Protein AF-0000000079728347 (afdb_homodimer)

Nearest PDB structures (foldseek):
  3ke6-assembly3_A  TM=8.790E-01  e=1.772E-13  Mycobacterium tuberculosis
  3f79-assembly3_F  TM=8.238E-01  e=1.042E-13  Pseudomonas aeruginosa
  3f79-assembly3_E  TM=8.056E-01  e=4.228E-13  Pseudomonas aeruginosa
  3es2-assembly1_A  TM=8.182E-01  e=4.028E-13  Pseudomonas aeruginosa
  3ke6-assembly3_B-2  TM=8.489E-01  e=4.296E-12  Mycobacterium tuberculosis

Sequence (1356 aa):
MVDFFRKIRSTAFICFLLLGFSTLNAEEVRVTSFPLSGTMKGVPLNQFMSISAFAPGSSQAVEKDPNRLMSVDSVWKPIEKDSLSLSFTDEVFWLKLRISSGGDEDWFLVLNNPGMEELAVYRKESSGEKESWKEIGSDRRISYVHAAYRMHARANSSEEFLIRAASRRSVVFNFQAWSPKEFASRIQSENLFLGVFFGAIGIMLIYNGFLAFVVKDSSYFFYVFYLLFYALWQFAVSGVGARYLVQASPVAWNDYLVGFAFLSVAFSLLFTRSFLHMERETGWKDRAFLILAAFAVLGFFVSLIPSAYGLMMKAVSWYPFLAAGLVVYSGFLRLRKGYKPARYFLLAWSVLIVSVLITALRNLSWIPDSFLAHWSAQFGSVIEMTLLSFALAHRIKTLEKDSLQARLENYESQLKLTEIEQELKIARELQESILPDHLPKMPNLQLSVRNEFASSVGGDFYDFHYVGPNKLGIFLSDVSGHGIPAAIIASMVKLAFSIEARNHEDPAEVLRNINRSLSGKYGKHYITAAYLLVDGTSGKVTYSNAGHPPLVAIARSSGTAKEIFLPGWIMGMDPSLKNSVAEFQLEPGDRLIIYTDGITEARNQKGEIFGFQRFYKLLAENIGLPGESMAEVLFKTVREFTGNRKHFEDDLTLIVLDFQPTSEKKTLSEITSTLSRNMVDFFRKIRSTAFICFLLLGFSTLNAEEVRVTSFPLSGTMKGVPLNQFMSISAFAPGSSQAVEKDPNRLMSVDSVWKPIEKDSLSLSFTDEVFWLKLRISSGGDEDWFLVLNNPGMEELAVYRKESSGEKESWKEIGSDRRISYVHAAYRMHARANSSEEFLIRAASRRSVVFNFQAWSPKEFASRIQSENLFLGVFFGAIGIMLIYNGFLAFVVKDSSYFFYVFYLLFYALWQFAVSGVGARYLVQASPVAWNDYLVGFAFLSVAFSLLFTRSFLHMERETGWKDRAFLILAAFAVLGFFVSLIPSAYGLMMKAVSWYPFLAAGLVVYSGFLRLRKGYKPARYFLLAWSVLIVSVLITALRNLSWIPDSFLAHWSAQFGSVIEMTLLSFALAHRIKTLEKDSLQARLENYESQLKLTEIEQELKIARELQESILPDHLPKMPNLQLSVRNEFASSVGGDFYDFHYVGPNKLGIFLSDVSGHGIPAAIIASMVKLAFSIEARNHEDPAEVLRNINRSLSGKYGKHYITAAYLLVDGTSGKVTYSNAGHPPLVAIARSSGTAKEIFLPGWIMGMDPSLKNSVAEFQLEPGDRLIIYTDGITEARNQKGEIFGFQRFYKLLAENIGLPGESMAEVLFKTVREFTGNRKHFEDDLTLIVLDFQPTSEKKTLSEITSTLSRN

Radius of gyration: 52.43 Å; Cα contacts (8 Å, |Δi|>4): 2536; chains: 2; bounding box: 77×166×133 Å

pLDDT: mean 82.03, std 15.91, range [19.23, 97.12]

Secondary structure (DSSP, 8-state):
-HHHHHHHHHHHHHHHHTS------------PPEEP-TT-EEEE-GGGEEEEEE-TTSHHHH---HHHHTTS----EE--SSSEEEEE---EEEEEEEEEESS-EEEEEEES-TT-SEEEEEEEEEETTEEEEEEEPP-TTS--SSEEEEEEEPTTEEEEEEEEEE-SSEEEE-EEEE-HHHHHHHHHHHHHHHHHHHHHHHHHHHHHHHHHHHH--HHHHHHHHHHHHHHHHHHHHHSHIIIIIS---HHHHHHHHHHHHHHHHHHHHHHHHHHTTTTTS-SHHHHHHHHHHHHHHHHHHHHTSGGGHHHHHHHHHHHHHHHHHHHHHHHHHHHHTT-THHHHHHHHHHHHHHHHHHHHHHHTTSS---HHHHTHHHHHHHHHHHHHHHHHHHHHHHHHHHHHHHHHHHHHHHHHHHHHHHHHHHHHHHHHHHS-SS---BTTEEEEEEEE-SSSS-SEEEEEEEETTTEEEEEEEEESS-SHHHHHHHHHHHHHHHHHHHH---HHHHHHHHHHHHTT--TT--EEEEEEEEETTT-EEEEEEEBPPPEEEE-TTT--EEEE----PPBTS-SS----EEEEEPPTT-EEEEE-HHHHT-B-TTS-B-HHHHHHHHHHHTTTS-HHHHHHHHHHHHHHHTTS-SS-SS-EEEEEEEE-------------------/-HHHHHHHHHHHHHHHHTS------------PPEEP-TT-EEEE-GGGEEEEEE-TTSHHHH---HHHHTTS----EE--SSSEEEEE---EEEEEEEEEESS-EEEEEEES-TT-SEEEEEEEEEETTEEEEEEEPP-TTS--SSEEEEEEEPTTEEEEEEEEEE-SSEEEE-EEEE-HHHHHHHHHHHHHHHHHHHHHHHHHHHHHHHHHHHH--HHHHHHHHHHHHHHHHHHHHHSHIIIIIS---HHHHHHHHHHHHHHHHHHHHHHHHHHTTGGGS-SHHHHHHHHHHHHHHHHHHHHTSGGGHHHHHHHHHHHHHHHHHHHHHHHHHHHHTT-THHHHHHHHHHHHHHHHHHHHHHHTTSS---HHHHTHHHHHHHHHHHHHHHHHHHHHHHHHHHHHHHHHHHHHHHHHHHHHHHHHHHHHHHHHHHS-SS---BTTEEEEEEEE-SSSS-SEEEEEEEETTTEEEEEEEEESS-SHHHHHHHHHHHHHHHHHHHH---HHHHHHHHHHHHTT--TT--EEEEEEEEETTT-EEEEEEEBPPPEEEE-TTT--EEEE----PPBTS-SS----EEEEEPPTT-EEEEE-HHHHT-B-TTS-B-HHHHHHHHHHHTTTS-HHHHHHHHHHHHHHHTTS-SS-SS-EEEEEEEE-PPP---------------

InterPro domains:
  IPR001932 PPM-type phosphatase-like domain [PF07228] (470-659)
  IPR001932 PPM-type phosphatase-like domain [SM00331] (442-659)
  IPR011622 7TM-DISM receptor, extracellular domain, type 2 [PF07696] (64-179)
  IPR011623 7TM-DISM receptor, extracellular domain, type 1 [PF07695] (190-395)
  IPR036457 PPM-type phosphatase-like domain superfamily [G3DSA:3.60.40.10] (409-658)
  IPR036457 PPM-type phosphatase-like domain superfamily [SSF81606] (459-660)
  IPR052016 Bacterial Sigma Factor Regulator [PTHR43156] (392-661)

Organism: NCBI:txid2484979

Solvent-accessible surface area (backbone atoms only — not comparable to full-atom values): 69466 Å² total; per-residue (Å²): 122,72,68,64,58,56,58,55,52,59,58,55,54,52,63,63,62,62,72,60,82,75,79,72,82,81,66,90,64,77,75,53,64,42,74,66,59,89,77,29,74,56,42,63,41,27,59,30,22,29,39,30,79,29,53,67,84,37,72,69,41,68,51,82,52,65,72,64,52,73,73,47,98,69,72,70,42,68,36,84,42,54,59,45,66,65,49,76,42,72,40,30,35,38,35,39,37,38,38,33,24,76,46,74,42,65,36,31,47,30,37,71,38,42,62,61,56,40,75,47,40,28,38,63,43,74,63,84,95,49,79,45,71,43,75,53,71,62,40,76,57,59,74,49,58,38,55,42,31,76,42,78,40,51,55,71,3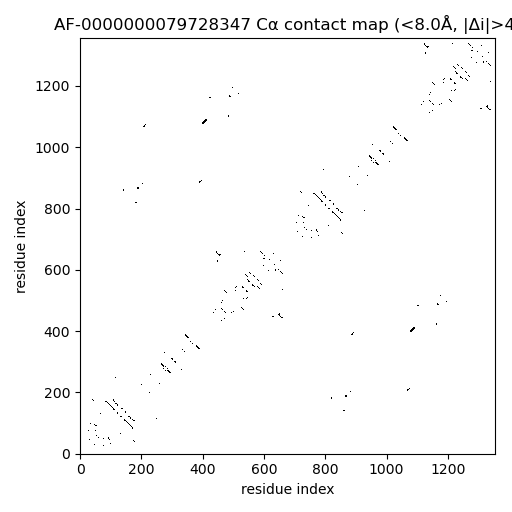7,77,46,47,35,41,33,42,40,36,30,82,40,70,40,49,51,30,33,24,35,22,12,62,56,52,42,53,38,48,51,40,55,51,30,24,52,51,13,21,53,50,15,27,52,49,44,50,38,53,49,38,45,50,47,19,67,70,70,65,41,68,34,39,48,27,42,31,49,16,47,49,25,43,48,53,20,48,25,36,60,56,22,52,28,31,67,71,70,52,82,46,57,62,59,61,42,56,54,44,28,58,22,24,46,24,41,17,50,17,25,45,37,50,15,50,39,50,68,68,42,29,75,75,50,81,57,69,67,40,50,48,41,52,51,55,22,48,49,20,49,48,43,24,61,47,27,67,37,78,89,38,31,64,58,41,51,58,45,60,71,49,48,58,56,57,54,47,50,53,52,52,48,53,30,52,54,40,38,74,71,63,42,67,48,29,56,40,41,44,50,15,52,49,43,30,54,52,16,44,48,44,30,50,36,30,69,67,64,76,37,72,86,40,73,64,42,67,44,22,42,62,54,20,44,53,50,19,53,46,32,40,50,44,22,54,50,49,47,53,49,54,53,42,54,55,22,52,53,34,35,52,53,20,51,55,36,44,52,53,46,50,53,49,48,52,39,36,50,52,31,26,53,36,54,56,48,58,31,70,90,66,79,76,84,44,74,29,40,47,73,28,76,48,75,47,57,29,49,69,35,36,14,63,45,54,46,73,47,75,50,70,95,52,26,41,32,42,36,42,36,41,30,50,69,69,36,62,43,14,26,37,49,28,50,31,49,53,50,40,46,64,56,38,55,73,77,39,82,49,47,44,57,30,53,32,49,39,28,45,72,42,41,78,42,48,73,95,38,42,32,24,28,37,32,34,37,36,29,42,80,76,29,41,32,43,35,19,31,26,46,37,70,60,34,36,37,31,39,60,92,75,46,49,74,41,76,51,74,57,79,29,47,51,35,53,79,45,58,75,62,62,53,49,72,46,76,50,74,49,52,83,51,21,34,39,39,44,56,44,65,33,58,37,60,35,47,25,88,86,64,50,55,54,32,66,64,54,52,51,50,52,50,44,75,40,62,87,46,56,52,58,57,38,50,50,53,49,53,50,52,51,36,55,57,38,63,61,52,95,54,50,95,44,39,35,42,41,37,31,37,35,33,47,62,75,71,78,67,72,78,65,65,75,81,72,72,77,77,70,80,127,123,71,69,64,59,55,58,55,52,59,58,55,55,52,64,63,63,62,72,61,81,77,79,73,81,81,67,89,63,77,76,52,62,40,75,63,58,88,76,30,73,58,42,62,42,27,60,30,23,28,39,31,80,28,54,69,84,37,72,70,43,68,50,82,53,65,71,65,52,72,73,47,95,70,72,71,44,68,36,84,42,55,60,43,67,65,52,76,43,73,42,30,34,39,36,39,38,37,37,32,24,78,45,75,44,65,35,30,48,30,37,71,39,42,60,58,56,41,77,47,40,29,38,63,42,75,64,85,95,48,79,46,71,43,76,53,71,63,40,75,54,58,75,50,58,37,55,41,31,79,42,79,42,52,56,72,36,78,46,48,36,40,34,41,40,35,30,82,40,70,42,52,52,31,35,23,35,22,12,62,56,51,42,54,37,48,50,39,55,51,32,23,52,51,13,20,51,50,14,27,53,51,44,50,37,52,49,38,43,51,47,21,68,71,70,65,41,67,37,39,48,27,41,30,48,17,47,50,24,43,50,52,22,48,26,35,60,55,23,51,29,32,68,71,70,52,82,46,55,61,59,61,41,56,53,44,29,58,21,25,47,25,40,18,49,18,24,44,36,52,16,49,38,49,67,68,43,31,72,79,47,77,52,70,66,39,50,48,39,53,49,55,22,49,50,20,48,48,44,24,59,46,26,68,37,78,89,39,31,64,59,41,52,58,45,61,72,50,46,58,54,56,54,46,51,53,52,51,49,54,30,51,56,40,38,73,72,63,40,69,48,30,56,40,41,45,50,15,53,49,44,30,52,54,17,42,49,44,32,50,36,32,68,68,66,75,36,73,87,39,74,64,41,67,44,22,42,61,54,20,44,53,49,19,53,45,31,40,52,44,22,55,51,49,47,53,48,54,54,44,53,55,22,53,53,34,35,53,53,20,51,54,35,46,51,52,47,51,54,50,50,51,39,36,50,52,30,27,52,36,53,59,48,59,34,70,88,65,79,78,84,44,73,28,42,47,72,27,77,49,75,48,55,28,49,70,36,37,12,64,44,54,48,72,46,76,51,73,95,50,26,40,34,43,39,41,36,41,30,49,70,68,35,61,43,13,27,35,50,28,49,31,50,52,50,40,45,64,56,39,54,74,74,39,84,51,48,44,57,29,53,34,50,40,28,45,71,44,42,78,40,48,74,94,38,43,33,24,28,36,32,34,38,36,28,39,80,76,29,41,34,44,35,18,31,25,46,38,69,60,34,37,37,30,40,60,90,75,46,48,75,41,75,51,75,57,79,27,48,50,35,55,79,45,60,74,60,62,53,46,72,47,75,51,75,50,53,83,50,19,34,40,39,44,56,45,64,34,57,37,59,33,46,26,88,86,65,50,55,54,33,66,65,56,50,52,52,52,50,45,75,39,62,85,46,57,52,60,56,38,49,50,52,49,53,51,52,50,37,57,54,37,62,61,51,95,55,50,94,45,41,34,43,42,38,31,38,35,34,46,60,74,71,77,65,68,78,63,60,74,80,68,78,69,79,70,81,130

Foldseek 3Di:
DVVVVVVVVVVVVVVVPPVDDPPPDQDVDPQDAAEDDQAFQWAQQQQNKWKFKDAPPDPLQPDPAVVVVVVDPTDTGGGHDLKDWPFAHQIKMKMKHKHFYQAWAKKKKWWPFLLWQDKWKWKWDDDDPDIGIDIFDFPVVPLASTTMGIDIDHHGDMIMMMMITGGNGTDMGNITMHNPVSVVVVRVVVVVVVCVLLVLLVVLLVVLVVVCVVVVAVLSVLLSQLSVLVSLLCCLRSSVCCRPPPVDRNVVSLLQNLLSLLQSLLSVLVNLCRLLVCVVVPDDLSVVSVVLSVVSNVLNVQSNDPVCVSVSSVVSVCSSVVSLVSSLVSLVVSVVVPPVLSVLLNVLSVLLVVLVVLLVCVSVVVDPPDPCSVCSNSVSNSSSSVSNVVSVVVVVVVVVVVVVVVVVVVVVVVVVVVVVVVVLLVLLVVLVVLADPDDDDAAQKDKDKDWDFQDSAALKGWHWDDDPRFKIKIKIKGKPDTDDLSRVVSSLLSVLLVVLVVVDPQPVVSVLSSLLVCAPVNVPMWMWMKMWMAGLPFQKIKIKTAQFAWKWKAAPVVLAIDTHDFDWHIGHPDSGTDMDIDMDGDDAFMKMKGKGCLLQQFAAPVRDGCHPVVVRVLCSVCSVDDPHVSVVVSVVVSCVRRPVDPGTPHMIMMMMMTRHHDDPDCCVPDPPPPPDDD/DVVVVVVVVVVVVVVVPPVDDPPPDQDVDDQDAAEDDQAFQWAQQQQNKWKFKDAPPDPLQPDPAVVVNVVDPTDTGRGHDLKDWPFAHQIKMKMKHKHFYQAWAKKKKWWPFLLWQDKWKWKWDDDDPDIGIDIFDFPVVPLASTTMGIDIDHHGDMIMMMMMTGGRGTDMGNITMHNPVSVVVVRVVVVVVVCVLLVLLVVLLVVLVVVCVVVVAVLSVLLSQLSVLVSLLCCLRSSVCCRPPPVDRNVVSLLQNLLSLLSSLLSVLVNLCRLLVCVVVPDPLSVVSVVLSVVSNVLNVQSNDPVCVSVSNVVSVCSSVVSLVSSLVSLVVSVVVPPVLSVLLNVLSVLQVVLVVLLVCVNVVVDPPDPCSVCSNSVSNSSSSVSNVVSVVVVVVVVVVVVVVVVVVVVVVVVVVVVVVVVLLVLLVVLVVLADPDDDDAAQKDKDKDWDFQDSAALKGWHWDDDPRFKIKIKIKGKPDTDDLSRVVSSLLSVLLVVLVVVDPQPVVSVLSSLLVCAPVNVPMWMWMKMWMAGLPFQKIKIKTAQFAWKWKADPVVLAIDTHDFDWHIGHPDSGTDMDIDMDGDDAFMKMKGKGCLLQQFAAPVRDGCHPVVVRVLCSVCSVDDPHVSVVVSVVVSCVRRPVDPGTPHMIMMMMMTRHHDPPPCCCPDPPPPPDDD

Structure (mmCIF, N/CA/C/O backbone):
data_AF-0000000079728347-model_v1
#
loop_
_entity.id
_entity.type
_entity.pdbx_description
1 polymer 'Serine/threonine protein phosphatase'
#
loop_
_atom_site.group_PDB
_atom_site.id
_atom_site.type_symbol
_atom_site.label_atom_id
_atom_site.label_alt_id
_atom_site.label_comp_id
_atom_site.label_asym_id
_atom_site.label_entity_id
_atom_site.label_seq_id
_atom_site.pdbx_PDB_ins_code
_atom_site.Cartn_x
_atom_site.Cartn_y
_atom_site.Cartn_z
_atom_site.occupancy
_atom_site.B_iso_or_equiv
_atom_site.auth_seq_id
_atom_site.auth_comp_id
_atom_site.auth_asym_id
_atom_site.auth_atom_id
_atom_site.pdbx_PDB_model_num
ATOM 1 N N . MET A 1 1 ? 16.5 17.828 -28.953 1 25.17 1 MET A N 1
ATOM 2 C CA . MET A 1 1 ? 16.109 18.172 -27.578 1 25.17 1 MET A CA 1
ATOM 3 C C . MET A 1 1 ? 17.25 18.891 -26.859 1 25.17 1 MET A C 1
ATOM 5 O O . MET A 1 1 ? 17.016 19.609 -25.891 1 25.17 1 MET A O 1
ATOM 9 N N . VAL A 1 2 ? 18.484 18.672 -27.391 1 30.88 2 VAL A N 1
ATOM 10 C CA . VAL A 1 2 ? 19.75 19.219 -26.938 1 30.88 2 VAL A CA 1
ATOM 11 C C . VAL A 1 2 ? 19.844 20.688 -27.297 1 30.88 2 VAL A C 1
ATOM 13 O O . VAL A 1 2 ? 20.359 21.5 -26.516 1 30.88 2 VAL A O 1
ATOM 16 N N . ASP A 1 3 ? 19.234 21.062 -28.438 1 33.59 3 ASP A N 1
ATOM 17 C CA . ASP A 1 3 ? 19.5 22.391 -28.953 1 33.59 3 ASP A CA 1
ATOM 18 C C . ASP A 1 3 ? 18.703 23.453 -28.203 1 33.59 3 ASP A C 1
ATOM 20 O O . ASP A 1 3 ? 19.031 24.641 -28.25 1 33.59 3 ASP A O 1
ATOM 24 N N . PHE A 1 4 ? 17.5 22.984 -27.766 1 32.22 4 PHE A N 1
ATOM 25 C CA . PHE A 1 4 ? 16.594 23.953 -27.141 1 32.22 4 PHE A CA 1
ATOM 26 C C . PHE A 1 4 ? 17.141 24.391 -25.781 1 32.22 4 PHE A C 1
ATOM 28 O O . PHE A 1 4 ? 17.047 25.578 -25.422 1 32.22 4 PHE A O 1
ATOM 35 N N . PHE A 1 5 ? 17.875 23.531 -25.078 1 33.41 5 PHE A N 1
ATOM 36 C CA . PHE A 1 5 ? 18.391 23.891 -23.75 1 33.41 5 PHE A CA 1
ATOM 37 C C . PHE A 1 5 ? 19.594 24.828 -23.875 1 33.41 5 PHE A C 1
ATOM 39 O O . PHE A 1 5 ? 19.922 25.531 -22.922 1 33.41 5 PHE A O 1
ATOM 46 N N . ARG A 1 6 ? 20.312 24.938 -25.047 1 32.56 6 ARG A N 1
ATOM 47 C CA . ARG A 1 6 ? 21.469 25.828 -25.141 1 32.56 6 ARG A CA 1
ATOM 48 C C . ARG A 1 6 ? 21.031 27.281 -25.188 1 32.56 6 ARG A C 1
ATOM 50 O O . ARG A 1 6 ? 21.734 28.172 -24.703 1 32.56 6 ARG A O 1
ATOM 57 N N . LYS A 1 7 ? 19.844 27.484 -25.859 1 33 7 LYS A N 1
ATOM 58 C CA . LYS A 1 7 ? 19.453 28.875 -26.047 1 33 7 LYS A CA 1
ATOM 59 C C . LYS A 1 7 ? 18.938 29.469 -24.734 1 33 7 LYS A C 1
ATOM 61 O O . LYS A 1 7 ? 19.031 30.688 -24.531 1 33 7 LYS A O 1
ATOM 66 N N . ILE A 1 8 ? 18.312 28.578 -23.984 1 32.62 8 ILE A N 1
ATOM 67 C CA . ILE A 1 8 ? 17.766 29.156 -22.766 1 32.62 8 ILE A CA 1
ATOM 68 C C . ILE A 1 8 ? 18.906 29.5 -21.812 1 32.62 8 ILE A C 1
ATOM 70 O O . ILE A 1 8 ? 18.75 30.375 -20.953 1 32.62 8 ILE A O 1
ATOM 74 N N . ARG A 1 9 ? 20.094 28.875 -21.953 1 32.72 9 ARG A N 1
ATOM 75 C CA . ARG A 1 9 ? 21.219 29.188 -21.094 1 32.72 9 ARG A CA 1
ATOM 76 C C . ARG A 1 9 ? 21.672 30.641 -21.297 1 32.72 9 ARG A C 1
ATOM 78 O O . ARG A 1 9 ? 22.047 31.312 -20.344 1 32.72 9 ARG A O 1
ATOM 85 N N . SER A 1 10 ? 21.75 31.109 -22.625 1 32.16 10 SER A N 1
ATOM 86 C CA . SER A 1 10 ? 22.391 32.406 -22.859 1 32.16 10 SER A CA 1
ATOM 87 C C . SER A 1 10 ? 21.531 33.531 -22.328 1 32.16 10 SER A C 1
ATOM 89 O O . SER A 1 10 ? 22.062 34.562 -21.859 1 32.16 10 SER A O 1
ATOM 91 N N . THR A 1 11 ? 20.172 33.438 -22.594 1 32.44 11 THR A N 1
ATOM 92 C CA . THR A 1 11 ? 19.391 34.625 -22.266 1 32.44 11 THR A CA 1
ATOM 93 C C . THR A 1 11 ? 19.203 34.719 -20.75 1 32.44 11 THR A C 1
ATOM 95 O O . THR A 1 11 ? 19.094 35.844 -20.219 1 32.44 11 THR A O 1
ATOM 98 N N . ALA A 1 12 ? 19.125 33.531 -20.109 1 30.86 12 ALA A N 1
ATOM 99 C CA . ALA A 1 12 ? 18.844 33.688 -18.688 1 30.86 12 ALA A CA 1
ATOM 100 C C . ALA A 1 12 ? 20.047 34.25 -17.938 1 30.86 12 ALA A C 1
ATOM 102 O O . ALA A 1 12 ? 19.906 35 -16.984 1 30.86 12 ALA A O 1
ATOM 103 N N . PHE A 1 13 ? 21.297 33.938 -18.406 1 29.92 13 PHE A N 1
ATOM 104 C CA . PHE A 1 13 ? 22.469 34.5 -17.734 1 29.92 13 PHE A CA 1
ATOM 105 C C . PHE A 1 13 ? 22.5 36.031 -17.906 1 29.92 13 PHE A C 1
ATOM 107 O O . PHE A 1 13 ? 22.891 36.75 -16.984 1 29.92 13 PHE A O 1
ATOM 114 N N . ILE A 1 14 ? 22.031 36.531 -19.094 1 29.05 14 ILE A N 1
ATOM 115 C CA . ILE A 1 14 ? 22.172 37.969 -19.312 1 29.05 14 ILE A CA 1
ATOM 116 C C . ILE A 1 14 ? 21.25 38.719 -18.359 1 29.05 14 ILE A C 1
ATOM 118 O O . ILE A 1 14 ? 21.641 39.75 -17.828 1 29.05 14 ILE A O 1
ATOM 122 N N . CYS A 1 15 ? 20.016 38.156 -18.156 1 28.14 15 CYS A N 1
ATOM 123 C CA . CYS A 1 15 ? 19.156 39.031 -17.375 1 28.14 15 CYS A CA 1
ATOM 124 C C . CYS A 1 15 ? 19.641 39.156 -15.938 1 28.14 15 CYS A C 1
ATOM 126 O O . CYS A 1 15 ? 19.281 40.094 -15.227 1 28.14 15 CYS A O 1
ATOM 128 N N . PHE A 1 16 ? 20.328 38.094 -15.477 1 29.89 16 PHE A N 1
ATOM 129 C CA . PHE A 1 16 ? 20.703 38.219 -14.07 1 29.89 16 PHE A CA 1
ATOM 130 C C . PHE A 1 16 ? 21.766 39.312 -13.891 1 29.89 16 PHE A C 1
ATOM 132 O O . PHE A 1 16 ? 21.766 40.031 -12.883 1 29.89 16 PHE A O 1
ATOM 139 N N . LEU A 1 17 ? 22.75 39.344 -14.844 1 27.3 17 LEU A N 1
ATOM 140 C CA . LEU A 1 17 ? 23.891 40.219 -14.562 1 27.3 17 LEU A CA 1
ATOM 141 C C . LEU A 1 17 ? 23.484 41.688 -14.648 1 27.3 17 LEU A C 1
ATOM 143 O O . LEU A 1 17 ? 24.109 42.562 -14.008 1 27.3 17 LEU A O 1
ATOM 147 N N . LEU A 1 18 ? 22.578 42.031 -15.586 1 26.58 18 LEU A N 1
ATOM 148 C CA . LEU A 1 18 ? 22.453 43.469 -15.828 1 26.58 18 LEU A CA 1
ATOM 149 C C . LEU A 1 18 ? 21.797 44.156 -14.641 1 26.58 18 LEU A C 1
ATOM 151 O O . LEU A 1 18 ? 21.516 45.344 -14.711 1 26.58 18 LEU A O 1
ATOM 155 N N . LEU A 1 19 ? 21.219 43.438 -13.789 1 30.3 19 LEU A N 1
ATOM 156 C CA . LEU A 1 19 ? 20.656 44.344 -12.789 1 30.3 19 LEU A CA 1
ATOM 157 C C . LEU A 1 19 ? 21.75 45.094 -12.055 1 30.3 19 LEU A C 1
ATOM 159 O O . LEU A 1 19 ? 22.391 44.562 -11.148 1 30.3 19 LEU A O 1
ATOM 163 N N . GLY A 1 20 ? 22.75 45.656 -12.852 1 26.62 20 GLY A N 1
ATOM 164 C CA . GLY A 1 20 ? 23.844 46.531 -12.469 1 26.62 20 GLY A CA 1
ATOM 165 C C . GLY A 1 20 ? 23.406 47.625 -11.523 1 26.62 20 GLY A C 1
ATOM 166 O O . GLY A 1 20 ? 22.219 47.969 -11.445 1 26.62 20 GLY A O 1
ATOM 167 N N . PHE A 1 21 ? 24.484 48.156 -10.805 1 30.39 21 PHE A N 1
ATOM 168 C CA . PHE A 1 21 ? 24.812 49.156 -9.773 1 30.39 21 PHE A CA 1
ATOM 169 C C . PHE A 1 21 ? 24.469 50.562 -10.234 1 30.39 21 PHE A C 1
ATOM 171 O O . PHE A 1 21 ? 25.234 51.156 -10.992 1 30.39 21 PHE A O 1
ATOM 178 N N . SER A 1 22 ? 23.328 50.844 -10.734 1 28.59 22 SER A N 1
ATOM 179 C CA . SER A 1 22 ? 23.234 52.281 -10.961 1 28.59 22 SER A CA 1
ATOM 180 C C . SER A 1 22 ? 23.594 53.062 -9.703 1 28.59 22 SER A C 1
ATOM 182 O O . SER A 1 22 ? 22.984 52.844 -8.641 1 28.59 22 SER A O 1
ATOM 184 N N . THR A 1 23 ? 24.844 53.469 -9.57 1 31.02 23 THR A N 1
ATOM 185 C CA . THR A 1 23 ? 25.391 54.438 -8.648 1 31.02 23 THR A CA 1
ATOM 186 C C . THR A 1 23 ? 24.594 55.75 -8.711 1 31.02 23 THR A C 1
ATOM 188 O O . THR A 1 23 ? 24.641 56.469 -9.719 1 31.02 23 THR A O 1
ATOM 191 N N . LEU A 1 24 ? 23.359 55.781 -8.367 1 30.98 24 LEU A N 1
ATOM 192 C CA . LEU A 1 24 ? 22.672 57.062 -8.297 1 30.98 24 LEU A CA 1
ATOM 193 C C . LEU A 1 24 ? 23.469 58.062 -7.453 1 30.98 24 LEU A C 1
ATOM 195 O O . LEU A 1 24 ? 24.094 57.688 -6.453 1 30.98 24 LEU A O 1
ATOM 199 N N . ASN A 1 25 ? 23.906 59.125 -8.062 1 31.08 25 ASN A N 1
ATOM 200 C CA . ASN A 1 25 ? 24.484 60.375 -7.574 1 31.08 25 ASN A CA 1
ATOM 201 C C . ASN A 1 25 ? 23.719 60.906 -6.371 1 31.08 25 ASN A C 1
ATOM 203 O O . ASN A 1 25 ? 22.5 61.031 -6.414 1 31.08 25 ASN A O 1
ATOM 207 N N . ALA A 1 26 ? 24.281 60.844 -5.164 1 35.22 26 ALA A N 1
ATOM 208 C CA . ALA A 1 26 ? 23.938 61.219 -3.797 1 35.22 26 ALA A CA 1
ATOM 209 C C . ALA A 1 26 ? 23.734 62.75 -3.693 1 35.22 26 ALA A C 1
ATOM 211 O O . ALA A 1 26 ? 24.703 63.5 -3.656 1 35.22 26 ALA A O 1
ATOM 212 N N . GLU A 1 27 ? 22.891 63.375 -4.504 1 33.78 27 GLU A N 1
ATOM 213 C CA . GLU A 1 27 ? 22.656 64.75 -4.082 1 33.78 27 GLU A CA 1
ATOM 214 C C . GLU A 1 27 ? 22.203 64.812 -2.627 1 33.78 27 GLU A C 1
ATOM 216 O O . GLU A 1 27 ? 21.578 63.875 -2.125 1 33.78 27 GLU A O 1
ATOM 221 N N . GLU A 1 28 ? 22.766 65.75 -1.813 1 38.44 28 GLU A N 1
ATOM 222 C CA . GLU A 1 28 ? 22.516 66.062 -0.416 1 38.44 28 GLU A CA 1
ATOM 223 C C . GLU A 1 28 ? 21.031 66.25 -0.145 1 38.44 28 GLU A C 1
ATOM 225 O O . GLU A 1 28 ? 20.453 67.312 -0.497 1 38.44 28 GLU A O 1
ATOM 230 N N . VAL A 1 29 ? 20.188 65.375 -0.439 1 42.09 29 VAL A N 1
ATOM 231 C CA . VAL A 1 29 ? 18.766 65.625 -0.307 1 42.09 29 VAL A CA 1
ATOM 232 C C . VAL A 1 29 ? 18.406 65.812 1.168 1 42.09 29 VAL A C 1
ATOM 234 O O . VAL A 1 29 ? 18.781 65 2.002 1 42.09 29 VAL A O 1
ATOM 237 N N . ARG A 1 30 ? 17.953 66.938 1.636 1 47.53 30 ARG A N 1
ATOM 238 C CA . ARG A 1 30 ? 17.344 67.375 2.895 1 47.53 30 ARG A CA 1
ATOM 239 C C . ARG A 1 30 ? 16.344 66.312 3.402 1 47.53 30 ARG A C 1
ATOM 241 O O . ARG A 1 30 ? 15.523 65.812 2.637 1 47.53 30 ARG A O 1
ATOM 248 N N . VAL A 1 31 ? 16.625 65.75 4.418 1 53.22 31 VAL A N 1
ATOM 249 C CA . VAL A 1 31 ? 15.797 64.812 5.098 1 53.22 31 VAL A CA 1
ATOM 250 C C . VAL A 1 31 ? 14.414 65.375 5.391 1 53.22 31 VAL A C 1
ATOM 252 O O . VAL A 1 31 ? 14.297 66.375 6.098 1 53.22 31 VAL A O 1
ATOM 255 N N . THR A 1 32 ? 13.391 65.188 4.57 1 66.38 32 THR A N 1
ATOM 256 C CA . THR A 1 32 ? 12.008 65.625 4.77 1 66.38 32 THR A CA 1
ATOM 257 C C . THR A 1 32 ? 11.398 64.875 5.969 1 66.38 32 THR A C 1
ATOM 259 O O . THR A 1 32 ? 11.734 63.75 6.25 1 66.38 32 THR A O 1
ATOM 262 N N . SER A 1 33 ? 10.867 65.625 6.926 1 78.56 33 SER A N 1
ATOM 263 C CA . SER A 1 33 ? 10.195 65.125 8.117 1 78.56 33 SER A CA 1
ATOM 264 C C . SER A 1 33 ? 8.953 64.312 7.746 1 78.56 33 SER A C 1
ATOM 266 O O . SER A 1 33 ? 8.25 64.625 6.797 1 78.56 33 SER A O 1
ATOM 268 N N . PHE A 1 34 ? 8.766 63.188 8.312 1 83.75 34 PHE A N 1
ATOM 269 C CA . PHE A 1 34 ? 7.605 62.312 8.094 1 83.75 34 PHE A CA 1
ATOM 270 C C . PHE A 1 34 ? 6.422 62.812 8.93 1 83.75 34 PHE A C 1
ATOM 272 O O . PHE A 1 34 ? 6.52 62.906 10.148 1 83.75 34 PHE A O 1
ATOM 279 N N . PRO A 1 35 ? 5.312 63.094 8.281 1 81.94 35 PRO A N 1
ATOM 280 C CA . PRO A 1 35 ? 4.121 63.5 9.031 1 81.94 35 PRO A CA 1
ATOM 281 C C . PRO A 1 35 ? 3.338 62.312 9.586 1 81.94 35 PRO A C 1
ATOM 283 O O . PRO A 1 35 ? 2.996 61.375 8.828 1 81.94 35 PRO A O 1
ATOM 286 N N . LEU A 1 36 ? 3.094 62.312 10.867 1 83.94 36 LEU A N 1
ATOM 287 C CA . LEU A 1 36 ? 2.33 61.25 11.492 1 83.94 36 LEU A CA 1
ATOM 288 C C . LEU A 1 36 ? 0.835 61.438 11.266 1 83.94 36 LEU A C 1
ATOM 290 O O . LEU A 1 36 ? 0.336 62.562 11.305 1 83.94 36 LEU A O 1
ATOM 294 N N . SER A 1 37 ? 0.207 60.375 10.812 1 76.56 37 SER A N 1
ATOM 295 C CA . SER A 1 37 ? -1.245 60.375 10.672 1 76.56 37 SER A CA 1
ATOM 296 C C . SER A 1 37 ? -1.874 59.281 11.523 1 76.56 37 SER A C 1
ATOM 298 O O . SER A 1 37 ? -1.243 58.25 11.789 1 76.56 37 SER A O 1
ATOM 300 N N . GLY A 1 38 ? -2.959 59.5 12.133 1 68.25 38 GLY A N 1
ATOM 301 C CA . GLY A 1 38 ? -3.646 58.562 13.016 1 68.25 38 GLY A CA 1
ATOM 302 C C . GLY A 1 38 ? -4.07 57.281 12.336 1 68.25 38 GLY A C 1
ATOM 303 O O . GLY A 1 38 ? -4.41 56.312 13 1 68.25 38 GLY A O 1
ATOM 304 N N . THR A 1 39 ? -3.992 57.156 11.031 1 73.62 39 THR A N 1
ATOM 305 C CA . THR A 1 39 ? -4.473 55.969 10.344 1 73.62 39 THR A CA 1
ATOM 306 C C . THR A 1 39 ? -3.352 55.312 9.539 1 73.62 39 THR A C 1
ATOM 308 O O . THR A 1 39 ? -3.59 54.781 8.453 1 73.62 39 THR A O 1
ATOM 311 N N . MET A 1 40 ? -2.211 55.344 10.008 1 79.12 40 MET A N 1
ATOM 312 C CA . MET A 1 40 ? -1.076 54.781 9.273 1 79.12 40 MET A CA 1
ATOM 313 C C . MET A 1 40 ? -1.132 53.25 9.266 1 79.12 40 MET A C 1
ATOM 315 O O . MET A 1 40 ? -1.31 52.625 10.305 1 79.12 40 MET A O 1
ATOM 319 N N . LYS A 1 41 ? -1.165 52.719 8.055 1 81.75 41 LYS A N 1
ATOM 320 C CA . LYS A 1 41 ? -1.15 51.281 7.84 1 81.75 41 LYS A CA 1
ATOM 321 C C . LYS A 1 41 ? 0.17 50.812 7.219 1 81.75 41 LYS A C 1
ATOM 323 O O . LYS A 1 41 ? 0.231 50.531 6.023 1 81.75 41 LYS A O 1
ATOM 328 N N . GLY A 1 42 ? 1.186 50.812 8.094 1 83.94 42 GLY A N 1
ATOM 329 C CA . GLY A 1 42 ? 2.473 50.344 7.625 1 83.94 42 GLY A CA 1
ATOM 330 C C . GLY A 1 42 ? 3.092 51.219 6.559 1 83.94 42 GLY A C 1
ATOM 331 O O . GLY A 1 42 ? 3.486 50.75 5.496 1 83.94 42 GLY A O 1
ATOM 332 N N . VAL A 1 43 ? 3.172 52.438 6.801 1 85.56 43 VAL A N 1
ATOM 333 C CA . VAL A 1 43 ? 3.752 53.406 5.859 1 85.56 43 VAL A CA 1
ATOM 334 C C . VAL A 1 43 ? 5.277 53.312 5.91 1 85.56 43 VAL A C 1
ATOM 336 O O . VAL A 1 43 ? 5.875 53.406 6.984 1 85.56 43 VAL A O 1
ATOM 339 N N . PRO A 1 44 ? 5.855 53.062 4.789 1 87.75 44 PRO A N 1
ATOM 340 C CA . PRO A 1 44 ? 7.32 52.969 4.785 1 87.75 44 PRO A CA 1
ATOM 341 C C . PRO A 1 44 ? 7.988 54.281 5.215 1 87.75 44 PRO A C 1
ATOM 343 O O . PRO A 1 44 ? 7.574 55.375 4.785 1 87.75 44 PRO A O 1
ATOM 346 N N . LEU A 1 45 ? 8.93 54.156 6.059 1 91.62 45 LEU A N 1
ATOM 347 C CA . LEU A 1 45 ? 9.625 55.312 6.609 1 91.62 45 LEU A CA 1
ATOM 348 C C . LEU A 1 45 ? 10.977 55.5 5.938 1 91.62 45 LEU A C 1
ATOM 350 O O . LEU A 1 45 ? 11.602 56.562 6.078 1 91.62 45 LEU A O 1
ATOM 354 N N . ASN A 1 46 ? 11.367 54.594 5.207 1 88.44 46 ASN A N 1
ATOM 355 C CA . ASN A 1 46 ? 12.727 54.562 4.691 1 88.44 46 ASN A CA 1
ATOM 356 C C . ASN A 1 46 ? 13.031 55.844 3.885 1 88.44 46 ASN A C 1
ATOM 358 O O . ASN A 1 46 ? 14.125 56.375 3.979 1 88.44 46 ASN A O 1
ATOM 362 N N . GLN A 1 47 ? 12.109 56.25 3.137 1 86.25 47 GLN A N 1
ATOM 363 C CA . GLN A 1 47 ? 12.336 57.406 2.273 1 86.25 47 GLN A CA 1
ATOM 364 C C . GLN A 1 47 ? 12.539 58.688 3.096 1 86.25 47 GLN A C 1
ATOM 366 O O . GLN A 1 47 ? 13.055 59.688 2.586 1 86.25 47 GLN A O 1
ATOM 371 N N . PHE A 1 48 ? 12.266 58.625 4.328 1 89.56 48 PHE A N 1
ATOM 372 C CA . PHE A 1 48 ? 12.422 59.781 5.203 1 89.56 48 PHE A CA 1
ATOM 373 C C . PHE A 1 48 ? 13.617 59.625 6.125 1 89.56 48 PHE A C 1
ATOM 375 O O . PHE A 1 48 ? 13.773 60.344 7.098 1 89.56 48 PHE A O 1
ATOM 382 N N . MET A 1 49 ? 14.367 58.625 5.789 1 91.75 49 MET A N 1
ATOM 383 C CA . MET A 1 49 ? 15.508 58.344 6.641 1 91.75 49 MET A CA 1
ATOM 384 C C . MET A 1 49 ? 16.828 58.562 5.891 1 91.75 49 MET A C 1
ATOM 386 O O . MET A 1 49 ? 16.844 58.594 4.66 1 91.75 49 MET A O 1
ATOM 390 N N . SER A 1 50 ? 17.875 58.844 6.648 1 91 50 SER A N 1
ATOM 391 C CA . SER A 1 50 ? 19.25 58.875 6.152 1 91 50 SER A CA 1
ATOM 392 C C . SER A 1 50 ? 20.109 57.812 6.836 1 91 50 SER A C 1
ATOM 394 O O . SER A 1 50 ? 19.891 57.5 8.008 1 91 50 SER A O 1
ATOM 396 N N . ILE A 1 51 ? 20.984 57.25 6.078 1 91.19 51 ILE A N 1
ATOM 397 C CA . ILE A 1 51 ? 21.75 56.125 6.582 1 91.19 51 ILE A CA 1
ATOM 398 C C . ILE A 1 51 ? 23.25 56.406 6.5 1 91.19 51 ILE A C 1
ATOM 400 O O . ILE A 1 51 ? 23.703 57.125 5.594 1 91.19 51 ILE A O 1
ATOM 404 N N . SER A 1 52 ? 23.969 56.031 7.453 1 88.94 52 SER A N 1
ATOM 405 C CA . SER A 1 52 ? 25.422 56.031 7.484 1 88.94 52 SER A CA 1
ATOM 406 C C . SER A 1 52 ? 25.984 54.656 7.848 1 88.94 52 SER A C 1
ATOM 408 O O . SER A 1 52 ? 25.5 54 8.773 1 88.94 52 SER A O 1
ATOM 410 N N . ALA A 1 53 ? 26.938 54.125 7.102 1 89 53 ALA A N 1
ATOM 411 C CA . ALA A 1 53 ? 27.516 52.812 7.297 1 89 53 ALA A CA 1
ATOM 412 C C . ALA A 1 53 ? 28.953 52.906 7.84 1 89 53 ALA A C 1
ATOM 414 O O . ALA A 1 53 ? 29.703 53.781 7.434 1 89 53 ALA A O 1
ATOM 415 N N . PHE A 1 54 ? 29.188 52.094 8.75 1 86.5 54 PHE A N 1
ATOM 416 C CA . PHE A 1 54 ? 30.531 52.062 9.344 1 86.5 54 PHE A CA 1
ATOM 417 C C . PHE A 1 54 ? 31.109 50.656 9.273 1 86.5 54 PHE A C 1
ATOM 419 O O . PHE A 1 54 ? 30.406 49.656 9.531 1 86.5 54 PHE A O 1
ATOM 426 N N . ALA A 1 55 ? 32.344 50.562 8.836 1 82.12 55 ALA A N 1
ATOM 427 C CA . ALA A 1 55 ? 33.031 49.25 8.719 1 82.12 55 ALA A CA 1
ATOM 428 C C . ALA A 1 55 ? 33.25 48.625 10.086 1 82.12 55 ALA A C 1
ATOM 430 O O . ALA A 1 55 ? 33.469 49.344 11.078 1 82.12 55 ALA A O 1
ATOM 431 N N . PRO A 1 56 ? 33.281 47.281 9.938 1 77.88 56 PRO A N 1
ATOM 432 C CA . PRO A 1 56 ? 33.531 46.594 11.211 1 77.88 56 PRO A CA 1
ATOM 433 C C . PRO A 1 56 ? 34.906 46.906 11.789 1 77.88 56 PRO A C 1
ATOM 435 O O . PRO A 1 56 ? 35.906 47.031 11.039 1 77.88 56 PRO A O 1
ATOM 438 N N . GLY A 1 57 ? 35.031 47.188 12.984 1 74.75 57 GLY A N 1
ATOM 439 C CA . GLY A 1 57 ? 36.281 47.469 13.633 1 74.75 57 GLY A CA 1
ATOM 440 C C . GLY A 1 57 ? 36.594 48.938 13.781 1 74.75 57 GLY A C 1
ATOM 441 O O . GLY A 1 57 ? 37.5 49.312 14.516 1 74.75 57 GLY A O 1
ATOM 442 N N . SER A 1 58 ? 35.812 49.719 13.031 1 76.19 58 SER A N 1
ATOM 443 C CA . SER A 1 58 ? 36 51.156 13.188 1 76.19 58 SER A CA 1
ATOM 444 C C . SER A 1 58 ? 35.531 51.625 14.555 1 76.19 58 SER A C 1
ATOM 446 O O . SER A 1 58 ? 34.719 50.969 15.203 1 76.19 58 SER A O 1
ATOM 448 N N . SER A 1 59 ? 36.125 52.656 15.055 1 73.88 59 SER A N 1
ATOM 449 C CA . SER A 1 59 ? 35.781 53.219 16.359 1 73.88 59 SER A CA 1
ATOM 450 C C . SER A 1 59 ? 34.281 53.562 16.422 1 73.88 59 SER A C 1
ATOM 452 O O . SER A 1 59 ? 33.656 53.375 17.453 1 73.88 59 SER A O 1
ATOM 454 N N . GLN A 1 60 ? 33.812 53.906 15.258 1 70.75 60 GLN A N 1
ATOM 455 C CA . GLN A 1 60 ? 32.406 54.281 15.203 1 70.75 60 GLN A CA 1
ATOM 456 C C . GLN A 1 60 ? 31.484 53.062 15.219 1 70.75 60 GLN A C 1
ATOM 458 O O . GLN A 1 60 ? 30.344 53.125 15.695 1 70.75 60 GLN A O 1
ATOM 463 N N . ALA A 1 61 ? 32 52.031 14.688 1 72.56 61 ALA A N 1
ATOM 464 C CA . ALA A 1 61 ? 31.25 50.781 14.648 1 72.56 61 ALA A CA 1
ATOM 465 C C . ALA A 1 61 ? 31.141 50.156 16.047 1 72.56 61 ALA A C 1
ATOM 467 O O . ALA A 1 61 ? 30.141 49.531 16.375 1 72.56 61 ALA A O 1
ATOM 468 N N . VAL A 1 62 ? 32.156 50.438 16.797 1 71.38 62 VAL A N 1
ATOM 469 C CA . VAL A 1 62 ? 32.219 49.844 18.125 1 71.38 62 VAL A CA 1
ATOM 470 C C . VAL A 1 62 ? 31.484 50.75 19.125 1 71.38 62 VAL A C 1
ATOM 472 O O . VAL A 1 62 ? 30.953 50.25 20.125 1 71.38 62 VAL A O 1
ATOM 475 N N . GLU A 1 63 ? 31.375 51.969 18.734 1 70.19 63 GLU A N 1
ATOM 476 C CA . GLU A 1 63 ? 30.766 52.938 19.641 1 70.19 63 GLU A CA 1
ATOM 477 C C . GLU A 1 63 ? 29.25 52.75 19.719 1 70.19 63 GLU A C 1
ATOM 479 O O . GLU A 1 63 ? 28.562 52.75 18.688 1 70.19 63 GLU A O 1
ATOM 484 N N . LYS A 1 64 ? 28.766 52.469 20.922 1 75.19 64 LYS A N 1
ATOM 485 C CA . LYS A 1 64 ? 27.344 52.25 21.125 1 75.19 64 LYS A CA 1
ATOM 486 C C . LYS A 1 64 ? 26.656 53.5 21.656 1 75.19 64 LYS A C 1
ATOM 488 O O . LYS A 1 64 ? 25.438 53.594 21.656 1 75.19 64 LYS A O 1
ATOM 493 N N . ASP A 1 65 ? 27.484 54.531 21.922 1 76.06 65 ASP A N 1
ATOM 494 C CA . ASP A 1 65 ? 26.906 55.781 22.484 1 76.06 65 ASP A CA 1
ATOM 495 C C . ASP A 1 65 ? 26.641 56.781 21.391 1 76.06 65 ASP A C 1
ATOM 497 O O . ASP A 1 65 ? 27.562 57.281 20.734 1 76.06 65 ASP A O 1
ATOM 501 N N . PRO A 1 66 ? 25.469 57.062 21.109 1 80.06 66 PRO A N 1
ATOM 502 C CA . PRO A 1 66 ? 25.109 58 20.031 1 80.06 66 PRO A CA 1
ATOM 503 C C . PRO A 1 66 ? 25.703 59.406 20.266 1 80.06 66 PRO A C 1
ATOM 505 O O . PRO A 1 66 ? 25.953 60.125 19.297 1 80.06 66 PRO A O 1
ATOM 508 N N . ASN A 1 67 ? 25.906 59.75 21.469 1 76.94 67 ASN A N 1
ATOM 509 C CA . ASN A 1 67 ? 26.406 61.094 21.766 1 76.94 67 ASN A CA 1
ATOM 510 C C . ASN A 1 67 ? 27.844 61.281 21.266 1 76.94 67 ASN A C 1
ATOM 512 O O . ASN A 1 67 ? 28.219 62.375 20.844 1 76.94 67 ASN A O 1
ATOM 516 N N . ARG A 1 68 ? 28.484 60.281 21.234 1 73.81 68 ARG A N 1
ATOM 517 C CA . ARG A 1 68 ? 29.859 60.344 20.766 1 73.81 68 ARG A CA 1
ATOM 518 C C . ARG A 1 68 ? 29.922 60.281 19.234 1 73.81 68 ARG A C 1
ATOM 520 O O . ARG A 1 68 ? 30.828 60.844 18.609 1 73.81 68 ARG A O 1
ATOM 527 N N . LEU A 1 69 ? 29.062 59.625 18.656 1 72.69 69 LEU A N 1
ATOM 528 C CA . LEU A 1 69 ? 29.016 59.5 17.219 1 72.69 69 LEU A CA 1
ATOM 529 C C . LEU A 1 69 ? 28.703 60.812 16.531 1 72.69 69 LEU A C 1
ATOM 531 O O . LEU A 1 69 ? 29.281 61.156 15.492 1 72.69 69 LEU A O 1
ATOM 535 N N . MET A 1 70 ? 27.766 61.562 17.016 1 69.12 70 MET A N 1
ATOM 536 C CA . MET A 1 70 ? 27.297 62.781 16.359 1 69.12 70 MET A CA 1
ATOM 537 C C . MET A 1 70 ? 28.359 63.875 16.406 1 69.12 70 MET A C 1
ATOM 539 O O . MET A 1 70 ? 28.281 64.875 15.688 1 69.12 70 MET A O 1
ATOM 543 N N . SER A 1 71 ? 29.297 63.594 17.172 1 63.38 71 SER A N 1
ATOM 544 C CA . SER A 1 71 ? 30.391 64.562 17.219 1 63.38 71 SER A CA 1
ATOM 545 C C . SER A 1 71 ? 31.344 64.375 16.047 1 63.38 71 SER A C 1
ATOM 547 O O . SER A 1 71 ? 32.188 65.25 15.758 1 63.38 71 SER A O 1
ATOM 549 N N . VAL A 1 72 ? 31.203 63.312 15.375 1 62.47 72 VAL A N 1
ATOM 550 C CA . VAL A 1 72 ? 32.125 63 14.273 1 62.47 72 VAL A CA 1
ATOM 551 C C . VAL A 1 72 ? 31.422 63.281 12.938 1 62.47 72 VAL A C 1
ATOM 553 O O . VAL A 1 72 ? 30.219 63.094 12.812 1 62.47 72 VAL A O 1
ATOM 556 N N . ASP A 1 73 ? 32.094 63.969 11.977 1 63.12 73 ASP A N 1
ATOM 557 C CA . ASP A 1 73 ? 31.594 64.25 10.641 1 63.12 73 ASP A CA 1
ATOM 558 C C . ASP A 1 73 ? 31.234 63 9.891 1 63.12 73 ASP A C 1
ATOM 560 O O . ASP A 1 73 ? 32.125 62.25 9.438 1 63.12 73 ASP A O 1
ATOM 564 N N . SER A 1 74 ? 30.062 62.469 10.039 1 71.5 74 SER A N 1
ATOM 565 C CA . SER A 1 74 ? 29.609 61.281 9.32 1 71.5 74 SER A CA 1
ATOM 566 C C . SER A 1 74 ? 28.812 61.656 8.086 1 71.5 74 SER A C 1
ATOM 568 O O . SER A 1 74 ? 28.156 62.688 8.062 1 71.5 74 SER A O 1
ATOM 570 N N . VAL A 1 75 ? 29.047 60.875 7.027 1 80.5 75 VAL A N 1
ATOM 571 C CA . VAL A 1 75 ? 28.344 61.062 5.77 1 80.5 75 VAL A CA 1
ATOM 572 C C . VAL A 1 75 ? 26.984 60.375 5.816 1 80.5 75 VAL A C 1
ATOM 574 O O . VAL A 1 75 ? 26.922 59.156 6.047 1 80.5 75 VAL A O 1
ATOM 577 N N . TRP A 1 76 ? 25.953 61.188 5.805 1 87.25 76 TRP A N 1
ATOM 578 C CA . TRP A 1 76 ? 24.609 60.656 5.797 1 87.25 76 TRP A CA 1
ATOM 579 C C . TRP A 1 76 ? 24.031 60.625 4.383 1 87.25 76 TRP A C 1
ATOM 581 O O . TRP A 1 76 ? 24.016 61.656 3.703 1 87.25 76 TRP A O 1
ATOM 591 N N . LYS A 1 77 ? 23.641 59.438 3.912 1 88.06 77 LYS A N 1
ATOM 592 C CA . LYS A 1 77 ? 23.031 59.281 2.598 1 88.06 77 LYS A CA 1
ATOM 593 C C . LYS A 1 77 ? 21.531 59 2.721 1 88.06 77 LYS A C 1
ATOM 595 O O . LYS A 1 77 ? 21.109 58.188 3.523 1 88.06 77 LYS A O 1
ATOM 600 N N . PRO A 1 78 ? 20.688 59.719 1.982 1 88.94 78 PRO A N 1
ATOM 601 C CA . PRO A 1 78 ? 19.25 59.469 2.027 1 88.94 78 PRO A CA 1
ATOM 602 C C . PRO A 1 78 ? 18.891 58.125 1.4 1 88.94 78 PRO A C 1
ATOM 604 O O . PRO A 1 78 ? 19.516 57.688 0.431 1 88.94 78 PRO A O 1
ATOM 607 N N . ILE A 1 79 ? 17.906 57.531 1.984 1 88.5 79 ILE A N 1
ATOM 608 C CA . ILE A 1 79 ? 17.406 56.25 1.451 1 88.5 79 ILE A CA 1
ATOM 609 C C . ILE A 1 79 ? 16.312 56.531 0.422 1 88.5 79 ILE A C 1
ATOM 611 O O . ILE A 1 79 ? 15.359 57.25 0.702 1 88.5 79 ILE A O 1
ATOM 615 N N . GLU A 1 80 ? 16.375 55.906 -0.734 1 81.19 80 GLU A N 1
ATOM 616 C CA . GLU A 1 80 ? 15.438 56.188 -1.818 1 81.19 80 GLU A CA 1
ATOM 617 C C . GLU A 1 80 ? 14.383 55.094 -1.96 1 81.19 80 GLU A C 1
ATOM 619 O O . GLU A 1 80 ? 13.336 55.312 -2.564 1 81.19 80 GLU A O 1
ATOM 624 N N . LYS A 1 81 ? 14.672 54 -1.413 1 81.38 81 LYS A N 1
ATOM 625 C CA . LYS A 1 81 ? 13.766 52.875 -1.604 1 81.38 81 LYS A CA 1
ATOM 626 C C . LYS A 1 81 ? 12.992 52.594 -0.324 1 81.38 81 LYS A C 1
ATOM 628 O O . LYS A 1 81 ? 13.445 52.906 0.774 1 81.38 81 LYS A O 1
ATOM 633 N N . ASP A 1 82 ? 11.82 52.062 -0.479 1 79.19 82 ASP A N 1
ATOM 634 C CA . ASP A 1 82 ? 11 51.688 0.663 1 79.19 82 ASP A CA 1
ATOM 635 C C . ASP A 1 82 ? 11.641 50.562 1.453 1 79.19 82 ASP A C 1
ATOM 637 O O . ASP A 1 82 ? 11.43 50.438 2.662 1 79.19 82 ASP A O 1
ATOM 641 N N . SER A 1 83 ? 12.328 49.781 0.753 1 80.38 83 SER A N 1
ATOM 642 C CA . SER A 1 83 ? 13.062 48.688 1.382 1 80.38 83 SER A CA 1
ATOM 643 C C . SER A 1 83 ? 14.5 48.656 0.871 1 80.38 83 SER A C 1
ATOM 645 O O . SER A 1 83 ? 14.734 48.656 -0.34 1 80.38 83 SER A O 1
ATOM 647 N N . LEU A 1 84 ? 15.406 48.812 1.789 1 82.06 84 LEU A N 1
ATOM 648 C CA . LEU A 1 84 ? 16.828 48.812 1.447 1 82.06 84 LEU A CA 1
ATOM 649 C C . LEU A 1 84 ? 17.453 47.469 1.84 1 82.06 84 LEU A C 1
ATOM 651 O O . LEU A 1 84 ? 17.484 47.125 3.02 1 82.06 84 LEU A O 1
ATOM 655 N N . SER A 1 85 ? 17.812 46.75 0.869 1 79.31 85 SER A N 1
ATOM 656 C CA . SER A 1 85 ? 18.5 45.469 1.126 1 79.31 85 SER A CA 1
ATOM 657 C C . SER A 1 85 ? 20 45.625 0.918 1 79.31 85 SER A C 1
ATOM 659 O O . SER A 1 85 ? 20.453 46.031 -0.153 1 79.31 85 SER A O 1
ATOM 661 N N . LEU A 1 86 ? 20.766 45.5 1.883 1 78.56 86 LEU A N 1
ATOM 662 C CA . LEU A 1 86 ? 22.219 45.625 1.812 1 78.56 86 LEU A CA 1
ATOM 663 C C . LEU A 1 86 ? 22.906 44.25 1.87 1 78.56 86 LEU A C 1
ATOM 665 O O . LEU A 1 86 ? 24.109 44.188 2.135 1 78.56 86 LEU A O 1
ATOM 669 N N . SER A 1 87 ? 22.266 43.188 1.473 1 74.69 87 SER A N 1
ATOM 670 C CA . SER A 1 87 ? 22.781 41.812 1.424 1 74.69 87 SER A CA 1
ATOM 671 C C . SER A 1 87 ? 23.484 41.438 2.727 1 74.69 87 SER A C 1
ATOM 673 O O . SER A 1 87 ? 23.047 41.844 3.807 1 74.69 87 SER A O 1
ATOM 675 N N . PHE A 1 88 ? 24.562 40.625 2.654 1 79.31 88 PHE A N 1
ATOM 676 C CA . PHE A 1 88 ? 25.266 40.125 3.832 1 79.31 88 PHE A CA 1
ATOM 677 C C . PHE A 1 88 ? 26.516 40.969 4.113 1 79.31 88 PHE A C 1
ATOM 679 O O . PHE A 1 88 ? 27.406 41.031 3.268 1 79.31 88 PHE A O 1
ATOM 686 N N . THR A 1 89 ? 26.422 41.781 5.199 1 78.62 89 THR A N 1
ATOM 687 C CA . THR A 1 89 ? 27.562 42.625 5.559 1 78.62 89 THR A CA 1
ATOM 688 C C . THR A 1 89 ? 27.766 42.656 7.07 1 78.62 89 THR A C 1
ATOM 690 O O . THR A 1 89 ? 26.828 42.406 7.832 1 78.62 89 THR A O 1
ATOM 693 N N . ASP A 1 90 ? 29.031 42.875 7.48 1 79.88 90 ASP A N 1
ATOM 694 C CA . ASP A 1 90 ? 29.344 43 8.898 1 79.88 90 ASP A CA 1
ATOM 695 C C . ASP A 1 90 ? 29.391 44.469 9.328 1 79.88 90 ASP A C 1
ATOM 697 O O . ASP A 1 90 ? 29.828 44.781 10.438 1 79.88 90 ASP A O 1
ATOM 701 N N . GLU A 1 91 ? 28.844 45.281 8.5 1 85.31 91 GLU A N 1
ATOM 702 C CA . GLU A 1 91 ? 28.875 46.688 8.797 1 85.31 91 GLU A CA 1
ATOM 703 C C . GLU A 1 91 ? 27.766 47.062 9.797 1 85.31 91 GLU A C 1
ATOM 705 O O . GLU A 1 91 ? 26.797 46.344 9.953 1 85.31 91 GLU A O 1
ATOM 710 N N . VAL A 1 92 ? 28.109 48.125 10.555 1 89.38 92 VAL A N 1
ATOM 711 C CA . VAL A 1 92 ? 27.125 48.688 11.469 1 89.38 92 VAL A CA 1
ATOM 712 C C . VAL A 1 92 ? 26.5 49.938 10.844 1 89.38 92 VAL A C 1
ATOM 714 O O . VAL A 1 92 ? 27.188 50.75 10.258 1 89.38 92 VAL A O 1
ATOM 717 N N . PHE A 1 93 ? 25.203 50 10.938 1 90.5 93 PHE A N 1
ATOM 718 C CA . PHE A 1 93 ? 24.484 51.094 10.273 1 90.5 93 PHE A CA 1
ATOM 719 C C . PHE A 1 93 ? 23.797 51.969 11.289 1 90.5 93 PHE A C 1
ATOM 721 O O . PHE A 1 93 ? 23.266 51.5 12.289 1 90.5 93 PHE A O 1
ATOM 728 N N . TRP A 1 94 ? 23.875 53.25 11.023 1 90.44 94 TRP A N 1
ATOM 729 C CA . TRP A 1 94 ? 23.125 54.25 11.781 1 90.44 94 TRP A CA 1
ATOM 730 C C . TRP A 1 94 ? 22.125 54.969 10.883 1 90.44 94 TRP A C 1
ATOM 732 O O . TRP A 1 94 ? 22.438 55.312 9.75 1 90.44 94 TRP A O 1
ATOM 742 N N . LEU A 1 95 ? 20.969 55.031 11.367 1 92.12 95 LEU A N 1
ATOM 743 C CA . LEU A 1 95 ? 19.906 55.719 10.609 1 92.12 95 LEU A CA 1
ATOM 744 C C . LEU A 1 95 ? 19.344 56.875 11.398 1 92.12 95 LEU A C 1
ATOM 746 O O . LEU A 1 95 ? 19.172 56.812 12.617 1 92.12 95 LEU A O 1
ATOM 750 N N . LYS A 1 96 ? 19.078 57.938 10.688 1 91.06 96 LYS A N 1
ATOM 751 C CA . LYS A 1 96 ? 18.438 59.125 11.258 1 91.06 96 LYS A CA 1
ATOM 752 C C . LYS A 1 96 ? 17.016 59.281 10.734 1 91.06 96 LYS A C 1
ATOM 754 O O . LYS A 1 96 ? 16.766 59.094 9.547 1 91.06 96 LYS A O 1
ATOM 759 N N . LEU A 1 97 ? 16.156 59.562 11.617 1 91.81 97 LEU A N 1
ATOM 760 C CA . LEU A 1 97 ? 14.75 59.75 11.273 1 91.81 97 LEU A CA 1
ATOM 761 C C . LEU A 1 97 ? 14.188 60.969 11.969 1 91.81 97 LEU A C 1
ATOM 763 O O . LEU A 1 97 ? 14.461 61.219 13.148 1 91.81 97 LEU A O 1
ATOM 767 N N . ARG A 1 98 ? 13.477 61.781 11.203 1 89.12 98 ARG A N 1
ATOM 768 C CA . ARG A 1 98 ? 12.797 62.938 11.758 1 89.12 98 ARG A CA 1
ATOM 769 C C . ARG A 1 98 ? 11.289 62.812 11.57 1 89.12 98 ARG A C 1
ATOM 771 O O . ARG A 1 98 ? 10.82 62.5 10.469 1 89.12 98 ARG A O 1
ATOM 778 N N . ILE A 1 99 ? 10.609 63.031 12.625 1 89.75 99 ILE A N 1
ATOM 779 C CA . ILE A 1 99 ? 9.156 62.906 12.578 1 89.75 99 ILE A CA 1
ATOM 780 C C . ILE A 1 99 ? 8.508 64.188 13.047 1 89.75 99 ILE A C 1
ATOM 782 O O . ILE A 1 99 ? 9.008 64.875 13.969 1 89.75 99 ILE A O 1
ATOM 786 N N . SER A 1 100 ? 7.402 64.562 12.32 1 87.94 100 SER A N 1
ATOM 787 C CA . SER A 1 100 ? 6.598 65.688 12.719 1 87.94 100 SER A CA 1
ATOM 788 C C . SER A 1 100 ? 5.156 65.312 13.016 1 87.94 100 SER A C 1
ATOM 790 O O . SER A 1 100 ? 4.586 64.438 12.312 1 87.94 100 SER A O 1
ATOM 792 N N . SER A 1 101 ? 4.73 65.688 14.195 1 85.12 101 SER A N 1
ATOM 793 C CA . SER A 1 101 ? 3.359 65.375 14.562 1 85.12 101 SER A CA 1
ATOM 794 C C . SER A 1 101 ? 2.518 66.625 14.789 1 85.12 101 SER A C 1
ATOM 796 O O . SER A 1 101 ? 2.977 67.562 15.414 1 85.12 101 SER A O 1
ATOM 798 N N . GLY A 1 102 ? 1.331 66.625 14.219 1 77 102 GLY A N 1
ATOM 799 C CA . GLY A 1 102 ? 0.386 67.688 14.453 1 77 102 GLY A CA 1
ATOM 800 C C . GLY A 1 102 ? -0.384 67.5 15.75 1 77 102 GLY A C 1
ATOM 801 O O . GLY A 1 102 ? -0.891 68.5 16.297 1 77 102 GLY A O 1
ATOM 802 N N . GLY A 1 103 ? -0.579 66.312 16.203 1 78.25 103 GLY A N 1
ATOM 803 C CA . GLY A 1 103 ? -1.32 66.062 17.422 1 78.25 103 GLY A CA 1
ATOM 804 C C . GLY A 1 103 ? -0.638 65 18.312 1 78.25 103 GLY A C 1
ATOM 805 O O . GLY A 1 103 ? 0.481 64.625 18.031 1 78.25 103 GLY A O 1
ATOM 806 N N . ASP A 1 104 ? -1.206 64.875 19.547 1 80.5 104 ASP A N 1
ATOM 807 C CA . ASP A 1 104 ? -0.747 63.844 20.469 1 80.5 104 ASP A CA 1
ATOM 808 C C . ASP A 1 104 ? -1.195 62.469 20 1 80.5 104 ASP A C 1
ATOM 810 O O . ASP A 1 104 ? -2.387 62.125 20.031 1 80.5 104 ASP A O 1
ATOM 814 N N . GLU A 1 105 ? -0.25 61.781 19.391 1 80.06 105 GLU A N 1
ATOM 815 C CA . GLU A 1 105 ? -0.615 60.5 18.828 1 80.06 105 GLU A CA 1
ATOM 816 C C . GLU A 1 105 ? 0.405 59.406 19.203 1 80.06 105 GLU A C 1
ATOM 818 O O . GLU A 1 105 ? 1.602 59.688 19.297 1 80.06 105 GLU A O 1
ATOM 823 N N . ASP A 1 106 ? -0.094 58.281 19.453 1 83.06 106 ASP A N 1
ATOM 824 C CA . ASP A 1 106 ? 0.764 57.094 19.641 1 83.06 106 ASP A CA 1
ATOM 825 C C . ASP A 1 106 ? 0.999 56.375 18.328 1 83.06 106 ASP A C 1
ATOM 827 O O . ASP A 1 106 ? 0.105 56.312 17.469 1 83.06 106 ASP A O 1
ATOM 831 N N . TRP A 1 107 ? 2.287 55.938 18.078 1 86 107 TRP A N 1
ATOM 832 C CA . TRP A 1 107 ? 2.602 55.188 16.875 1 86 107 TRP A CA 1
ATOM 833 C C . TRP A 1 107 ? 3.689 54.156 17.141 1 86 107 TRP A C 1
ATOM 835 O O . TRP A 1 107 ? 4.344 54.188 18.188 1 86 107 TRP A O 1
ATOM 845 N N . PHE A 1 108 ? 3.668 53.219 16.25 1 87.25 108 PHE A N 1
ATOM 846 C CA . PHE A 1 108 ? 4.672 52.188 16.375 1 87.25 108 PHE A CA 1
ATOM 847 C C . PHE A 1 108 ? 5.695 52.281 15.25 1 87.25 108 PHE A C 1
ATOM 849 O O . PHE A 1 108 ? 5.332 52.469 14.086 1 87.25 108 PHE A O 1
ATOM 856 N N . LEU A 1 109 ? 6.969 52.281 15.594 1 89.56 109 LEU A N 1
ATOM 857 C CA . LEU A 1 109 ? 8.062 52.062 14.656 1 89.56 109 LEU A CA 1
ATOM 858 C C . LEU A 1 109 ? 8.414 50.594 14.555 1 89.56 109 LEU A C 1
ATOM 860 O 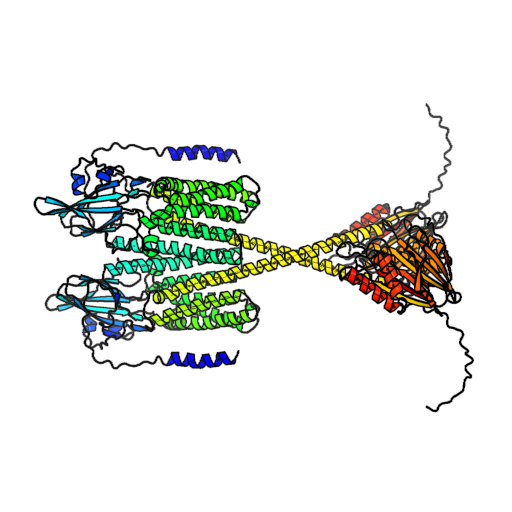O . LEU A 1 109 ? 8.812 49.969 15.547 1 89.56 109 LEU A O 1
ATOM 864 N N . VAL A 1 110 ? 8.172 50.062 13.406 1 89.12 110 VAL A N 1
ATOM 865 C CA . VAL A 1 110 ? 8.367 48.625 13.242 1 89.12 110 VAL A CA 1
ATOM 866 C C . VAL A 1 110 ? 9.422 48.375 12.156 1 89.12 110 VAL A C 1
ATOM 868 O O . VAL A 1 110 ? 9.414 49.031 11.109 1 89.12 110 VAL A O 1
ATOM 871 N N . LEU A 1 111 ? 10.367 47.531 12.453 1 88.88 111 LEU A N 1
ATOM 872 C CA . LEU A 1 111 ? 11.281 47.031 11.445 1 88.88 111 LEU A CA 1
ATOM 873 C C . LEU A 1 111 ? 10.836 45.656 10.961 1 88.88 111 LEU A C 1
ATOM 875 O O . LEU A 1 111 ? 10.844 44.688 11.719 1 88.88 111 LEU A O 1
ATOM 879 N N . ASN A 1 112 ? 10.422 45.562 9.734 1 82 112 ASN A N 1
ATOM 880 C CA . ASN A 1 112 ? 9.977 44.312 9.156 1 82 112 ASN A CA 1
ATOM 881 C C . ASN A 1 112 ? 11.148 43.406 8.812 1 82 112 ASN A C 1
ATOM 883 O O . ASN A 1 112 ? 11.414 43.125 7.637 1 82 112 ASN A O 1
ATOM 887 N N . ASN A 1 113 ? 11.859 42.938 9.727 1 79.44 113 ASN A N 1
ATOM 888 C CA . ASN A 1 113 ? 13 42.031 9.633 1 79.44 113 ASN A CA 1
ATOM 889 C C . ASN A 1 113 ? 13.234 41.312 10.945 1 79.44 113 ASN A C 1
ATOM 891 O O . ASN A 1 113 ? 13.945 41.781 11.82 1 79.44 113 ASN A O 1
ATOM 895 N N . PRO A 1 114 ? 12.719 40.156 10.984 1 75 114 PRO A N 1
ATOM 896 C CA . PRO A 1 114 ? 12.852 39.406 12.242 1 75 114 PRO A CA 1
ATOM 897 C C . PRO A 1 114 ? 14.273 38.906 12.484 1 75 114 PRO A C 1
ATOM 899 O O . PRO A 1 114 ? 14.617 38.5 13.602 1 75 114 PRO A O 1
ATOM 902 N N . GLY A 1 115 ? 15.125 39.062 11.602 1 76.38 115 GLY A N 1
ATOM 903 C CA . GLY A 1 115 ? 16.469 38.531 11.734 1 76.38 115 GLY A CA 1
ATOM 904 C C . GLY A 1 115 ? 17.469 39.531 12.266 1 76.38 115 GLY A C 1
ATOM 905 O O . GLY A 1 115 ? 18.641 39.219 12.477 1 76.38 115 GLY A O 1
ATOM 906 N N . MET A 1 116 ? 16.969 40.719 12.594 1 82.12 116 MET A N 1
ATOM 907 C CA . MET A 1 116 ? 17.859 41.75 13.078 1 82.12 116 MET A CA 1
ATOM 908 C C . MET A 1 116 ? 18.375 41.438 14.477 1 82.12 116 MET A C 1
ATOM 910 O O . MET A 1 116 ? 17.594 41.156 15.383 1 82.12 116 MET A O 1
ATOM 914 N N . GLU A 1 117 ? 19.656 41.344 14.625 1 84 117 GLU A N 1
ATOM 915 C CA . GLU A 1 117 ? 20.25 40.938 15.883 1 84 117 GLU A CA 1
ATOM 916 C C . GLU A 1 117 ? 20.375 42.094 16.859 1 84 117 GLU A C 1
ATOM 918 O O . GLU A 1 117 ? 20.047 41.938 18.047 1 84 117 GLU A O 1
ATOM 923 N N . GLU A 1 118 ? 20.891 43.219 16.344 1 85.25 118 GLU A N 1
ATOM 924 C CA . GLU A 1 118 ? 21.062 44.375 17.188 1 85.25 118 GLU A CA 1
ATOM 925 C C . GLU A 1 118 ? 20.281 45.562 16.656 1 85.25 118 GLU A C 1
ATOM 927 O O . GLU A 1 118 ? 20.469 46 15.508 1 85.25 118 GLU A O 1
ATOM 932 N N . LEU A 1 119 ? 19.312 45.969 17.359 1 88.19 119 LEU A N 1
ATOM 933 C CA . LEU A 1 119 ? 18.531 47.125 17.016 1 88.19 119 LEU A CA 1
ATOM 934 C C . LEU A 1 119 ? 18.297 48 18.219 1 88.19 119 LEU A C 1
ATOM 936 O O . LEU A 1 119 ? 17.734 47.562 19.234 1 88.19 119 LEU A O 1
ATOM 940 N N . ALA A 1 120 ? 18.859 49.188 18.203 1 89.06 120 ALA A N 1
ATOM 941 C CA . ALA A 1 120 ? 18.656 50.156 19.281 1 89.06 120 ALA A CA 1
ATOM 942 C C . ALA A 1 120 ? 18.125 51.5 18.734 1 89.06 120 ALA A C 1
ATOM 944 O O . ALA A 1 120 ? 18.578 51.969 17.688 1 89.06 120 ALA A O 1
ATOM 945 N N . VAL A 1 121 ? 17.125 51.969 19.344 1 91.94 121 VAL A N 1
ATOM 946 C CA . VAL A 1 121 ? 16.516 53.219 18.922 1 91.94 121 VAL A CA 1
ATOM 947 C C . VAL A 1 121 ? 16.734 54.281 19.984 1 91.94 121 VAL A C 1
ATOM 949 O O . VAL A 1 121 ? 16.531 54.031 21.188 1 91.94 121 VAL A O 1
ATOM 952 N N . TYR A 1 122 ? 17.188 55.469 19.547 1 90.88 122 TYR A N 1
ATOM 953 C CA . TYR A 1 122 ? 17.453 56.594 20.438 1 90.88 122 TYR A CA 1
ATOM 954 C C . TYR A 1 122 ? 16.609 57.812 20.078 1 90.88 122 TYR A C 1
ATOM 956 O O . TYR A 1 122 ? 16.375 58.094 18.891 1 90.88 122 TYR A O 1
ATOM 964 N N . ARG A 1 123 ? 16.125 58.438 21.109 1 90.62 123 ARG A N 1
ATOM 965 C CA . ARG A 1 123 ? 15.359 59.688 20.938 1 90.62 123 ARG A CA 1
ATOM 966 C C . ARG A 1 123 ? 16.141 60.875 21.453 1 90.62 123 ARG A C 1
ATOM 968 O O . ARG A 1 123 ? 16.797 60.781 22.5 1 90.62 123 ARG A O 1
ATOM 975 N N . LYS A 1 124 ? 15.984 62 20.719 1 88.12 124 LYS A N 1
ATOM 976 C CA . LYS A 1 124 ? 16.656 63.219 21.141 1 88.12 124 LYS A CA 1
ATOM 977 C C . LYS A 1 124 ? 15.828 63.969 22.172 1 88.12 124 LYS A C 1
ATOM 979 O O . LYS A 1 124 ? 14.648 64.25 21.953 1 88.12 124 LYS A O 1
ATOM 984 N N . GLU A 1 125 ? 16.344 64.188 23.391 1 84.75 125 GLU A N 1
ATOM 985 C CA . GLU A 1 125 ? 15.664 64.938 24.438 1 84.75 125 GLU A CA 1
ATOM 986 C C . GLU A 1 125 ? 16.406 66.188 24.75 1 84.75 125 GLU A C 1
ATOM 988 O O . GLU A 1 125 ? 17.641 66.25 24.781 1 84.75 125 GLU A O 1
ATOM 993 N N . SER A 1 126 ? 15.656 67.25 24.641 1 76.62 126 SER A N 1
ATOM 994 C CA . SER A 1 126 ? 16.25 68.562 24.969 1 76.62 126 SER A CA 1
ATOM 995 C C . SER A 1 126 ? 15.938 68.938 26.406 1 76.62 126 SER A C 1
ATOM 997 O O . SER A 1 126 ? 14.773 69.062 26.781 1 76.62 126 SER A O 1
ATOM 999 N N . SER A 1 127 ? 16.766 68.625 27.359 1 67.62 127 SER A N 1
ATOM 1000 C CA . SER A 1 127 ? 16.609 69.188 28.719 1 67.62 127 SER A CA 1
ATOM 1001 C C . SER A 1 127 ? 17.375 70.5 28.891 1 67.62 127 SER A C 1
ATOM 1003 O O . SER A 1 127 ? 18.547 70.5 29.281 1 67.62 127 SER A O 1
ATOM 1005 N N . GLY A 1 128 ? 16.828 71.625 28.734 1 62.72 128 GLY A N 1
ATOM 1006 C CA . GLY A 1 128 ? 17.453 72.938 28.844 1 62.72 128 GLY A CA 1
ATOM 1007 C C . GLY A 1 128 ? 18.453 73.188 27.734 1 62.72 128 GLY A C 1
ATOM 1008 O O . GLY A 1 128 ? 18.094 73.125 26.562 1 62.72 128 GLY A O 1
ATOM 1009 N N . GLU A 1 129 ? 19.844 73.438 28.094 1 62.28 129 GLU A N 1
ATOM 1010 C CA . GLU A 1 129 ? 20.906 73.812 27.156 1 62.28 129 GLU A CA 1
ATOM 1011 C C . GLU A 1 129 ? 21.625 72.562 26.641 1 62.28 129 GLU A C 1
ATOM 1013 O O . GLU A 1 129 ? 22.406 72.688 25.688 1 62.28 129 GLU A O 1
ATOM 1018 N N . LYS A 1 130 ? 21.344 71.312 27.109 1 74.19 130 LYS A N 1
ATOM 1019 C CA . LYS A 1 130 ? 22.109 70.125 26.672 1 74.19 130 LYS A CA 1
ATOM 1020 C C . LYS A 1 130 ? 21.219 69.125 25.953 1 74.19 130 LYS A C 1
ATOM 1022 O O . LYS A 1 130 ? 20.156 68.75 26.453 1 74.19 130 LYS A O 1
ATOM 1027 N N . GLU A 1 131 ? 21.531 68.875 24.703 1 78.81 131 GLU A N 1
ATOM 1028 C CA . GLU A 1 131 ? 20.891 67.875 23.875 1 78.81 131 GLU A CA 1
ATOM 1029 C C . GLU A 1 131 ? 21.5 66.5 24.141 1 78.81 131 GLU A C 1
ATOM 1031 O O . GLU A 1 131 ? 22.719 66.375 24.188 1 78.81 131 GLU A O 1
ATOM 1036 N N . SER A 1 132 ? 20.688 65.625 24.703 1 83.94 132 SER A N 1
ATOM 1037 C CA . SER A 1 132 ? 21.188 64.25 24.938 1 83.94 132 SER A CA 1
ATOM 1038 C C . SER A 1 132 ? 20.281 63.219 24.281 1 83.94 132 SER A C 1
ATOM 1040 O O . SER A 1 132 ? 19.094 63.469 24.078 1 83.94 132 SER A O 1
ATOM 1042 N N . TRP A 1 133 ? 20.906 62.062 23.812 1 87.06 133 TRP A N 1
ATOM 1043 C CA . TRP A 1 133 ? 20.172 60.969 23.219 1 87.06 133 TRP A CA 1
ATOM 1044 C C . TRP A 1 133 ? 19.828 59.906 24.266 1 87.06 133 TRP A C 1
ATOM 1046 O O . TRP A 1 133 ? 20.719 59.438 24.984 1 87.06 133 TRP A O 1
ATOM 1056 N N . LYS A 1 134 ? 18.562 59.562 24.375 1 86.25 134 LYS A N 1
ATOM 1057 C CA . LYS A 1 134 ? 18.109 58.531 25.312 1 86.25 134 LYS A CA 1
ATOM 1058 C C . LYS A 1 134 ? 17.578 57.312 24.562 1 86.25 134 LYS A C 1
ATOM 1060 O O . LYS A 1 134 ? 16.844 57.438 23.594 1 86.25 134 LYS A O 1
ATOM 1065 N N . GLU A 1 135 ? 17.969 56.156 24.984 1 87.75 135 GLU A N 1
ATOM 1066 C CA . GLU A 1 135 ? 17.547 54.906 24.359 1 87.75 135 GLU A CA 1
ATOM 1067 C C . GLU A 1 135 ? 16.094 54.594 24.719 1 87.75 135 GLU A C 1
ATOM 1069 O O . GLU A 1 135 ? 15.68 54.719 25.859 1 87.75 135 GLU A O 1
ATOM 1074 N N . ILE A 1 136 ? 15.367 54.219 23.609 1 85 136 ILE A N 1
ATOM 1075 C CA . ILE A 1 136 ? 14 53.75 23.797 1 85 136 ILE A CA 1
ATOM 1076 C C . ILE A 1 136 ? 13.969 52.219 23.797 1 85 136 ILE A C 1
ATOM 1078 O O . ILE A 1 136 ? 14.477 51.594 22.859 1 85 136 ILE A O 1
ATOM 1082 N N . GLY A 1 137 ? 13.578 51.656 24.875 1 75.19 137 GLY A N 1
ATOM 1083 C CA . GLY A 1 137 ? 13.508 50.219 24.953 1 75.19 137 GLY A CA 1
ATOM 1084 C C . GLY A 1 137 ? 12.375 49.625 24.125 1 75.19 137 GLY A C 1
ATOM 1085 O O . GLY A 1 137 ? 11.367 50.281 23.891 1 75.19 137 GLY A O 1
ATOM 1086 N N . SER A 1 138 ? 12.773 48.562 23.469 1 65.88 138 SER A N 1
ATOM 1087 C CA . SER A 1 138 ? 11.727 47.844 22.734 1 65.88 138 SER A CA 1
ATOM 1088 C C . SER A 1 138 ? 10.586 47.438 23.641 1 65.88 138 SER A C 1
ATOM 1090 O O . SER A 1 138 ? 10.812 47.125 24.812 1 65.88 138 SER A O 1
ATOM 1092 N N . ASP A 1 139 ? 9.453 47.719 23.141 1 57.78 139 ASP A N 1
ATOM 1093 C CA . ASP A 1 139 ? 8.312 47.281 23.938 1 57.78 139 ASP A CA 1
ATOM 1094 C C . ASP A 1 139 ? 8.258 45.75 24 1 57.78 139 ASP A C 1
ATOM 1096 O O . ASP A 1 139 ? 7.891 45.094 23.031 1 57.78 139 ASP A O 1
ATOM 1100 N N . ARG A 1 140 ? 9.055 45.188 24.953 1 55.53 140 ARG A N 1
ATOM 1101 C CA . ARG A 1 140 ? 9.109 43.75 25.125 1 55.53 140 ARG A CA 1
ATOM 1102 C C . ARG A 1 140 ? 7.707 43.188 25.297 1 55.53 140 ARG A C 1
ATOM 1104 O O . ARG A 1 140 ? 7.523 41.938 25.281 1 55.53 140 ARG A O 1
ATOM 1111 N N . ARG A 1 141 ? 6.879 44.094 25.531 1 51.28 141 ARG A N 1
ATOM 1112 C CA . ARG A 1 141 ? 5.531 43.656 25.891 1 51.28 141 ARG A CA 1
ATOM 1113 C C . ARG A 1 141 ? 4.754 43.219 24.656 1 51.28 141 ARG A C 1
ATOM 1115 O O . ARG A 1 141 ? 3.838 42.406 24.75 1 51.28 141 ARG A O 1
ATOM 1122 N N . ILE A 1 142 ? 5.156 43.812 23.5 1 58 142 ILE A N 1
ATOM 1123 C CA . ILE A 1 142 ? 4.527 43.375 22.266 1 58 142 ILE A CA 1
ATOM 1124 C C . ILE A 1 142 ? 5.266 42.156 21.719 1 58 142 ILE A C 1
ATOM 1126 O O . ILE A 1 142 ? 6.441 42.25 21.359 1 58 142 ILE A O 1
ATOM 1130 N N . SER A 1 143 ? 4.762 41.031 22.188 1 60.28 143 SER A N 1
ATOM 1131 C CA . SER A 1 143 ? 5.34 39.781 21.688 1 60.28 143 SER A CA 1
ATOM 1132 C C . SER A 1 143 ? 5.188 39.688 20.172 1 60.28 143 SER A C 1
ATOM 1134 O O . SER A 1 143 ? 4.262 39.031 19.688 1 60.28 143 SER A O 1
ATOM 1136 N N . TYR A 1 144 ? 5.84 40.438 19.453 1 68.69 144 TYR A N 1
ATOM 1137 C CA . TYR A 1 144 ? 5.859 40.438 17.984 1 68.69 144 TYR A CA 1
ATOM 1138 C C . TYR A 1 144 ? 7.215 40 17.469 1 68.69 144 TYR A C 1
ATOM 1140 O O . TYR A 1 144 ? 8.25 40.219 18.094 1 68.69 144 TYR A O 1
ATOM 1148 N N . VAL A 1 145 ? 7.152 39.219 16.516 1 74 145 VAL A N 1
ATOM 1149 C CA . VAL A 1 145 ? 8.367 38.625 15.953 1 74 145 VAL A CA 1
ATOM 1150 C C . VAL A 1 145 ? 9.289 39.75 15.43 1 74 145 VAL A C 1
ATOM 1152 O O . VAL A 1 145 ? 10.508 39.625 15.516 1 74 145 VAL A O 1
ATOM 1155 N N . HIS A 1 146 ? 8.695 40.781 14.938 1 76.75 146 HIS A N 1
ATOM 1156 C CA . HIS A 1 146 ? 9.484 41.906 14.469 1 76.75 146 HIS A CA 1
ATOM 1157 C C . HIS A 1 146 ? 9.742 42.906 15.594 1 76.75 146 HIS A C 1
ATOM 1159 O O . HIS A 1 146 ? 8.984 42.969 16.562 1 76.75 146 HIS A O 1
ATOM 1165 N N . ALA A 1 147 ? 10.805 43.594 15.5 1 79 147 ALA A N 1
ATOM 1166 C CA . ALA A 1 147 ? 11.094 44.656 16.484 1 79 147 ALA A CA 1
ATOM 1167 C C . ALA A 1 147 ? 10.109 45.812 16.344 1 79 147 ALA A C 1
ATOM 1169 O O . ALA A 1 147 ? 9.914 46.344 15.25 1 79 147 ALA A O 1
ATOM 1170 N N . ALA A 1 148 ? 9.398 46.031 17.391 1 84.69 148 ALA A N 1
ATOM 1171 C CA . ALA A 1 148 ? 8.43 47.125 17.406 1 84.69 148 ALA A CA 1
ATOM 1172 C C . ALA A 1 148 ? 8.656 48.031 18.609 1 84.69 148 ALA A C 1
ATOM 1174 O O . ALA A 1 148 ? 8.906 47.562 19.719 1 84.69 148 ALA A O 1
ATOM 1175 N N . TYR A 1 149 ? 8.703 49.312 18.328 1 86.06 149 TYR A N 1
ATOM 1176 C CA . TYR A 1 149 ? 8.898 50.344 19.359 1 86.06 149 TYR A CA 1
ATOM 1177 C C . TYR A 1 149 ? 7.688 51.25 19.453 1 86.06 149 TYR A C 1
ATOM 1179 O O . TYR A 1 149 ? 7.289 51.875 18.469 1 86.06 149 TYR A O 1
ATOM 1187 N N . ARG A 1 150 ? 7.129 51.281 20.641 1 84.19 150 ARG A N 1
ATOM 1188 C CA . ARG A 1 150 ? 6.02 52.219 20.859 1 84.19 150 ARG A CA 1
ATOM 1189 C C . ARG A 1 150 ? 6.527 53.625 21.156 1 84.19 150 ARG A C 1
ATOM 1191 O O . ARG A 1 150 ? 7.359 53.812 22.031 1 84.19 150 ARG A O 1
ATOM 1198 N N . MET A 1 151 ? 6.016 54.5 20.344 1 84.69 151 MET A N 1
ATOM 1199 C CA . MET A 1 151 ? 6.449 55.906 20.484 1 84.69 151 MET A CA 1
ATOM 1200 C C . MET A 1 151 ? 5.258 56.812 20.719 1 84.69 151 MET A C 1
ATOM 1202 O O . MET A 1 151 ? 4.145 56.531 20.266 1 84.69 151 MET A O 1
ATOM 1206 N N . HIS A 1 152 ? 5.52 57.781 21.594 1 83.56 152 HIS A N 1
ATOM 1207 C CA . HIS A 1 152 ? 4.527 58.844 21.812 1 83.56 152 HIS A CA 1
ATOM 1208 C C . HIS A 1 152 ? 4.988 60.188 21.25 1 83.56 152 HIS A C 1
ATOM 1210 O O . HIS A 1 152 ? 6.062 60.656 21.609 1 83.56 152 HIS A O 1
ATOM 1216 N N . ALA A 1 153 ? 4.258 60.625 20.297 1 84.25 153 ALA A N 1
ATOM 1217 C CA . ALA A 1 153 ? 4.582 61.906 19.719 1 84.25 153 ALA A CA 1
ATOM 1218 C C . ALA A 1 153 ? 3.748 63.031 20.359 1 84.25 153 ALA A C 1
ATOM 1220 O O . ALA A 1 153 ? 2.531 62.875 20.516 1 84.25 153 ALA A O 1
ATOM 1221 N N . ARG A 1 154 ? 4.414 64.125 20.766 1 81.5 154 ARG A N 1
ATOM 1222 C CA . ARG A 1 154 ? 3.738 65.25 21.359 1 81.5 154 ARG A CA 1
ATOM 1223 C C . ARG A 1 154 ? 3.191 66.188 20.281 1 81.5 154 ARG A C 1
ATOM 1225 O O . ARG A 1 154 ? 3.695 66.188 19.156 1 81.5 154 ARG A O 1
ATOM 1232 N N . ALA A 1 155 ? 2.25 66.938 20.719 1 81.62 155 ALA A N 1
ATOM 1233 C CA . ALA A 1 155 ? 1.604 67.812 19.766 1 81.62 155 ALA A CA 1
ATOM 1234 C C . ALA A 1 155 ? 2.559 68.938 19.328 1 81.62 155 ALA A C 1
ATOM 1236 O O . ALA A 1 155 ? 3.295 69.5 20.156 1 81.62 155 ALA A O 1
ATOM 1237 N N . ASN A 1 156 ? 2.521 69.188 18.016 1 81.25 156 ASN A N 1
ATOM 1238 C CA . ASN A 1 156 ? 3.25 70.25 17.359 1 81.25 156 ASN A CA 1
ATOM 1239 C C . ASN A 1 156 ? 4.738 70.25 17.688 1 81.25 156 ASN A C 1
ATOM 1241 O O . ASN A 1 156 ? 5.34 71.25 18.031 1 81.25 156 ASN A O 1
ATOM 1245 N N . SER A 1 157 ? 5.227 69 17.688 1 80.75 157 SER A N 1
ATOM 1246 C CA . SER A 1 157 ? 6.648 68.875 17.969 1 80.75 157 SER A CA 1
ATOM 1247 C C . SER A 1 157 ? 7.355 68.125 16.859 1 80.75 157 SER A C 1
ATOM 1249 O O . SER A 1 157 ? 6.715 67.375 16.078 1 80.75 157 SER A O 1
ATOM 1251 N N . SER A 1 158 ? 8.594 68.5 16.641 1 85 158 SER A N 1
ATOM 1252 C CA . SER A 1 158 ? 9.477 67.75 15.75 1 85 158 SER A CA 1
ATOM 1253 C C . SER A 1 158 ? 10.516 66.938 16.531 1 85 158 SER A C 1
ATOM 1255 O O . SER A 1 158 ? 11.25 67.5 17.344 1 85 158 SER A O 1
ATOM 1257 N N . GLU A 1 159 ? 10.406 65.688 16.359 1 88.31 159 GLU A N 1
ATOM 1258 C CA . GLU A 1 159 ? 11.328 64.812 17.094 1 88.31 159 GLU A CA 1
ATOM 1259 C C . GLU A 1 159 ? 12.305 64.125 16.141 1 88.31 159 GLU A C 1
ATOM 1261 O O . GLU A 1 159 ? 11.953 63.781 15.008 1 88.31 159 GLU A O 1
ATOM 1266 N N . GLU A 1 160 ? 13.516 63.969 16.625 1 89.12 160 GLU A N 1
ATOM 1267 C CA . GLU A 1 160 ? 14.547 63.281 15.875 1 89.12 160 GLU A CA 1
ATOM 1268 C C . GLU A 1 160 ? 14.914 61.969 16.547 1 89.12 160 GLU A C 1
ATOM 1270 O O . GLU A 1 160 ? 15.008 61.875 17.781 1 89.12 160 GLU A O 1
ATOM 1275 N N . PHE A 1 161 ? 15.039 60.969 15.688 1 91.62 161 PHE A N 1
ATOM 1276 C CA . PHE A 1 161 ? 15.398 59.656 16.188 1 91.62 161 PHE A CA 1
ATOM 1277 C C . PHE A 1 161 ? 16.672 59.156 15.516 1 91.62 161 PHE A C 1
ATOM 1279 O O . PHE A 1 161 ? 16.938 59.469 14.352 1 91.62 161 PHE A O 1
ATOM 1286 N N . LEU A 1 162 ? 17.438 58.469 16.281 1 91.06 162 LEU A N 1
ATOM 1287 C CA . LEU A 1 162 ? 18.609 57.75 15.797 1 91.06 162 LEU A CA 1
ATOM 1288 C C . LEU A 1 162 ? 18.484 56.25 16.031 1 91.06 162 LEU A C 1
ATOM 1290 O O . LEU A 1 162 ? 18.109 55.812 17.125 1 91.06 162 LEU A O 1
ATOM 1294 N N . ILE A 1 163 ? 18.75 55.469 14.992 1 92.31 163 ILE A N 1
ATOM 1295 C CA . ILE A 1 163 ? 18.625 54.031 15.07 1 92.31 163 ILE A CA 1
ATOM 1296 C C . ILE A 1 163 ? 19.953 53.375 14.75 1 92.31 163 ILE A C 1
ATOM 1298 O O . ILE A 1 163 ? 20.594 53.688 13.742 1 92.31 163 ILE A O 1
ATOM 1302 N N . ARG A 1 164 ? 20.359 52.531 15.594 1 91.19 164 ARG A N 1
ATOM 1303 C CA . ARG A 1 164 ? 21.547 51.719 15.359 1 91.19 164 ARG A CA 1
ATOM 1304 C C . ARG A 1 164 ? 21.172 50.281 15.016 1 91.19 164 ARG A C 1
ATOM 1306 O O . ARG A 1 164 ? 20.406 49.656 15.742 1 91.19 164 ARG A O 1
ATOM 1313 N N . ALA A 1 165 ? 21.625 49.812 13.898 1 90.19 165 ALA A N 1
ATOM 1314 C CA . ALA A 1 165 ? 21.266 48.469 13.461 1 90.19 165 ALA A CA 1
ATOM 1315 C C . ALA A 1 165 ? 22.5 47.688 12.953 1 90.19 165 ALA A C 1
ATOM 1317 O O . ALA A 1 165 ? 23.344 48.25 12.258 1 90.19 165 ALA A O 1
ATOM 1318 N N . ALA A 1 166 ? 22.641 46.469 13.406 1 87.88 166 ALA A N 1
ATOM 1319 C CA . ALA A 1 166 ? 23.688 45.562 12.945 1 87.88 166 ALA A CA 1
ATOM 1320 C C . ALA A 1 166 ? 23.234 44.094 12.992 1 87.88 166 ALA A C 1
ATOM 1322 O O . ALA A 1 166 ? 22.5 43.719 13.914 1 87.88 166 ALA A O 1
ATOM 1323 N N . SER A 1 167 ? 23.484 43.344 11.961 1 86.38 167 SER A N 1
ATOM 1324 C CA . SER A 1 167 ? 23.109 41.938 11.906 1 86.38 167 SER A CA 1
ATOM 1325 C C . SER A 1 167 ? 24.109 41.125 11.07 1 86.38 167 SER A C 1
ATOM 1327 O O . SER A 1 167 ? 24.688 41.656 10.109 1 86.38 167 SER A O 1
ATOM 1329 N N . ARG A 1 168 ? 24.359 39.812 11.445 1 84.69 168 ARG A N 1
ATOM 1330 C CA . ARG A 1 168 ? 25.203 38.906 10.664 1 84.69 168 ARG A CA 1
ATOM 1331 C C . ARG A 1 168 ? 24.406 38.25 9.531 1 84.69 168 ARG A C 1
ATOM 1333 O O . ARG A 1 168 ? 24.984 37.625 8.641 1 84.69 168 ARG A O 1
ATOM 1340 N N . ARG A 1 169 ? 23.047 38.5 9.664 1 81.56 169 ARG A N 1
ATOM 1341 C CA . ARG A 1 169 ? 22.172 38.031 8.602 1 81.56 169 ARG A CA 1
ATOM 1342 C C . ARG A 1 169 ? 21.984 39.094 7.527 1 81.56 169 ARG A C 1
ATOM 1344 O O . ARG A 1 169 ? 22.719 40.094 7.496 1 81.56 169 ARG A O 1
ATOM 1351 N N . SER A 1 170 ? 21.062 38.781 6.652 1 76.5 170 SER A N 1
ATOM 1352 C CA . SER A 1 170 ? 20.766 39.781 5.625 1 76.5 170 SER A CA 1
ATOM 1353 C C . SER A 1 170 ? 20.203 41.062 6.242 1 76.5 170 SER A C 1
ATOM 1355 O O . SER A 1 170 ? 19.266 41 7.039 1 76.5 170 SER A O 1
ATOM 1357 N N . VAL A 1 171 ? 20.875 42.094 5.973 1 81.94 171 VAL A N 1
ATOM 1358 C CA . VAL A 1 171 ? 20.453 43.375 6.512 1 81.94 171 VAL A CA 1
ATOM 1359 C C . VAL A 1 171 ? 19.438 44.031 5.574 1 81.94 171 VAL A C 1
ATOM 1361 O O . VAL A 1 171 ? 19.781 44.5 4.484 1 81.94 171 VAL A O 1
ATOM 1364 N N . VAL A 1 172 ? 18.25 43.906 5.961 1 81.56 172 VAL A N 1
ATOM 1365 C CA . VAL A 1 172 ? 17.172 44.531 5.215 1 81.56 172 VAL A CA 1
ATOM 1366 C C . VAL A 1 172 ? 16.469 45.562 6.094 1 81.56 172 VAL A C 1
ATOM 1368 O O . VAL A 1 172 ? 15.977 45.25 7.176 1 81.56 172 VAL A O 1
ATOM 1371 N N . PHE A 1 173 ? 16.516 46.75 5.68 1 87.06 173 PHE A N 1
ATOM 1372 C CA . PHE A 1 173 ? 15.852 47.812 6.418 1 87.06 173 PHE A CA 1
ATOM 1373 C C . PHE A 1 173 ? 14.5 48.156 5.793 1 87.06 173 PHE A C 1
ATOM 1375 O O . PHE A 1 173 ? 14.438 48.719 4.711 1 87.06 173 PHE A O 1
ATOM 1382 N N . ASN A 1 174 ? 13.562 47.688 6.379 1 86.25 174 ASN A N 1
ATOM 1383 C CA . ASN A 1 174 ? 12.18 48 6.035 1 86.25 174 ASN A CA 1
ATOM 1384 C C . ASN A 1 174 ? 11.414 48.562 7.242 1 86.25 174 ASN A C 1
ATOM 1386 O O . ASN A 1 174 ? 10.633 47.812 7.859 1 86.25 174 ASN A O 1
ATOM 1390 N N . PHE A 1 175 ? 11.617 49.812 7.48 1 90.06 175 PHE A N 1
ATOM 1391 C CA . PHE A 1 175 ? 10.969 50.469 8.609 1 90.06 175 PHE A CA 1
ATOM 1392 C C . PHE A 1 175 ? 9.578 50.938 8.234 1 90.06 175 PHE A C 1
ATOM 1394 O O . PHE A 1 175 ? 9.375 51.5 7.148 1 90.06 175 PHE A O 1
ATOM 1401 N N . GLN A 1 176 ? 8.703 50.719 9.094 1 90 176 GLN A N 1
ATOM 1402 C CA . GLN A 1 176 ? 7.324 51.094 8.859 1 90 176 GLN A CA 1
ATOM 1403 C C . GLN A 1 176 ? 6.734 51.812 10.086 1 90 176 GLN A C 1
ATOM 1405 O O . GLN A 1 176 ? 7.137 51.531 11.219 1 90 176 GLN A O 1
ATOM 1410 N N . ALA A 1 177 ? 5.836 52.688 9.781 1 90.25 177 ALA A N 1
ATOM 1411 C CA . ALA A 1 177 ? 5.07 53.344 10.836 1 90.25 177 ALA A CA 1
ATOM 1412 C C . ALA A 1 177 ? 3.639 52.812 10.883 1 90.25 177 ALA A C 1
ATOM 1414 O O . ALA A 1 177 ? 2.992 52.656 9.844 1 90.25 177 ALA A O 1
ATOM 1415 N N . TRP A 1 178 ? 3.295 52.5 12.062 1 87.81 178 TRP A N 1
ATOM 1416 C CA . TRP A 1 178 ? 1.959 51.938 12.234 1 87.81 178 TRP A CA 1
ATOM 1417 C C . TRP A 1 178 ? 1.193 52.688 13.32 1 87.81 178 TRP A C 1
ATOM 1419 O O . TRP A 1 178 ? 1.773 53.094 14.328 1 87.81 178 TRP A O 1
ATOM 1429 N N . SER A 1 179 ? -0.084 52.781 13.016 1 84.62 179 SER A N 1
ATOM 1430 C CA . SER A 1 179 ? -0.975 53.188 14.102 1 84.62 179 SER A CA 1
ATOM 1431 C C . SER A 1 179 ? -1.265 52.031 15.047 1 84.62 179 SER A C 1
ATOM 1433 O O . SER A 1 179 ? -1.209 50.875 14.641 1 84.62 179 SER A O 1
ATOM 1435 N N . PRO A 1 180 ? -1.456 52.312 16.234 1 76.56 180 PRO A N 1
ATOM 1436 C CA . PRO A 1 180 ? -1.656 51.25 17.203 1 76.56 180 PRO A CA 1
ATOM 1437 C C . PRO A 1 180 ? -2.791 50.281 16.797 1 76.56 180 PRO A C 1
ATOM 1439 O O . PRO A 1 180 ? -2.67 49.062 16.953 1 76.56 180 PRO A O 1
ATOM 1442 N N . LYS A 1 181 ? -3.852 50.844 16.234 1 72.31 181 LYS A N 1
ATOM 1443 C CA . LYS A 1 181 ? -5.004 50.031 15.852 1 72.31 181 LYS A CA 1
ATOM 1444 C C . LYS A 1 181 ? -4.668 49.125 14.68 1 72.31 181 LYS A C 1
ATOM 1446 O O . LYS A 1 181 ? -4.969 47.906 14.719 1 72.31 181 LYS A O 1
ATOM 1451 N N . GLU A 1 182 ? -4.125 49.625 13.695 1 78.5 182 GLU A N 1
ATOM 1452 C CA . GLU A 1 182 ? -3.799 48.844 12.5 1 78.5 182 GLU A CA 1
ATOM 1453 C C . GLU A 1 182 ? -2.68 47.844 12.773 1 78.5 182 GLU A C 1
ATOM 1455 O O . GLU A 1 182 ? -2.641 46.75 12.172 1 78.5 182 GLU A O 1
ATOM 1460 N N . PHE A 1 183 ? -1.854 48.188 13.672 1 80.31 183 PHE A N 1
ATOM 1461 C CA . PHE A 1 183 ? -0.749 47.312 14.016 1 80.31 183 PHE A CA 1
ATOM 1462 C C . PHE A 1 183 ? -1.254 46.062 14.75 1 80.31 183 PHE A C 1
ATOM 1464 O O . PHE A 1 183 ? -0.778 44.969 14.5 1 80.31 183 PHE A O 1
ATOM 1471 N N . ALA A 1 184 ? -2.172 46.281 15.617 1 74.19 184 ALA A N 1
ATOM 1472 C CA . ALA A 1 184 ? -2.744 45.156 16.344 1 74.19 184 ALA A CA 1
ATOM 1473 C C . ALA A 1 184 ? -3.416 44.188 15.398 1 74.19 184 ALA A C 1
ATOM 1475 O O . ALA A 1 184 ? -3.291 42.969 15.57 1 74.19 184 ALA A O 1
ATOM 1476 N N . SER A 1 185 ? -4.125 44.719 14.414 1 74.62 185 SER A N 1
ATOM 1477 C CA . SER A 1 185 ? -4.785 43.844 13.43 1 74.62 185 SER A CA 1
ATOM 1478 C C . SER A 1 185 ? -3.768 43.094 12.594 1 74.62 185 SER A C 1
ATOM 1480 O O . SER A 1 185 ? -3.979 41.906 12.266 1 74.62 185 SER A O 1
ATOM 1482 N N . ARG A 1 186 ? -2.734 43.75 12.281 1 77.88 186 ARG A N 1
ATOM 1483 C CA . ARG A 1 186 ? -1.694 43.125 11.469 1 77.88 186 ARG A CA 1
ATOM 1484 C C . ARG A 1 186 ? -1.018 41.969 12.227 1 77.88 186 ARG A C 1
ATOM 1486 O O . ARG A 1 186 ? -0.763 40.906 11.664 1 77.88 186 ARG A O 1
ATOM 1493 N N . ILE A 1 187 ? -0.76 42.219 13.445 1 78.5 187 ILE A N 1
ATOM 1494 C CA . ILE A 1 187 ? -0.084 41.219 14.266 1 78.5 187 ILE A CA 1
ATOM 1495 C C . ILE A 1 187 ? -0.966 39.969 14.406 1 78.5 187 ILE A C 1
ATOM 1497 O O . ILE A 1 187 ? -0.473 38.844 14.359 1 78.5 187 ILE A O 1
ATOM 1501 N N . GLN A 1 188 ? -2.199 40.219 14.531 1 75.94 188 GLN A N 1
ATOM 1502 C CA . GLN A 1 188 ? -3.129 39.094 14.695 1 75.94 188 GLN A CA 1
ATOM 1503 C C . GLN A 1 188 ? -3.174 38.219 13.445 1 75.94 188 GLN A C 1
ATOM 1505 O O . GLN A 1 188 ? -3.098 37 13.531 1 75.94 188 GLN A O 1
ATOM 1510 N N . SER A 1 189 ? -3.352 38.812 12.336 1 78.19 189 SER A N 1
ATOM 1511 C CA . SER A 1 189 ? -3.416 38.062 11.078 1 78.19 189 SER A CA 1
ATOM 1512 C C . SER A 1 189 ? -2.1 37.344 10.797 1 78.19 189 SER A C 1
ATOM 1514 O O . SER A 1 189 ? -2.096 36.219 10.336 1 78.19 189 SER A O 1
ATOM 1516 N N . GLU A 1 190 ? -1.012 38 11.031 1 82.56 190 GLU A N 1
ATOM 1517 C CA . GLU A 1 190 ? 0.296 37.406 10.766 1 82.56 190 GLU A CA 1
ATOM 1518 C C . GLU A 1 190 ? 0.543 36.188 11.656 1 82.56 190 GLU A C 1
ATOM 1520 O O . GLU A 1 190 ? 1.084 35.188 11.203 1 82.56 190 GLU A O 1
ATOM 1525 N N . ASN A 1 191 ? 0.137 36.312 12.875 1 82.56 191 ASN A N 1
ATOM 1526 C CA . ASN A 1 191 ? 0.323 35.188 13.789 1 82.56 191 ASN A CA 1
ATOM 1527 C C . ASN A 1 191 ? -0.563 34 13.422 1 82.56 191 ASN A C 1
ATOM 1529 O O . ASN A 1 191 ? -0.16 32.844 13.57 1 82.56 191 ASN A O 1
ATOM 1533 N N . LEU A 1 192 ? -1.7 34.312 12.992 1 83.19 192 LEU A N 1
ATOM 1534 C CA . LEU A 1 192 ? -2.594 33.25 12.555 1 83.19 192 LEU A CA 1
ATOM 1535 C C . LEU A 1 192 ? -2.004 32.5 11.367 1 83.19 192 LEU A C 1
ATOM 1537 O O . LEU A 1 192 ? -2.006 31.266 11.344 1 83.19 192 LEU A O 1
ATOM 1541 N N . PHE A 1 193 ? -1.519 33.188 10.43 1 85.94 193 PHE A N 1
ATOM 1542 C CA . PHE A 1 193 ? -0.979 32.562 9.227 1 85.94 193 PHE A CA 1
ATOM 1543 C C . PHE A 1 193 ? 0.306 31.812 9.539 1 85.94 193 PHE A C 1
ATOM 1545 O O . PHE A 1 193 ? 0.577 30.766 8.953 1 85.94 193 PHE A O 1
ATOM 1552 N N . LEU A 1 194 ? 1.1 32.406 10.43 1 87.56 194 LEU A N 1
ATOM 1553 C CA . LEU A 1 194 ? 2.293 31.672 10.867 1 87.56 194 LEU A CA 1
ATOM 1554 C C . LEU A 1 194 ? 1.92 30.375 11.578 1 87.56 194 LEU A C 1
ATOM 1556 O O . LEU A 1 194 ? 2.574 29.359 11.391 1 87.56 194 LEU A O 1
ATOM 1560 N N . GLY A 1 195 ? 0.923 30.469 12.383 1 87.44 195 GLY A N 1
ATOM 1561 C CA . GLY A 1 195 ? 0.437 29.266 13.039 1 87.44 195 GLY A CA 1
ATOM 1562 C C . GLY A 1 195 ? -0.059 28.203 12.062 1 87.44 195 GLY A C 1
ATOM 1563 O O . GLY A 1 195 ? 0.244 27.031 12.219 1 87.44 195 GLY A O 1
ATOM 1564 N N . VAL A 1 196 ? -0.788 28.688 11.055 1 88.69 196 VAL A N 1
ATOM 1565 C CA . VAL A 1 196 ? -1.286 27.781 10.031 1 88.69 196 VAL A CA 1
ATOM 1566 C C . VAL A 1 196 ? -0.114 27.078 9.352 1 88.69 196 VAL A C 1
ATOM 1568 O O . VAL A 1 196 ? -0.151 25.859 9.125 1 88.69 196 VAL A O 1
ATOM 1571 N N . PHE A 1 197 ? 0.836 27.828 9.039 1 90.25 197 PHE A N 1
ATOM 1572 C CA . PHE A 1 197 ? 2.012 27.312 8.359 1 90.25 197 PHE A CA 1
ATOM 1573 C C . PHE A 1 197 ? 2.725 26.281 9.219 1 90.25 197 PHE A C 1
ATOM 1575 O O . PHE A 1 197 ? 2.98 25.156 8.773 1 90.25 197 PHE A O 1
ATOM 1582 N N . PHE A 1 198 ? 2.967 26.547 10.469 1 90.25 198 PHE A N 1
ATOM 1583 C CA . PHE A 1 198 ? 3.723 25.641 11.328 1 90.25 198 PHE A CA 1
ATOM 1584 C C . PHE A 1 198 ? 2.861 24.469 11.766 1 90.25 198 PHE A C 1
ATOM 1586 O O . PHE A 1 198 ? 3.375 23.375 12.023 1 90.25 198 PHE A O 1
ATOM 1593 N N . GLY A 1 199 ? 1.591 24.734 11.883 1 89.38 199 GLY A N 1
ATOM 1594 C CA . GLY A 1 199 ? 0.702 23.609 12.117 1 89.38 199 GLY A CA 1
ATOM 1595 C C . GLY A 1 199 ? 0.703 22.594 10.984 1 89.38 199 GLY A C 1
ATOM 1596 O O . GLY A 1 199 ? 0.732 21.391 11.227 1 89.38 199 GLY A O 1
ATOM 1597 N N . ALA A 1 200 ? 0.678 23.141 9.812 1 90.81 200 ALA A N 1
ATOM 1598 C CA . ALA A 1 200 ? 0.688 22.281 8.633 1 90.81 200 ALA A CA 1
ATOM 1599 C C . ALA A 1 200 ? 1.977 21.453 8.562 1 90.81 200 ALA A C 1
ATOM 1601 O O . ALA A 1 200 ? 1.939 20.25 8.359 1 90.81 200 ALA A O 1
ATOM 1602 N N . ILE A 1 201 ? 3.09 22.125 8.789 1 90.75 201 ILE A N 1
ATOM 1603 C CA . ILE A 1 201 ? 4.371 21.422 8.719 1 90.75 201 ILE A CA 1
ATOM 1604 C C . ILE A 1 201 ? 4.48 20.422 9.875 1 90.75 201 ILE A C 1
ATOM 1606 O O . ILE A 1 201 ? 4.996 19.312 9.695 1 90.75 201 ILE A O 1
ATOM 1610 N N . GLY A 1 202 ? 4.004 20.906 11.023 1 89.81 202 GLY A N 1
ATOM 1611 C CA . GLY A 1 202 ? 4.078 20.047 12.195 1 89.81 202 GLY A CA 1
ATOM 1612 C C . GLY A 1 202 ? 3.336 18.734 12.023 1 89.81 202 GLY A C 1
ATOM 1613 O O . GLY A 1 202 ? 3.879 17.656 12.312 1 89.81 202 GLY A O 1
ATOM 1614 N N . ILE A 1 203 ? 2.18 18.797 11.492 1 89.62 203 ILE A N 1
ATOM 1615 C CA . ILE A 1 203 ? 1.362 17.609 11.359 1 89.62 203 ILE A CA 1
ATOM 1616 C C . ILE A 1 203 ? 1.909 16.734 10.227 1 89.62 203 ILE A C 1
ATOM 1618 O O . ILE A 1 203 ? 1.84 15.5 10.297 1 89.62 203 ILE A O 1
ATOM 1622 N N . MET A 1 204 ? 2.404 17.328 9.219 1 88.5 204 MET A N 1
ATOM 1623 C CA . MET A 1 204 ? 3.021 16.562 8.141 1 88.5 204 MET A CA 1
ATOM 1624 C C . MET A 1 204 ? 4.246 15.812 8.641 1 88.5 204 MET A C 1
ATOM 1626 O O . MET A 1 204 ? 4.527 14.703 8.18 1 88.5 204 MET A O 1
ATOM 1630 N N . LEU A 1 205 ? 4.965 16.438 9.555 1 89.75 205 LEU A N 1
ATOM 1631 C CA . LEU A 1 205 ? 6.133 15.797 10.164 1 89.75 205 LEU A CA 1
ATOM 1632 C C . LEU A 1 205 ? 5.723 14.586 10.992 1 89.75 205 LEU A C 1
ATOM 1634 O O . LEU A 1 205 ? 6.336 13.523 10.891 1 89.75 205 LEU A O 1
ATOM 1638 N N . ILE A 1 206 ? 4.707 14.742 11.68 1 87.06 206 ILE A N 1
ATOM 1639 C CA . ILE A 1 206 ? 4.246 13.664 12.539 1 87.06 206 ILE A CA 1
ATOM 1640 C C . ILE A 1 206 ? 3.678 12.531 11.695 1 87.06 206 ILE A C 1
ATOM 1642 O O . ILE A 1 206 ? 4.016 11.359 11.898 1 87.06 206 ILE A O 1
ATOM 1646 N N . TYR A 1 207 ? 2.881 12.859 10.742 1 83.44 207 TYR A N 1
ATOM 1647 C CA . TYR A 1 207 ? 2.236 11.875 9.883 1 83.44 207 TYR A CA 1
ATOM 1648 C C . TYR A 1 207 ? 3.271 11.078 9.094 1 83.44 207 TYR A C 1
ATOM 1650 O O . TYR A 1 207 ? 3.236 9.852 9.07 1 83.44 207 TYR A O 1
ATOM 1658 N N . ASN A 1 208 ? 4.152 11.82 8.531 1 84.44 208 ASN A N 1
ATOM 1659 C CA . ASN A 1 208 ? 5.16 11.141 7.73 1 84.44 208 ASN A CA 1
ATOM 1660 C C . ASN A 1 208 ? 6.172 10.406 8.602 1 84.44 208 ASN A C 1
ATOM 1662 O O . ASN A 1 208 ? 6.75 9.398 8.188 1 84.44 208 ASN A O 1
ATOM 1666 N N . GLY A 1 209 ? 6.422 11.016 9.805 1 85.88 209 GLY A N 1
ATOM 1667 C CA . GLY A 1 209 ? 7.254 10.289 10.75 1 85.88 209 GLY A CA 1
ATOM 1668 C C . GLY A 1 209 ? 6.703 8.922 11.102 1 85.88 209 GLY A C 1
ATOM 1669 O O . GLY A 1 209 ? 7.449 7.938 11.141 1 85.88 209 GLY A O 1
ATOM 1670 N N . PHE A 1 210 ? 5.492 8.844 11.219 1 79.38 210 PHE A N 1
ATOM 1671 C CA . PHE A 1 210 ? 4.832 7.578 11.516 1 79.38 210 PHE A CA 1
ATOM 1672 C C . PHE A 1 210 ? 4.887 6.645 10.312 1 79.38 210 PHE A C 1
ATOM 1674 O O . PHE A 1 210 ? 5.109 5.441 10.461 1 79.38 210 PHE A O 1
ATOM 1681 N N . LEU A 1 211 ? 4.598 7.215 9.164 1 78.5 211 LEU A N 1
ATOM 1682 C CA . LEU A 1 211 ? 4.637 6.406 7.949 1 78.5 211 LEU A CA 1
ATOM 1683 C C . LEU A 1 211 ? 6.027 5.812 7.738 1 78.5 211 LEU A C 1
ATOM 1685 O O . LEU A 1 211 ? 6.16 4.695 7.234 1 78.5 211 LEU A O 1
ATOM 1689 N N . ALA A 1 212 ? 7.031 6.59 8.109 1 82.62 212 ALA A N 1
ATOM 1690 C CA . ALA A 1 212 ? 8.398 6.102 7.98 1 82.62 212 ALA A CA 1
ATOM 1691 C C . ALA A 1 212 ? 8.625 4.863 8.844 1 82.62 212 ALA A C 1
ATOM 1693 O O . ALA A 1 212 ? 9.352 3.949 8.445 1 82.62 212 ALA A O 1
ATOM 1694 N N . PHE A 1 213 ? 8.008 4.809 9.906 1 78.38 213 PHE A N 1
ATOM 1695 C CA . PHE A 1 213 ? 8.188 3.699 10.836 1 78.38 213 PHE A CA 1
ATOM 1696 C C . PHE A 1 213 ? 7.395 2.48 10.383 1 78.38 213 PHE A C 1
ATOM 1698 O O . PHE A 1 213 ? 7.805 1.343 10.609 1 78.38 213 PHE A O 1
ATOM 1705 N N . VAL A 1 214 ? 6.297 2.668 9.719 1 70.69 214 VAL A N 1
ATOM 1706 C CA . VAL A 1 214 ? 5.41 1.575 9.328 1 70.69 214 VAL A CA 1
ATOM 1707 C C . VAL A 1 214 ? 5.875 0.973 8.008 1 70.69 214 VAL A C 1
ATOM 1709 O O . VAL A 1 214 ? 5.941 -0.25 7.863 1 70.69 214 VAL A O 1
ATOM 1712 N N . VAL A 1 215 ? 6.125 1.826 7.051 1 69.75 215 VAL A N 1
ATOM 1713 C CA . VAL A 1 215 ? 6.48 1.368 5.715 1 69.75 215 VAL A CA 1
ATOM 1714 C C . VAL A 1 215 ? 7.949 0.947 5.684 1 69.75 215 VAL A C 1
ATOM 1716 O O . VAL A 1 215 ? 8.336 0.068 4.91 1 69.75 215 VAL A O 1
ATOM 1719 N N . LYS A 1 216 ? 8.797 1.491 6.582 1 76.38 216 LYS A N 1
ATOM 1720 C CA . LYS A 1 216 ? 10.219 1.193 6.727 1 76.38 216 LYS A CA 1
ATOM 1721 C C . LYS A 1 216 ? 10.961 1.375 5.402 1 76.38 216 LYS A C 1
ATOM 1723 O O . LYS A 1 216 ? 11.758 0.523 5.008 1 76.38 216 LYS A O 1
ATOM 1728 N N . ASP A 1 217 ? 10.547 2.346 4.707 1 76.44 217 ASP A N 1
ATOM 1729 C CA . ASP A 1 217 ? 11.234 2.775 3.492 1 76.44 217 ASP A CA 1
ATOM 1730 C C . ASP A 1 217 ? 12.172 3.945 3.777 1 76.44 217 ASP A C 1
ATOM 1732 O O . ASP A 1 217 ? 11.844 4.84 4.562 1 76.44 217 ASP A O 1
ATOM 1736 N N . SER A 1 218 ? 13.312 3.893 3.225 1 86.44 218 SER A N 1
ATOM 1737 C CA . SER A 1 218 ? 14.32 4.918 3.463 1 86.44 218 SER A CA 1
ATOM 1738 C C . SER A 1 218 ? 13.867 6.277 2.945 1 86.44 218 SER A C 1
ATOM 1740 O O . SER A 1 218 ? 14.25 7.312 3.484 1 86.44 218 SER A O 1
ATOM 1742 N N . SER A 1 219 ? 13.062 6.281 1.889 1 87.88 219 SER A N 1
ATOM 1743 C CA . SER A 1 219 ? 12.602 7.547 1.326 1 87.88 219 SER A CA 1
ATOM 1744 C C . SER A 1 219 ? 11.797 8.344 2.346 1 87.88 219 SER A C 1
ATOM 1746 O O . SER A 1 219 ? 11.938 9.562 2.445 1 87.88 219 SER A O 1
ATOM 1748 N N . TYR A 1 220 ? 10.992 7.633 3.176 1 85.94 220 TYR A N 1
ATOM 1749 C CA . TYR A 1 220 ? 10.195 8.312 4.195 1 85.94 220 TYR A CA 1
ATOM 1750 C C . TYR A 1 220 ? 11.086 8.852 5.309 1 85.94 220 TYR A C 1
ATOM 1752 O O . TYR A 1 220 ? 10.828 9.922 5.859 1 85.94 220 TYR A O 1
ATOM 1760 N N . PHE A 1 221 ? 12.109 8.125 5.578 1 90.19 221 PHE A N 1
ATOM 1761 C CA . PHE A 1 221 ? 13.039 8.547 6.621 1 90.19 221 PHE A CA 1
ATOM 1762 C C . PHE A 1 221 ? 13.734 9.852 6.234 1 90.19 221 PHE A C 1
ATOM 1764 O O . PHE A 1 221 ? 13.75 10.805 7.016 1 90.19 221 PHE A O 1
ATOM 1771 N N . PHE A 1 222 ? 14.25 9.867 5.07 1 93.44 222 PHE A N 1
ATOM 1772 C CA . PHE A 1 222 ? 14.945 11.062 4.613 1 93.44 222 PHE A CA 1
ATOM 1773 C C . PHE A 1 222 ? 13.969 12.219 4.422 1 93.44 222 PHE A C 1
ATOM 1775 O O . PHE A 1 222 ? 14.32 13.375 4.645 1 93.44 222 PHE A O 1
ATOM 1782 N N . TYR A 1 223 ? 12.766 11.883 4.062 1 92.88 223 TYR A N 1
ATOM 1783 C CA . TYR A 1 223 ? 11.75 12.906 3.877 1 92.88 223 TYR A CA 1
ATOM 1784 C C . TYR A 1 223 ? 11.391 13.57 5.203 1 92.88 223 TYR A C 1
ATOM 1786 O O . TYR A 1 223 ? 11.25 14.797 5.273 1 92.88 223 TYR A O 1
ATOM 1794 N N . VAL A 1 224 ? 11.297 12.797 6.25 1 93.25 224 VAL A N 1
ATOM 1795 C CA . VAL A 1 224 ? 10.953 13.305 7.57 1 93.25 224 VAL A CA 1
ATOM 1796 C C . VAL A 1 224 ? 12.07 14.219 8.078 1 93.25 224 VAL A C 1
ATOM 1798 O O . VAL A 1 224 ? 11.797 15.273 8.656 1 93.25 224 VAL A O 1
ATOM 1801 N N . PHE A 1 225 ? 13.219 13.836 7.82 1 95.31 225 PHE A N 1
ATOM 1802 C CA . PHE A 1 225 ? 14.336 14.664 8.258 1 95.31 225 PHE A CA 1
ATOM 1803 C C . PHE A 1 225 ? 14.43 15.938 7.426 1 95.31 225 PHE A C 1
ATOM 1805 O O . PHE A 1 225 ? 14.805 17 7.938 1 95.31 225 PHE A O 1
ATOM 1812 N N . TYR A 1 226 ? 14.141 15.812 6.16 1 94.94 226 TYR A N 1
ATOM 1813 C CA . TYR A 1 226 ? 14.039 17.016 5.324 1 94.94 226 TYR A CA 1
ATOM 1814 C C . TYR A 1 226 ? 13.016 17.984 5.887 1 94.94 226 TYR A C 1
ATOM 1816 O O . TYR A 1 226 ? 13.297 19.172 6.051 1 94.94 226 TYR A O 1
ATOM 1824 N N . LEU A 1 227 ? 11.867 17.469 6.277 1 93.5 227 LEU A N 1
ATOM 1825 C CA . LEU A 1 227 ? 10.797 18.297 6.82 1 93.5 227 LEU A CA 1
ATOM 1826 C C . LEU A 1 227 ? 11.188 18.891 8.172 1 93.5 227 LEU A C 1
ATOM 1828 O O . LEU A 1 227 ? 10.875 20.047 8.461 1 93.5 227 LEU A O 1
ATOM 1832 N N . LEU A 1 228 ? 11.859 18.078 8.953 1 94.88 228 LEU A N 1
ATOM 1833 C CA . LEU A 1 228 ? 12.266 18.516 10.289 1 94.88 228 LEU A CA 1
ATOM 1834 C C . LEU A 1 228 ? 13.227 19.688 10.211 1 94.88 228 LEU A C 1
ATOM 1836 O O . LEU A 1 228 ? 13 20.719 10.859 1 94.88 228 LEU A O 1
ATOM 1840 N N . PHE A 1 229 ? 14.18 19.562 9.406 1 95.62 229 PHE A N 1
ATOM 1841 C CA . PHE A 1 229 ? 15.195 20.625 9.344 1 95.62 229 PHE A CA 1
ATOM 1842 C C . PHE A 1 229 ? 14.672 21.828 8.578 1 95.62 229 PHE A C 1
ATOM 1844 O O . PHE A 1 229 ? 15.062 22.969 8.859 1 95.62 229 PHE A O 1
ATOM 1851 N N . TYR A 1 230 ? 13.797 21.562 7.676 1 93.75 230 TYR A N 1
ATOM 1852 C CA . TYR A 1 230 ? 13.125 22.688 7.035 1 93.75 230 TYR A CA 1
ATOM 1853 C C . TYR A 1 230 ? 12.297 23.484 8.039 1 93.75 230 TYR A C 1
ATOM 1855 O O . TYR A 1 230 ? 12.289 24.703 8.023 1 93.75 230 TYR A O 1
ATOM 1863 N N . ALA A 1 231 ? 11.594 22.75 8.906 1 92.69 231 ALA A N 1
ATOM 1864 C CA . ALA A 1 231 ? 10.789 23.391 9.945 1 92.69 231 ALA A CA 1
ATOM 1865 C C . ALA A 1 231 ? 11.664 24.188 10.898 1 92.69 231 ALA A C 1
ATOM 1867 O O . ALA A 1 231 ? 11.328 25.312 11.258 1 92.69 231 ALA A O 1
ATOM 1868 N N . LEU A 1 232 ? 12.742 23.625 11.266 1 92.75 232 LEU A N 1
ATOM 1869 C CA . LEU A 1 232 ? 13.648 24.312 12.172 1 92.75 232 LEU A CA 1
ATOM 1870 C C . LEU A 1 232 ? 14.242 25.562 11.516 1 92.75 232 LEU A C 1
ATOM 1872 O O . LEU A 1 232 ? 14.422 26.578 12.18 1 92.75 232 LEU A O 1
ATOM 1876 N N . TRP A 1 233 ? 14.562 25.406 10.266 1 92.19 233 TRP A N 1
ATOM 1877 C CA . TRP A 1 233 ? 15.047 26.547 9.516 1 92.19 233 TRP A CA 1
ATOM 1878 C C . TRP A 1 233 ? 13.992 27.656 9.469 1 92.19 233 TRP A C 1
ATOM 1880 O O . TRP A 1 233 ? 14.305 28.828 9.672 1 92.19 233 TRP A O 1
ATOM 1890 N N . GLN A 1 234 ? 12.766 27.297 9.32 1 89.44 234 GLN A N 1
ATOM 1891 C CA . GLN A 1 234 ? 11.688 28.266 9.25 1 89.44 234 GLN A CA 1
ATOM 1892 C C . GLN A 1 234 ? 11.438 28.906 10.617 1 89.44 234 GLN A C 1
ATOM 1894 O O . GLN A 1 234 ? 11.078 30.078 10.695 1 89.44 234 GLN A O 1
ATOM 1899 N N . PHE A 1 235 ? 11.609 28.125 11.641 1 89.19 235 PHE A N 1
ATOM 1900 C CA . PHE A 1 235 ? 11.492 28.672 12.984 1 89.19 235 PHE A CA 1
ATOM 1901 C C . PHE A 1 235 ? 12.539 29.766 13.219 1 89.19 235 PHE A C 1
ATOM 1903 O O . PHE A 1 235 ? 12.25 30.781 13.844 1 89.19 235 PHE A O 1
ATOM 1910 N N . ALA A 1 236 ? 13.641 29.531 12.648 1 87.38 236 ALA A N 1
ATOM 1911 C CA . ALA A 1 236 ? 14.734 30.484 12.828 1 87.38 236 ALA A CA 1
ATOM 1912 C C . ALA A 1 236 ? 14.531 31.719 11.953 1 87.38 236 ALA A C 1
ATOM 1914 O O . ALA A 1 236 ? 14.734 32.844 12.414 1 87.38 236 ALA A O 1
ATOM 1915 N N . VAL A 1 237 ? 14.086 31.531 10.789 1 84.62 237 VAL A N 1
ATOM 1916 C CA . VAL A 1 237 ? 13.953 32.625 9.828 1 84.62 237 VAL A CA 1
ATOM 1917 C C . VAL A 1 237 ? 12.797 33.531 10.242 1 84.62 237 VAL A C 1
ATOM 1919 O O . VAL A 1 237 ? 12.883 34.75 10.133 1 84.62 237 VAL A O 1
ATOM 1922 N N . SER A 1 238 ? 11.727 32.938 10.68 1 82.25 238 SER A N 1
ATOM 1923 C CA . SER A 1 238 ? 10.531 33.719 11.008 1 82.25 238 SER A CA 1
ATOM 1924 C C . SER A 1 238 ? 10.656 34.375 12.375 1 82.25 238 SER A C 1
ATOM 1926 O O . SER A 1 238 ? 9.93 35.312 12.68 1 82.25 238 SER A O 1
ATOM 1928 N N . GLY A 1 239 ? 11.57 33.938 13.227 1 80.69 239 GLY A N 1
ATOM 1929 C CA . GLY A 1 239 ? 11.703 34.469 14.57 1 80.69 239 GLY A CA 1
ATOM 1930 C C . GLY A 1 239 ? 10.758 33.844 15.562 1 80.69 239 GLY A C 1
ATOM 1931 O O . GLY A 1 239 ? 10.844 34.094 16.766 1 80.69 239 GLY A O 1
ATOM 1932 N N . VAL A 1 240 ? 9.867 32.969 15.078 1 81.25 240 VAL A N 1
ATOM 1933 C CA . VAL A 1 240 ? 8.898 32.312 15.953 1 81.25 240 VAL A CA 1
ATOM 1934 C C . VAL A 1 240 ? 9.633 31.375 16.906 1 81.25 240 VAL A C 1
ATOM 1936 O O . VAL A 1 240 ? 9.219 31.188 18.062 1 81.25 240 VAL A O 1
ATOM 1939 N N . GLY A 1 241 ? 10.719 30.844 16.469 1 79.56 241 GLY A N 1
ATOM 1940 C CA . GLY A 1 241 ? 11.492 29.953 17.312 1 79.56 241 GLY A CA 1
ATOM 1941 C C . GLY A 1 241 ? 12.047 30.641 18.547 1 79.56 241 GLY A C 1
ATOM 1942 O O . GLY A 1 241 ? 11.945 30.094 19.656 1 79.56 241 GLY A O 1
ATOM 1943 N N . ALA A 1 242 ? 12.492 31.797 18.344 1 75.38 242 ALA A N 1
ATOM 1944 C CA . ALA A 1 242 ? 13.109 32.531 19.453 1 75.38 242 ALA A CA 1
ATOM 1945 C C . ALA A 1 242 ? 12.062 33 20.469 1 75.38 242 ALA A C 1
ATOM 1947 O O . ALA A 1 242 ? 12.344 33.094 21.656 1 75.38 242 ALA A O 1
ATOM 1948 N N . ARG A 1 243 ? 10.867 33.094 19.984 1 73.75 243 ARG A N 1
ATOM 1949 C CA . ARG A 1 243 ? 9.836 33.656 20.844 1 73.75 243 ARG A CA 1
ATOM 1950 C C . ARG A 1 243 ? 9 32.562 21.5 1 73.75 243 ARG A C 1
ATOM 1952 O O . ARG A 1 243 ? 8.594 32.719 22.656 1 73.75 243 ARG A O 1
ATOM 1959 N N . TYR A 1 244 ? 8.742 31.516 20.797 1 73.19 244 TYR A N 1
ATOM 1960 C CA . TYR A 1 244 ? 7.711 30.609 21.297 1 73.19 244 TYR A CA 1
ATOM 1961 C C . TYR A 1 244 ? 8.289 29.234 21.578 1 73.19 244 TYR A C 1
ATOM 1963 O O . TYR A 1 244 ? 7.73 28.469 22.375 1 73.19 244 TYR A O 1
ATOM 1971 N N . LEU A 1 245 ? 9.367 28.859 21.016 1 76 245 LEU A N 1
ATOM 1972 C CA . LEU A 1 245 ? 9.906 27.531 21.219 1 76 245 LEU A CA 1
ATOM 1973 C C . LEU A 1 245 ? 10.961 27.531 22.312 1 76 245 LEU A C 1
ATOM 1975 O O . LEU A 1 245 ? 10.758 26.953 23.375 1 76 245 LEU A O 1
ATOM 1979 N N . VAL A 1 246 ? 12.094 28.094 21.953 1 73.25 246 VAL A N 1
ATOM 1980 C CA . VAL A 1 246 ? 13.172 28.234 22.938 1 73.25 246 VAL A CA 1
ATOM 1981 C C . VAL A 1 246 ? 13.523 29.719 23.094 1 73.25 246 VAL A C 1
ATOM 1983 O O . VAL A 1 246 ? 14.086 30.328 22.188 1 73.25 246 VAL A O 1
ATOM 1986 N N . GLN A 1 247 ? 12.992 30.188 24.25 1 72.5 247 GLN A N 1
ATOM 1987 C CA . GLN A 1 247 ? 13.258 31.609 24.5 1 72.5 247 GLN A CA 1
ATOM 1988 C C . GLN A 1 247 ? 14.758 31.875 24.609 1 72.5 247 GLN A C 1
ATOM 1990 O O . GLN A 1 247 ? 15.391 31.5 25.594 1 72.5 247 GLN A O 1
ATOM 1995 N N . ALA A 1 248 ? 15.336 32.031 23.422 1 68.81 248 ALA A N 1
ATOM 1996 C CA . ALA A 1 248 ? 16.75 32.406 23.344 1 68.81 248 ALA A CA 1
ATOM 1997 C C . ALA A 1 248 ? 16.922 33.75 22.609 1 68.81 248 ALA A C 1
ATOM 1999 O O . ALA A 1 248 ? 15.961 34.281 22.078 1 68.81 248 ALA A O 1
ATOM 2000 N N . SER A 1 249 ? 18.047 34.281 22.766 1 71.25 249 SER A N 1
ATOM 2001 C CA . SER A 1 249 ? 18.359 35.531 22.062 1 71.25 249 SER A CA 1
ATOM 2002 C C . SER A 1 249 ? 18.312 35.344 20.547 1 71.25 249 SER A C 1
ATOM 2004 O O . SER A 1 249 ? 18.531 34.25 20.047 1 71.25 249 SER A O 1
ATOM 2006 N N . PRO A 1 250 ? 17.797 36.25 19.844 1 71.19 250 PRO A N 1
ATOM 2007 C CA . PRO A 1 250 ? 17.797 36.188 18.391 1 71.19 250 PRO A CA 1
ATOM 2008 C C . PRO A 1 250 ? 19.141 35.75 17.812 1 71.19 250 PRO A C 1
ATOM 2010 O O . PRO A 1 250 ? 19.203 35.094 16.781 1 71.19 250 PRO A O 1
ATOM 2013 N N . VAL A 1 251 ? 20.172 36.031 18.531 1 75.81 251 VAL A N 1
ATOM 2014 C CA . VAL A 1 251 ? 21.531 35.688 18.078 1 75.81 251 VAL A CA 1
ATOM 2015 C C . VAL A 1 251 ? 21.719 34.188 18.109 1 75.81 251 VAL A C 1
ATOM 2017 O O . VAL A 1 251 ? 22.312 33.594 17.203 1 75.81 251 VAL A O 1
ATOM 2020 N N . ALA A 1 252 ? 21.156 33.531 19.109 1 79.81 252 ALA A N 1
ATOM 2021 C CA . ALA A 1 252 ? 21.312 32.094 19.281 1 79.81 252 ALA A CA 1
ATOM 2022 C C . ALA A 1 252 ? 20.609 31.344 18.156 1 79.81 252 ALA A C 1
ATOM 2024 O O . ALA A 1 252 ? 21.125 30.344 17.656 1 79.81 252 ALA A O 1
ATOM 2025 N N . TRP A 1 253 ? 19.453 31.797 17.781 1 81.56 253 TRP A N 1
ATOM 2026 C CA . TRP A 1 253 ? 18.719 31.125 16.719 1 81.56 253 TRP A CA 1
ATOM 2027 C C . TRP A 1 253 ? 19.359 31.375 15.359 1 81.56 253 TRP A C 1
ATOM 2029 O O . TRP A 1 253 ? 19.312 30.531 14.469 1 81.56 253 TRP A O 1
ATOM 2039 N N . ASN A 1 254 ? 20.031 32.531 15.203 1 81.75 254 ASN A N 1
ATOM 2040 C CA . ASN A 1 254 ? 20.719 32.844 13.961 1 81.75 254 ASN A CA 1
ATOM 2041 C C . ASN A 1 254 ? 21.969 31.984 13.766 1 81.75 254 ASN A C 1
ATOM 2043 O O . ASN A 1 254 ? 22.359 31.703 12.633 1 81.75 254 ASN A O 1
ATOM 2047 N N . ASP A 1 255 ? 22.5 31.5 14.906 1 84.56 255 ASP A N 1
ATOM 2048 C CA . ASP A 1 255 ? 23.688 30.641 14.844 1 84.56 255 ASP A CA 1
ATOM 2049 C C . ASP A 1 255 ? 23.359 29.312 14.164 1 84.56 255 ASP A C 1
ATOM 2051 O O . ASP A 1 255 ? 24.234 28.703 13.539 1 84.56 255 ASP A O 1
ATOM 2055 N N . TYR A 1 256 ? 22.125 28.953 14.289 1 88 256 TYR A N 1
ATOM 2056 C CA . TYR A 1 256 ? 21.781 27.625 13.766 1 88 256 TYR A CA 1
ATOM 2057 C C . TYR A 1 256 ? 20.969 27.734 12.484 1 88 256 TYR A C 1
ATOM 2059 O O . TYR A 1 256 ? 20.719 26.734 11.812 1 88 256 TYR A O 1
ATOM 2067 N N . LEU A 1 257 ? 20.625 28.938 12.117 1 90.31 257 LEU A N 1
ATOM 2068 C CA . LEU A 1 257 ? 19.812 29.156 10.938 1 90.31 257 LEU A CA 1
ATOM 2069 C C . LEU A 1 257 ? 20.469 28.594 9.688 1 90.31 257 LEU A C 1
ATOM 2071 O O . LEU A 1 257 ? 19.859 27.812 8.945 1 90.31 257 LEU A O 1
ATOM 2075 N N . VAL A 1 258 ? 21.734 28.938 9.523 1 91.12 258 VAL A N 1
ATOM 2076 C CA . VAL A 1 258 ? 22.469 28.5 8.336 1 91.12 258 VAL A CA 1
ATOM 2077 C C . VAL A 1 258 ? 22.656 26.984 8.359 1 91.12 258 VAL A C 1
ATOM 2079 O O . VAL A 1 258 ? 22.484 26.328 7.336 1 91.12 258 VAL A O 1
ATOM 2082 N N . GLY A 1 259 ? 22.906 26.484 9.523 1 93 259 GLY A N 1
ATOM 2083 C CA . GLY A 1 259 ? 23.062 25.047 9.672 1 93 259 GLY A CA 1
ATOM 2084 C C . GLY A 1 259 ? 21.797 24.266 9.336 1 93 259 GLY A C 1
ATOM 2085 O O . GLY A 1 259 ? 21.859 23.25 8.641 1 93 259 GLY A O 1
ATOM 2086 N N . PHE A 1 260 ? 20.719 24.703 9.789 1 94.5 260 PHE A N 1
ATOM 2087 C CA . PHE A 1 260 ? 19.438 24.047 9.523 1 94.5 260 PHE A CA 1
ATOM 2088 C C . PHE A 1 260 ? 19.125 24.062 8.039 1 94.5 260 PHE A C 1
ATOM 2090 O O . PHE A 1 260 ? 18.562 23.094 7.5 1 94.5 260 PHE A O 1
ATOM 2097 N N . ALA A 1 261 ? 19.484 25.109 7.395 1 93.62 261 ALA A N 1
ATOM 2098 C CA . ALA A 1 261 ? 19.234 25.203 5.957 1 93.62 261 ALA A CA 1
ATOM 2099 C C . ALA A 1 261 ? 20.062 24.172 5.188 1 93.62 261 ALA A C 1
ATOM 2101 O O . ALA A 1 261 ? 19.547 23.5 4.297 1 93.62 261 ALA A O 1
ATOM 2102 N N . PHE A 1 262 ? 21.297 24.094 5.59 1 95.56 262 PHE A N 1
ATOM 2103 C CA . PHE A 1 262 ? 22.172 23.125 4.93 1 95.56 262 PHE A CA 1
ATOM 2104 C C . PHE A 1 262 ? 21.688 21.703 5.156 1 95.56 262 PHE A C 1
ATOM 2106 O O . PHE A 1 262 ? 21.688 20.891 4.234 1 95.56 262 PHE A O 1
ATOM 2113 N N . LEU A 1 263 ? 21.297 21.438 6.336 1 96 263 LEU A N 1
ATOM 2114 C CA . LEU A 1 263 ? 20.812 20.094 6.637 1 96 263 LEU A CA 1
ATOM 2115 C C . LEU A 1 263 ? 19.516 19.812 5.875 1 96 263 LEU A C 1
ATOM 2117 O O . LEU A 1 263 ? 19.281 18.672 5.453 1 96 263 LEU A O 1
ATOM 2121 N N . SER A 1 264 ? 18.656 20.797 5.758 1 95.38 264 SER A N 1
ATOM 2122 C CA . SER A 1 264 ? 17.438 20.625 4.977 1 95.38 264 SER A CA 1
ATOM 2123 C C . SER A 1 264 ? 17.75 20.25 3.529 1 95.38 264 SER A C 1
ATOM 2125 O O . SER A 1 264 ? 17.109 19.359 2.957 1 95.38 264 SER A O 1
ATOM 2127 N N . VAL A 1 265 ? 18.766 20.891 2.977 1 95.06 265 VAL A N 1
ATOM 2128 C CA . VAL A 1 265 ? 19.156 20.609 1.603 1 95.06 265 VAL A CA 1
ATOM 2129 C C . VAL A 1 265 ? 19.75 19.203 1.515 1 95.06 265 VAL A C 1
ATOM 2131 O O . VAL A 1 265 ? 19.453 18.453 0.588 1 95.06 265 VAL A O 1
ATOM 2134 N N . ALA A 1 266 ? 20.578 18.891 2.48 1 96.75 266 ALA A N 1
ATOM 2135 C CA . ALA A 1 266 ? 21.219 17.578 2.498 1 96.75 266 ALA A CA 1
ATOM 2136 C C . ALA A 1 266 ? 20.188 16.453 2.477 1 96.75 266 ALA A C 1
ATOM 2138 O O . ALA A 1 266 ? 20.266 15.539 1.656 1 96.75 266 ALA A O 1
ATOM 2139 N N . PHE A 1 267 ? 19.234 16.578 3.301 1 96.06 267 PHE A N 1
ATOM 2140 C CA . PHE A 1 267 ? 18.25 15.516 3.424 1 96.06 267 PHE A CA 1
ATOM 2141 C C . PHE A 1 267 ? 17.25 15.555 2.264 1 96.06 267 PHE A C 1
ATOM 2143 O O . PHE A 1 267 ? 16.672 14.531 1.901 1 96.06 267 PHE A O 1
ATOM 2150 N N . SER A 1 268 ? 17.031 16.719 1.683 1 94.38 268 SER A N 1
ATOM 2151 C CA . SER A 1 268 ? 16.234 16.781 0.47 1 94.38 268 SER A CA 1
ATOM 2152 C C . SER A 1 268 ? 16.891 16.016 -0.675 1 94.38 268 SER A C 1
ATOM 2154 O O . SER A 1 268 ? 16.219 15.352 -1.457 1 94.38 268 SER A O 1
ATOM 2156 N N . LEU A 1 269 ? 18.203 16.125 -0.745 1 95.38 269 LEU A N 1
ATOM 2157 C CA . LEU A 1 269 ? 18.953 15.43 -1.774 1 95.38 269 LEU A CA 1
ATOM 2158 C C . LEU A 1 269 ? 18.906 13.922 -1.541 1 95.38 269 LEU A C 1
ATOM 2160 O O . LEU A 1 269 ? 18.719 13.148 -2.482 1 95.38 269 LEU A O 1
ATOM 2164 N N . LEU A 1 270 ? 19.109 13.562 -0.311 1 95.19 270 LEU A N 1
ATOM 2165 C CA . LEU A 1 270 ? 19.062 12.148 0.021 1 95.19 270 LEU A CA 1
ATOM 2166 C C . LEU A 1 270 ? 17.672 11.562 -0.221 1 95.19 270 LEU A C 1
ATOM 2168 O O . LEU A 1 270 ? 17.547 10.422 -0.656 1 95.19 270 LEU A O 1
ATOM 2172 N N . PHE A 1 271 ? 16.656 12.289 0.004 1 94.38 271 PHE A N 1
ATOM 2173 C CA . PHE A 1 271 ? 15.281 11.875 -0.271 1 94.38 271 PHE A CA 1
ATOM 2174 C C . PHE A 1 271 ? 15.07 11.672 -1.766 1 94.38 271 PHE A C 1
ATOM 2176 O O . PHE A 1 271 ? 14.516 10.648 -2.184 1 94.38 271 PHE A O 1
ATOM 2183 N N . THR A 1 272 ? 15.539 12.656 -2.455 1 92.75 272 THR A N 1
ATOM 2184 C CA . THR A 1 272 ? 15.367 12.578 -3.902 1 92.75 272 THR A CA 1
ATOM 2185 C C . THR A 1 272 ? 16.078 11.352 -4.465 1 92.75 272 THR A C 1
ATOM 2187 O O . THR A 1 272 ? 15.531 10.641 -5.312 1 92.75 272 THR A O 1
ATOM 2190 N N . ARG A 1 273 ? 17.266 11.156 -3.965 1 92.56 273 ARG A N 1
ATOM 2191 C CA . ARG A 1 273 ? 18.062 10 -4.395 1 92.56 273 ARG A CA 1
ATOM 2192 C C . ARG A 1 273 ? 17.312 8.695 -4.129 1 92.56 273 ARG A C 1
ATOM 2194 O O . ARG A 1 273 ? 17.25 7.824 -4.996 1 92.56 273 ARG A O 1
ATOM 2201 N N . SER A 1 274 ? 16.75 8.617 -2.971 1 90.44 274 SER A N 1
ATOM 2202 C CA . SER A 1 274 ? 16.062 7.402 -2.564 1 90.44 274 SER A CA 1
ATOM 2203 C C . SER A 1 274 ? 14.711 7.273 -3.264 1 90.44 274 SER A C 1
ATOM 2205 O O . SER A 1 274 ? 14.328 6.176 -3.682 1 90.44 274 SER A O 1
ATOM 2207 N N . PHE A 1 275 ? 13.922 8.297 -3.449 1 90.56 275 PHE A N 1
ATOM 2208 C CA . PHE A 1 275 ? 12.586 8.289 -4.031 1 90.56 275 PHE A CA 1
ATOM 2209 C C . PHE A 1 275 ? 12.633 7.938 -5.512 1 90.56 275 PHE A C 1
ATOM 2211 O O . PHE A 1 275 ? 11.805 7.164 -6 1 90.56 275 PHE A O 1
ATOM 2218 N N . LEU A 1 276 ? 13.641 8.547 -6.152 1 89.38 276 LEU A N 1
ATOM 2219 C CA . LEU A 1 276 ? 13.75 8.328 -7.59 1 89.38 276 LEU A CA 1
ATOM 2220 C C . LEU A 1 276 ? 14.586 7.09 -7.891 1 89.38 276 LEU A C 1
ATOM 2222 O O . LEU A 1 276 ? 14.828 6.762 -9.055 1 89.38 276 LEU A O 1
ATOM 2226 N N . HIS A 1 277 ? 15.062 6.496 -6.824 1 87.25 277 HIS A N 1
ATOM 2227 C CA . HIS A 1 277 ? 15.891 5.301 -6.965 1 87.25 277 HIS A CA 1
ATOM 2228 C C . HIS A 1 277 ? 17.078 5.562 -7.883 1 87.25 277 HIS A C 1
ATOM 2230 O O . HIS A 1 277 ? 17.312 4.812 -8.836 1 87.25 277 HIS A O 1
ATOM 2236 N N . MET A 1 278 ? 17.672 6.523 -7.531 1 87.31 278 MET A N 1
ATOM 2237 C CA . MET A 1 278 ? 18.812 6.898 -8.359 1 87.31 278 MET A CA 1
ATOM 2238 C C . MET A 1 278 ? 19.969 5.922 -8.156 1 87.31 278 MET A C 1
ATOM 2240 O O . MET A 1 278 ? 20.891 5.859 -8.984 1 87.31 278 MET A O 1
ATOM 2244 N N . GLU A 1 279 ? 19.844 5.09 -7.168 1 82.44 279 GLU A N 1
ATOM 2245 C CA . GLU A 1 279 ? 20.875 4.082 -6.91 1 82.44 279 GLU A CA 1
ATOM 2246 C C . GLU A 1 279 ? 20.922 3.045 -8.023 1 82.44 279 GLU A C 1
ATOM 2248 O O . GLU A 1 279 ? 21.969 2.461 -8.289 1 82.44 279 GLU A O 1
ATOM 2253 N N . ARG A 1 280 ? 19.719 2.887 -8.586 1 75.31 280 ARG A N 1
ATOM 2254 C CA . ARG A 1 280 ? 19.641 1.89 -9.648 1 75.31 280 ARG A CA 1
ATOM 2255 C C . ARG A 1 280 ? 20.234 2.42 -10.945 1 75.31 280 ARG A C 1
ATOM 2257 O O . ARG A 1 280 ? 20.609 1.644 -11.82 1 75.31 280 ARG A O 1
ATOM 2264 N N . GLU A 1 281 ? 20.141 3.703 -11.008 1 67.31 281 GLU A N 1
ATOM 2265 C CA . GLU A 1 281 ? 20.797 4.32 -12.164 1 67.31 281 GLU A CA 1
ATOM 2266 C C . GLU A 1 281 ? 22.281 4.516 -11.914 1 67.31 281 GLU A C 1
ATOM 2268 O O . GLU A 1 281 ? 22.672 5.16 -10.938 1 67.31 281 GLU A O 1
ATOM 2273 N N . THR A 1 282 ? 23.047 3.434 -12.273 1 62.22 282 THR A N 1
ATOM 2274 C CA . THR A 1 282 ? 24.484 3.293 -12.008 1 62.22 282 THR A CA 1
ATOM 2275 C C . THR A 1 282 ? 25.281 4.348 -12.773 1 62.22 282 THR A C 1
ATOM 2277 O O . THR A 1 282 ? 24.922 4.707 -13.898 1 62.22 282 THR A O 1
ATOM 2280 N N . GLY A 1 283 ? 25.766 5.457 -12.055 1 73.88 283 GLY A N 1
ATOM 2281 C CA . GLY A 1 283 ? 26.781 6.301 -12.664 1 73.88 283 GLY A CA 1
ATOM 2282 C C . GLY A 1 283 ? 27.062 7.562 -11.867 1 73.88 283 GLY A C 1
ATOM 2283 O O . GLY A 1 283 ? 27.031 7.547 -10.633 1 73.88 283 GLY A O 1
ATOM 2284 N N . TRP A 1 284 ? 27.266 8.609 -12.562 1 78.25 284 TRP A N 1
ATOM 2285 C CA . TRP A 1 284 ? 27.781 9.859 -12.008 1 78.25 284 TRP A CA 1
ATOM 2286 C C . TRP A 1 284 ? 26.656 10.664 -11.359 1 78.25 284 TRP A C 1
ATOM 2288 O O . TRP A 1 284 ? 26.891 11.469 -10.461 1 78.25 284 TRP A O 1
ATOM 2298 N N . LYS A 1 285 ? 25.391 10.25 -11.656 1 83.69 285 LYS A N 1
ATOM 2299 C CA . LYS A 1 285 ? 24.281 11.039 -11.117 1 83.69 285 LYS A CA 1
ATOM 2300 C C . LYS A 1 285 ? 24.016 10.68 -9.664 1 83.69 285 LYS A C 1
ATOM 2302 O O . LYS A 1 285 ? 23.719 11.555 -8.844 1 83.69 285 LYS A O 1
ATOM 2307 N N . ASP A 1 286 ? 24.203 9.453 -9.359 1 89.19 286 ASP A N 1
ATOM 2308 C CA . ASP A 1 286 ? 24.031 9.008 -7.98 1 89.19 286 ASP A CA 1
ATOM 2309 C C . ASP A 1 286 ? 25.109 9.586 -7.074 1 89.19 286 ASP A C 1
ATOM 2311 O O . ASP A 1 286 ? 24.828 10.016 -5.953 1 89.19 286 ASP A O 1
ATOM 2315 N N . ARG A 1 287 ? 26.312 9.633 -7.645 1 90.56 287 ARG A N 1
ATOM 2316 C CA . ARG A 1 287 ? 27.422 10.156 -6.875 1 90.56 287 ARG A CA 1
ATOM 2317 C C . ARG A 1 287 ? 27.281 11.664 -6.656 1 90.56 287 ARG A C 1
ATOM 2319 O O . ARG A 1 287 ? 27.703 12.188 -5.625 1 90.56 287 ARG A O 1
ATOM 2326 N N . ALA A 1 288 ? 26.625 12.25 -7.605 1 92.25 288 ALA A N 1
ATOM 2327 C CA . ALA A 1 288 ? 26.406 13.695 -7.488 1 92.25 288 ALA A CA 1
ATOM 2328 C C . ALA A 1 288 ? 25.516 14.016 -6.301 1 92.25 288 ALA A C 1
ATOM 2330 O O . ALA A 1 288 ? 25.75 14.992 -5.586 1 92.25 288 ALA A O 1
ATOM 2331 N N . PHE A 1 289 ? 24.547 13.227 -6.066 1 93.88 289 PHE A N 1
ATOM 2332 C CA . PHE A 1 289 ? 23.656 13.422 -4.934 1 93.88 289 PHE A CA 1
ATOM 2333 C C . PHE A 1 289 ? 24.391 13.25 -3.615 1 93.88 289 PHE A C 1
ATOM 2335 O O . PHE A 1 289 ? 24.234 14.055 -2.693 1 93.88 289 PHE A O 1
ATOM 2342 N N . LEU A 1 290 ? 25.266 12.273 -3.578 1 93.5 290 LEU A N 1
ATOM 2343 C CA . LEU A 1 290 ? 25.984 11.984 -2.342 1 93.5 290 LEU A CA 1
ATOM 2344 C C . LEU A 1 290 ? 27.031 13.062 -2.064 1 93.5 290 LEU A C 1
ATOM 2346 O O . LEU A 1 290 ? 27.234 13.453 -0.914 1 93.5 290 LEU A O 1
ATOM 2350 N N . ILE A 1 291 ? 27.594 13.523 -3.086 1 94.31 291 ILE A N 1
ATOM 2351 C CA . ILE A 1 291 ? 28.625 14.555 -2.941 1 94.31 291 ILE A CA 1
ATOM 2352 C C . ILE A 1 291 ? 27.984 15.859 -2.484 1 94.31 291 ILE A C 1
ATOM 2354 O O . ILE A 1 291 ? 28.453 16.5 -1.54 1 94.31 291 ILE A O 1
ATOM 2358 N N . LEU A 1 292 ? 26.922 16.219 -3.131 1 94.75 292 LEU A N 1
ATOM 2359 C CA . LEU A 1 292 ? 26.25 17.469 -2.771 1 94.75 292 LEU A CA 1
ATOM 2360 C C . LEU A 1 292 ? 25.656 17.375 -1.372 1 94.75 292 LEU A C 1
ATOM 2362 O O . LEU A 1 292 ? 25.641 18.359 -0.632 1 94.75 292 LEU A O 1
ATOM 2366 N N . ALA A 1 293 ? 25.172 16.188 -1.025 1 96.19 293 ALA A N 1
ATOM 2367 C CA . ALA A 1 293 ? 24.641 16 0.323 1 96.19 293 ALA A CA 1
ATOM 2368 C C . ALA A 1 293 ? 25.75 16.094 1.367 1 96.19 293 ALA A C 1
ATOM 2370 O O . ALA A 1 293 ? 25.562 16.688 2.43 1 96.19 293 ALA A O 1
ATOM 2371 N N . ALA A 1 294 ? 26.859 15.516 1.037 1 96.12 294 ALA A N 1
ATOM 2372 C CA . ALA A 1 294 ? 28 15.562 1.947 1 96.12 294 ALA A CA 1
ATOM 2373 C C . ALA A 1 294 ? 28.484 17 2.139 1 96.12 294 ALA A C 1
ATOM 2375 O O . ALA A 1 294 ? 28.828 17.391 3.252 1 96.12 294 ALA A O 1
ATOM 2376 N N . PHE A 1 295 ? 28.469 17.719 1.078 1 95.38 295 PHE A N 1
ATOM 2377 C CA . PHE A 1 295 ? 28.859 19.109 1.151 1 95.38 295 PHE A CA 1
ATOM 2378 C C . PHE A 1 295 ? 27.891 19.906 2.021 1 95.38 295 PHE A C 1
ATOM 2380 O O . PHE A 1 295 ? 28.297 20.812 2.748 1 95.38 295 PHE A O 1
ATOM 2387 N N . ALA A 1 296 ? 26.703 19.625 1.923 1 96 296 ALA A N 1
ATOM 2388 C CA . ALA A 1 296 ? 25.688 20.297 2.734 1 96 296 ALA A CA 1
ATOM 2389 C C . ALA A 1 296 ? 25.844 19.953 4.211 1 96 296 ALA A C 1
ATOM 2391 O O . ALA A 1 296 ? 25.703 20.812 5.082 1 96 296 ALA A O 1
ATOM 2392 N N . VAL A 1 297 ? 26.141 18.672 4.488 1 96.25 297 VAL A N 1
ATOM 2393 C CA . VAL A 1 297 ? 26.359 18.266 5.871 1 96.25 297 VAL A CA 1
ATOM 2394 C C . VAL A 1 297 ? 27.609 18.953 6.414 1 96.25 297 VAL A C 1
ATOM 2396 O O . VAL A 1 297 ? 27.625 19.391 7.566 1 96.25 297 VAL A O 1
ATOM 2399 N N . LEU A 1 298 ? 28.547 19.016 5.559 1 94.88 298 LEU A N 1
ATOM 2400 C CA . LEU A 1 298 ? 29.766 19.719 5.945 1 94.88 298 LEU A CA 1
ATOM 2401 C C . LEU A 1 298 ? 29.484 21.203 6.168 1 94.88 298 LEU A C 1
ATOM 2403 O O . LEU A 1 298 ? 30.078 21.828 7.051 1 94.88 298 LEU A O 1
ATOM 2407 N N . GLY A 1 299 ? 28.656 21.719 5.316 1 93.5 299 GLY A N 1
ATOM 2408 C CA . GLY A 1 299 ? 28.25 23.109 5.496 1 93.5 299 GLY A CA 1
ATOM 2409 C C . GLY A 1 299 ? 27.625 23.375 6.852 1 93.5 299 GLY A C 1
ATOM 2410 O O . GLY A 1 299 ? 27.812 24.438 7.434 1 93.5 299 GLY A O 1
ATOM 2411 N N . PHE A 1 300 ? 26.906 22.453 7.348 1 93.94 300 PHE A N 1
ATOM 2412 C CA . PHE A 1 300 ? 26.328 22.562 8.68 1 93.94 300 PHE A CA 1
ATOM 2413 C C . PHE A 1 300 ? 27.406 22.688 9.734 1 93.94 300 PHE A C 1
ATOM 2415 O O . PHE A 1 300 ? 27.359 23.594 10.57 1 93.94 300 PHE A O 1
ATOM 2422 N N . PHE A 1 301 ? 28.406 21.859 9.641 1 93.5 301 PHE A N 1
ATOM 2423 C CA . PHE A 1 301 ? 29.453 21.875 10.648 1 93.5 301 PHE A CA 1
ATOM 2424 C C . PHE A 1 301 ? 30.328 23.125 10.531 1 93.5 301 PHE A C 1
ATOM 2426 O O . PHE A 1 301 ? 30.734 23.703 11.539 1 93.5 301 PHE A O 1
ATOM 2433 N N . VAL A 1 302 ? 30.547 23.609 9.352 1 92.75 302 VAL A N 1
ATOM 2434 C CA . VAL A 1 302 ? 31.359 24.797 9.133 1 92.75 302 VAL A CA 1
ATOM 2435 C C . VAL A 1 302 ? 30.594 26.031 9.602 1 92.75 302 VAL A C 1
ATOM 2437 O O . VAL A 1 302 ? 31.203 27 10.078 1 92.75 302 VAL A O 1
ATOM 2440 N N . SER A 1 303 ? 29.328 25.953 9.453 1 91.44 303 SER A N 1
ATOM 2441 C CA . SER A 1 303 ? 28.5 27.094 9.859 1 91.44 303 SER A CA 1
ATOM 2442 C C . SER A 1 303 ? 28.531 27.281 11.367 1 91.44 303 SER A C 1
ATOM 2444 O O . SER A 1 303 ? 28.219 28.359 11.867 1 91.44 303 SER A O 1
ATOM 2446 N N . LEU A 1 304 ? 28.891 26.234 12.133 1 89.81 304 LEU A N 1
ATOM 2447 C CA . LEU A 1 304 ? 28.938 26.328 13.586 1 89.81 304 LEU A CA 1
ATOM 2448 C C . LEU A 1 304 ? 30.188 27.078 14.047 1 89.81 304 LEU A C 1
ATOM 2450 O O . LEU A 1 304 ? 30.25 27.531 15.195 1 89.81 304 LEU A O 1
ATOM 2454 N N . ILE A 1 305 ? 31.109 27.281 13.094 1 89.19 305 ILE A N 1
ATOM 2455 C CA . ILE A 1 305 ? 32.312 28.062 13.391 1 89.19 305 ILE A CA 1
ATOM 2456 C C . ILE A 1 305 ? 32 29.547 13.172 1 89.19 305 ILE A C 1
ATOM 2458 O O . ILE A 1 305 ? 31.688 29.953 12.062 1 89.19 305 ILE A O 1
ATOM 2462 N N . PRO A 1 306 ? 32.188 30.391 14.148 1 84 306 PRO A N 1
ATOM 2463 C CA . PRO A 1 306 ? 31.797 31.812 14.086 1 84 306 PRO A CA 1
ATOM 2464 C C . PRO A 1 306 ? 32.531 32.562 12.992 1 84 306 PRO A C 1
ATOM 2466 O O . PRO A 1 306 ? 31.969 33.438 12.344 1 84 306 PRO A O 1
ATOM 2469 N N . SER A 1 307 ? 33.781 32.219 12.68 1 84.56 307 SER A N 1
ATOM 2470 C CA . SER A 1 307 ? 34.562 32.938 11.695 1 84.56 307 SER A CA 1
ATOM 2471 C C . SER A 1 307 ? 34.094 32.656 10.273 1 84.56 307 SER A C 1
ATOM 2473 O O . SER A 1 307 ? 34.281 33.438 9.367 1 84.56 307 SER A O 1
ATOM 2475 N N . ALA A 1 308 ? 33.406 31.516 10.125 1 87.81 308 ALA A N 1
ATOM 2476 C CA . ALA A 1 308 ? 33 31.109 8.781 1 87.81 308 ALA A CA 1
ATOM 2477 C C . ALA A 1 308 ? 31.531 31.391 8.547 1 87.81 308 ALA A C 1
ATOM 2479 O O . ALA A 1 308 ? 31 31.094 7.477 1 87.81 308 ALA A O 1
ATOM 2480 N N . TYR A 1 309 ? 30.922 31.969 9.469 1 86.06 309 TYR A N 1
ATOM 2481 C CA . TYR A 1 309 ? 29.484 32.156 9.391 1 86.06 309 TYR A CA 1
ATOM 2482 C C . TYR A 1 309 ? 29.109 33.062 8.211 1 86.06 309 TYR A C 1
ATOM 2484 O O . TYR A 1 309 ? 28.156 32.781 7.488 1 86.06 309 TYR A O 1
ATOM 2492 N N . GLY A 1 310 ? 29.859 34.125 8.047 1 82.81 310 GLY A N 1
ATOM 2493 C CA . GLY A 1 310 ? 29.578 35.031 6.945 1 82.81 310 GLY A CA 1
ATOM 2494 C C . GLY A 1 310 ? 29.688 34.375 5.586 1 82.81 310 GLY A C 1
ATOM 2495 O O . GLY A 1 310 ? 28.844 34.594 4.715 1 82.81 310 GLY A O 1
ATOM 2496 N N . LEU A 1 311 ? 30.641 33.562 5.457 1 86 311 LEU A N 1
ATOM 2497 C CA . LEU A 1 311 ? 30.844 32.875 4.203 1 86 311 LEU A CA 1
ATOM 2498 C C . LEU A 1 311 ? 29.734 31.844 3.963 1 86 311 LEU A C 1
ATOM 2500 O O . LEU A 1 311 ? 29.266 31.703 2.838 1 86 311 LEU A O 1
ATOM 2504 N N . MET A 1 312 ? 29.422 31.219 5.02 1 88.62 312 MET A N 1
ATOM 2505 C CA . MET A 1 312 ? 28.406 30.172 4.887 1 88.62 312 MET A CA 1
ATOM 2506 C C . MET A 1 312 ? 27.031 30.781 4.625 1 88.62 312 MET A C 1
ATOM 2508 O O . MET A 1 312 ? 26.203 30.172 3.943 1 88.62 312 MET A O 1
ATOM 2512 N N . MET A 1 313 ? 26.828 31.922 5.129 1 86.69 313 MET A N 1
ATOM 2513 C CA . MET A 1 313 ? 25.578 32.625 4.863 1 86.69 313 MET A CA 1
ATOM 2514 C C . MET A 1 313 ? 25.438 32.969 3.379 1 86.69 313 MET A C 1
ATOM 2516 O O . MET A 1 313 ? 24.359 32.812 2.805 1 86.69 313 MET A O 1
ATOM 2520 N N . LYS A 1 314 ? 26.469 33.344 2.787 1 84.69 314 LYS A N 1
ATOM 2521 C CA . LYS A 1 314 ? 26.469 33.594 1.351 1 84.69 314 LYS A CA 1
ATOM 2522 C C . LYS A 1 314 ? 26.312 32.312 0.554 1 84.69 314 LYS A C 1
ATOM 2524 O O . LYS A 1 314 ? 25.594 32.281 -0.444 1 84.69 314 LYS A O 1
ATOM 2529 N N . ALA A 1 315 ? 26.906 31.312 1.073 1 87.88 315 ALA A N 1
ATOM 2530 C CA . ALA A 1 315 ? 26.875 30.016 0.39 1 87.88 315 ALA A CA 1
ATOM 2531 C C . ALA A 1 315 ? 25.469 29.422 0.405 1 87.88 315 ALA A C 1
ATOM 2533 O O . ALA A 1 315 ? 25.031 28.828 -0.583 1 87.88 315 ALA A O 1
ATOM 2534 N N . VAL A 1 316 ? 24.828 29.547 1.513 1 86.88 316 VAL A N 1
ATOM 2535 C CA . VAL A 1 316 ? 23.516 28.922 1.674 1 86.88 316 VAL A CA 1
ATOM 2536 C C . VAL A 1 316 ? 22.5 29.641 0.798 1 86.88 316 VAL A C 1
ATOM 2538 O O . VAL A 1 316 ? 21.453 29.062 0.474 1 86.88 316 VAL A O 1
ATOM 2541 N N . SER A 1 317 ? 22.766 30.812 0.377 1 81.88 317 SER A N 1
ATOM 2542 C CA . SER A 1 317 ? 21.859 31.547 -0.494 1 81.88 317 SER A CA 1
ATOM 2543 C C . SER A 1 317 ? 21.859 30.969 -1.907 1 81.88 317 SER A C 1
ATOM 2545 O O . SER A 1 317 ? 20.859 31.047 -2.615 1 81.88 317 SER A O 1
ATOM 2547 N N . TRP A 1 318 ? 22.938 30.312 -2.299 1 84.69 318 TRP A N 1
ATOM 2548 C CA . TRP A 1 318 ? 23.047 29.828 -3.672 1 84.69 318 TRP A CA 1
ATOM 2549 C C . TRP A 1 318 ? 23 28.312 -3.725 1 84.69 318 TRP A C 1
ATOM 2551 O O . TRP A 1 318 ? 22.562 27.734 -4.723 1 84.69 318 TRP A O 1
ATOM 2561 N N . TYR A 1 319 ? 23.391 27.703 -2.725 1 88.88 319 TYR A N 1
ATOM 2562 C CA . TYR A 1 319 ? 23.531 26.25 -2.701 1 88.88 319 TYR A CA 1
ATOM 2563 C C . TYR A 1 319 ? 22.188 25.562 -2.975 1 88.88 319 TYR A C 1
ATOM 2565 O O . TYR A 1 319 ? 22.125 24.594 -3.725 1 88.88 319 TYR A O 1
ATOM 2573 N N . PRO A 1 320 ? 21.078 26.047 -2.418 1 86.81 320 PRO A N 1
ATOM 2574 C CA . PRO A 1 320 ? 19.781 25.391 -2.686 1 86.81 320 PRO A CA 1
ATOM 2575 C C . PRO A 1 320 ? 19.406 25.438 -4.16 1 86.81 320 PRO A C 1
ATOM 2577 O O . PRO A 1 320 ? 18.734 24.516 -4.656 1 86.81 320 PRO A O 1
ATOM 2580 N N . PHE A 1 321 ? 19.844 26.406 -4.832 1 86.31 321 PHE A N 1
ATOM 2581 C CA . PHE A 1 321 ? 19.531 26.5 -6.254 1 86.31 321 PHE A CA 1
ATOM 2582 C C . PHE A 1 321 ? 20.297 25.438 -7.043 1 86.31 321 PHE A C 1
ATOM 2584 O O . PHE A 1 321 ? 19.75 24.844 -7.984 1 86.31 321 PHE A O 1
ATOM 2591 N N . LEU A 1 322 ? 21.484 25.297 -6.629 1 89.69 322 LEU A N 1
ATOM 2592 C CA . LEU A 1 322 ? 22.281 24.25 -7.258 1 89.69 322 LEU A CA 1
ATOM 2593 C C . LEU A 1 322 ? 21.672 22.875 -7.008 1 89.69 322 LEU A C 1
ATOM 2595 O O . LEU A 1 322 ? 21.531 22.078 -7.934 1 89.69 322 LEU A O 1
ATOM 2599 N N . ALA A 1 323 ? 21.375 22.672 -5.777 1 91.19 323 ALA A N 1
ATOM 2600 C CA . ALA A 1 323 ? 20.75 21.391 -5.41 1 91.19 323 ALA A CA 1
ATOM 2601 C C . ALA A 1 323 ? 19.422 21.203 -6.133 1 91.19 323 ALA A C 1
ATOM 2603 O O . ALA A 1 323 ? 19.125 20.109 -6.594 1 91.19 323 ALA A O 1
ATOM 2604 N N . ALA A 1 324 ? 18.641 22.297 -6.266 1 90 324 ALA A N 1
ATOM 2605 C CA . ALA A 1 324 ? 17.344 22.234 -6.934 1 90 324 ALA A CA 1
ATOM 2606 C C . ALA A 1 324 ? 17.5 21.875 -8.406 1 90 324 ALA A C 1
ATOM 2608 O O . ALA A 1 324 ? 16.672 21.156 -8.969 1 90 324 ALA A O 1
ATOM 2609 N N . GLY A 1 325 ? 18.531 22.359 -8.984 1 89.75 325 GLY A N 1
ATOM 2610 C CA . GLY A 1 325 ? 18.797 22.016 -10.375 1 89.75 325 GLY A CA 1
ATOM 2611 C C . GLY A 1 325 ? 19 20.516 -10.586 1 89.75 325 GLY A C 1
ATOM 2612 O O . GLY A 1 325 ? 18.453 19.953 -11.531 1 89.75 325 GLY A O 1
ATOM 2613 N N . LEU A 1 326 ? 19.75 19.938 -9.711 1 91.12 326 LEU A N 1
ATOM 2614 C CA . LEU A 1 326 ? 20 18.5 -9.797 1 91.12 326 LEU A CA 1
ATOM 2615 C C . LEU A 1 326 ? 18.719 17.703 -9.562 1 91.12 326 LEU A C 1
ATOM 2617 O O . LEU A 1 326 ? 18.484 16.703 -10.234 1 91.12 326 LEU A O 1
ATOM 2621 N N . VAL A 1 327 ? 17.953 18.141 -8.625 1 91.56 327 VAL A N 1
ATOM 2622 C CA . VAL A 1 327 ? 16.719 17.453 -8.266 1 91.56 327 VAL A CA 1
ATOM 2623 C C . VAL A 1 327 ? 15.742 17.484 -9.445 1 91.56 327 VAL A C 1
ATOM 2625 O O . VAL A 1 327 ? 15.18 16.453 -9.82 1 91.56 327 VAL A O 1
ATOM 2628 N N . VAL A 1 328 ? 15.578 18.641 -10.062 1 91.5 328 VAL A N 1
ATOM 2629 C CA . VAL A 1 328 ? 14.648 18.781 -11.172 1 91.5 328 VAL A CA 1
ATOM 2630 C C . VAL A 1 328 ? 15.148 17.984 -12.375 1 91.5 328 VAL A C 1
ATOM 2632 O O . VAL A 1 328 ? 14.359 17.297 -13.039 1 91.5 328 VAL A O 1
ATOM 2635 N N . TYR A 1 329 ? 16.391 18.031 -12.523 1 91.38 329 TYR A N 1
ATOM 2636 C CA . TYR A 1 329 ? 16.984 17.281 -13.633 1 91.38 329 TYR A CA 1
ATOM 2637 C C . TYR A 1 329 ? 16.75 15.789 -13.477 1 91.38 329 TYR A C 1
ATOM 2639 O O . TYR A 1 329 ? 16.328 15.117 -14.422 1 91.38 329 TYR A O 1
ATOM 2647 N N . SER A 1 330 ? 17.016 15.312 -12.367 1 91.44 330 SER A N 1
ATOM 2648 C CA . SER A 1 330 ? 16.859 13.891 -12.109 1 91.44 330 SER A CA 1
ATOM 2649 C C . SER A 1 330 ? 15.398 13.477 -12.18 1 91.44 330 SER A C 1
ATOM 2651 O O . SER A 1 330 ? 15.078 12.375 -12.641 1 91.44 330 SER A O 1
ATOM 2653 N N . GLY A 1 331 ? 14.531 14.344 -11.664 1 90.88 331 GLY A N 1
ATOM 2654 C CA . GLY A 1 331 ? 13.109 14.062 -11.789 1 90.88 331 GLY A CA 1
ATOM 2655 C C . GLY A 1 331 ? 12.656 13.945 -13.234 1 90.88 331 GLY A C 1
ATOM 2656 O O . GLY A 1 331 ? 11.875 13.055 -13.57 1 90.88 331 GLY A O 1
ATOM 2657 N N . PHE A 1 332 ? 13.188 14.805 -14.023 1 91.81 332 PHE A N 1
ATOM 2658 C CA . PHE A 1 332 ? 12.828 14.805 -15.438 1 91.81 332 PHE A CA 1
ATOM 2659 C C . PHE A 1 332 ? 13.359 13.555 -16.125 1 91.81 332 PHE A C 1
ATOM 2661 O O . PHE A 1 332 ? 12.672 12.961 -16.969 1 91.81 332 PHE A O 1
ATOM 2668 N N . LEU A 1 333 ? 14.523 13.141 -15.828 1 90.19 333 LEU A N 1
ATOM 2669 C CA . LEU A 1 333 ? 15.133 11.953 -16.406 1 90.19 333 LEU A CA 1
ATOM 2670 C C . LEU A 1 333 ? 14.312 10.703 -16.078 1 90.19 333 LEU A C 1
ATOM 2672 O O . LEU A 1 333 ? 14.102 9.852 -16.953 1 90.19 333 LEU A O 1
ATOM 2676 N N . ARG A 1 334 ? 13.859 10.633 -14.859 1 89.5 334 ARG A N 1
ATOM 2677 C CA . ARG A 1 334 ? 13.109 9.461 -14.43 1 89.5 334 ARG A CA 1
ATOM 2678 C C . ARG A 1 334 ? 11.695 9.469 -15.016 1 89.5 334 ARG A C 1
ATOM 2680 O O . ARG A 1 334 ? 11.094 8.414 -15.219 1 89.5 334 ARG A O 1
ATOM 2687 N N . LEU A 1 335 ? 11.164 10.633 -15.203 1 90 335 LEU A N 1
ATOM 2688 C CA . LEU A 1 335 ? 9.859 10.734 -15.836 1 90 335 LEU A CA 1
ATOM 2689 C C . LEU A 1 335 ? 9.906 10.25 -17.281 1 90 335 LEU A C 1
ATOM 2691 O O . LEU A 1 335 ? 8.992 9.562 -17.734 1 90 335 LEU A O 1
ATOM 2695 N N . ARG A 1 336 ? 10.977 10.516 -17.922 1 90.75 336 ARG A N 1
ATOM 2696 C CA . ARG A 1 336 ? 11.156 10.102 -19.312 1 90.75 336 ARG A CA 1
ATOM 2697 C C . ARG A 1 336 ? 11.344 8.594 -19.422 1 90.75 336 ARG A C 1
ATOM 2699 O O . ARG A 1 336 ? 11.016 7.984 -20.438 1 90.75 336 ARG A O 1
ATOM 2706 N N . LYS A 1 337 ? 11.797 8.023 -18.359 1 88.56 337 LYS A N 1
ATOM 2707 C CA . LYS A 1 337 ? 12.016 6.578 -18.328 1 88.56 337 LYS A CA 1
ATOM 2708 C C . LYS A 1 337 ? 10.758 5.836 -17.891 1 88.56 337 LYS A C 1
ATOM 2710 O O . LYS A 1 337 ? 10.789 4.621 -17.688 1 88.56 337 LYS A O 1
ATOM 2715 N N . GLY A 1 338 ? 9.664 6.594 -17.547 1 85.44 338 GLY A N 1
ATOM 2716 C CA . GLY A 1 338 ? 8.359 5.977 -17.328 1 85.44 338 GLY A CA 1
ATOM 2717 C C . GLY A 1 338 ? 7.992 5.859 -15.859 1 85.44 338 GLY A C 1
ATOM 2718 O O . GLY A 1 338 ? 7.008 5.207 -15.516 1 85.44 338 GLY A O 1
ATOM 2719 N N . TYR A 1 339 ? 8.828 6.414 -15.047 1 85.44 339 TYR A N 1
ATOM 2720 C CA . TYR A 1 339 ? 8.5 6.371 -13.625 1 85.44 339 TYR A CA 1
ATOM 2721 C C . TYR A 1 339 ? 7.379 7.348 -13.289 1 85.44 339 TYR A C 1
ATOM 2723 O O . TYR A 1 339 ? 7.625 8.539 -13.07 1 85.44 339 TYR A O 1
ATOM 2731 N N . LYS A 1 340 ? 6.133 6.945 -13.062 1 83.38 340 LYS A N 1
ATOM 2732 C CA . LYS A 1 340 ? 4.914 7.746 -12.984 1 83.38 340 LYS A CA 1
ATOM 2733 C C . LYS A 1 340 ? 4.934 8.656 -11.758 1 83.38 340 LYS A C 1
ATOM 2735 O O . LYS A 1 340 ? 4.531 9.812 -11.836 1 83.38 340 LYS A O 1
ATOM 2740 N N . PRO A 1 341 ? 5.445 8.141 -10.578 1 82.69 341 PRO A N 1
ATOM 2741 C CA . PRO A 1 341 ? 5.426 9.016 -9.406 1 82.69 341 PRO A CA 1
ATOM 2742 C C . PRO A 1 341 ? 6.301 10.25 -9.578 1 82.69 341 PRO A C 1
ATOM 2744 O O . PRO A 1 341 ? 6.125 11.242 -8.867 1 82.69 341 PRO A O 1
ATOM 2747 N N . ALA A 1 342 ? 7.191 10.359 -10.57 1 88.56 342 ALA A N 1
ATOM 2748 C CA . ALA A 1 342 ? 8.086 11.484 -10.812 1 88.56 342 ALA A CA 1
ATOM 2749 C C . ALA A 1 342 ? 7.316 12.703 -11.312 1 88.56 342 ALA A C 1
ATOM 2751 O O . ALA A 1 342 ? 7.789 13.836 -11.195 1 88.56 342 ALA A O 1
ATOM 2752 N N . ARG A 1 343 ? 6.102 12.492 -11.844 1 88.69 343 ARG A N 1
ATOM 2753 C CA . ARG A 1 343 ? 5.281 13.609 -12.305 1 88.69 343 ARG A CA 1
ATOM 2754 C C . ARG A 1 343 ? 4.883 14.508 -11.148 1 88.69 343 ARG A C 1
ATOM 2756 O O . ARG A 1 343 ? 5.043 15.734 -11.219 1 88.69 343 ARG A O 1
ATOM 2763 N N . TYR A 1 344 ? 4.398 13.906 -10.055 1 86.94 344 TYR A N 1
ATOM 2764 C CA . TYR A 1 344 ? 3.98 14.664 -8.883 1 86.94 344 TYR A CA 1
ATOM 2765 C C . TYR A 1 344 ? 5.188 15.234 -8.148 1 86.94 344 TYR A C 1
ATOM 2767 O O . TYR A 1 344 ? 5.109 16.312 -7.559 1 86.94 344 TYR A O 1
ATOM 2775 N N . PHE A 1 345 ? 6.258 14.492 -8.312 1 90.56 345 PHE A N 1
ATOM 2776 C CA . PHE A 1 345 ? 7.512 14.945 -7.723 1 90.56 345 PHE A CA 1
ATOM 2777 C C . PHE A 1 345 ? 7.996 16.219 -8.398 1 90.56 345 PHE A C 1
ATOM 2779 O O . PHE A 1 345 ? 8.336 17.188 -7.719 1 90.56 345 PHE A O 1
ATOM 2786 N N . LEU A 1 346 ? 7.938 16.266 -9.641 1 92.31 346 LEU A N 1
ATOM 2787 C CA . LEU A 1 346 ? 8.383 17.422 -10.398 1 92.31 346 LEU A CA 1
ATOM 2788 C C . LEU A 1 346 ? 7.43 18.594 -10.211 1 92.31 346 LEU A C 1
ATOM 2790 O O . LEU A 1 346 ? 7.863 19.75 -10.148 1 92.31 346 LEU A O 1
ATOM 2794 N N . LEU A 1 347 ? 6.215 18.312 -10.109 1 91.56 347 LEU A N 1
ATOM 2795 C CA . LEU A 1 347 ? 5.242 19.375 -9.844 1 91.56 347 LEU A CA 1
ATOM 2796 C C . LEU A 1 347 ? 5.48 20 -8.477 1 91.56 347 LEU A C 1
ATOM 2798 O O . LEU A 1 347 ? 5.391 21.234 -8.328 1 91.56 347 LEU A O 1
ATOM 2802 N N . ALA A 1 348 ? 5.785 19.172 -7.484 1 92 348 ALA A N 1
ATOM 2803 C CA . ALA A 1 348 ? 6.043 19.656 -6.129 1 92 348 ALA A CA 1
ATOM 2804 C C . ALA A 1 348 ? 7.238 20.594 -6.094 1 92 348 ALA A C 1
ATOM 2806 O O . ALA A 1 348 ? 7.145 21.703 -5.559 1 92 348 ALA A O 1
ATOM 2807 N N . TRP A 1 349 ? 8.258 20.219 -6.723 1 90.5 349 TRP A N 1
ATOM 2808 C CA . TRP A 1 349 ? 9.477 21.016 -6.711 1 90.5 349 TRP A CA 1
ATOM 2809 C C . TRP A 1 349 ? 9.297 22.281 -7.555 1 90.5 349 TRP A C 1
ATOM 2811 O O . TRP A 1 349 ? 9.836 23.344 -7.219 1 90.5 349 TRP A O 1
ATOM 2821 N N . SER A 1 350 ? 8.516 22.141 -8.609 1 90.94 350 SER A N 1
ATOM 2822 C CA . SER A 1 350 ? 8.25 23.312 -9.438 1 90.94 350 SER A CA 1
ATOM 2823 C C . SER A 1 350 ? 7.477 24.375 -8.656 1 90.94 350 SER A C 1
ATOM 2825 O O . SER A 1 350 ? 7.773 25.562 -8.758 1 90.94 350 SER A O 1
ATOM 2827 N N . VAL A 1 351 ? 6.594 23.953 -7.902 1 91.44 351 VAL A N 1
ATOM 2828 C CA . VAL A 1 351 ? 5.805 24.875 -7.094 1 91.44 351 VAL A CA 1
ATOM 2829 C C . VAL A 1 351 ? 6.695 25.562 -6.059 1 91.44 351 VAL A C 1
ATOM 2831 O O . VAL A 1 351 ? 6.586 26.766 -5.828 1 91.44 351 VAL A O 1
ATOM 2834 N N . LEU A 1 352 ? 7.551 24.797 -5.484 1 90.25 352 LEU A N 1
ATOM 2835 C CA . LEU A 1 352 ? 8.453 25.359 -4.484 1 90.25 352 LEU A CA 1
ATOM 2836 C C . LEU A 1 352 ? 9.398 26.391 -5.113 1 90.25 352 LEU A C 1
ATOM 2838 O O . LEU A 1 352 ? 9.602 27.469 -4.566 1 90.25 352 LEU A O 1
ATOM 2842 N N . ILE A 1 353 ? 9.914 26.094 -6.242 1 88 353 ILE A N 1
ATOM 2843 C CA . ILE A 1 353 ? 10.883 26.953 -6.91 1 88 353 ILE A CA 1
ATOM 2844 C C . ILE A 1 353 ? 10.211 28.266 -7.32 1 88 353 ILE A C 1
ATOM 2846 O O . ILE A 1 353 ? 10.75 29.344 -7.094 1 88 353 ILE A O 1
ATOM 2850 N N . VAL A 1 354 ? 9.039 28.172 -7.793 1 89.38 354 VAL A N 1
ATOM 2851 C CA . VAL A 1 354 ? 8.297 29.344 -8.219 1 89.38 354 VAL A CA 1
ATOM 2852 C C . VAL A 1 354 ? 7.961 30.203 -7 1 89.38 354 VAL A C 1
ATOM 2854 O O . VAL A 1 354 ? 8.078 31.438 -7.047 1 89.38 354 VAL A O 1
ATOM 2857 N N . SER A 1 355 ? 7.613 29.562 -5.938 1 89.81 355 SER A N 1
ATOM 2858 C CA . SER A 1 355 ? 7.238 30.297 -4.727 1 89.81 355 SER A CA 1
ATOM 2859 C C . SER A 1 355 ? 8.445 30.984 -4.102 1 89.81 355 SER A C 1
ATOM 2861 O O . SER A 1 355 ? 8.344 32.125 -3.621 1 89.81 355 SER A O 1
ATOM 2863 N N . VAL A 1 356 ? 9.523 30.359 -4.121 1 83.12 356 VAL A N 1
ATOM 2864 C CA . VAL A 1 356 ? 10.75 30.938 -3.584 1 83.12 356 VAL A CA 1
ATOM 2865 C C . VAL A 1 356 ? 11.203 32.094 -4.469 1 83.12 356 VAL A C 1
ATOM 2867 O O . VAL A 1 356 ? 11.695 33.125 -3.971 1 83.12 356 VAL A O 1
ATOM 2870 N N . LEU A 1 357 ? 10.992 31.938 -5.715 1 83.19 357 LEU A N 1
ATOM 2871 C CA . LEU A 1 357 ? 11.344 33 -6.656 1 83.19 357 LEU A CA 1
ATOM 2872 C C . LEU A 1 357 ? 10.484 34.25 -6.43 1 83.19 357 LEU A C 1
ATOM 2874 O O . LEU A 1 357 ? 10.984 35.375 -6.465 1 83.19 357 LEU A O 1
ATOM 2878 N N . ILE A 1 358 ? 9.305 34.031 -6.125 1 86.31 358 ILE A N 1
ATOM 2879 C CA . ILE A 1 358 ? 8.391 35.125 -5.859 1 86.31 358 ILE A CA 1
ATOM 2880 C C . ILE A 1 358 ? 8.828 35.875 -4.598 1 86.31 358 ILE A C 1
ATOM 2882 O O . ILE A 1 358 ? 8.867 37.094 -4.57 1 86.31 358 ILE A O 1
ATOM 2886 N N . THR A 1 359 ? 9.18 35.156 -3.639 1 81.81 359 THR A N 1
ATOM 2887 C CA . THR A 1 359 ? 9.641 35.75 -2.391 1 81.81 359 THR A CA 1
ATOM 2888 C C . THR A 1 359 ? 10.945 36.5 -2.605 1 81.81 359 THR A C 1
ATOM 2890 O O . THR A 1 359 ? 11.141 37.594 -2.043 1 81.81 359 THR A O 1
ATOM 2893 N N . ALA A 1 360 ? 11.781 35.969 -3.436 1 75.31 360 ALA A N 1
ATOM 2894 C CA . ALA A 1 360 ? 13.055 36.625 -3.729 1 75.31 360 ALA A CA 1
ATOM 2895 C C . ALA A 1 360 ? 12.844 37.938 -4.488 1 75.31 360 ALA A C 1
ATOM 2897 O O . ALA A 1 360 ? 13.492 38.938 -4.199 1 75.31 360 ALA A O 1
ATOM 2898 N N . LEU A 1 361 ? 11.938 37.875 -5.344 1 79.94 361 LEU A N 1
ATOM 2899 C CA . LEU A 1 361 ? 11.625 39.094 -6.125 1 79.94 361 LEU A CA 1
ATOM 2900 C C . LEU A 1 361 ? 11.016 40.156 -5.238 1 79.94 361 LEU A C 1
ATOM 2902 O O . LEU A 1 361 ? 11.297 41.344 -5.426 1 79.94 361 LEU A O 1
ATOM 2906 N N . ARG A 1 362 ? 10.273 39.781 -4.281 1 75.19 362 ARG A N 1
ATOM 2907 C CA . ARG A 1 362 ? 9.695 40.719 -3.328 1 75.19 362 ARG A CA 1
ATOM 2908 C C . ARG A 1 362 ? 10.773 41.344 -2.443 1 75.19 362 ARG A C 1
ATOM 2910 O O . ARG A 1 362 ? 10.766 42.531 -2.197 1 75.19 362 ARG A O 1
ATOM 2917 N N . ASN A 1 363 ? 11.625 40.5 -2.035 1 67.44 363 ASN A N 1
ATOM 2918 C CA . ASN A 1 363 ? 12.695 41 -1.166 1 67.44 363 ASN A CA 1
ATOM 2919 C C . ASN A 1 363 ? 13.609 41.969 -1.887 1 67.44 363 ASN A C 1
ATOM 2921 O O . ASN A 1 363 ? 14.188 42.875 -1.259 1 67.44 363 ASN A O 1
ATOM 2925 N N . LEU A 1 364 ? 13.656 41.812 -3.137 1 65.5 364 LEU A N 1
ATOM 2926 C CA . LEU A 1 364 ? 14.469 42.719 -3.941 1 65.5 364 LEU A CA 1
ATOM 2927 C C . LEU A 1 364 ? 13.664 43.906 -4.391 1 65.5 364 LEU A C 1
ATOM 2929 O O . LEU A 1 364 ? 14.172 44.781 -5.117 1 65.5 364 LEU A O 1
ATOM 2933 N N . SER A 1 365 ? 12.406 44 -3.947 1 67.38 365 SER A N 1
ATOM 2934 C CA . SER A 1 365 ? 11.477 45.094 -4.207 1 67.38 365 SER A CA 1
ATOM 2935 C C . SER A 1 365 ? 11.133 45.219 -5.688 1 67.38 365 SER A C 1
ATOM 2937 O O . SER A 1 365 ? 10.93 46.312 -6.211 1 67.38 365 SER A O 1
ATOM 2939 N N . TRP A 1 366 ? 11.273 44.062 -6.332 1 73.62 366 TRP A N 1
ATOM 2940 C CA . TRP A 1 366 ? 10.836 44.031 -7.723 1 73.62 366 TRP A CA 1
ATOM 2941 C C . TRP A 1 366 ? 9.32 43.906 -7.812 1 73.62 366 TRP A C 1
ATOM 2943 O O . TRP A 1 366 ? 8.711 44.312 -8.805 1 73.62 366 TRP A O 1
ATOM 2953 N N . ILE A 1 367 ? 8.82 43.312 -6.746 1 78 367 ILE A N 1
ATOM 2954 C CA . ILE A 1 367 ? 7.375 43.188 -6.645 1 78 367 ILE A CA 1
ATOM 2955 C C . ILE A 1 367 ? 6.895 43.75 -5.309 1 78 367 ILE A C 1
ATOM 2957 O O . ILE A 1 367 ? 7.613 43.688 -4.309 1 78 367 ILE A O 1
ATOM 2961 N N . PRO A 1 368 ? 5.684 44.281 -5.363 1 74.88 368 PRO A N 1
ATOM 2962 C CA . PRO A 1 368 ? 5.148 44.844 -4.117 1 74.88 368 PRO A CA 1
ATOM 2963 C C . PRO A 1 368 ? 4.887 43.781 -3.059 1 74.88 368 PRO A C 1
ATOM 2965 O O . PRO A 1 368 ? 4.715 42.594 -3.393 1 74.88 368 PRO A O 1
ATOM 2968 N N . ASP A 1 369 ? 5.008 44.219 -1.855 1 72.69 369 ASP A N 1
ATOM 2969 C CA . ASP A 1 369 ? 4.766 43.312 -0.734 1 72.69 369 ASP A CA 1
ATOM 2970 C C . ASP A 1 369 ? 3.271 43.031 -0.549 1 72.69 369 ASP A C 1
ATOM 2972 O O . ASP A 1 369 ? 2.66 43.562 0.393 1 72.69 369 ASP A O 1
ATOM 2976 N N . SER A 1 370 ? 2.74 42.25 -1.498 1 76.06 370 SER A N 1
ATOM 2977 C CA . SER A 1 370 ? 1.35 41.844 -1.394 1 76.06 370 SER A CA 1
ATOM 2978 C C . SER A 1 370 ? 1.211 40.625 -0.469 1 76.06 370 SER A C 1
ATOM 2980 O O . SER A 1 370 ? 2.211 40.031 -0.073 1 76.06 370 SER A O 1
ATOM 2982 N N . PHE A 1 371 ? 0.007 40.406 -0.104 1 78.06 371 PHE A N 1
ATOM 2983 C CA . PHE A 1 371 ? -0.279 39.281 0.776 1 78.06 371 PHE A CA 1
ATOM 2984 C C . PHE A 1 371 ? 0.276 37.969 0.196 1 78.06 371 PHE A C 1
ATOM 2986 O O . PHE A 1 371 ? 0.957 37.219 0.892 1 78.06 371 PHE A O 1
ATOM 2993 N N . LEU A 1 372 ? 0.011 37.844 -1.005 1 80.81 372 LEU A N 1
ATOM 2994 C CA . LEU A 1 372 ? 0.438 36.594 -1.661 1 80.81 372 LEU A CA 1
ATOM 2995 C C . LEU A 1 372 ? 1.958 36.562 -1.771 1 80.81 372 LEU A C 1
ATOM 2997 O O . LEU A 1 372 ? 2.559 35.5 -1.577 1 80.81 372 LEU A O 1
ATOM 3001 N N . ALA A 1 373 ? 2.555 37.656 -2.08 1 81.25 373 ALA A N 1
ATOM 3002 C CA . ALA A 1 373 ? 4.008 37.688 -2.23 1 81.25 373 ALA A CA 1
ATOM 3003 C C . ALA A 1 373 ? 4.703 37.5 -0.884 1 81.25 373 ALA A C 1
ATOM 3005 O O . ALA A 1 373 ? 5.77 36.906 -0.805 1 81.25 373 ALA A O 1
ATOM 3006 N N . HIS A 1 374 ? 4.008 38 0.136 1 78.19 374 HIS A N 1
ATOM 3007 C CA . HIS A 1 374 ? 4.59 37.938 1.473 1 78.19 374 HIS A CA 1
ATOM 3008 C C . HIS A 1 374 ? 4.656 36.5 1.989 1 78.19 374 HIS A C 1
ATOM 3010 O O . HIS A 1 374 ? 5.656 36.125 2.592 1 78.19 374 HIS A O 1
ATOM 3016 N N . TRP A 1 375 ? 3.637 35.719 1.674 1 85.25 375 TRP A N 1
ATOM 3017 C CA . TRP A 1 375 ? 3.543 34.375 2.223 1 85.25 375 TRP A CA 1
ATOM 3018 C C . TRP A 1 375 ? 3.834 33.312 1.151 1 85.25 375 TRP A C 1
ATOM 3020 O O . TRP A 1 375 ? 3.562 32.125 1.343 1 85.25 375 TRP A O 1
ATOM 3030 N N . SER A 1 376 ? 4.398 33.688 0.06 1 88 376 SER A N 1
ATOM 3031 C CA . SER A 1 376 ? 4.555 32.781 -1.084 1 88 376 SER A CA 1
ATOM 3032 C C . SER A 1 376 ? 5.453 31.594 -0.743 1 88 376 SER A C 1
ATOM 3034 O O . SER A 1 376 ? 5.125 30.453 -1.055 1 88 376 SER A O 1
ATOM 3036 N N . ALA A 1 377 ? 6.539 31.859 -0.088 1 85.69 377 ALA A N 1
ATOM 3037 C CA . ALA A 1 377 ? 7.473 30.781 0.228 1 85.69 377 ALA A CA 1
ATOM 3038 C C . ALA A 1 377 ? 6.852 29.781 1.2 1 85.69 377 ALA A C 1
ATOM 3040 O O . ALA A 1 377 ? 7.043 28.578 1.063 1 85.69 377 ALA A O 1
ATOM 3041 N N . GLN A 1 378 ? 6.141 30.266 2.131 1 87.56 378 GLN A N 1
ATOM 3042 C CA . GLN A 1 378 ? 5.531 29.406 3.133 1 87.56 378 GLN A CA 1
ATOM 3043 C C . GLN A 1 378 ? 4.406 28.578 2.527 1 87.56 378 GLN A C 1
ATOM 3045 O O . GLN A 1 378 ? 4.371 27.359 2.697 1 87.56 378 GLN A O 1
ATOM 3050 N N . PHE A 1 379 ? 3.562 29.188 1.771 1 87.25 379 PHE A N 1
ATOM 3051 C CA . PHE A 1 379 ? 2.471 28.453 1.141 1 87.25 379 PHE A CA 1
ATOM 3052 C C . PHE A 1 379 ? 3.002 27.484 0.091 1 87.25 379 PHE A C 1
ATOM 3054 O O . PHE A 1 379 ? 2.496 26.375 -0.047 1 87.25 379 PHE A O 1
ATOM 3061 N N . GLY A 1 380 ? 3.986 27.984 -0.591 1 89.44 380 GLY A N 1
ATOM 3062 C CA . GLY A 1 380 ? 4.594 27.125 -1.587 1 89.44 380 GLY A CA 1
ATOM 3063 C C . GLY A 1 380 ? 5.223 25.875 -0.988 1 89.44 380 GLY A C 1
ATOM 3064 O O . GLY A 1 380 ? 5.113 24.781 -1.551 1 89.44 380 GLY A O 1
ATOM 3065 N N . SER A 1 381 ? 5.844 25.984 0.1 1 90.62 381 SER A N 1
ATOM 3066 C CA . SER A 1 381 ? 6.48 24.844 0.749 1 90.62 381 SER A CA 1
ATOM 3067 C C . SER A 1 381 ? 5.449 23.844 1.246 1 90.62 381 SER A C 1
ATOM 3069 O O . SER A 1 381 ? 5.672 22.641 1.18 1 90.62 381 SER A O 1
ATOM 3071 N N . VAL A 1 382 ? 4.375 24.391 1.752 1 88.88 382 VAL A N 1
ATOM 3072 C CA . VAL A 1 382 ? 3.328 23.5 2.24 1 88.88 382 VAL A CA 1
ATOM 3073 C C . VAL A 1 382 ? 2.738 22.719 1.074 1 88.88 382 VAL A C 1
ATOM 3075 O O . VAL A 1 382 ? 2.488 21.516 1.194 1 88.88 382 VAL A O 1
ATOM 3078 N N . ILE A 1 383 ? 2.566 23.344 0 1 88.5 383 ILE A N 1
ATOM 3079 C CA . ILE A 1 383 ? 2.037 22.688 -1.185 1 88.5 383 ILE A CA 1
ATOM 3080 C C . ILE A 1 383 ? 3.031 21.641 -1.677 1 88.5 383 ILE A C 1
ATOM 3082 O O . ILE A 1 383 ? 2.641 20.531 -2.041 1 88.5 383 ILE A O 1
ATOM 3086 N N . GLU A 1 384 ? 4.242 22.062 -1.699 1 90.31 384 GLU A N 1
ATOM 3087 C CA . GLU A 1 384 ? 5.285 21.125 -2.107 1 90.31 384 GLU A CA 1
ATOM 3088 C C . GLU A 1 384 ? 5.285 19.875 -1.225 1 90.31 384 GLU A C 1
ATOM 3090 O O . GLU A 1 384 ? 5.352 18.75 -1.726 1 90.31 384 GLU A O 1
ATOM 3095 N N . MET A 1 385 ? 5.23 20.125 0.047 1 87.75 385 MET A N 1
ATOM 3096 C CA . MET A 1 385 ? 5.254 19.016 0.993 1 87.75 385 MET A CA 1
ATOM 3097 C C . MET A 1 385 ? 4.047 18.094 0.792 1 87.75 385 MET A C 1
ATOM 3099 O O . MET A 1 385 ? 4.168 16.875 0.884 1 87.75 385 MET A O 1
ATOM 3103 N N . THR A 1 386 ? 2.961 18.672 0.5 1 85.94 386 THR A N 1
ATOM 3104 C CA . THR A 1 386 ? 1.741 17.906 0.273 1 85.94 386 THR A CA 1
ATOM 3105 C C . THR A 1 386 ? 1.848 17.078 -1.009 1 85.94 386 THR A C 1
ATOM 3107 O O . THR A 1 386 ? 1.488 15.906 -1.029 1 85.94 386 THR A O 1
ATOM 3110 N N . LEU A 1 387 ? 2.346 17.703 -1.972 1 87.25 387 LEU A N 1
ATOM 3111 C CA . LEU A 1 387 ? 2.473 17.016 -3.258 1 87.25 387 LEU A CA 1
ATOM 3112 C C . LEU A 1 387 ? 3.492 15.891 -3.176 1 87.25 387 LEU A C 1
ATOM 3114 O O . LEU A 1 387 ? 3.312 14.844 -3.797 1 87.25 387 LEU A O 1
ATOM 3118 N N . LEU A 1 388 ? 4.527 16.156 -2.482 1 87 388 LEU A N 1
ATOM 3119 C CA . LEU A 1 388 ? 5.516 15.102 -2.305 1 87 388 LEU A CA 1
ATOM 3120 C C . LEU A 1 388 ? 4.93 13.93 -1.525 1 87 388 LEU A C 1
ATOM 3122 O O . LEU A 1 388 ? 5.23 12.773 -1.818 1 87 388 LEU A O 1
ATOM 3126 N N . SER A 1 389 ? 4.184 14.281 -0.56 1 80.31 389 SER A N 1
ATOM 3127 C CA . SER A 1 389 ? 3.518 13.234 0.206 1 80.31 389 SER A CA 1
ATOM 3128 C C . SER A 1 389 ? 2.559 12.43 -0.669 1 80.31 389 SER A C 1
ATOM 3130 O O . SER A 1 389 ? 2.422 11.219 -0.501 1 80.31 389 SER A O 1
ATOM 3132 N N . PHE A 1 390 ? 1.975 13.133 -1.604 1 76.94 390 PHE A N 1
ATOM 3133 C CA . PHE A 1 390 ? 1.102 12.484 -2.572 1 76.94 390 PHE A CA 1
ATOM 3134 C C . PHE A 1 390 ? 1.897 11.539 -3.469 1 76.94 390 PHE A C 1
ATOM 3136 O O . PHE A 1 390 ? 1.427 10.453 -3.807 1 76.94 390 PHE A O 1
ATOM 3143 N N . ALA A 1 391 ? 2.947 12.039 -3.855 1 80.5 391 ALA A N 1
ATOM 3144 C CA . ALA A 1 391 ? 3.795 11.219 -4.719 1 80.5 391 ALA A CA 1
ATOM 3145 C C . ALA A 1 391 ? 4.211 9.938 -4.012 1 80.5 391 ALA A C 1
ATOM 3147 O O . ALA A 1 391 ? 4.266 8.867 -4.633 1 80.5 391 ALA A O 1
ATOM 3148 N N . LEU A 1 392 ? 4.48 10.07 -2.789 1 78.56 392 LEU A N 1
ATOM 3149 C CA . LEU A 1 392 ? 4.859 8.914 -1.986 1 78.56 392 LEU A CA 1
ATOM 3150 C C . LEU A 1 392 ? 3.691 7.941 -1.845 1 78.56 392 LEU A C 1
ATOM 3152 O O . LEU A 1 392 ? 3.875 6.727 -1.935 1 78.56 392 LEU A O 1
ATOM 3156 N N . ALA A 1 393 ? 2.508 8.477 -1.679 1 71.19 393 ALA A N 1
ATOM 3157 C CA . ALA A 1 393 ? 1.308 7.648 -1.547 1 71.19 393 ALA A CA 1
ATOM 3158 C C . ALA A 1 393 ? 0.981 6.941 -2.859 1 71.19 393 ALA A C 1
ATOM 3160 O O . ALA A 1 393 ? 0.568 5.781 -2.857 1 71.19 393 ALA A O 1
ATOM 3161 N N . HIS A 1 394 ? 1.141 7.641 -3.879 1 74.31 394 HIS A N 1
ATOM 3162 C CA . HIS A 1 394 ? 0.901 7.062 -5.195 1 74.31 394 HIS A CA 1
ATOM 3163 C C . HIS A 1 394 ? 1.838 5.887 -5.461 1 74.31 394 HIS A C 1
ATOM 3165 O O . HIS A 1 394 ? 1.442 4.898 -6.086 1 74.31 394 HIS A O 1
ATOM 3171 N N . ARG A 1 395 ? 2.961 6.09 -5.066 1 74.19 395 ARG A N 1
ATOM 3172 C CA . ARG A 1 395 ? 3.938 5.012 -5.211 1 74.19 395 ARG A CA 1
ATOM 3173 C C . ARG A 1 395 ? 3.477 3.754 -4.488 1 74.19 395 ARG A C 1
ATOM 3175 O O . ARG A 1 395 ? 3.621 2.645 -5.004 1 74.19 395 ARG A O 1
ATOM 3182 N N . ILE A 1 396 ? 2.873 3.889 -3.418 1 69.38 396 ILE A N 1
ATOM 3183 C CA . ILE A 1 396 ? 2.383 2.756 -2.639 1 69.38 396 ILE A CA 1
ATOM 3184 C C . ILE A 1 396 ? 1.227 2.084 -3.375 1 69.38 396 ILE A C 1
ATOM 3186 O O . ILE A 1 396 ? 1.125 0.854 -3.393 1 69.38 396 ILE A O 1
ATOM 3190 N N . LYS A 1 397 ? 0.463 2.844 -4.027 1 69.94 397 LYS A N 1
ATOM 3191 C CA . LYS A 1 397 ? -0.69 2.309 -4.742 1 69.94 397 LYS A CA 1
ATOM 3192 C C . LYS A 1 397 ? -0.255 1.506 -5.965 1 69.94 397 LYS A C 1
ATOM 3194 O O . LYS A 1 397 ? -0.86 0.482 -6.293 1 69.94 397 LYS A O 1
ATOM 3199 N N . THR A 1 398 ? 0.614 2.008 -6.594 1 70.19 398 THR A N 1
ATOM 3200 C CA . THR A 1 398 ? 1.128 1.278 -7.746 1 70.19 398 THR A CA 1
ATOM 3201 C C . THR A 1 398 ? 1.693 -0.075 -7.324 1 70.19 398 THR A C 1
ATOM 3203 O O . THR A 1 398 ? 1.492 -1.079 -8.008 1 70.19 398 THR A O 1
ATOM 3206 N N . LEU A 1 399 ? 2.285 -0.046 -6.227 1 68.31 399 LEU A N 1
ATOM 3207 C CA . LEU A 1 399 ? 2.824 -1.293 -5.695 1 68.31 399 LEU A CA 1
ATOM 3208 C C . LEU A 1 399 ? 1.704 -2.27 -5.355 1 68.31 399 LEU A C 1
ATOM 3210 O O . LEU A 1 399 ? 1.838 -3.477 -5.57 1 68.31 399 LEU A O 1
ATOM 3214 N N . GLU A 1 400 ? 0.57 -1.731 -4.98 1 68.06 400 GLU A N 1
ATOM 3215 C CA . GLU A 1 400 ? -0.591 -2.555 -4.656 1 68.06 400 GLU A CA 1
ATOM 3216 C C . GLU A 1 400 ? -1.19 -3.184 -5.91 1 68.06 400 GLU A C 1
ATOM 3218 O O . GLU A 1 400 ? -1.575 -4.355 -5.898 1 68.06 400 GLU A O 1
ATOM 3223 N N . LYS A 1 401 ? -1.312 -2.436 -6.852 1 70.75 401 LYS A N 1
ATOM 3224 C CA . LYS A 1 401 ? -1.863 -2.932 -8.109 1 70.75 401 LYS A CA 1
ATOM 3225 C C . LYS A 1 401 ? -0.996 -4.047 -8.688 1 70.75 401 LYS A C 1
ATOM 3227 O O . LYS A 1 401 ? -1.513 -5.062 -9.156 1 70.75 401 LYS A O 1
ATOM 3232 N N . ASP A 1 402 ? 0.241 -3.816 -8.641 1 71.69 402 ASP A N 1
ATOM 3233 C CA . ASP A 1 402 ? 1.171 -4.828 -9.133 1 71.69 402 ASP A CA 1
ATOM 3234 C C . ASP A 1 402 ? 1.071 -6.113 -8.312 1 71.69 402 ASP A C 1
ATOM 3236 O O . ASP A 1 402 ? 1.167 -7.215 -8.859 1 71.69 402 ASP A O 1
ATOM 3240 N N . SER A 1 403 ? 0.757 -5.891 -7.152 1 69.94 403 SER A N 1
ATOM 3241 C CA . SER A 1 403 ? 0.627 -7.039 -6.262 1 69.94 403 SER A CA 1
ATOM 3242 C C . SER A 1 403 ? -0.638 -7.832 -6.562 1 69.94 403 SER A C 1
ATOM 3244 O O . SER A 1 403 ? -0.625 -9.062 -6.539 1 69.94 403 SER A O 1
ATOM 3246 N N . LEU A 1 404 ? -1.734 -7.145 -6.895 1 70.44 404 LEU A N 1
ATOM 3247 C CA . LEU A 1 404 ? -2.986 -7.812 -7.23 1 70.44 404 LEU A CA 1
ATOM 3248 C C . LEU A 1 404 ? -2.846 -8.617 -8.523 1 70.44 404 LEU A C 1
ATOM 3250 O O . LEU A 1 404 ? -3.35 -9.734 -8.617 1 70.44 404 LEU A O 1
ATOM 3254 N N . GLN A 1 405 ? -2.197 -8.117 -9.406 1 76.38 405 GLN A N 1
ATOM 3255 C CA . GLN A 1 405 ? -1.966 -8.812 -10.664 1 76.38 405 GLN A CA 1
ATOM 3256 C C . GLN A 1 405 ? -1.128 -10.07 -10.453 1 76.38 405 GLN A C 1
ATOM 3258 O O . GLN A 1 405 ? -1.408 -11.117 -11.039 1 76.38 405 GLN A O 1
ATOM 3263 N N . ALA A 1 406 ? -0.227 -9.914 -9.617 1 72.44 406 ALA A N 1
ATOM 3264 C CA . ALA A 1 406 ? 0.616 -11.07 -9.312 1 72.44 406 ALA A CA 1
ATOM 3265 C C . ALA A 1 406 ? -0.183 -12.156 -8.602 1 72.44 406 ALA A C 1
ATOM 3267 O O . ALA A 1 406 ? 0.04 -13.352 -8.828 1 72.44 406 ALA A O 1
ATOM 3268 N N . ARG A 1 407 ? -1.14 -11.734 -7.906 1 74.75 407 ARG A N 1
ATOM 3269 C CA . ARG A 1 407 ? -1.99 -12.695 -7.203 1 74.75 407 ARG A CA 1
ATOM 3270 C C . ARG A 1 407 ? -2.908 -13.422 -8.172 1 74.75 407 ARG A C 1
ATOM 3272 O O . ARG A 1 407 ? -3.135 -14.625 -8.039 1 74.75 407 ARG A O 1
ATOM 3279 N N . LEU A 1 408 ? -3.389 -12.75 -9.055 1 79.62 408 LEU A N 1
ATOM 3280 C CA . LEU A 1 408 ? -4.254 -13.367 -10.055 1 79.62 408 LEU A CA 1
ATOM 3281 C C . LEU A 1 408 ? -3.48 -14.367 -10.898 1 79.62 408 LEU A C 1
ATOM 3283 O O . LEU A 1 408 ? -3.975 -15.461 -11.18 1 79.62 408 LEU A O 1
ATOM 3287 N N . GLU A 1 409 ? -2.307 -13.984 -11.219 1 80 409 GLU A N 1
ATOM 3288 C CA . GLU A 1 409 ? -1.454 -14.883 -11.992 1 80 409 GLU A CA 1
ATOM 3289 C C . GLU A 1 409 ? -1.084 -16.125 -11.188 1 80 409 GLU A C 1
ATOM 3291 O O . GLU A 1 409 ? -1.012 -17.234 -11.727 1 80 409 GLU A O 1
ATOM 3296 N N . ASN A 1 410 ? -0.941 -15.938 -9.977 1 81.06 410 ASN A N 1
ATOM 3297 C CA . ASN A 1 410 ? -0.653 -17.078 -9.102 1 81.06 410 ASN A CA 1
ATOM 3298 C C . ASN A 1 410 ? -1.845 -18.016 -9 1 81.06 410 ASN A C 1
ATOM 3300 O O . ASN A 1 410 ? -1.675 -19.234 -9 1 81.06 410 ASN A O 1
ATOM 3304 N N . TYR A 1 411 ? -2.98 -17.406 -8.953 1 80.56 411 TYR A N 1
ATOM 3305 C CA . TYR A 1 411 ? -4.191 -18.219 -8.875 1 80.56 411 TYR A CA 1
ATOM 3306 C C . TYR A 1 411 ? -4.371 -19.062 -10.125 1 80.56 411 TYR A C 1
ATOM 3308 O O . TYR 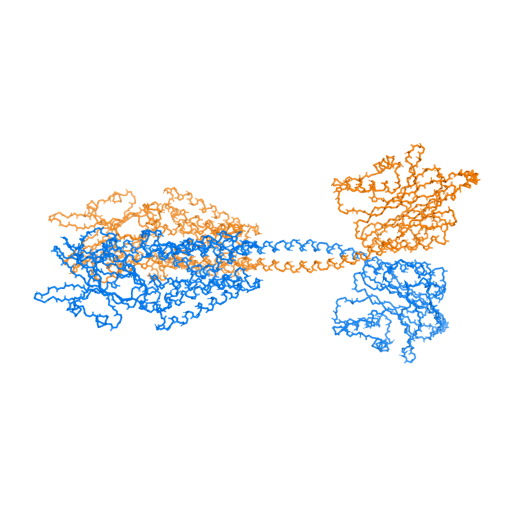A 1 411 ? -4.695 -20.25 -10.039 1 80.56 411 TYR A O 1
ATOM 3316 N N . GLU A 1 412 ? -4.129 -18.562 -11.211 1 82.75 412 GLU A N 1
ATOM 3317 C CA . GLU A 1 412 ? -4.227 -19.297 -12.477 1 82.75 412 GLU A CA 1
ATOM 3318 C C . GLU A 1 412 ? -3.191 -20.406 -12.547 1 82.75 412 GLU A C 1
ATOM 3320 O O . GLU A 1 412 ? -3.498 -21.516 -13 1 82.75 412 GLU A O 1
ATOM 3325 N N . SER A 1 413 ? -2.021 -20 -12.047 1 83.62 413 SER A N 1
ATOM 3326 C CA . SER A 1 413 ? -0.963 -21.016 -12.055 1 83.62 413 SER A CA 1
ATOM 3327 C C . SER A 1 413 ? -1.286 -22.156 -11.109 1 83.62 413 SER A C 1
ATOM 3329 O O . SER A 1 413 ? -0.988 -23.312 -11.406 1 83.62 413 SER A O 1
ATOM 3331 N N . GLN A 1 414 ? -1.922 -21.891 -10.094 1 85.62 414 GLN A N 1
ATOM 3332 C CA . GLN A 1 414 ? -2.287 -22.906 -9.125 1 85.62 414 GLN A CA 1
ATOM 3333 C C . GLN A 1 414 ? -3.412 -23.797 -9.648 1 85.62 414 GLN A C 1
ATOM 3335 O O . GLN A 1 414 ? -3.428 -25 -9.398 1 85.62 414 GLN A O 1
ATOM 3340 N N . LEU A 1 415 ? -4.309 -23.25 -10.398 1 87.06 415 LEU A N 1
ATOM 3341 C CA . LEU A 1 415 ? -5.379 -24.047 -10.992 1 87.06 415 LEU A CA 1
ATOM 3342 C C . LEU A 1 415 ? -4.82 -25.031 -12.008 1 87.06 415 LEU A C 1
ATOM 3344 O O . LEU A 1 415 ? -5.223 -26.203 -12.031 1 87.06 415 LEU A O 1
ATOM 3348 N N . LYS A 1 416 ? -3.924 -24.562 -12.766 1 85.94 416 LYS A N 1
ATOM 3349 C CA . LYS A 1 416 ? -3.297 -25.438 -13.758 1 85.94 416 LYS A CA 1
ATOM 3350 C C . LYS A 1 416 ? -2.512 -26.562 -13.086 1 85.94 416 LYS A C 1
ATOM 3352 O O . LYS A 1 416 ? -2.555 -27.703 -13.531 1 85.94 416 LYS A O 1
ATOM 3357 N N . LEU A 1 417 ? -1.863 -26.188 -12.07 1 87.62 417 LEU A N 1
ATOM 3358 C CA . LEU A 1 417 ? -1.081 -27.172 -11.344 1 87.62 417 LEU A CA 1
ATOM 3359 C C . LEU A 1 417 ? -1.987 -28.234 -10.711 1 87.62 417 LEU A C 1
ATOM 3361 O O . LEU A 1 417 ? -1.66 -29.422 -10.719 1 87.62 417 LEU A O 1
ATOM 3365 N N . THR A 1 418 ? -3.064 -27.797 -10.234 1 87.94 418 THR A N 1
ATOM 3366 C CA . THR A 1 418 ? -3.994 -28.734 -9.617 1 87.94 418 THR A CA 1
ATOM 3367 C C . THR A 1 418 ? -4.574 -29.688 -10.656 1 87.94 418 THR A C 1
ATOM 3369 O O . THR A 1 418 ? -4.754 -30.875 -10.383 1 87.94 418 THR A O 1
ATOM 3372 N N . GLU A 1 419 ? -4.824 -29.234 -11.812 1 86 419 GLU A N 1
ATOM 3373 C CA . GLU A 1 419 ? -5.328 -30.062 -12.891 1 86 419 GLU A CA 1
ATOM 3374 C C . GLU A 1 419 ? -4.301 -31.125 -13.297 1 86 419 GLU A C 1
ATOM 3376 O O . GLU A 1 419 ? -4.641 -32.281 -13.484 1 86 419 GLU A O 1
ATOM 3381 N N . ILE A 1 420 ? -3.127 -30.688 -13.359 1 86.88 420 ILE A N 1
ATOM 3382 C CA . ILE A 1 420 ? -2.07 -31.594 -13.773 1 86.88 420 ILE A CA 1
ATOM 3383 C C . ILE A 1 420 ? -1.819 -32.625 -12.672 1 86.88 420 ILE A C 1
ATOM 3385 O O . ILE A 1 420 ? -1.567 -33.812 -12.953 1 86.88 420 ILE A O 1
ATOM 3389 N N . GLU A 1 421 ? -1.914 -32.188 -11.523 1 87.25 421 GLU A N 1
ATOM 3390 C CA . GLU A 1 421 ? -1.739 -33.094 -10.398 1 87.25 421 GLU A CA 1
ATOM 3391 C C . GLU A 1 421 ? -2.826 -34.188 -10.375 1 87.25 421 GLU A C 1
ATOM 3393 O O . GLU A 1 421 ? -2.564 -35.344 -10.016 1 87.25 421 GLU A O 1
ATOM 3398 N N . GLN A 1 422 ? -3.977 -33.812 -10.734 1 87.69 422 GLN A N 1
ATOM 3399 C CA . GLN A 1 422 ? -5.055 -34.781 -10.82 1 87.69 422 GLN A CA 1
ATOM 3400 C C . GLN A 1 422 ? -4.785 -35.781 -11.93 1 87.69 422 GLN A C 1
ATOM 3402 O O . GLN A 1 422 ? -5.031 -37 -11.758 1 87.69 422 GLN A O 1
ATOM 3407 N N . GLU A 1 423 ? -4.285 -35.281 -13.047 1 85.38 423 GLU A N 1
ATOM 3408 C CA . GLU A 1 423 ? -3.928 -36.188 -14.141 1 85.38 423 GLU A CA 1
ATOM 3409 C C . GLU A 1 423 ? -2.824 -37.156 -13.719 1 85.38 423 GLU A C 1
ATOM 3411 O O . GLU A 1 423 ? -2.852 -38.344 -14.078 1 85.38 423 GLU A O 1
ATOM 3416 N N . LEU A 1 424 ? -1.949 -36.625 -12.961 1 88.69 424 LEU A N 1
ATOM 3417 C CA . LEU A 1 424 ? -0.829 -37.438 -12.523 1 88.69 424 LEU A CA 1
ATOM 3418 C C . LEU A 1 424 ? -1.286 -38.469 -11.5 1 88.69 424 LEU A C 1
ATOM 3420 O O . LEU A 1 424 ? -0.761 -39.594 -11.461 1 88.69 424 LEU A O 1
ATOM 3424 N N . LYS A 1 425 ? -2.244 -38.156 -10.734 1 88.38 425 LYS A N 1
ATOM 3425 C CA . LYS A 1 425 ? -2.803 -39.094 -9.781 1 88.38 425 LYS A CA 1
ATOM 3426 C C . LYS A 1 425 ? -3.49 -40.25 -10.5 1 88.38 425 LYS A C 1
ATOM 3428 O O . LYS A 1 425 ? -3.326 -41.406 -10.125 1 88.38 425 LYS A O 1
ATOM 3433 N N . ILE A 1 426 ? -4.215 -39.906 -11.531 1 85.69 426 ILE A N 1
ATOM 3434 C CA . ILE A 1 426 ? -4.879 -40.938 -12.328 1 85.69 426 ILE A CA 1
ATOM 3435 C C . ILE A 1 426 ? -3.832 -41.812 -13.023 1 85.69 426 ILE A C 1
ATOM 3437 O O . ILE A 1 426 ? -3.98 -43.031 -13.102 1 85.69 426 ILE A O 1
ATOM 3441 N N . ALA A 1 427 ? -2.828 -41.156 -13.492 1 87.62 427 ALA A N 1
ATOM 3442 C CA . ALA A 1 427 ? -1.748 -41.906 -14.148 1 87.62 427 ALA A CA 1
ATOM 3443 C C . ALA A 1 427 ? -1.065 -42.844 -13.172 1 87.62 427 ALA A C 1
ATOM 3445 O O . ALA A 1 427 ? -0.708 -43.969 -13.539 1 87.62 427 ALA A O 1
ATOM 3446 N N . ARG A 1 428 ? -0.901 -42.406 -12.008 1 88.62 428 ARG A N 1
ATOM 3447 C CA . ARG A 1 428 ? -0.308 -43.25 -10.977 1 88.62 428 ARG A CA 1
ATOM 3448 C C . ARG A 1 428 ? -1.194 -44.438 -10.68 1 88.62 428 ARG A C 1
ATOM 3450 O O . ARG A 1 428 ? -0.703 -45.562 -10.562 1 88.62 428 ARG A O 1
ATOM 3457 N N . GLU A 1 429 ? -2.428 -44.188 -10.562 1 85.75 429 GLU A N 1
ATOM 3458 C CA . GLU A 1 429 ? -3.373 -45.281 -10.336 1 85.75 429 GLU A CA 1
ATOM 3459 C C . GLU A 1 429 ? -3.352 -46.281 -11.492 1 85.75 429 GLU A C 1
ATOM 3461 O O . GLU A 1 429 ? -3.457 -47.5 -11.273 1 85.75 429 GLU A O 1
ATOM 3466 N N . LEU A 1 430 ? -3.221 -45.719 -12.633 1 85.12 430 LEU A N 1
ATOM 3467 C CA . LEU A 1 430 ? -3.123 -46.594 -13.812 1 85.12 430 LEU A CA 1
ATOM 3468 C C . LEU A 1 430 ? -1.867 -47.438 -13.758 1 85.12 430 LEU A C 1
ATOM 3470 O O . LEU A 1 430 ? -1.928 -48.656 -14.008 1 85.12 430 LEU A O 1
ATOM 3474 N N . GLN A 1 431 ? -0.811 -46.875 -13.422 1 86.31 431 GLN A N 1
ATOM 3475 C CA . GLN A 1 431 ? 0.441 -47.625 -13.352 1 86.31 431 GLN A CA 1
ATOM 3476 C C . GLN A 1 431 ? 0.388 -48.688 -12.258 1 86.31 431 GLN A C 1
ATOM 3478 O O . GLN A 1 431 ? 0.916 -49.812 -12.43 1 86.31 431 GLN A O 1
ATOM 3483 N N . GLU A 1 432 ? -0.18 -48.344 -11.195 1 84.62 432 GLU A N 1
ATOM 3484 C CA . GLU A 1 432 ? -0.324 -49.281 -10.094 1 84.62 432 GLU A CA 1
ATOM 3485 C C . GLU A 1 432 ? -1.215 -50.469 -10.492 1 84.62 432 GLU A C 1
ATOM 3487 O O . GLU A 1 432 ? -0.997 -51.594 -10.047 1 84.62 432 GLU A O 1
ATOM 3492 N N . SER A 1 433 ? -2.145 -50.125 -11.375 1 82.44 433 SER A N 1
ATOM 3493 C CA . SER A 1 433 ? -3.059 -51.156 -11.82 1 82.44 433 SER A CA 1
ATOM 3494 C C . SER A 1 433 ? -2.369 -52.125 -12.781 1 82.44 433 SER A C 1
ATOM 3496 O O . SER A 1 433 ? -2.801 -53.281 -12.938 1 82.44 433 SER A O 1
ATOM 3498 N N . ILE A 1 434 ? -1.351 -51.688 -13.391 1 82.62 434 ILE A N 1
ATOM 3499 C CA . ILE A 1 434 ? -0.617 -52.5 -14.344 1 82.62 434 ILE A CA 1
ATOM 3500 C C . ILE A 1 434 ? 0.337 -53.438 -13.594 1 82.62 434 ILE A C 1
ATOM 3502 O O . ILE A 1 434 ? 0.67 -54.5 -14.078 1 82.62 434 ILE A O 1
ATOM 3506 N N . LEU A 1 435 ? 0.712 -53.062 -12.43 1 84.5 435 LEU A N 1
ATOM 3507 C CA . LEU A 1 435 ? 1.554 -53.906 -11.594 1 84.5 435 LEU A CA 1
ATOM 3508 C C . LEU A 1 435 ? 0.752 -55.062 -11.016 1 84.5 435 LEU A C 1
ATOM 3510 O O . LEU A 1 435 ? -0.474 -54.969 -10.906 1 84.5 435 LEU A O 1
ATOM 3514 N N . PRO A 1 436 ? 1.443 -56.125 -10.711 1 85.12 436 PRO A N 1
ATOM 3515 C CA . PRO A 1 436 ? 0.713 -57.25 -10.148 1 85.12 436 PRO A CA 1
ATOM 3516 C C . PRO A 1 436 ? 0.036 -56.938 -8.82 1 85.12 436 PRO A C 1
ATOM 3518 O O . PRO A 1 436 ? 0.645 -56.312 -7.949 1 85.12 436 PRO A O 1
ATOM 3521 N N . ASP A 1 437 ? -1.217 -57.25 -8.719 1 77.38 437 ASP A N 1
ATOM 3522 C CA . ASP A 1 437 ? -1.992 -56.969 -7.512 1 77.38 437 ASP A CA 1
ATOM 3523 C C . ASP A 1 437 ? -1.619 -57.938 -6.387 1 77.38 437 ASP A C 1
ATOM 3525 O O . ASP A 1 437 ? -1.681 -57.562 -5.211 1 77.38 437 ASP A O 1
ATOM 3529 N N . HIS A 1 438 ? -1.348 -59.188 -6.801 1 85.69 438 HIS A N 1
ATOM 3530 C CA . HIS A 1 438 ? -0.992 -60.188 -5.816 1 85.69 438 HIS A CA 1
ATOM 3531 C C . HIS A 1 438 ? 0.299 -60.906 -6.207 1 85.69 438 HIS A C 1
ATOM 3533 O O . HIS A 1 438 ? 0.602 -61.062 -7.391 1 85.69 438 HIS A O 1
ATOM 3539 N N . LEU A 1 439 ? 0.978 -61.281 -5.207 1 90.19 439 LEU A N 1
ATOM 3540 C CA . LEU A 1 439 ? 2.205 -62.031 -5.426 1 90.19 439 LEU A CA 1
ATOM 3541 C C . LEU A 1 439 ? 1.897 -63.5 -5.699 1 90.19 439 LEU A C 1
ATOM 3543 O O . LEU A 1 439 ? 0.992 -64.062 -5.09 1 90.19 439 LEU A O 1
ATOM 3547 N N . PRO A 1 440 ? 2.525 -63.969 -6.711 1 89.56 440 PRO A N 1
ATOM 3548 C CA . PRO A 1 440 ? 2.285 -65.375 -7.004 1 89.56 440 PRO A CA 1
ATOM 3549 C C . PRO A 1 440 ? 2.654 -66.312 -5.836 1 89.56 440 PRO A C 1
ATOM 3551 O O . PRO A 1 440 ? 3.615 -66 -5.113 1 89.56 440 PRO A O 1
ATOM 3554 N N . LYS A 1 441 ? 1.821 -67.312 -5.66 1 88.62 441 LYS A N 1
ATOM 3555 C CA . LYS A 1 441 ? 2.08 -68.312 -4.625 1 88.62 441 LYS A CA 1
ATOM 3556 C C . LYS A 1 441 ? 2.609 -69.625 -5.234 1 88.62 441 LYS A C 1
ATOM 3558 O O . LYS A 1 441 ? 1.949 -70.25 -6.078 1 88.62 441 LYS A O 1
ATOM 3563 N N . MET A 1 442 ? 3.729 -69.875 -5.027 1 88.69 442 MET A N 1
ATOM 3564 C CA . MET A 1 442 ? 4.34 -71.125 -5.473 1 88.69 442 MET A CA 1
ATOM 3565 C C . MET A 1 442 ? 4.895 -71.938 -4.289 1 88.69 442 MET A C 1
ATOM 3567 O O . MET A 1 442 ? 5.461 -71.375 -3.361 1 88.69 442 MET A O 1
ATOM 3571 N N . PRO A 1 443 ? 4.633 -73.25 -4.418 1 87.31 443 PRO A N 1
ATOM 3572 C CA . PRO A 1 443 ? 5.195 -74.062 -3.32 1 87.31 443 PRO A CA 1
ATOM 3573 C C . PRO A 1 443 ? 6.703 -73.875 -3.172 1 87.31 443 PRO A C 1
ATOM 3575 O O . PRO A 1 443 ? 7.418 -73.75 -4.172 1 87.31 443 PRO A O 1
ATOM 3578 N N . ASN A 1 444 ? 7.234 -73.688 -2.016 1 91.38 444 ASN A N 1
ATOM 3579 C CA . ASN A 1 444 ? 8.648 -73.625 -1.639 1 91.38 444 ASN A CA 1
ATOM 3580 C C . ASN A 1 444 ? 9.258 -72.25 -1.914 1 91.38 444 ASN A C 1
ATOM 3582 O O . ASN A 1 444 ? 10.445 -72.062 -1.686 1 91.38 444 ASN A O 1
ATOM 3586 N N . LEU A 1 445 ? 8.461 -71.375 -2.562 1 93.25 445 LEU A N 1
ATOM 3587 C CA . LEU A 1 445 ? 8.977 -70.062 -2.852 1 93.25 445 LEU A CA 1
ATOM 3588 C C . LEU A 1 445 ? 8.133 -69 -2.162 1 93.25 445 LEU A C 1
ATOM 3590 O O . LEU A 1 445 ? 6.902 -69 -2.25 1 93.25 445 LEU A O 1
ATOM 3594 N N . GLN A 1 446 ? 8.75 -68.125 -1.444 1 92.38 446 GLN A N 1
ATOM 3595 C CA . GLN A 1 446 ? 8.086 -67 -0.832 1 92.38 446 GLN A CA 1
ATOM 3596 C C . GLN A 1 446 ? 8.602 -65.688 -1.41 1 92.38 446 GLN A C 1
ATOM 3598 O O . GLN A 1 446 ? 9.805 -65.438 -1.356 1 92.38 446 GLN A O 1
ATOM 3603 N N . LEU A 1 447 ? 7.699 -64.938 -1.941 1 94.31 447 LEU A N 1
ATOM 3604 C CA . LEU A 1 447 ? 8.055 -63.688 -2.602 1 94.31 447 LEU A CA 1
ATOM 3605 C C . LEU A 1 447 ? 7.605 -62.469 -1.775 1 94.31 447 LEU A C 1
ATOM 3607 O O . LEU A 1 447 ? 6.516 -62.5 -1.2 1 94.31 447 LEU A O 1
ATOM 3611 N N . SER A 1 448 ? 8.453 -61.5 -1.66 1 95.25 448 SER A N 1
ATOM 3612 C CA . SER A 1 448 ? 8.133 -60.188 -1.087 1 95.25 448 SER A CA 1
ATOM 3613 C C . SER A 1 448 ? 8.594 -59.062 -1.999 1 95.25 448 SER A C 1
ATOM 3615 O O . SER A 1 448 ? 9.68 -59.125 -2.578 1 95.25 448 SER A O 1
ATOM 3617 N N . VAL A 1 449 ? 7.703 -58.062 -2.186 1 95.75 449 VAL A N 1
ATOM 3618 C CA . VAL A 1 449 ? 8.047 -56.969 -3.066 1 95.75 449 VAL A CA 1
ATOM 3619 C C . VAL A 1 449 ? 7.73 -55.625 -2.375 1 95.75 449 VAL A C 1
ATOM 3621 O O . VAL A 1 449 ? 6.715 -55.531 -1.681 1 95.75 449 VAL A O 1
ATOM 3624 N N . ARG A 1 450 ? 8.586 -54.688 -2.484 1 94.69 450 ARG A N 1
ATOM 3625 C CA . ARG A 1 450 ? 8.344 -53.312 -2.08 1 94.69 450 ARG A CA 1
ATOM 3626 C C . ARG A 1 450 ? 8.789 -52.344 -3.168 1 94.69 450 ARG A C 1
ATOM 3628 O O . ARG A 1 450 ? 9.891 -52.469 -3.701 1 94.69 450 ARG A O 1
ATOM 3635 N N . ASN A 1 451 ? 7.879 -51.438 -3.537 1 93.06 451 ASN A N 1
ATOM 3636 C CA . ASN A 1 451 ? 8.141 -50.469 -4.586 1 93.06 451 ASN A CA 1
ATOM 3637 C C . ASN A 1 451 ? 7.676 -49.062 -4.176 1 93.06 451 ASN A C 1
ATOM 3639 O O . ASN A 1 451 ? 6.602 -48.906 -3.594 1 93.06 451 ASN A O 1
ATOM 3643 N N . GLU A 1 452 ? 8.555 -48.062 -4.391 1 90.44 452 GLU A N 1
ATOM 3644 C CA . GLU A 1 452 ? 8.219 -46.688 -4.145 1 90.44 452 GLU A CA 1
ATOM 3645 C C . GLU A 1 452 ? 8.672 -45.781 -5.297 1 90.44 452 GLU A C 1
ATOM 3647 O O . GLU A 1 452 ? 9.859 -45.781 -5.645 1 90.44 452 GLU A O 1
ATOM 3652 N N . PHE A 1 453 ? 7.727 -45 -5.84 1 88.12 453 PHE A N 1
ATOM 3653 C CA . PHE A 1 453 ? 8.039 -44.094 -6.938 1 88.12 453 PHE A CA 1
ATOM 3654 C C . PHE A 1 453 ? 8.633 -42.781 -6.414 1 88.12 453 PHE A C 1
ATOM 3656 O O . PHE A 1 453 ? 8.258 -42.312 -5.336 1 88.12 453 PHE A O 1
ATOM 3663 N N . ALA A 1 454 ? 9.578 -42.219 -7.18 1 84.44 454 ALA A N 1
ATOM 3664 C CA . ALA A 1 454 ? 10.188 -40.938 -6.84 1 84.44 454 ALA A CA 1
ATOM 3665 C C . ALA A 1 454 ? 9.211 -39.781 -7.07 1 84.44 454 ALA A C 1
ATOM 3667 O O . ALA A 1 454 ? 9.281 -38.75 -6.402 1 84.44 454 ALA A O 1
ATOM 3668 N N . SER A 1 455 ? 8.391 -39.938 -8.086 1 83.25 455 SER A N 1
ATOM 3669 C CA . SER A 1 455 ? 7.398 -38.906 -8.438 1 83.25 455 SER A CA 1
ATOM 3670 C C . SER A 1 455 ? 5.996 -39.5 -8.484 1 83.25 455 SER A C 1
ATOM 3672 O O . SER A 1 455 ? 5.777 -40.656 -8.039 1 83.25 455 SER A O 1
ATOM 3674 N N . SER A 1 456 ? 5.09 -38.719 -8.961 1 84 456 SER A N 1
ATOM 3675 C CA . SER A 1 456 ? 3.717 -39.188 -9.055 1 84 456 SER A CA 1
ATOM 3676 C C . SER A 1 456 ? 3.625 -40.438 -9.945 1 84 456 SER A C 1
ATOM 3678 O O . SER A 1 456 ? 2.758 -41.281 -9.742 1 84 456 SER A O 1
ATOM 3680 N N . VAL A 1 457 ? 4.543 -40.438 -10.875 1 88.94 457 VAL A N 1
ATOM 3681 C CA . VAL A 1 457 ? 4.625 -41.594 -11.742 1 88.94 457 VAL A CA 1
ATOM 3682 C C . VAL A 1 457 ? 6.059 -42.125 -11.766 1 88.94 457 VAL A C 1
ATOM 3684 O O . VAL A 1 457 ? 6.996 -41.406 -11.422 1 88.94 457 VAL A O 1
ATOM 3687 N N . GLY A 1 458 ? 6.211 -43.469 -12.031 1 88.88 458 GLY A N 1
ATOM 3688 C CA . GLY A 1 458 ? 7.531 -44.062 -11.922 1 88.88 458 GLY A CA 1
ATOM 3689 C C . GLY A 1 458 ? 7.973 -44.781 -13.188 1 88.88 458 GLY A C 1
ATOM 3690 O O . GLY A 1 458 ? 7.168 -45 -14.094 1 88.88 458 GLY A O 1
ATOM 3691 N N . GLY A 1 459 ? 9.242 -45.062 -13.219 1 91.19 459 GLY A N 1
ATOM 3692 C CA . GLY A 1 459 ? 9.828 -45.781 -14.352 1 91.19 459 GLY A CA 1
ATOM 3693 C C . GLY A 1 459 ? 10.164 -47.219 -14.039 1 91.19 459 GLY A C 1
ATOM 3694 O O . GLY A 1 459 ? 10.539 -48 -14.93 1 91.19 459 GLY A O 1
ATOM 3695 N N . ASP A 1 460 ? 9.984 -47.656 -12.797 1 93.19 460 ASP A N 1
ATOM 3696 C CA . ASP A 1 460 ? 10.25 -49.031 -12.398 1 93.19 460 ASP A CA 1
ATOM 3697 C C . ASP A 1 460 ? 9.016 -49.906 -12.57 1 93.19 460 ASP A C 1
ATOM 3699 O O . ASP A 1 460 ? 7.898 -49.469 -12.258 1 93.19 460 ASP A O 1
ATOM 3703 N N . PHE A 1 461 ? 9.219 -51.094 -13.047 1 92 461 PHE A N 1
ATOM 3704 C CA . PHE A 1 461 ? 8.117 -52.031 -13.156 1 92 461 PHE A CA 1
ATOM 3705 C C . PHE A 1 461 ? 8.602 -53.438 -12.891 1 92 461 PHE A C 1
ATOM 3707 O O . PHE A 1 461 ? 9.758 -53.781 -13.18 1 92 461 PHE A O 1
ATOM 3714 N N . TYR A 1 462 ? 7.816 -54.25 -12.312 1 94.94 462 TYR A N 1
ATOM 3715 C CA . TYR A 1 462 ? 8.086 -55.656 -12.047 1 94.94 462 TYR A CA 1
ATOM 3716 C C . TYR A 1 462 ? 6.871 -56.5 -12.391 1 94.94 462 TYR A C 1
ATOM 3718 O O . TYR A 1 462 ? 5.746 -56 -12.438 1 94.94 462 TYR A O 1
ATOM 3726 N N . ASP A 1 463 ? 7.117 -57.688 -12.711 1 93.88 463 ASP A N 1
ATOM 3727 C CA . ASP A 1 463 ? 6.043 -58.594 -13.039 1 93.88 463 ASP A CA 1
ATOM 3728 C C . ASP A 1 463 ? 6.465 -60.031 -12.766 1 93.88 463 ASP A C 1
ATOM 3730 O O . ASP A 1 463 ? 7.648 -60.312 -12.57 1 93.88 463 ASP A O 1
ATOM 3734 N N . PHE A 1 464 ? 5.5 -60.906 -12.648 1 93.5 464 PHE A N 1
ATOM 3735 C CA . PHE A 1 464 ? 5.699 -62.344 -12.375 1 93.5 464 PHE A CA 1
ATOM 3736 C C . PHE A 1 464 ? 4.855 -63.188 -13.312 1 93.5 464 PHE A C 1
ATOM 3738 O O . PHE A 1 464 ? 3.756 -62.781 -13.703 1 93.5 464 PHE A O 1
ATOM 3745 N N . HIS A 1 465 ? 5.32 -64.25 -13.719 1 89.06 465 HIS A N 1
ATOM 3746 C CA . HIS A 1 465 ? 4.496 -65.125 -14.508 1 89.06 465 HIS A CA 1
ATOM 3747 C C . HIS A 1 465 ? 4.852 -66.562 -14.242 1 89.06 465 HIS A C 1
ATOM 3749 O O . HIS A 1 465 ? 6.012 -66.938 -13.977 1 89.06 465 HIS A O 1
ATOM 3755 N N . TYR A 1 466 ? 3.9 -67.5 -14.305 1 90.56 466 TYR A N 1
ATOM 3756 C CA . TYR A 1 466 ? 4.098 -68.938 -14.117 1 90.56 466 TYR A CA 1
ATOM 3757 C C . TYR A 1 466 ? 4.559 -69.562 -15.414 1 90.56 466 TYR A C 1
ATOM 3759 O O . TYR A 1 466 ? 4.016 -69.312 -16.484 1 90.56 466 TYR A O 1
ATOM 3767 N N . VAL A 1 467 ? 5.586 -70.25 -15.266 1 89.69 467 VAL A N 1
ATOM 3768 C CA . VAL A 1 467 ? 6.047 -71.062 -16.391 1 89.69 467 VAL A CA 1
ATOM 3769 C C . VAL A 1 467 ? 5.926 -72.562 -16.062 1 89.69 467 VAL A C 1
ATOM 3771 O O . VAL A 1 467 ? 6.828 -73.125 -15.445 1 89.69 467 VAL A O 1
ATOM 3774 N N . GLY A 1 468 ? 4.848 -73.125 -16.484 1 83.38 468 GLY A N 1
ATOM 3775 C CA . GLY A 1 468 ? 4.594 -74.5 -16.094 1 83.38 468 GLY A CA 1
ATOM 3776 C C . GLY A 1 468 ? 4.168 -74.688 -14.648 1 83.38 468 GLY A C 1
ATOM 3777 O O . GLY A 1 468 ? 3.84 -73.688 -13.992 1 83.38 468 GLY A O 1
ATOM 3778 N N . PRO A 1 469 ? 4.137 -75.812 -14.203 1 84.56 469 PRO A N 1
ATOM 3779 C CA . PRO A 1 469 ? 3.623 -76.062 -12.852 1 84.56 469 PRO A CA 1
ATOM 3780 C C . PRO A 1 469 ? 4.66 -75.75 -11.773 1 84.56 469 PRO A C 1
ATOM 3782 O O . PRO A 1 469 ? 4.305 -75.562 -10.609 1 84.56 469 PRO A O 1
ATOM 3785 N N . ASN A 1 470 ? 5.91 -75.688 -12.156 1 88.81 470 ASN A N 1
ATOM 3786 C CA . ASN A 1 470 ? 6.891 -75.625 -11.078 1 88.81 470 ASN A CA 1
ATOM 3787 C C . ASN A 1 470 ? 7.871 -74.5 -11.266 1 88.81 470 ASN A C 1
ATOM 3789 O O . ASN A 1 470 ? 8.844 -74.312 -10.516 1 88.81 470 ASN A O 1
ATOM 3793 N N . LYS A 1 471 ? 7.703 -73.562 -12.227 1 93.12 471 LYS A N 1
ATOM 3794 C CA . LYS A 1 471 ? 8.656 -72.5 -12.477 1 93.12 471 LYS A CA 1
ATOM 3795 C C . LYS A 1 471 ? 7.984 -71.125 -12.367 1 93.12 471 LYS A C 1
ATOM 3797 O O . LYS A 1 471 ? 6.844 -70.938 -12.797 1 93.12 471 LYS A O 1
ATOM 3802 N N . LEU A 1 472 ? 8.719 -70.25 -11.742 1 94.44 472 LEU A N 1
ATOM 3803 C CA . LEU A 1 472 ? 8.25 -68.875 -11.594 1 94.44 472 LEU A CA 1
ATOM 3804 C C . LEU A 1 472 ? 9.18 -67.938 -12.312 1 94.44 472 LEU A C 1
ATOM 3806 O O . LEU A 1 472 ? 10.398 -67.938 -12.109 1 94.44 472 LEU A O 1
ATOM 3810 N N . GLY A 1 473 ? 8.609 -67.188 -13.195 1 95.31 473 GLY A N 1
ATOM 3811 C CA . GLY A 1 473 ? 9.352 -66.062 -13.836 1 95.31 473 GLY A CA 1
ATOM 3812 C C . GLY A 1 473 ? 9.266 -64.75 -13.078 1 95.31 473 GLY A C 1
ATOM 3813 O O . GLY A 1 473 ? 8.188 -64.375 -12.648 1 95.31 473 GLY A O 1
ATOM 3814 N N . ILE A 1 474 ? 10.391 -64.188 -12.828 1 96.44 474 ILE A N 1
ATOM 3815 C CA . ILE A 1 474 ? 10.469 -62.875 -12.164 1 96.44 474 ILE A CA 1
ATOM 3816 C C . ILE A 1 474 ? 11.141 -61.844 -13.086 1 96.44 474 ILE A C 1
ATOM 3818 O O . ILE A 1 474 ? 12.266 -62.062 -13.547 1 96.44 474 ILE A O 1
ATOM 3822 N N . PHE A 1 475 ? 10.422 -60.781 -13.336 1 96.75 475 PHE A N 1
ATOM 3823 C CA . PHE A 1 475 ? 10.914 -59.719 -14.227 1 96.75 475 PHE A CA 1
ATOM 3824 C C . PHE A 1 475 ? 10.984 -58.406 -13.508 1 96.75 475 PHE A C 1
ATOM 3826 O O . PHE A 1 475 ? 10.039 -58 -12.805 1 96.75 475 PHE A O 1
ATOM 3833 N N . LEU A 1 476 ? 12.102 -57.719 -13.562 1 97.06 476 LEU A N 1
ATOM 3834 C CA . LEU A 1 476 ? 12.281 -56.375 -13.031 1 97.06 476 LEU A CA 1
ATOM 3835 C C . LEU A 1 476 ? 12.977 -55.469 -14.047 1 97.06 476 LEU A C 1
ATOM 3837 O O . LEU A 1 476 ? 14.008 -55.844 -14.617 1 97.06 476 LEU A O 1
ATOM 3841 N N . SER A 1 477 ? 12.359 -54.312 -14.312 1 95.75 477 SER A N 1
ATOM 3842 C CA . SER A 1 477 ? 12.93 -53.406 -15.281 1 95.75 477 SER A CA 1
ATOM 3843 C C . SER A 1 477 ? 12.938 -51.969 -14.734 1 95.75 477 SER A C 1
ATOM 3845 O O . SER A 1 477 ? 12.109 -51.625 -13.891 1 95.75 477 SER A O 1
ATOM 3847 N N . ASP A 1 478 ? 13.891 -51.219 -15.195 1 94.38 478 ASP A N 1
ATOM 3848 C CA . ASP A 1 478 ? 14.062 -49.812 -14.82 1 94.38 478 ASP A CA 1
ATOM 3849 C C . ASP A 1 478 ? 14.359 -48.969 -16.047 1 94.38 478 ASP A C 1
ATOM 3851 O O . ASP A 1 478 ? 15.297 -49.219 -16.797 1 94.38 478 ASP A O 1
ATOM 3855 N N . VAL A 1 479 ? 13.539 -47.906 -16.203 1 92.94 479 VAL A N 1
ATOM 3856 C CA . VAL A 1 479 ? 13.734 -46.969 -17.312 1 92.94 479 VAL A CA 1
ATOM 3857 C C . VAL A 1 479 ? 14.5 -45.75 -16.812 1 92.94 479 VAL A C 1
ATOM 3859 O O . VAL A 1 479 ? 14.242 -45.25 -15.727 1 92.94 479 VAL A O 1
ATOM 3862 N N . SER A 1 480 ? 15.438 -45.312 -17.594 1 87.5 480 SER A N 1
ATOM 3863 C CA . SER A 1 480 ? 16.234 -44.156 -17.234 1 87.5 480 SER A CA 1
ATOM 3864 C C . SER A 1 480 ? 15.391 -42.875 -17.203 1 87.5 480 SER A C 1
ATOM 3866 O O . SER A 1 480 ? 14.5 -42.688 -18.047 1 87.5 480 SER A O 1
ATOM 3868 N N . GLY A 1 481 ? 15.68 -42.094 -16.281 1 78.88 481 GLY A N 1
ATOM 3869 C CA . GLY A 1 481 ? 14.961 -40.844 -16.141 1 78.88 481 GLY A CA 1
ATOM 3870 C C . GLY A 1 481 ? 13.766 -40.938 -15.219 1 78.88 481 GLY A C 1
ATOM 3871 O O . GLY A 1 481 ? 13.562 -41.969 -14.555 1 78.88 481 GLY A O 1
ATOM 3872 N N . HIS A 1 482 ? 13.156 -39.906 -15.039 1 80 482 HIS A N 1
ATOM 3873 C CA . HIS A 1 482 ? 11.984 -39.906 -14.172 1 80 482 HIS A CA 1
ATOM 3874 C C . HIS A 1 482 ? 10.867 -39.031 -14.758 1 80 482 HIS A C 1
ATOM 3876 O O . HIS A 1 482 ? 11.094 -38.281 -15.719 1 80 482 HIS A O 1
ATOM 3882 N N . GLY A 1 483 ? 9.719 -39.281 -14.25 1 85.5 483 GLY A N 1
ATOM 3883 C CA . GLY A 1 483 ? 8.586 -38.469 -14.664 1 85.5 483 GLY A CA 1
ATOM 3884 C C . GLY A 1 483 ? 7.695 -39.156 -15.68 1 85.5 483 GLY A C 1
ATOM 3885 O O . GLY A 1 483 ? 7.637 -40.406 -15.719 1 85.5 483 GLY A O 1
ATOM 3886 N N . ILE A 1 484 ? 7.102 -38.312 -16.484 1 88 484 ILE A N 1
ATOM 3887 C CA . ILE A 1 484 ? 6.027 -38.781 -17.359 1 88 484 ILE A CA 1
ATOM 3888 C C . ILE A 1 484 ? 6.609 -39.625 -18.484 1 88 484 ILE A C 1
ATOM 3890 O O . ILE A 1 484 ? 6.141 -40.75 -18.734 1 88 484 ILE A O 1
ATOM 3894 N N . PRO A 1 485 ? 7.727 -39.281 -19.125 1 89.56 485 PRO A N 1
ATOM 3895 C CA . PRO A 1 485 ? 8.281 -40.125 -20.203 1 89.56 485 PRO A CA 1
ATOM 3896 C C . PRO A 1 485 ? 8.695 -41.5 -19.703 1 89.56 485 PRO A C 1
ATOM 3898 O O . PRO A 1 485 ? 8.438 -42.5 -20.375 1 89.56 485 PRO A O 1
ATOM 3901 N N . ALA A 1 486 ? 9.312 -41.531 -18.594 1 90.5 486 ALA A N 1
ATOM 3902 C CA . ALA A 1 486 ? 9.742 -42.812 -18.031 1 90.5 486 ALA A CA 1
ATOM 3903 C C . ALA A 1 486 ? 8.547 -43.719 -17.734 1 90.5 486 ALA A C 1
ATOM 3905 O O . ALA A 1 486 ? 8.625 -44.938 -17.938 1 90.5 486 ALA A O 1
ATOM 3906 N N . ALA A 1 487 ? 7.527 -43.062 -17.281 1 91.19 487 ALA A N 1
ATOM 3907 C CA . ALA A 1 487 ? 6.32 -43.844 -16.969 1 91.19 487 ALA A CA 1
ATOM 3908 C C . ALA A 1 487 ? 5.711 -44.438 -18.234 1 91.19 487 ALA A C 1
ATOM 3910 O O . ALA A 1 487 ? 5.223 -45.562 -18.203 1 91.19 487 ALA A O 1
ATOM 3911 N N . ILE A 1 488 ? 5.691 -43.781 -19.281 1 89.88 488 ILE A N 1
ATOM 3912 C CA . ILE A 1 488 ? 5.164 -44.25 -20.562 1 89.88 488 ILE A CA 1
ATOM 3913 C C . ILE A 1 488 ? 5.977 -45.438 -21.047 1 89.88 488 ILE A C 1
ATOM 3915 O O . ILE A 1 488 ? 5.414 -46.5 -21.359 1 89.88 488 ILE A O 1
ATOM 3919 N N . ILE A 1 489 ? 7.234 -45.344 -21.016 1 90.94 489 ILE A N 1
ATOM 3920 C CA . ILE A 1 489 ? 8.117 -46.406 -21.484 1 90.94 489 ILE A CA 1
ATOM 3921 C C . ILE A 1 489 ? 7.98 -47.625 -20.578 1 90.94 489 ILE A C 1
ATOM 3923 O O . ILE A 1 489 ? 7.926 -48.75 -21.078 1 90.94 489 ILE A O 1
ATOM 3927 N N . ALA A 1 490 ? 8 -47.312 -19.312 1 91.81 490 ALA A N 1
ATOM 3928 C CA . ALA A 1 490 ? 7.875 -48.406 -18.344 1 91.81 490 ALA A CA 1
ATOM 3929 C C . ALA A 1 490 ? 6.598 -49.219 -18.609 1 91.81 490 ALA A C 1
ATOM 3931 O O . ALA A 1 490 ? 6.602 -50.438 -18.516 1 91.81 490 ALA A O 1
ATOM 3932 N N . SER A 1 491 ? 5.586 -48.562 -18.875 1 89.75 491 SER A N 1
ATOM 3933 C CA . SER A 1 491 ? 4.32 -49.219 -19.156 1 89.75 491 SER A CA 1
ATOM 3934 C C . SER A 1 491 ? 4.395 -50.031 -20.438 1 89.75 491 SER A C 1
ATOM 3936 O O . SER A 1 491 ? 3.83 -51.125 -20.531 1 89.75 491 SER A O 1
ATOM 3938 N N . MET A 1 492 ? 5.051 -49.562 -21.406 1 89.69 492 MET A N 1
ATOM 3939 C CA . MET A 1 492 ? 5.254 -50.281 -22.656 1 89.69 492 MET A CA 1
ATOM 3940 C C . MET A 1 492 ? 6.082 -51.531 -22.406 1 89.69 492 MET A C 1
ATOM 3942 O O . MET A 1 492 ? 5.777 -52.594 -22.953 1 89.69 492 MET A O 1
ATOM 3946 N N . VAL A 1 493 ? 7.082 -51.406 -21.641 1 91.25 493 VAL A N 1
ATOM 3947 C CA . VAL A 1 493 ? 7.957 -52.531 -21.344 1 91.25 493 VAL A CA 1
ATOM 3948 C C . VAL A 1 493 ? 7.156 -53.625 -20.641 1 91.25 493 VAL A C 1
ATOM 3950 O O . VAL A 1 493 ? 7.305 -54.812 -20.969 1 91.25 493 VAL A O 1
ATOM 3953 N N . LYS A 1 494 ? 6.43 -53.219 -19.734 1 90.81 494 LYS A N 1
ATOM 3954 C CA . LYS A 1 494 ? 5.602 -54.188 -19.016 1 90.81 494 LYS A CA 1
ATOM 3955 C C . LYS A 1 494 ? 4.691 -54.969 -19.969 1 90.81 494 LYS A C 1
ATOM 3957 O O . LYS A 1 494 ? 4.527 -56.156 -19.828 1 90.81 494 LYS A O 1
ATOM 3962 N N . LEU A 1 495 ? 4.113 -54.25 -20.828 1 88.75 495 LEU A N 1
ATOM 3963 C CA . LEU A 1 495 ? 3.229 -54.906 -21.781 1 88.75 495 LEU A CA 1
ATOM 3964 C C . LEU A 1 495 ? 4.012 -55.844 -22.688 1 88.75 495 LEU A C 1
ATOM 3966 O O . LEU A 1 495 ? 3.566 -56.969 -22.953 1 88.75 495 LEU A O 1
ATOM 3970 N N . ALA A 1 496 ? 5.066 -55.375 -23.172 1 90.19 496 ALA A N 1
ATOM 3971 C CA . ALA A 1 496 ? 5.91 -56.219 -24.016 1 90.19 496 ALA A CA 1
ATOM 3972 C C . ALA A 1 496 ? 6.285 -57.531 -23.297 1 90.19 496 ALA A C 1
ATOM 3974 O O . ALA A 1 496 ? 6.273 -58.594 -23.906 1 90.19 496 ALA A O 1
ATOM 3975 N N . PHE A 1 497 ? 6.629 -57.406 -22.094 1 91.81 497 PHE A N 1
ATOM 3976 C CA . PHE A 1 497 ? 6.988 -58.594 -21.297 1 91.81 497 PHE A CA 1
ATOM 3977 C C . PHE A 1 497 ? 5.816 -59.562 -21.203 1 91.81 497 PHE A C 1
ATOM 3979 O O . PHE A 1 497 ? 5.988 -60.75 -21.391 1 91.81 497 PHE A O 1
ATOM 3986 N N . SER A 1 498 ? 4.703 -59 -20.891 1 88 498 SER A N 1
ATOM 3987 C CA . SER A 1 498 ? 3.52 -59.844 -20.734 1 88 498 SER A CA 1
ATOM 3988 C C . SER A 1 498 ? 3.225 -60.656 -22 1 88 498 SER A C 1
ATOM 3990 O O . SER A 1 498 ? 2.756 -61.781 -21.938 1 88 498 SER A O 1
ATOM 3992 N N . ILE A 1 499 ? 3.531 -60.062 -23.094 1 87.69 499 ILE A N 1
ATOM 3993 C CA . ILE A 1 499 ? 3.244 -60.719 -24.359 1 87.69 499 ILE A CA 1
ATOM 3994 C C . ILE A 1 499 ? 4.359 -61.688 -24.703 1 87.69 499 ILE A C 1
ATOM 3996 O O . ILE A 1 499 ? 4.094 -62.844 -25.031 1 87.69 499 ILE A O 1
ATOM 4000 N N . GLU A 1 500 ? 5.566 -61.312 -24.578 1 90 500 GLU A N 1
ATOM 4001 C CA . GLU A 1 500 ? 6.707 -62.125 -25 1 90 500 GLU A CA 1
ATOM 4002 C C . GLU A 1 500 ? 6.941 -63.281 -24.062 1 90 500 GLU A C 1
ATOM 4004 O O . GLU A 1 500 ? 7.391 -64.375 -24.484 1 90 500 GLU A O 1
ATOM 4009 N N . ALA A 1 501 ? 6.68 -63.125 -22.812 1 89.12 501 ALA A N 1
ATOM 4010 C CA . ALA A 1 501 ? 6.891 -64.188 -21.812 1 89.12 501 ALA A CA 1
ATOM 4011 C C . ALA A 1 501 ? 5.93 -65.375 -22.047 1 89.12 501 ALA A C 1
ATOM 4013 O O . ALA A 1 501 ? 6.227 -66.5 -21.656 1 89.12 501 ALA A O 1
ATOM 4014 N N . ARG A 1 502 ? 4.855 -65.062 -22.656 1 83.19 502 ARG A N 1
ATOM 4015 C CA . ARG A 1 502 ? 3.881 -66.125 -22.969 1 83.19 502 ARG A CA 1
ATOM 4016 C C . ARG A 1 502 ? 4.324 -66.938 -24.172 1 83.19 502 ARG A C 1
ATOM 4018 O O . ARG A 1 502 ? 3.984 -68.125 -24.266 1 83.19 502 ARG A O 1
ATOM 4025 N N . ASN A 1 503 ? 5.125 -66.375 -24.938 1 82.06 503 ASN A N 1
ATOM 4026 C CA . ASN A 1 503 ? 5.449 -67.062 -26.203 1 82.06 503 ASN A CA 1
ATOM 4027 C C . ASN A 1 503 ? 6.816 -67.688 -26.156 1 82.06 503 ASN A C 1
ATOM 4029 O O . ASN A 1 503 ? 7.113 -68.562 -26.984 1 82.06 503 ASN A O 1
ATOM 4033 N N . HIS A 1 504 ? 7.621 -67.312 -25.219 1 84.31 504 HIS A N 1
ATOM 4034 C CA . HIS A 1 504 ? 8.984 -67.812 -25.156 1 84.31 504 HIS A CA 1
ATOM 4035 C C . HIS A 1 504 ? 9.359 -68.25 -23.75 1 84.31 504 HIS A C 1
ATOM 4037 O O . HIS A 1 504 ? 8.969 -67.562 -22.781 1 84.31 504 HIS A O 1
ATOM 4043 N N . GLU A 1 505 ? 10.172 -69.25 -23.656 1 86.19 505 GLU A N 1
ATOM 4044 C CA . GLU A 1 505 ? 10.539 -69.75 -22.328 1 86.19 505 GLU A CA 1
ATOM 4045 C C . GLU A 1 505 ? 11.953 -69.312 -21.953 1 86.19 505 GLU A C 1
ATOM 4047 O O . GLU A 1 505 ? 12.258 -69.125 -20.766 1 86.19 505 GLU A O 1
ATOM 4052 N N . ASP A 1 506 ? 12.766 -69.125 -22.938 1 91.31 506 ASP A N 1
ATOM 4053 C CA . ASP A 1 506 ? 14.148 -68.688 -22.672 1 91.31 506 ASP A CA 1
ATOM 4054 C C . ASP A 1 506 ? 14.227 -67.25 -22.234 1 91.31 506 ASP A C 1
ATOM 4056 O O . ASP A 1 506 ? 13.852 -66.375 -23 1 91.31 506 ASP A O 1
ATOM 4060 N N . PRO A 1 507 ? 14.758 -67.062 -21.078 1 94.31 507 PRO A N 1
ATOM 4061 C CA . PRO A 1 507 ? 14.812 -65.688 -20.578 1 94.31 507 PRO A CA 1
ATOM 4062 C C . PRO A 1 507 ? 15.602 -64.75 -21.484 1 94.31 507 PRO A C 1
ATOM 4064 O O . PRO A 1 507 ? 15.25 -63.562 -21.641 1 94.31 507 PRO A O 1
ATOM 4067 N N . ALA A 1 508 ? 16.688 -65.188 -22.047 1 94.5 508 ALA A N 1
ATOM 4068 C CA . ALA A 1 508 ? 17.484 -64.375 -22.953 1 94.5 508 ALA A CA 1
ATOM 4069 C C . ALA A 1 508 ? 16.688 -64 -24.203 1 94.5 508 ALA A C 1
ATOM 4071 O O . ALA A 1 508 ? 16.781 -62.875 -24.703 1 94.5 508 ALA A O 1
ATOM 4072 N N . GLU A 1 509 ? 15.953 -64.938 -24.672 1 93.94 509 GLU A N 1
ATOM 4073 C CA . GLU A 1 509 ? 15.148 -64.688 -25.859 1 93.94 509 GLU A CA 1
ATOM 4074 C C . GLU A 1 509 ? 14.023 -63.688 -25.562 1 93.94 509 GLU A C 1
ATOM 4076 O O . GLU A 1 509 ? 13.695 -62.844 -26.406 1 93.94 509 GLU A O 1
ATOM 4081 N N . VAL A 1 510 ? 13.461 -63.812 -24.422 1 94 510 VAL A N 1
ATOM 4082 C CA . VAL A 1 510 ? 12.391 -62.906 -24.031 1 94 510 VAL A CA 1
ATOM 4083 C C . VAL A 1 510 ? 12.914 -61.469 -24 1 94 510 VAL A C 1
ATOM 4085 O O . VAL A 1 510 ? 12.297 -60.562 -24.562 1 94 510 VAL A O 1
ATOM 4088 N N . LEU A 1 511 ? 14.055 -61.312 -23.406 1 94.44 511 LEU A N 1
ATOM 4089 C CA . LEU A 1 511 ? 14.633 -59.969 -23.297 1 94.44 511 LEU A CA 1
ATOM 4090 C C . LEU A 1 511 ? 15.016 -59.438 -24.688 1 94.44 511 LEU A C 1
ATOM 4092 O O . LEU A 1 511 ? 14.844 -58.25 -24.969 1 94.44 511 LEU A O 1
ATOM 4096 N N . ARG A 1 512 ? 15.477 -60.312 -25.5 1 93.12 512 ARG A N 1
ATOM 4097 C CA . ARG A 1 512 ? 15.836 -59.906 -26.859 1 93.12 512 ARG A CA 1
ATOM 4098 C C . ARG A 1 512 ? 14.609 -59.469 -27.641 1 93.12 512 ARG A C 1
ATOM 4100 O O . ARG A 1 512 ? 14.672 -58.5 -28.422 1 93.12 512 ARG A O 1
ATOM 4107 N N . ASN A 1 513 ? 13.555 -60.125 -27.453 1 91.06 513 ASN A N 1
ATOM 4108 C CA . ASN A 1 513 ? 12.32 -59.812 -28.172 1 91.06 513 ASN A CA 1
ATOM 4109 C C . ASN A 1 513 ? 11.719 -58.5 -27.672 1 91.06 513 ASN A C 1
ATOM 4111 O O . ASN A 1 513 ? 11.172 -57.719 -28.453 1 91.06 513 ASN A O 1
ATOM 4115 N N . ILE A 1 514 ? 11.789 -58.344 -26.391 1 91.38 514 ILE A N 1
ATOM 4116 C CA . ILE A 1 514 ? 11.312 -57.094 -25.828 1 91.38 514 ILE A CA 1
ATOM 4117 C C . ILE A 1 514 ? 12.117 -55.938 -26.406 1 91.38 514 ILE A C 1
ATOM 4119 O O . ILE A 1 514 ? 11.547 -54.938 -26.844 1 91.38 514 ILE A O 1
ATOM 4123 N N . ASN A 1 515 ? 13.406 -56.094 -26.391 1 91.69 515 ASN A N 1
ATOM 4124 C CA . ASN A 1 515 ? 14.289 -55.062 -26.938 1 91.69 515 ASN A CA 1
ATOM 4125 C C . ASN A 1 515 ? 13.984 -54.781 -28.406 1 91.69 515 ASN A C 1
ATOM 4127 O O . ASN A 1 515 ? 13.984 -53.625 -28.844 1 91.69 515 ASN A O 1
ATOM 4131 N N . ARG A 1 516 ? 13.711 -55.781 -29.109 1 87.12 516 ARG A N 1
ATOM 4132 C CA . ARG A 1 516 ? 13.414 -55.656 -30.531 1 87.12 516 ARG A CA 1
ATOM 4133 C C . ARG A 1 516 ? 12.109 -54.906 -30.75 1 87.12 516 ARG A C 1
ATOM 4135 O O . ARG A 1 516 ? 12 -54.094 -31.672 1 87.12 516 ARG A O 1
ATOM 4142 N N . SER A 1 517 ? 11.188 -55.188 -29.922 1 83.25 517 SER A N 1
ATOM 4143 C CA . SER A 1 517 ? 9.883 -54.562 -30.062 1 83.25 517 SER A CA 1
ATOM 4144 C C . SER A 1 517 ? 9.938 -53.094 -29.734 1 83.25 517 SER A C 1
ATOM 4146 O O . SER A 1 517 ? 9.141 -52.281 -30.25 1 83.25 517 SER A O 1
ATOM 4148 N N . LEU A 1 518 ? 10.812 -52.781 -28.906 1 83.19 518 LEU A N 1
ATOM 4149 C CA . LEU A 1 518 ? 10.898 -51.406 -28.453 1 83.19 518 LEU A CA 1
ATOM 4150 C C . LEU A 1 518 ? 11.961 -50.625 -29.234 1 83.19 518 LEU A C 1
ATOM 4152 O O . LEU A 1 518 ? 12.094 -49.406 -29.094 1 83.19 518 LEU A O 1
ATOM 4156 N N . SER A 1 519 ? 12.656 -51.25 -30 1 77.75 519 SER A N 1
ATOM 4157 C CA . SER A 1 519 ? 13.789 -50.656 -30.703 1 77.75 519 SER A CA 1
ATOM 4158 C C . SER A 1 519 ? 13.344 -49.5 -31.578 1 77.75 519 SER A C 1
ATOM 4160 O O . SER A 1 519 ? 12.375 -49.625 -32.312 1 77.75 519 SER A O 1
ATOM 4162 N N . GLY A 1 520 ? 13.984 -48.344 -31.359 1 69.31 520 GLY A N 1
ATOM 4163 C CA . GLY A 1 520 ? 13.703 -47.156 -32.156 1 69.31 520 GLY A CA 1
ATOM 4164 C C . GLY A 1 520 ? 12.602 -46.312 -31.547 1 69.31 520 GLY A C 1
ATOM 4165 O O . GLY A 1 520 ? 12.336 -45.188 -32.031 1 69.31 520 GLY A O 1
ATOM 4166 N N . LYS A 1 521 ? 11.992 -46.812 -30.562 1 67.5 521 LYS A N 1
ATOM 4167 C CA . LYS A 1 521 ? 10.828 -46.125 -30 1 67.5 521 LYS A CA 1
ATOM 4168 C C . LYS A 1 521 ? 11.164 -45.469 -28.656 1 67.5 521 LYS A C 1
ATOM 4170 O O . LYS A 1 521 ? 10.273 -44.969 -27.969 1 67.5 521 LYS A O 1
ATOM 4175 N N . TYR A 1 522 ? 12.43 -45.531 -28.234 1 66 522 TYR A N 1
ATOM 4176 C CA . TYR A 1 522 ? 12.781 -45.125 -26.875 1 66 522 TYR A CA 1
ATOM 4177 C C . TYR A 1 522 ? 13.156 -43.656 -26.812 1 66 522 TYR A C 1
ATOM 4179 O O . TYR A 1 522 ? 13.289 -43.094 -25.734 1 66 522 TYR A O 1
ATOM 4187 N N . GLY A 1 523 ? 13.266 -43.062 -27.922 1 66.31 523 GLY A N 1
ATOM 4188 C CA . GLY A 1 523 ? 13.883 -41.75 -27.875 1 66.31 523 GLY A CA 1
ATOM 4189 C C . GLY A 1 523 ? 15.289 -41.781 -27.297 1 66.31 523 GLY A C 1
ATOM 4190 O O . GLY A 1 523 ? 16.156 -42.531 -27.781 1 66.31 523 GLY A O 1
ATOM 4191 N N . LYS A 1 524 ? 15.484 -40.969 -26.172 1 74.19 524 LYS A N 1
ATOM 4192 C CA . LYS A 1 524 ? 16.781 -40.875 -25.516 1 74.19 524 LYS A CA 1
ATOM 4193 C C . LYS A 1 524 ? 16.797 -41.625 -24.188 1 74.19 524 LYS A C 1
ATOM 4195 O O . LYS A 1 524 ? 17.672 -41.406 -23.344 1 74.19 524 LYS A O 1
ATOM 4200 N N . HIS A 1 525 ? 15.938 -42.625 -24.078 1 84 525 HIS A N 1
ATOM 4201 C CA . HIS A 1 525 ? 15.867 -43.344 -22.812 1 84 525 HIS A CA 1
ATOM 4202 C C . HIS A 1 525 ? 16.438 -44.75 -22.922 1 84 525 HIS A C 1
ATOM 4204 O O . HIS A 1 525 ? 16.469 -45.312 -24.016 1 84 525 HIS A O 1
ATOM 4210 N N . TYR A 1 526 ? 16.938 -45.125 -21.797 1 87.88 526 TYR A N 1
ATOM 4211 C CA . TYR A 1 526 ? 17.484 -46.5 -21.719 1 87.88 526 TYR A CA 1
ATOM 4212 C C . TYR A 1 526 ? 16.719 -47.312 -20.688 1 87.88 526 TYR A C 1
ATOM 4214 O O . TYR A 1 526 ? 16.125 -46.781 -19.75 1 87.88 526 TYR A O 1
ATOM 4222 N N . ILE A 1 527 ? 16.766 -48.625 -20.969 1 92.5 527 ILE A N 1
ATOM 4223 C CA . ILE A 1 527 ? 16.016 -49.531 -20.109 1 92.5 527 ILE A CA 1
ATOM 4224 C C . ILE A 1 527 ? 16.922 -50.625 -19.594 1 92.5 527 ILE A C 1
ATOM 4226 O O . ILE A 1 527 ? 17.719 -51.188 -20.359 1 92.5 527 ILE A O 1
ATOM 4230 N N . THR A 1 528 ? 16.906 -50.844 -18.375 1 93.94 528 THR A N 1
ATOM 4231 C CA . THR A 1 528 ? 17.547 -52.031 -17.797 1 93.94 528 THR A CA 1
ATOM 4232 C C . THR A 1 528 ? 16.516 -53.062 -17.344 1 93.94 528 THR A C 1
ATOM 4234 O O . THR A 1 528 ? 15.391 -52.688 -17.016 1 93.94 528 THR A O 1
ATOM 4237 N N . ALA A 1 529 ? 16.906 -54.312 -17.438 1 95.81 529 ALA A N 1
ATOM 4238 C CA . ALA A 1 529 ? 15.945 -55.344 -17.047 1 95.81 529 ALA A CA 1
ATOM 4239 C C . ALA A 1 529 ? 16.656 -56.625 -16.578 1 95.81 529 ALA A C 1
ATOM 4241 O O . ALA A 1 529 ? 17.766 -56.906 -17.016 1 95.81 529 ALA A O 1
ATOM 4242 N N . ALA A 1 530 ? 16.078 -57.281 -15.695 1 96.69 530 ALA A N 1
ATOM 4243 C CA . ALA A 1 530 ? 16.469 -58.625 -15.219 1 96.69 530 ALA A CA 1
ATOM 4244 C C . ALA A 1 530 ? 15.312 -59.594 -15.305 1 96.69 530 ALA A C 1
ATOM 4246 O O . ALA A 1 530 ? 14.18 -59.281 -14.938 1 96.69 530 ALA A O 1
ATOM 4247 N N . TYR A 1 531 ? 15.547 -60.75 -15.875 1 97.06 531 TYR A N 1
ATOM 4248 C CA . TYR A 1 531 ? 14.523 -61.781 -15.969 1 97.06 531 TYR A CA 1
ATOM 4249 C C . TYR A 1 531 ? 15.055 -63.125 -15.453 1 97.06 531 TYR A C 1
ATOM 4251 O O . TYR A 1 531 ? 16.062 -63.625 -15.945 1 97.06 531 TYR A O 1
ATOM 4259 N N . LEU A 1 532 ? 14.367 -63.656 -14.492 1 96.62 532 LEU A N 1
ATOM 4260 C CA . LEU A 1 532 ? 14.773 -64.938 -13.859 1 96.62 532 LEU A CA 1
ATOM 4261 C C . LEU A 1 532 ? 13.656 -65.938 -13.93 1 96.62 532 LEU A C 1
ATOM 4263 O O . LEU A 1 532 ? 12.477 -65.625 -13.773 1 96.62 532 LEU A O 1
ATOM 4267 N N . LEU A 1 533 ? 14.055 -67.188 -14.156 1 96.31 533 LEU A N 1
ATOM 4268 C CA . LEU A 1 533 ? 13.18 -68.312 -14.031 1 96.31 533 LEU A CA 1
ATOM 4269 C C . LEU A 1 533 ? 13.625 -69.25 -12.883 1 96.31 533 LEU A C 1
ATOM 4271 O O . LEU A 1 533 ? 14.734 -69.75 -12.898 1 96.31 533 LEU A O 1
ATOM 4275 N N . VAL A 1 534 ? 12.797 -69.375 -11.961 1 95.88 534 VAL A N 1
ATOM 4276 C CA . VAL A 1 534 ? 13.148 -70.125 -10.758 1 95.88 534 VAL A CA 1
ATOM 4277 C C . VAL A 1 534 ? 12.281 -71.375 -10.664 1 95.88 534 VAL A C 1
ATOM 4279 O O . VAL A 1 534 ? 11.055 -71.312 -10.695 1 95.88 534 VAL A O 1
ATOM 4282 N N . ASP A 1 535 ? 12.945 -72.5 -10.547 1 94.5 535 ASP A N 1
ATOM 4283 C CA . ASP A 1 535 ? 12.242 -73.75 -10.336 1 94.5 535 ASP A CA 1
ATOM 4284 C C . ASP A 1 535 ? 11.969 -74 -8.852 1 94.5 535 ASP A C 1
ATOM 4286 O O . ASP A 1 535 ? 12.898 -74.125 -8.062 1 94.5 535 ASP A O 1
ATOM 4290 N N . GLY A 1 536 ? 10.766 -74.062 -8.477 1 91.81 536 GLY A N 1
ATOM 4291 C CA . GLY A 1 536 ? 10.375 -74.188 -7.082 1 91.81 536 GLY A CA 1
ATOM 4292 C C . GLY A 1 536 ? 10.719 -75.562 -6.48 1 91.81 536 GLY A C 1
ATOM 4293 O O . GLY A 1 536 ? 10.789 -75.688 -5.258 1 91.81 536 GLY A O 1
ATOM 4294 N N . THR A 1 537 ? 10.977 -76.5 -7.297 1 90.69 537 THR A N 1
ATOM 4295 C CA . THR A 1 537 ? 11.25 -77.875 -6.801 1 90.69 537 THR A CA 1
ATOM 4296 C C . THR A 1 537 ? 12.758 -78.062 -6.668 1 90.69 537 THR A C 1
ATOM 4298 O O . THR A 1 537 ? 13.234 -78.5 -5.613 1 90.69 537 THR A O 1
ATOM 4301 N N . SER A 1 538 ? 13.508 -77.812 -7.676 1 91.38 538 SER A N 1
ATOM 4302 C CA . SER A 1 538 ? 14.938 -78.062 -7.699 1 91.38 538 SER A CA 1
ATOM 4303 C C . SER A 1 538 ? 15.75 -76.938 -7.148 1 91.38 538 SER A C 1
ATOM 4305 O O . SER A 1 538 ? 16.875 -77.125 -6.676 1 91.38 538 SER A O 1
ATOM 4307 N N . GLY A 1 539 ? 15.227 -75.75 -7.297 1 92.62 539 GLY A N 1
ATOM 4308 C CA . GLY A 1 539 ? 15.977 -74.562 -6.914 1 92.62 539 GLY A CA 1
ATOM 4309 C C . GLY A 1 539 ? 16.859 -74 -8.031 1 92.62 539 GLY A C 1
ATOM 4310 O O . GLY A 1 539 ? 17.641 -73.062 -7.82 1 92.62 539 GLY A O 1
ATOM 4311 N N . LYS A 1 540 ? 16.734 -74.562 -9.141 1 95.25 540 LYS A N 1
ATOM 4312 C CA . LYS A 1 540 ? 17.516 -74.062 -10.289 1 95.25 540 LYS A CA 1
ATOM 4313 C C . LYS A 1 540 ? 17.031 -72.75 -10.797 1 95.25 540 LYS A C 1
ATOM 4315 O O . LYS A 1 540 ? 15.82 -72.5 -10.953 1 95.25 540 LYS A O 1
ATOM 4320 N N . VAL A 1 541 ? 17.938 -71.812 -11 1 96.06 541 VAL A N 1
ATOM 4321 C CA . VAL A 1 541 ? 17.594 -70.5 -11.492 1 96.06 541 VAL A CA 1
ATOM 4322 C C . VAL A 1 541 ? 18.281 -70.25 -12.836 1 96.06 541 VAL A C 1
ATOM 4324 O O . VAL A 1 541 ? 19.484 -70.438 -12.969 1 96.06 541 VAL A O 1
ATOM 4327 N N . THR A 1 542 ? 17.516 -69.938 -13.789 1 96.38 542 THR A N 1
ATOM 4328 C CA . THR A 1 542 ? 18 -69.438 -15.078 1 96.38 542 THR A CA 1
ATOM 4329 C C . THR A 1 542 ? 17.844 -67.938 -15.195 1 96.38 542 THR A C 1
ATOM 4331 O O . THR A 1 542 ? 16.719 -67.438 -15.133 1 96.38 542 THR A O 1
ATOM 4334 N N . TYR A 1 543 ? 18.922 -67.312 -15.383 1 95.19 543 TYR A N 1
ATOM 4335 C CA . TYR A 1 543 ? 18.953 -65.875 -15.234 1 95.19 543 TYR A CA 1
ATOM 4336 C C . TYR A 1 543 ? 19.531 -65.188 -16.484 1 95.19 543 TYR A C 1
ATOM 4338 O O . TYR A 1 543 ? 20.531 -65.688 -17.031 1 95.19 543 TYR A O 1
ATOM 4346 N N . SER A 1 544 ? 18.844 -64.188 -16.953 1 96.5 544 SER A N 1
ATOM 4347 C CA . SER A 1 544 ? 19.359 -63.281 -18 1 96.5 544 SER A CA 1
ATOM 4348 C C . SER A 1 544 ? 19.328 -61.812 -17.578 1 96.5 544 SER A C 1
ATOM 4350 O O . SER A 1 544 ? 18.438 -61.406 -16.844 1 96.5 544 SER A O 1
ATOM 4352 N N . ASN A 1 545 ? 20.266 -61.094 -18.062 1 95.19 545 ASN A N 1
ATOM 4353 C CA . ASN A 1 545 ? 20.438 -59.688 -17.625 1 95.19 545 ASN A CA 1
ATOM 4354 C C . ASN A 1 545 ? 20.594 -58.75 -18.828 1 95.19 545 ASN A C 1
ATOM 4356 O O . ASN A 1 545 ? 21.281 -59.094 -19.797 1 95.19 545 ASN A O 1
ATOM 4360 N N . ALA A 1 546 ? 19.875 -57.656 -18.781 1 94.44 546 ALA A N 1
ATOM 4361 C CA . ALA A 1 546 ? 20.031 -56.594 -19.75 1 94.44 546 ALA A CA 1
ATOM 4362 C C . ALA A 1 546 ? 20.484 -55.281 -19.078 1 94.44 546 ALA A C 1
ATOM 4364 O O . ALA A 1 546 ? 19.734 -54.312 -19.047 1 94.44 546 ALA A O 1
ATOM 4365 N N . GLY A 1 547 ? 21.688 -55.25 -18.531 1 92.25 547 GLY A N 1
ATOM 4366 C CA . GLY A 1 547 ? 22.281 -54.062 -17.953 1 92.25 547 GLY A CA 1
ATOM 4367 C C . GLY A 1 547 ? 21.75 -53.75 -16.562 1 92.25 547 GLY A C 1
ATOM 4368 O O . GLY A 1 547 ? 21.953 -52.656 -16.062 1 92.25 547 GLY A O 1
ATOM 4369 N N . HIS A 1 548 ? 20.984 -54.562 -15.969 1 94.88 548 HIS A N 1
ATOM 4370 C CA . HIS A 1 548 ? 20.406 -54.375 -14.648 1 94.88 548 HIS A CA 1
ATOM 4371 C C . HIS A 1 548 ? 21.422 -54.656 -13.547 1 94.88 548 HIS A C 1
ATOM 4373 O O . HIS A 1 548 ? 22.422 -55.375 -13.789 1 94.88 548 HIS A O 1
ATOM 4379 N N . PRO A 1 549 ? 21.312 -54.094 -12.383 1 94.25 549 PRO A N 1
ATOM 4380 C CA . PRO A 1 549 ? 22.25 -54.406 -11.289 1 94.25 549 PRO A CA 1
ATOM 4381 C C . PRO A 1 549 ? 22.312 -55.875 -10.969 1 94.25 549 PRO A C 1
ATOM 4383 O O . PRO A 1 549 ? 21.375 -56.625 -11.234 1 94.25 549 PRO A O 1
ATOM 4386 N N . PRO A 1 550 ? 23.422 -56.25 -10.383 1 95.06 550 PRO A N 1
ATOM 4387 C CA . PRO A 1 550 ? 23.609 -57.688 -10.102 1 95.06 550 PRO A CA 1
ATOM 4388 C C . PRO A 1 550 ? 22.625 -58.188 -9.047 1 95.06 550 PRO A C 1
ATOM 4390 O O . PRO A 1 550 ? 22.172 -57.438 -8.195 1 95.06 550 PRO A O 1
ATOM 4393 N N . LEU A 1 551 ? 22.359 -59.469 -9.148 1 95.62 551 LEU A N 1
ATOM 4394 C CA . LEU A 1 551 ? 21.547 -60.156 -8.125 1 95.62 551 LEU A CA 1
ATOM 4395 C C . LEU A 1 551 ? 22.375 -60.375 -6.863 1 95.62 551 LEU A C 1
ATOM 4397 O O . LEU A 1 551 ? 23.609 -60.469 -6.922 1 95.62 551 LEU A O 1
ATOM 4401 N N . VAL A 1 552 ? 21.688 -60.531 -5.801 1 95.06 552 VAL A N 1
ATOM 4402 C CA . VAL A 1 552 ? 22.344 -60.875 -4.551 1 95.06 552 VAL A CA 1
ATOM 4403 C C . VAL A 1 552 ? 21.734 -62.125 -3.973 1 95.06 552 VAL A C 1
ATOM 4405 O O . VAL A 1 552 ? 20.531 -62.219 -3.727 1 95.06 552 VAL A O 1
ATOM 4408 N N . ALA A 1 553 ? 22.562 -63.156 -3.838 1 93.81 553 ALA A N 1
ATOM 4409 C CA . ALA A 1 553 ? 22.141 -64.375 -3.189 1 93.81 553 ALA A CA 1
ATOM 4410 C C . ALA A 1 553 ? 22.734 -64.5 -1.788 1 93.81 553 ALA A C 1
ATOM 4412 O O . ALA A 1 553 ? 23.938 -64.312 -1.599 1 93.81 553 ALA A O 1
ATOM 4413 N N . ILE A 1 554 ? 21.938 -64.812 -0.9 1 91.62 554 ILE A N 1
ATOM 4414 C CA . ILE A 1 554 ? 22.391 -64.938 0.479 1 91.62 554 ILE A CA 1
ATOM 4415 C C . ILE A 1 554 ? 22.156 -66.375 0.938 1 91.62 554 ILE A C 1
ATOM 4417 O O . ILE A 1 554 ? 21.031 -66.875 0.94 1 91.62 554 ILE A O 1
ATOM 4421 N N . ALA A 1 555 ? 23.266 -66.938 1.345 1 87.94 555 ALA A N 1
ATOM 4422 C CA . ALA A 1 555 ? 23.172 -68.312 1.847 1 87.94 555 ALA A CA 1
ATOM 4423 C C . ALA A 1 555 ? 22.719 -68.375 3.305 1 87.94 555 ALA A C 1
ATOM 4425 O O . ALA A 1 555 ? 23.188 -67.562 4.117 1 87.94 555 ALA A O 1
ATOM 4426 N N . ARG A 1 556 ? 21.766 -69.125 3.652 1 77.25 556 ARG A N 1
ATOM 4427 C CA . ARG A 1 556 ? 21.266 -69.25 5.023 1 77.25 556 ARG A CA 1
ATOM 4428 C C . ARG A 1 556 ? 22.359 -69.75 5.957 1 77.25 556 ARG A C 1
ATOM 4430 O O . ARG A 1 556 ? 22.453 -69.312 7.105 1 77.25 556 ARG A O 1
ATOM 4437 N N . SER A 1 557 ? 23.125 -70.75 5.422 1 75.75 557 SER A N 1
ATOM 4438 C CA . SER A 1 557 ? 24.109 -71.438 6.25 1 75.75 557 SER A CA 1
ATOM 4439 C C . SER A 1 557 ? 25.234 -70.5 6.688 1 75.75 557 SER A C 1
ATOM 4441 O O . SER A 1 557 ? 25.609 -70.5 7.859 1 75.75 557 SER A O 1
ATOM 4443 N N . SER A 1 558 ? 25.719 -69.688 5.789 1 76.69 558 SER A N 1
ATOM 4444 C CA . SER A 1 558 ? 26.891 -68.875 6.066 1 76.69 558 SER A CA 1
ATOM 4445 C C . SER A 1 558 ? 26.484 -67.375 6.301 1 76.69 558 SER A C 1
ATOM 4447 O O . SER A 1 558 ? 27.234 -66.625 6.898 1 76.69 558 SER A O 1
ATOM 4449 N N . GLY A 1 559 ? 25.297 -67.062 5.914 1 78.12 559 GLY A N 1
ATOM 4450 C CA . GLY A 1 559 ? 24.859 -65.688 6.012 1 78.12 559 GLY A CA 1
ATOM 4451 C C . GLY A 1 559 ? 25.609 -64.75 5.078 1 78.12 559 GLY A C 1
ATOM 4452 O O . GLY A 1 559 ? 25.469 -63.562 5.164 1 78.12 559 GLY A O 1
ATOM 4453 N N . THR A 1 560 ? 26.422 -65.312 4.234 1 82.44 560 THR A N 1
ATOM 4454 C CA . THR A 1 560 ? 27.234 -64.5 3.348 1 82.44 560 THR A CA 1
ATOM 4455 C C . THR A 1 560 ? 26.484 -64.125 2.078 1 82.44 560 THR A C 1
ATOM 4457 O O . THR A 1 560 ? 25.781 -65 1.502 1 82.44 560 THR A O 1
ATOM 4460 N N . ALA A 1 561 ? 26.516 -62.812 1.691 1 85.75 561 ALA A N 1
ATOM 4461 C CA . ALA A 1 561 ? 25.891 -62.312 0.464 1 85.75 561 ALA A CA 1
ATOM 4462 C C . ALA A 1 561 ? 26.844 -62.438 -0.722 1 85.75 561 ALA A C 1
ATOM 4464 O O . ALA A 1 561 ? 28 -62.031 -0.651 1 85.75 561 ALA A O 1
ATOM 4465 N N . LYS A 1 562 ? 26.391 -63.188 -1.724 1 87.69 562 LYS A N 1
ATOM 4466 C CA . LYS A 1 562 ? 27.172 -63.344 -2.953 1 87.69 562 LYS A CA 1
ATOM 4467 C C . LYS A 1 562 ? 26.5 -62.625 -4.121 1 87.69 562 LYS A C 1
ATOM 4469 O O . LYS A 1 562 ? 25.281 -62.781 -4.336 1 87.69 562 LYS A O 1
ATOM 4474 N N . GLU A 1 563 ? 27.25 -61.875 -4.82 1 91.5 563 GLU A N 1
ATOM 4475 C CA . GLU A 1 563 ? 26.75 -61.156 -6.008 1 91.5 563 GLU A CA 1
ATOM 4476 C C . GLU A 1 563 ? 26.781 -62.094 -7.23 1 91.5 563 GLU A C 1
ATOM 4478 O O . GLU A 1 563 ? 27.781 -62.781 -7.473 1 91.5 563 GLU A O 1
ATOM 4483 N N . ILE A 1 564 ? 25.719 -62.125 -7.871 1 93.12 564 ILE A N 1
ATOM 4484 C CA . ILE A 1 564 ? 25.656 -62.844 -9.148 1 93.12 564 ILE A CA 1
ATOM 4485 C C . ILE A 1 564 ? 25.641 -61.812 -10.289 1 93.12 564 ILE A C 1
ATOM 4487 O O . ILE A 1 564 ? 24.578 -61.281 -10.641 1 93.12 564 ILE A O 1
ATOM 4491 N N . PHE A 1 565 ? 26.766 -61.625 -10.836 1 90.31 565 PHE A N 1
ATOM 4492 C CA . PHE A 1 565 ? 26.906 -60.656 -11.898 1 90.31 565 PHE A CA 1
ATOM 4493 C C . PHE A 1 565 ? 26.875 -61.312 -13.266 1 90.31 565 PHE A C 1
ATOM 4495 O O . PHE A 1 565 ? 27.578 -62.312 -13.492 1 90.31 565 PHE A O 1
ATOM 4502 N N . LEU A 1 566 ? 26.062 -60.906 -14.055 1 91.44 566 LEU A N 1
ATOM 4503 C CA . LEU A 1 566 ? 25.969 -61.312 -15.461 1 91.44 566 LEU A CA 1
ATOM 4504 C C . LEU A 1 566 ? 26.016 -60.094 -16.375 1 91.44 566 LEU A C 1
ATOM 4506 O O . LEU A 1 566 ? 25.125 -59.25 -16.344 1 91.44 566 LEU A O 1
ATOM 4510 N N . PRO A 1 567 ? 27.125 -59.969 -17.031 1 88 567 PRO A N 1
ATOM 4511 C CA . PRO A 1 567 ? 27.219 -58.781 -17.922 1 88 567 PRO A CA 1
ATOM 4512 C C . PRO A 1 567 ? 26.125 -58.781 -18.984 1 88 567 PRO A C 1
ATOM 4514 O O . PRO A 1 567 ? 25.734 -59.844 -19.5 1 88 567 PRO A O 1
ATOM 4517 N N . GLY A 1 568 ? 25.562 -57.719 -19.188 1 85.81 568 GLY A N 1
ATOM 4518 C CA . GLY A 1 568 ? 24.562 -57.5 -20.234 1 85.81 568 GLY A CA 1
ATOM 4519 C C . GLY A 1 568 ? 24.484 -56.062 -20.688 1 85.81 568 GLY A C 1
ATOM 4520 O O . GLY A 1 568 ? 24.734 -55.125 -19.906 1 85.81 568 GLY A O 1
ATOM 4521 N N . TRP A 1 569 ? 24.172 -55.812 -21.938 1 85.94 569 TRP A N 1
ATOM 4522 C CA . TRP A 1 569 ? 23.969 -54.469 -22.469 1 85.94 569 TRP A CA 1
ATOM 4523 C C . TRP A 1 569 ? 22.609 -53.938 -22.062 1 85.94 569 TRP A C 1
ATOM 4525 O O . TRP A 1 569 ? 21.672 -54.719 -21.812 1 85.94 569 TRP A O 1
ATOM 4535 N N . ILE A 1 570 ? 22.516 -52.688 -21.969 1 87.31 570 ILE A N 1
ATOM 4536 C CA . ILE A 1 570 ? 21.25 -52.031 -21.672 1 87.31 570 ILE A CA 1
ATOM 4537 C C . ILE A 1 570 ? 20.328 -52.125 -22.891 1 87.31 570 ILE A C 1
ATOM 4539 O O . ILE A 1 570 ? 20.797 -52.156 -24.031 1 87.31 570 ILE A O 1
ATOM 4543 N 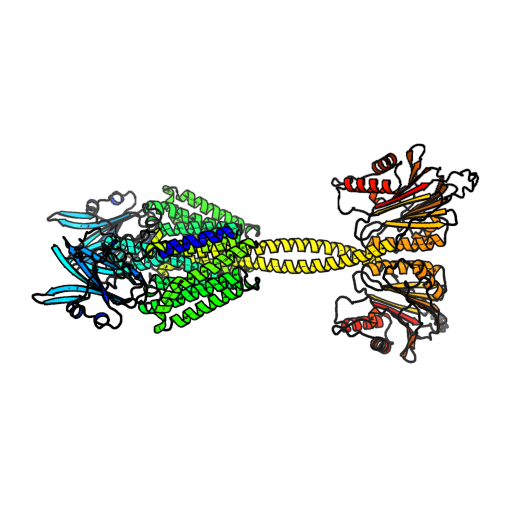N . MET A 1 571 ? 19.062 -52.156 -22.656 1 87.31 571 MET A N 1
ATOM 4544 C CA . MET A 1 571 ? 18.094 -52.188 -23.75 1 87.31 571 MET A CA 1
ATOM 4545 C C . MET A 1 571 ? 17.875 -50.781 -24.312 1 87.31 571 MET A C 1
ATOM 4547 O O . MET A 1 571 ? 17.953 -49.781 -23.594 1 87.31 571 MET A O 1
ATOM 4551 N N . GLY A 1 572 ? 17.594 -50.719 -25.641 1 76.25 572 GLY A N 1
ATOM 4552 C CA . GLY A 1 572 ? 17.297 -49.438 -26.297 1 76.25 572 GLY A CA 1
ATOM 4553 C C . GLY A 1 572 ? 18.453 -48.875 -27.094 1 76.25 572 GLY A C 1
ATOM 4554 O O . GLY A 1 572 ? 18.281 -47.969 -27.906 1 76.25 572 GLY A O 1
ATOM 4555 N N . MET A 1 573 ? 19.641 -49.406 -26.844 1 70.06 573 MET A N 1
ATOM 4556 C CA . MET A 1 573 ? 20.828 -48.906 -27.531 1 70.06 573 MET A CA 1
ATOM 4557 C C . MET A 1 573 ? 21 -49.594 -28.891 1 70.06 573 MET A C 1
ATOM 4559 O O . MET A 1 573 ? 21.266 -48.906 -29.891 1 70.06 573 MET A O 1
ATOM 4563 N N . ASP A 1 574 ? 20.812 -50.906 -28.844 1 76.12 574 ASP A N 1
ATOM 4564 C CA . ASP A 1 574 ? 21 -51.719 -30.031 1 76.12 574 ASP A CA 1
ATOM 4565 C C . ASP A 1 574 ? 19.828 -52.719 -30.203 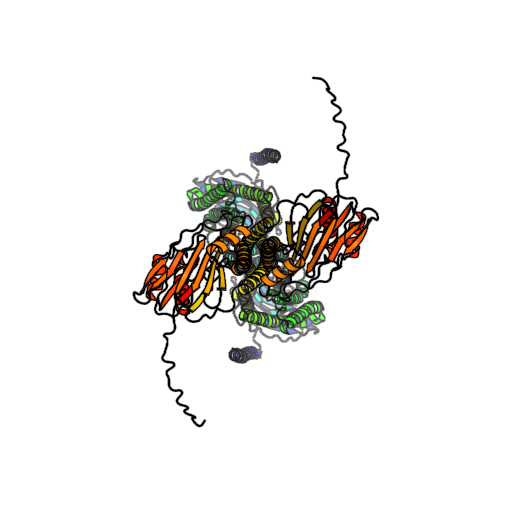1 76.12 574 ASP A C 1
ATOM 4567 O O . ASP A 1 574 ? 19.359 -53.281 -29.219 1 76.12 574 ASP A O 1
ATOM 4571 N N . PRO A 1 575 ? 19.328 -52.812 -31.453 1 78 575 PRO A N 1
ATOM 4572 C CA . PRO A 1 575 ? 18.234 -53.781 -31.672 1 78 575 PRO A CA 1
ATOM 4573 C C . PRO A 1 575 ? 18.656 -55.219 -31.422 1 78 575 PRO A C 1
ATOM 4575 O O . PRO A 1 575 ? 17.812 -56.062 -31.109 1 78 575 PRO A O 1
ATOM 4578 N N . SER A 1 576 ? 19.922 -55.438 -31.578 1 82.81 576 SER A N 1
ATOM 4579 C CA . SER A 1 576 ? 20.438 -56.781 -31.281 1 82.81 576 SER A CA 1
ATOM 4580 C C . SER A 1 576 ? 21.031 -56.844 -29.875 1 82.81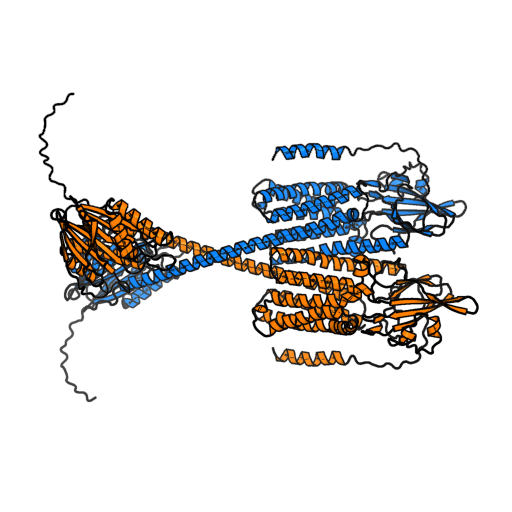 576 SER A C 1
ATOM 4582 O O . SER A 1 576 ? 22.219 -56.594 -29.688 1 82.81 576 SER A O 1
ATOM 4584 N N . LEU A 1 577 ? 20.25 -57.156 -29.016 1 84.19 577 LEU A N 1
ATOM 4585 C CA . LEU A 1 577 ? 20.672 -57.219 -27.625 1 84.19 577 LEU A CA 1
ATOM 4586 C C . LEU A 1 577 ? 21.625 -58.406 -27.406 1 84.19 577 LEU A C 1
ATOM 4588 O O . LEU A 1 577 ? 21.312 -59.531 -27.812 1 84.19 577 LEU A O 1
ATOM 4592 N N . LYS A 1 578 ? 22.734 -58.125 -26.906 1 84.62 578 LYS A N 1
ATOM 4593 C CA . LYS A 1 578 ? 23.688 -59.188 -26.531 1 84.62 578 LYS A CA 1
ATOM 4594 C C . LYS A 1 578 ? 23.562 -59.531 -25.047 1 84.62 578 LYS A C 1
ATOM 4596 O O . LYS A 1 578 ? 24.016 -58.781 -24.188 1 84.62 578 LYS A O 1
ATOM 4601 N N . ASN A 1 579 ? 22.859 -60.531 -24.812 1 86.94 579 ASN A N 1
ATOM 4602 C CA . ASN A 1 579 ? 22.719 -61 -23.438 1 86.94 579 ASN A CA 1
ATOM 4603 C C . ASN A 1 579 ? 22.969 -62.5 -23.328 1 86.94 579 ASN A C 1
ATOM 4605 O O . ASN A 1 579 ? 22.906 -63.219 -24.328 1 86.94 579 ASN A O 1
ATOM 4609 N N . SER A 1 580 ? 23.391 -62.875 -22.156 1 89.62 580 SER A N 1
ATOM 4610 C CA . SER A 1 580 ? 23.688 -64.312 -21.891 1 89.62 580 SER A CA 1
ATOM 4611 C C . SER A 1 580 ? 22.781 -64.875 -20.797 1 89.62 580 SER A C 1
ATOM 4613 O O . SER A 1 580 ? 21.953 -64.125 -20.234 1 89.62 580 SER A O 1
ATOM 4615 N N . VAL A 1 581 ? 22.844 -66.062 -20.719 1 93.94 581 VAL A N 1
ATOM 4616 C CA . VAL A 1 581 ? 22.078 -66.75 -19.672 1 93.94 581 VAL A CA 1
ATOM 4617 C C . VAL A 1 581 ? 23.031 -67.375 -18.656 1 93.94 581 VAL A C 1
ATOM 4619 O O . VAL A 1 581 ? 24.078 -67.938 -19.031 1 93.94 581 VAL A O 1
ATOM 4622 N N . ALA A 1 582 ? 22.75 -67.188 -17.516 1 94.5 582 ALA A N 1
ATOM 4623 C CA . ALA A 1 582 ? 23.484 -67.875 -16.422 1 94.5 582 ALA A CA 1
ATOM 4624 C C . ALA A 1 582 ? 22.562 -68.75 -15.625 1 94.5 582 ALA A C 1
ATOM 4626 O O . ALA A 1 582 ? 21.391 -68.438 -15.414 1 94.5 582 ALA A O 1
ATOM 4627 N N . GLU A 1 583 ? 23.125 -69.938 -15.242 1 95.56 583 GLU A N 1
ATOM 4628 C CA . GLU A 1 583 ? 22.375 -70.875 -14.406 1 95.56 583 GLU A CA 1
ATOM 4629 C C . GLU A 1 583 ? 23.078 -71.062 -13.07 1 95.56 583 GLU A C 1
ATOM 4631 O O . GLU A 1 583 ? 24.312 -71.188 -13.016 1 95.56 583 GLU A O 1
ATOM 4636 N N . PHE A 1 584 ? 22.344 -71.062 -12.078 1 94.25 584 PHE A N 1
ATOM 4637 C CA . PHE A 1 584 ? 22.891 -71.375 -10.766 1 94.25 584 PHE A CA 1
ATOM 4638 C C . PHE A 1 584 ? 21.828 -72.062 -9.898 1 94.25 584 PHE A C 1
ATOM 4640 O O . PHE A 1 584 ? 20.656 -72.125 -10.258 1 94.25 584 PHE A O 1
ATOM 4647 N N . GLN A 1 585 ? 22.281 -72.688 -8.797 1 93.94 585 GLN A N 1
ATOM 4648 C CA . GLN A 1 585 ? 21.422 -73.5 -7.934 1 93.94 585 GLN A CA 1
ATOM 4649 C C . GLN A 1 585 ? 21.266 -72.875 -6.559 1 93.94 585 GLN A C 1
ATOM 4651 O O . GLN A 1 585 ? 22.25 -72.438 -5.949 1 93.94 585 GLN A O 1
ATOM 4656 N N . LEU A 1 586 ? 20.031 -72.75 -6.191 1 92.69 586 LEU A N 1
ATOM 4657 C CA . LEU A 1 586 ? 19.75 -72.25 -4.836 1 92.69 586 LEU A CA 1
ATOM 4658 C C . LEU A 1 586 ? 19.688 -73.438 -3.863 1 92.69 586 LEU A C 1
ATOM 4660 O O . LEU A 1 586 ? 19.156 -74.5 -4.195 1 92.69 586 LEU A O 1
ATOM 4664 N N . GLU A 1 587 ? 20.234 -73.25 -2.785 1 90.75 587 GLU A N 1
ATOM 4665 C CA . GLU A 1 587 ? 20.109 -74.25 -1.712 1 90.75 587 GLU A CA 1
ATOM 4666 C C . GLU A 1 587 ? 18.922 -73.938 -0.804 1 90.75 587 GLU A C 1
ATOM 4668 O O . GLU A 1 587 ? 18.5 -72.812 -0.716 1 90.75 587 GLU A O 1
ATOM 4673 N N . PRO A 1 588 ? 18.391 -75.062 -0.192 1 89.94 588 PRO A N 1
ATOM 4674 C CA . PRO A 1 588 ? 17.266 -74.812 0.715 1 89.94 588 PRO A CA 1
ATOM 4675 C C . PRO A 1 588 ? 17.594 -73.75 1.784 1 89.94 588 PRO A C 1
ATOM 4677 O O . PRO A 1 588 ? 18.594 -73.875 2.49 1 89.94 588 PRO A O 1
ATOM 4680 N N . GLY A 1 589 ? 16.797 -72.688 1.85 1 89.38 589 GLY A N 1
ATOM 4681 C CA . GLY A 1 589 ? 16.984 -71.625 2.828 1 89.38 589 GLY A CA 1
ATOM 4682 C C . GLY A 1 589 ? 17.656 -70.375 2.254 1 89.38 589 GLY A C 1
ATOM 4683 O O . GLY A 1 589 ? 17.734 -69.375 2.918 1 89.38 589 GLY A O 1
ATOM 4684 N N . ASP A 1 590 ? 18.094 -70.438 1.039 1 92 590 ASP A N 1
ATOM 4685 C CA . ASP A 1 590 ? 18.766 -69.312 0.4 1 92 590 ASP A CA 1
ATOM 4686 C C . ASP A 1 590 ? 17.766 -68.188 0.066 1 92 590 ASP A C 1
ATOM 4688 O O . ASP A 1 590 ? 16.578 -68.438 -0.142 1 92 590 ASP A O 1
ATOM 4692 N N . ARG A 1 591 ? 18.219 -67 0.058 1 94.81 591 ARG A N 1
ATOM 4693 C CA . ARG A 1 591 ? 17.438 -65.812 -0.297 1 94.81 591 ARG A CA 1
ATOM 4694 C C . ARG A 1 591 ? 18.031 -65.125 -1.521 1 94.81 591 ARG A C 1
ATOM 4696 O O . ARG A 1 591 ? 19.25 -64.938 -1.632 1 94.81 591 ARG A O 1
ATOM 4703 N N . LEU A 1 592 ? 17.219 -64.75 -2.422 1 95 592 LEU A N 1
ATOM 4704 C CA . LEU A 1 592 ? 17.625 -64.062 -3.627 1 95 592 LEU A CA 1
ATOM 4705 C C . LEU A 1 592 ? 17.016 -62.656 -3.654 1 95 592 LEU A C 1
ATOM 4707 O O . LEU A 1 592 ? 15.82 -62.5 -3.404 1 95 592 LEU A O 1
ATOM 4711 N N . ILE A 1 593 ? 17.812 -61.688 -3.887 1 96.31 593 ILE A N 1
ATOM 4712 C CA . ILE A 1 593 ? 17.375 -60.312 -3.881 1 96.31 593 ILE A CA 1
ATOM 4713 C C . ILE A 1 593 ? 17.562 -59.719 -5.27 1 96.31 593 ILE A C 1
ATOM 4715 O O . ILE A 1 593 ? 18.641 -59.812 -5.852 1 96.31 593 ILE A O 1
ATOM 4719 N N . ILE A 1 594 ? 16.547 -59.031 -5.82 1 97.06 594 ILE A N 1
ATOM 4720 C CA . ILE A 1 594 ? 16.562 -58.25 -7.047 1 97.06 594 ILE A CA 1
ATOM 4721 C C . ILE A 1 594 ? 16.172 -56.812 -6.73 1 97.06 594 ILE A C 1
ATOM 4723 O O . ILE A 1 594 ? 15.203 -56.562 -6.012 1 97.06 594 ILE A O 1
ATOM 4727 N N . TYR A 1 595 ? 16.859 -55.875 -7.234 1 96.69 595 TYR A N 1
ATOM 4728 C CA . TYR A 1 595 ? 16.625 -54.5 -6.836 1 96.69 595 TYR A CA 1
ATOM 4729 C C . TYR A 1 595 ? 16.969 -53.562 -7.973 1 96.69 595 TYR A C 1
ATOM 4731 O O . TYR A 1 595 ? 17.547 -53.969 -8.984 1 96.69 595 TYR A O 1
ATOM 4739 N N . THR A 1 596 ? 16.594 -52.344 -7.898 1 95 596 THR A N 1
ATOM 4740 C CA . THR A 1 596 ? 16.922 -51.281 -8.859 1 95 596 THR A CA 1
ATOM 4741 C C . THR A 1 596 ? 18.016 -50.375 -8.312 1 95 596 THR A C 1
ATOM 4743 O O . THR A 1 596 ? 18.266 -50.344 -7.105 1 95 596 THR A O 1
ATOM 4746 N N . ASP A 1 597 ? 18.609 -49.594 -9.164 1 93.06 597 ASP A N 1
ATOM 4747 C CA . ASP A 1 597 ? 19.781 -48.812 -8.797 1 93.06 597 ASP A CA 1
ATOM 4748 C C . ASP A 1 597 ? 19.375 -47.594 -7.961 1 93.06 597 ASP A C 1
ATOM 4750 O O . ASP A 1 597 ? 20.219 -46.938 -7.363 1 93.06 597 ASP A O 1
ATOM 4754 N N . GLY A 1 598 ? 18.156 -47.344 -7.848 1 92.38 598 GLY A N 1
ATOM 4755 C CA . GLY A 1 598 ? 17.703 -46.25 -6.996 1 92.38 598 GLY A CA 1
ATOM 4756 C C . GLY A 1 598 ? 18.109 -46.406 -5.543 1 92.38 598 GLY A C 1
ATOM 4757 O O . GLY A 1 598 ? 18.281 -45.438 -4.82 1 92.38 598 GLY A O 1
ATOM 4758 N N . ILE A 1 599 ? 18.266 -47.625 -5.09 1 93.88 599 ILE A N 1
ATOM 4759 C CA . ILE A 1 599 ? 18.641 -47.938 -3.715 1 93.88 599 ILE A CA 1
ATOM 4760 C C . ILE A 1 599 ? 20.125 -47.625 -3.518 1 93.88 599 ILE A C 1
ATOM 4762 O O . ILE A 1 599 ? 20.5 -46.875 -2.605 1 93.88 599 ILE A O 1
ATOM 4766 N N . THR A 1 600 ? 20.922 -48.125 -4.379 1 94.44 600 THR A N 1
ATOM 4767 C CA . THR A 1 600 ? 22.375 -48 -4.215 1 94.44 600 THR A CA 1
ATOM 4768 C C . THR A 1 600 ? 22.828 -46.594 -4.605 1 94.44 600 THR A C 1
ATOM 4770 O O . THR A 1 600 ? 23.844 -46.094 -4.09 1 94.44 600 THR A O 1
ATOM 4773 N N . GLU A 1 601 ? 22.125 -45.938 -5.449 1 93.12 601 GLU A N 1
ATOM 4774 C CA . GLU A 1 601 ? 22.547 -44.625 -5.945 1 93.12 601 GLU A CA 1
ATOM 4775 C C . GLU A 1 601 ? 21.875 -43.5 -5.18 1 93.12 601 GLU A C 1
ATOM 4777 O O . GLU A 1 601 ? 22.031 -42.344 -5.516 1 93.12 601 GLU A O 1
ATOM 4782 N N . ALA A 1 602 ? 21.141 -43.812 -4.223 1 93.25 602 ALA A N 1
ATOM 4783 C CA . ALA A 1 602 ? 20.516 -42.781 -3.404 1 93.25 602 ALA A CA 1
ATOM 4784 C C . ALA A 1 602 ? 21.562 -41.875 -2.76 1 93.25 602 ALA A C 1
ATOM 4786 O O . ALA A 1 602 ? 22.609 -42.344 -2.295 1 93.25 602 ALA A O 1
ATOM 4787 N N . ARG A 1 603 ? 21.281 -40.562 -2.777 1 92.88 603 ARG A N 1
ATOM 4788 C CA . ARG A 1 603 ? 22.281 -39.594 -2.318 1 92.88 603 ARG A CA 1
ATOM 4789 C C . ARG A 1 603 ? 21.797 -38.875 -1.062 1 92.88 603 ARG A C 1
ATOM 4791 O O . ARG A 1 603 ? 20.625 -38.531 -0.942 1 92.88 603 ARG A O 1
ATOM 4798 N N . ASN A 1 604 ? 22.703 -38.562 -0.184 1 90.69 604 ASN A N 1
ATOM 4799 C CA . ASN A 1 604 ? 22.391 -37.75 0.994 1 90.69 604 ASN A CA 1
ATOM 4800 C C . ASN A 1 604 ? 22.625 -36.281 0.735 1 90.69 604 ASN A C 1
ATOM 4802 O O . ASN A 1 604 ? 22.891 -35.875 -0.399 1 90.69 604 ASN A O 1
ATOM 4806 N N . GLN A 1 605 ? 22.406 -35.5 1.714 1 88.44 605 GLN A N 1
ATOM 4807 C CA . GLN A 1 605 ? 22.484 -34.031 1.604 1 88.44 605 GLN A CA 1
ATOM 4808 C C . GLN A 1 605 ? 23.891 -33.594 1.202 1 88.44 605 GLN A C 1
ATOM 4810 O O . GLN A 1 605 ? 24.062 -32.562 0.553 1 88.44 605 GLN A O 1
ATOM 4815 N N . LYS A 1 606 ? 24.922 -34.375 1.497 1 90.19 606 LYS A N 1
ATOM 4816 C CA . LYS A 1 606 ? 26.328 -34.031 1.191 1 90.19 606 LYS A CA 1
ATOM 4817 C C . LYS A 1 606 ? 26.719 -34.562 -0.184 1 90.19 606 LYS A C 1
ATOM 4819 O O . LYS A 1 606 ? 27.844 -34.344 -0.641 1 90.19 606 LYS A O 1
ATOM 4824 N N . GLY A 1 607 ? 25.828 -35.281 -0.877 1 89.94 607 GLY A N 1
ATOM 4825 C CA . GLY A 1 607 ? 26.078 -35.812 -2.209 1 89.94 607 GLY A CA 1
ATOM 4826 C C . GLY A 1 607 ? 26.672 -37.219 -2.193 1 89.94 607 GLY A C 1
ATOM 4827 O O . GLY A 1 607 ? 27.047 -37.75 -3.24 1 89.94 607 GLY A O 1
ATOM 4828 N N . GLU A 1 608 ? 26.812 -37.719 -1.033 1 92.62 608 GLU A N 1
ATOM 4829 C CA . GLU A 1 608 ? 27.344 -39.062 -0.912 1 92.62 608 GLU A CA 1
ATOM 4830 C C . GLU A 1 608 ? 26.281 -40.094 -1.304 1 92.62 608 GLU A C 1
ATOM 4832 O O . GLU A 1 608 ? 25.109 -39.969 -0.943 1 92.62 608 GLU A O 1
ATOM 4837 N N . ILE A 1 609 ? 26.719 -41.125 -2.055 1 94.06 609 ILE A N 1
ATOM 4838 C CA . ILE A 1 609 ? 25.781 -42.156 -2.5 1 94.06 609 ILE A CA 1
ATOM 4839 C C . ILE A 1 609 ? 25.672 -43.25 -1.438 1 94.06 609 ILE A C 1
ATOM 4841 O O . ILE A 1 609 ? 26.625 -43.469 -0.678 1 94.06 609 ILE A O 1
ATOM 4845 N N . PHE A 1 610 ? 24.625 -43.906 -1.247 1 94.44 610 PHE A N 1
ATOM 4846 C CA . PHE A 1 610 ? 24.406 -45 -0.308 1 94.44 610 PHE A CA 1
ATOM 4847 C C . PHE A 1 610 ? 25.406 -46.125 -0.558 1 94.44 610 PHE A C 1
ATOM 4849 O O . PHE A 1 610 ? 26.047 -46.625 0.374 1 94.44 610 PHE A O 1
ATOM 4856 N N . GLY A 1 611 ? 25.562 -46.594 -1.838 1 93.19 611 GLY A N 1
ATOM 4857 C CA . GLY A 1 611 ? 26.625 -47.5 -2.273 1 93.19 611 GLY A CA 1
ATOM 4858 C C . GLY A 1 611 ? 26.281 -48.938 -2.09 1 93.19 611 GLY A C 1
ATOM 4859 O O . GLY A 1 611 ? 25.391 -49.281 -1.312 1 93.19 611 GLY A O 1
ATOM 4860 N N . PHE A 1 612 ? 27.047 -49.906 -2.732 1 93.12 612 PHE A N 1
ATOM 4861 C CA . PHE A 1 612 ? 26.859 -51.344 -2.711 1 93.12 612 PHE A CA 1
ATOM 4862 C C . PHE A 1 612 ? 27.281 -51.906 -1.37 1 93.12 612 PHE A C 1
ATOM 4864 O O . PHE A 1 612 ? 26.641 -52.844 -0.856 1 93.12 612 PHE A O 1
ATOM 4871 N N . GLN A 1 613 ? 28.25 -51.344 -0.795 1 91.62 613 GLN A N 1
ATOM 4872 C CA . GLN A 1 613 ? 28.797 -51.875 0.449 1 91.62 613 GLN A CA 1
ATOM 4873 C C . GLN A 1 613 ? 27.781 -51.781 1.582 1 91.62 613 GLN A C 1
ATOM 4875 O O . GLN A 1 613 ? 27.531 -52.781 2.283 1 91.62 613 GLN A O 1
ATOM 4880 N N . ARG A 1 614 ? 27.266 -50.594 1.748 1 93.19 614 ARG A N 1
ATOM 4881 C CA . ARG A 1 614 ? 26.266 -50.406 2.789 1 93.19 614 ARG A CA 1
ATOM 4882 C C . ARG A 1 614 ? 25.031 -51.281 2.523 1 93.19 614 ARG A C 1
ATOM 4884 O O . ARG A 1 614 ? 24.438 -51.812 3.457 1 93.19 614 ARG A O 1
ATOM 4891 N N . PHE A 1 615 ? 24.672 -51.344 1.293 1 94.31 615 PHE A N 1
ATOM 4892 C CA . PHE A 1 615 ? 23.516 -52.125 0.875 1 94.31 615 PHE A CA 1
ATOM 4893 C C . PHE A 1 615 ? 23.703 -53.594 1.244 1 94.31 615 PHE A C 1
ATOM 4895 O O . PHE A 1 615 ? 22.844 -54.188 1.902 1 94.31 615 PHE A O 1
ATOM 4902 N N . TYR A 1 616 ? 24.906 -54.219 0.938 1 91.06 616 TYR A N 1
ATOM 4903 C CA . TYR A 1 616 ? 25.188 -55.625 1.214 1 91.06 616 TYR A CA 1
ATOM 4904 C C . TYR A 1 616 ? 25.297 -55.875 2.713 1 91.06 616 TYR A C 1
ATOM 4906 O O . TYR A 1 616 ? 24.859 -56.906 3.213 1 91.06 616 TYR A O 1
ATOM 4914 N N . LYS A 1 617 ? 25.906 -54.969 3.373 1 90.19 617 LYS A N 1
ATOM 4915 C CA . LYS A 1 617 ? 26.031 -55.094 4.824 1 90.19 617 LYS A CA 1
ATOM 4916 C C . LYS A 1 617 ? 24.672 -55.125 5.496 1 90.19 617 LYS A C 1
ATOM 4918 O O . LYS A 1 617 ? 24.422 -55.938 6.391 1 90.19 617 LYS A O 1
ATOM 4923 N N . LEU A 1 618 ? 23.812 -54.25 5.043 1 92.56 618 LEU A N 1
ATOM 4924 C CA . LEU A 1 618 ? 22.469 -54.156 5.613 1 92.56 618 LEU A CA 1
ATOM 4925 C C . LEU A 1 618 ? 21.703 -55.469 5.348 1 92.56 618 LEU A C 1
ATOM 4927 O O . LEU A 1 618 ? 20.969 -55.938 6.211 1 92.56 618 LEU A O 1
ATOM 4931 N N . LEU A 1 619 ? 21.844 -56 4.152 1 91.69 619 LEU A N 1
ATOM 4932 C CA . LEU A 1 619 ? 21.172 -57.219 3.807 1 91.69 619 LEU A CA 1
ATOM 4933 C C . LEU A 1 619 ? 21.688 -58.375 4.668 1 91.69 619 LEU A C 1
ATOM 4935 O O . LEU A 1 619 ? 20.906 -59.188 5.148 1 91.69 619 LEU A O 1
ATOM 4939 N N . ALA A 1 620 ? 22.984 -58.438 4.879 1 86.19 620 ALA A N 1
ATOM 4940 C CA . ALA A 1 620 ? 23.594 -59.5 5.664 1 86.19 620 ALA A CA 1
ATOM 4941 C C . ALA A 1 620 ? 23.172 -59.438 7.129 1 86.19 620 ALA A C 1
ATOM 4943 O O . ALA A 1 620 ? 22.938 -60.469 7.766 1 86.19 620 ALA A O 1
ATOM 4944 N N . GLU A 1 621 ? 23.062 -58.25 7.629 1 87.88 621 GLU A N 1
ATOM 4945 C CA . GLU A 1 621 ? 22.703 -58.031 9.031 1 87.88 621 GLU A CA 1
ATOM 4946 C C . GLU A 1 621 ? 21.25 -58.375 9.281 1 87.88 621 GLU A C 1
ATOM 4948 O O . GLU A 1 621 ? 20.859 -58.719 10.414 1 87.88 621 GLU A O 1
ATOM 4953 N N . ASN A 1 622 ? 20.453 -58.375 8.227 1 88.56 622 ASN A N 1
ATOM 4954 C CA . ASN A 1 622 ? 19.016 -58.594 8.422 1 88.56 622 ASN A CA 1
ATOM 4955 C C . ASN A 1 622 ? 18.531 -59.844 7.723 1 88.56 622 ASN A C 1
ATOM 4957 O O . ASN A 1 622 ? 17.375 -59.938 7.297 1 88.56 622 ASN A O 1
ATOM 4961 N N . ILE A 1 623 ? 19.312 -60.844 7.539 1 85.94 623 ILE A N 1
ATOM 4962 C CA . ILE A 1 623 ? 18.984 -62.062 6.82 1 85.94 623 ILE A CA 1
ATOM 4963 C C . ILE A 1 623 ? 17.922 -62.844 7.59 1 85.94 623 ILE A C 1
ATOM 4965 O O . ILE A 1 623 ? 17.141 -63.562 6.992 1 85.94 623 ILE A O 1
ATOM 4969 N N . GLY A 1 624 ? 17.859 -62.625 8.852 1 84.56 624 GLY A N 1
ATOM 4970 C CA . GLY A 1 624 ? 16.906 -63.344 9.688 1 84.56 624 GLY A CA 1
ATOM 4971 C C . GLY A 1 624 ? 15.492 -62.812 9.586 1 84.56 624 GLY A C 1
ATOM 4972 O O . GLY A 1 624 ? 14.547 -63.5 9.961 1 84.56 624 GLY A O 1
ATOM 4973 N N . LEU A 1 625 ? 15.281 -61.719 9.031 1 90.5 625 LEU A N 1
ATOM 4974 C CA . LEU A 1 625 ? 13.961 -61.094 8.93 1 90.5 625 LEU A CA 1
ATOM 4975 C C . LEU A 1 625 ? 13.211 -61.625 7.707 1 90.5 625 LEU A C 1
ATOM 4977 O O . LEU A 1 625 ? 13.828 -61.969 6.691 1 90.5 625 LEU A O 1
ATOM 4981 N N . PRO A 1 626 ? 11.906 -61.688 7.91 1 91.62 626 PRO A N 1
ATOM 4982 C CA . PRO A 1 626 ? 11.125 -61.969 6.707 1 91.62 626 PRO A CA 1
ATOM 4983 C C . PRO A 1 626 ? 11.336 -60.938 5.594 1 91.62 626 PRO A C 1
ATOM 4985 O O . PRO A 1 626 ? 11.734 -59.812 5.863 1 91.62 626 PRO A O 1
ATOM 4988 N N . GLY A 1 627 ? 11.141 -61.312 4.375 1 92.06 627 GLY A N 1
ATOM 4989 C CA . GLY A 1 627 ? 11.406 -60.5 3.215 1 92.06 627 GLY A CA 1
ATOM 4990 C C . GLY A 1 627 ? 10.734 -59.125 3.297 1 92.06 627 GLY A C 1
ATOM 4991 O O . GLY A 1 627 ? 11.352 -58.094 2.967 1 92.06 627 GLY A O 1
ATOM 4992 N N . GLU A 1 628 ? 9.57 -59.125 3.705 1 93.12 628 GLU A N 1
ATOM 4993 C CA . GLU A 1 628 ? 8.812 -57.875 3.801 1 93.12 628 GLU A CA 1
ATOM 4994 C C . GLU A 1 628 ? 9.422 -56.938 4.84 1 93.12 628 GLU A C 1
ATOM 4996 O O . GLU A 1 628 ? 9.523 -55.75 4.613 1 93.12 628 GLU A O 1
ATOM 5001 N N . SER A 1 629 ? 9.75 -57.438 5.953 1 94.81 629 SER A N 1
ATOM 5002 C CA . SER A 1 629 ? 10.352 -56.656 7.02 1 94.81 629 SER A CA 1
ATOM 5003 C C . SER A 1 629 ? 11.742 -56.156 6.625 1 94.81 629 SER A C 1
ATOM 5005 O O . SER A 1 629 ? 12.125 -55.031 6.973 1 94.81 629 SER A O 1
ATOM 5007 N N . MET A 1 630 ? 12.422 -57 5.992 1 93 630 MET A N 1
ATOM 5008 C CA . MET A 1 630 ? 13.734 -56.594 5.508 1 93 630 MET A CA 1
ATOM 5009 C C . MET A 1 630 ? 13.617 -55.406 4.547 1 93 630 MET A C 1
ATOM 5011 O O . MET A 1 630 ? 14.414 -54.469 4.613 1 93 630 MET A O 1
ATOM 5015 N N . ALA A 1 631 ? 12.68 -55.5 3.648 1 94.31 631 ALA A N 1
ATOM 5016 C CA . ALA A 1 631 ? 12.461 -54.406 2.695 1 94.31 631 ALA A CA 1
ATOM 5017 C C . ALA A 1 631 ? 12.102 -53.125 3.414 1 94.31 631 ALA A C 1
ATOM 5019 O O . ALA A 1 631 ? 12.547 -52.031 3.021 1 94.31 631 ALA A O 1
ATOM 5020 N N . GLU A 1 632 ? 11.297 -53.188 4.391 1 94.44 632 GLU A N 1
ATOM 5021 C CA . GLU A 1 632 ? 10.898 -52.031 5.168 1 94.44 632 GLU A CA 1
ATOM 5022 C C . GLU A 1 632 ? 12.094 -51.375 5.859 1 94.44 632 GLU A C 1
ATOM 5024 O O . GLU A 1 632 ? 12.234 -50.156 5.867 1 94.44 632 GLU A O 1
ATOM 5029 N N . VAL A 1 633 ? 12.883 -52.25 6.465 1 95.12 633 VAL A N 1
ATOM 5030 C CA . VAL A 1 633 ? 14.07 -51.75 7.164 1 95.12 633 VAL A CA 1
ATOM 5031 C C . VAL A 1 633 ? 15.016 -51.094 6.168 1 95.12 633 VAL A C 1
ATOM 5033 O O . VAL A 1 633 ? 15.586 -50.031 6.457 1 95.12 633 VAL A O 1
ATOM 5036 N N . LEU A 1 634 ? 15.156 -51.688 5.086 1 94.5 634 LEU A N 1
ATOM 5037 C CA . LEU A 1 634 ? 16.031 -51.125 4.055 1 94.5 634 LEU A CA 1
ATOM 5038 C C . LEU A 1 634 ? 15.547 -49.781 3.58 1 94.5 634 LEU A C 1
ATOM 5040 O O . LEU A 1 634 ? 16.328 -48.812 3.502 1 94.5 634 LEU A O 1
ATOM 5044 N N . PHE A 1 635 ? 14.266 -49.656 3.221 1 94.38 635 PHE A N 1
ATOM 5045 C CA . PHE A 1 635 ? 13.703 -48.406 2.721 1 94.38 635 PHE A CA 1
ATOM 5046 C C . PHE A 1 635 ? 13.773 -47.312 3.785 1 94.38 635 PHE A C 1
ATOM 5048 O O . PHE A 1 635 ? 14.016 -46.156 3.471 1 94.38 635 PHE A O 1
ATOM 5055 N N . LYS A 1 636 ? 13.531 -47.656 4.996 1 94.25 636 LYS A N 1
ATOM 5056 C CA . LYS A 1 636 ? 13.641 -46.688 6.094 1 94.25 636 LYS A CA 1
ATOM 5057 C C . LYS A 1 636 ? 15.07 -46.188 6.246 1 94.25 636 LYS A C 1
ATOM 5059 O O . LYS A 1 636 ? 15.289 -45 6.453 1 94.25 636 LYS A O 1
ATOM 5064 N N . THR A 1 637 ? 16.016 -47.156 6.168 1 94.94 637 THR A N 1
ATOM 5065 C CA . THR A 1 637 ? 17.422 -46.781 6.297 1 94.94 637 THR A CA 1
ATOM 5066 C C . THR A 1 637 ? 17.844 -45.875 5.16 1 94.94 637 THR A C 1
ATOM 5068 O O . THR A 1 637 ? 18.562 -44.906 5.383 1 94.94 637 THR A O 1
ATOM 5071 N N . VAL A 1 638 ? 17.406 -46.125 3.98 1 94.31 638 VAL A N 1
ATOM 5072 C CA . VAL A 1 638 ? 17.75 -45.312 2.824 1 94.31 638 VAL A CA 1
ATOM 5073 C C . VAL A 1 638 ? 17.109 -43.938 2.967 1 94.31 638 VAL A C 1
ATOM 5075 O O . VAL A 1 638 ? 17.703 -42.906 2.621 1 94.31 638 VAL A O 1
ATOM 5078 N N . ARG A 1 639 ? 15.891 -43.875 3.373 1 93.62 639 ARG A N 1
ATOM 5079 C CA . ARG A 1 639 ? 15.18 -42.625 3.584 1 93.62 639 ARG A CA 1
ATOM 5080 C C . ARG A 1 639 ? 15.898 -41.75 4.613 1 93.62 639 ARG A C 1
ATOM 5082 O O . ARG A 1 639 ? 16.016 -40.531 4.438 1 93.62 639 ARG A O 1
ATOM 5089 N N . GLU A 1 640 ? 16.328 -42.312 5.715 1 93.88 640 GLU A N 1
ATOM 5090 C CA . GLU A 1 640 ? 17.094 -41.562 6.727 1 93.88 640 GLU A CA 1
ATOM 5091 C C . GLU A 1 640 ? 18.422 -41.062 6.16 1 93.88 640 GLU A C 1
ATOM 5093 O O . GLU A 1 640 ? 18.844 -39.969 6.469 1 93.88 640 GLU A O 1
ATOM 5098 N N . PHE A 1 641 ? 19 -41.969 5.395 1 93.88 641 PHE A N 1
ATOM 5099 C CA . PHE A 1 641 ? 20.266 -41.594 4.762 1 93.88 641 PHE A CA 1
ATOM 5100 C C . PHE A 1 641 ? 20.094 -40.375 3.855 1 93.88 641 PHE A C 1
ATOM 5102 O O . PHE A 1 641 ? 20.969 -39.531 3.781 1 93.88 641 PHE A O 1
ATOM 5109 N N . THR A 1 642 ? 18.984 -40.188 3.145 1 92.31 642 THR A N 1
ATOM 5110 C CA . THR A 1 642 ? 18.75 -39.125 2.182 1 92.31 642 THR A CA 1
ATOM 5111 C C . THR A 1 642 ? 18.188 -37.906 2.875 1 92.31 642 THR A C 1
ATOM 5113 O O . THR A 1 642 ? 17.859 -36.906 2.221 1 92.31 642 THR A O 1
ATOM 5116 N N . GLY A 1 643 ? 18.062 -37.906 4.109 1 89.88 643 GLY A N 1
ATOM 5117 C CA . GLY A 1 643 ? 17.641 -36.75 4.875 1 89.88 643 GLY A CA 1
ATOM 5118 C C . GLY A 1 643 ? 16.141 -36.688 5.094 1 89.88 643 GLY A C 1
ATOM 5119 O O . GLY A 1 643 ? 15.57 -35.594 5.168 1 89.88 643 GLY A O 1
ATOM 5120 N N . ASN A 1 644 ? 15.445 -37.781 4.996 1 83.19 644 ASN A N 1
ATOM 5121 C CA . ASN A 1 644 ? 14.016 -37.906 5.262 1 83.19 644 ASN A CA 1
ATOM 5122 C C . ASN A 1 644 ? 13.188 -37 4.34 1 83.19 644 ASN A C 1
ATOM 5124 O O . ASN A 1 644 ? 12.258 -36.344 4.785 1 83.19 644 ASN A O 1
ATOM 5128 N N . ARG A 1 645 ? 13.703 -36.938 3.152 1 79.81 645 ARG A N 1
ATOM 5129 C CA . ARG A 1 645 ? 12.914 -36.219 2.168 1 79.81 645 ARG A CA 1
ATOM 5130 C C . ARG A 1 645 ? 11.602 -36.938 1.879 1 79.81 645 ARG A C 1
ATOM 5132 O O . ARG A 1 645 ? 11.508 -38.156 2.025 1 79.81 645 ARG A O 1
ATOM 5139 N N . LYS A 1 646 ? 10.586 -36.156 1.509 1 74.44 646 LYS A N 1
ATOM 5140 C CA . LYS A 1 646 ? 9.273 -36.75 1.242 1 74.44 646 LYS A CA 1
ATOM 5141 C C . LYS A 1 646 ? 9.32 -37.688 0.036 1 74.44 646 LYS A C 1
ATOM 5143 O O . LYS A 1 646 ? 8.68 -38.719 0.03 1 74.44 646 LYS A O 1
ATOM 5148 N N . HIS A 1 647 ? 10.211 -37.25 -0.92 1 75.44 647 HIS A N 1
ATOM 5149 C CA . HIS A 1 647 ? 10.328 -38.062 -2.113 1 75.44 647 HIS A CA 1
ATOM 5150 C C . HIS A 1 647 ? 11.781 -38.406 -2.41 1 75.44 647 HIS A C 1
ATOM 5152 O O . HIS A 1 647 ? 12.68 -37.594 -2.158 1 75.44 647 HIS A O 1
ATOM 5158 N N . PHE A 1 648 ? 11.953 -39.656 -2.893 1 80.5 648 PHE A N 1
ATOM 5159 C CA . PHE A 1 648 ? 13.281 -40.062 -3.316 1 80.5 648 PHE A CA 1
ATOM 5160 C C . PHE A 1 648 ? 13.656 -39.406 -4.645 1 80.5 648 PHE A C 1
ATOM 5162 O O . PHE A 1 648 ? 12.781 -38.938 -5.383 1 80.5 648 PHE A O 1
ATOM 5169 N N . GLU A 1 649 ? 14.883 -39.344 -4.906 1 83.44 649 GLU A N 1
ATOM 5170 C CA . GLU A 1 649 ? 15.359 -38.781 -6.172 1 83.44 649 GLU A CA 1
ATOM 5171 C C . GLU A 1 649 ? 15.039 -39.719 -7.336 1 83.44 649 GLU A C 1
ATOM 5173 O O . GLU A 1 649 ? 14.844 -39.281 -8.469 1 83.44 649 GLU A O 1
ATOM 5178 N N . ASP A 1 650 ? 15.023 -41.031 -7.012 1 88.56 650 ASP A N 1
ATOM 5179 C CA . ASP A 1 650 ? 14.734 -42.031 -8.023 1 88.56 650 ASP A CA 1
ATOM 5180 C C . ASP A 1 650 ? 13.797 -43.094 -7.473 1 88.56 650 ASP A C 1
ATOM 5182 O O . ASP A 1 650 ? 13.578 -43.188 -6.262 1 88.56 650 ASP A O 1
ATOM 5186 N N . ASP A 1 651 ? 13.273 -43.844 -8.391 1 91.88 651 ASP A N 1
ATOM 5187 C CA . ASP A 1 651 ? 12.375 -44.938 -7.98 1 91.88 651 ASP A CA 1
ATOM 5188 C C . ASP A 1 651 ? 13.141 -46.031 -7.234 1 91.88 651 ASP A C 1
ATOM 5190 O O . ASP A 1 651 ? 14.312 -46.281 -7.527 1 91.88 651 ASP A O 1
ATOM 5194 N N . LEU A 1 652 ? 12.531 -46.688 -6.215 1 94.12 652 LEU A N 1
ATOM 5195 C CA . LEU A 1 652 ? 13.109 -47.781 -5.461 1 94.12 652 LEU A CA 1
ATOM 5196 C C . LEU A 1 652 ? 12.234 -49.031 -5.57 1 94.12 652 LEU A C 1
ATOM 5198 O O . LEU A 1 652 ? 11.031 -49 -5.293 1 94.12 652 LEU A O 1
ATOM 5202 N N . THR A 1 653 ? 12.797 -50.062 -6.012 1 95.62 653 THR A N 1
ATOM 5203 C CA . THR A 1 653 ? 12.094 -51.344 -6.047 1 95.62 653 THR A CA 1
ATOM 5204 C C . THR A 1 653 ? 12.961 -52.469 -5.48 1 95.62 653 THR A C 1
ATOM 5206 O O . THR A 1 653 ? 14.164 -52.531 -5.742 1 95.62 653 THR A O 1
ATOM 5209 N N . LEU A 1 654 ? 12.461 -53.312 -4.648 1 96.88 654 LEU A N 1
ATOM 5210 C CA . LEU A 1 654 ? 13.141 -54.469 -4.051 1 96.88 654 LEU A CA 1
ATOM 5211 C C . LEU A 1 654 ? 12.258 -55.688 -4.113 1 96.88 654 LEU A C 1
ATOM 5213 O O . LEU A 1 654 ? 11.102 -55.656 -3.689 1 96.88 654 LEU A O 1
ATOM 5217 N N . ILE A 1 655 ? 12.789 -56.75 -4.656 1 97.06 655 ILE A N 1
ATOM 5218 C CA . ILE A 1 655 ? 12.117 -58.062 -4.691 1 97.06 655 ILE A CA 1
ATOM 5219 C C . ILE A 1 655 ? 12.938 -59.094 -3.92 1 97.06 655 ILE A C 1
ATOM 5221 O O . ILE A 1 655 ? 14.125 -59.281 -4.195 1 97.06 655 ILE A O 1
ATOM 5225 N N . VAL A 1 656 ? 12.344 -59.75 -2.998 1 96.5 656 VAL A N 1
ATOM 5226 C CA . VAL A 1 656 ? 13 -60.781 -2.18 1 96.5 656 VAL A CA 1
ATOM 5227 C C . VAL A 1 656 ? 12.359 -62.125 -2.428 1 96.5 656 VAL A C 1
ATOM 5229 O O . VAL A 1 656 ? 11.141 -62.281 -2.32 1 96.5 656 VAL A O 1
ATOM 5232 N N . LEU A 1 657 ? 13.164 -63.094 -2.752 1 95.69 657 LEU A N 1
ATOM 5233 C CA . LEU A 1 657 ? 12.695 -64.438 -2.979 1 95.69 657 LEU A CA 1
ATOM 5234 C C . LEU A 1 657 ? 13.359 -65.438 -2.002 1 95.69 657 LEU A C 1
ATOM 5236 O O . LEU A 1 657 ? 14.586 -65.562 -1.975 1 95.69 657 LEU A O 1
ATOM 5240 N N . ASP A 1 658 ? 12.594 -66.125 -1.222 1 94.19 658 ASP A N 1
ATOM 5241 C CA . ASP A 1 658 ? 13.078 -67.125 -0.286 1 94.19 658 ASP A CA 1
ATOM 5242 C C . ASP A 1 658 ? 12.797 -68.562 -0.8 1 94.19 658 ASP A C 1
ATOM 5244 O O . ASP A 1 658 ? 11.641 -68.875 -1.081 1 94.19 658 ASP A O 1
ATOM 5248 N N . PHE A 1 659 ? 13.805 -69.375 -0.872 1 94 659 PHE A N 1
ATOM 5249 C CA . PHE A 1 659 ? 13.656 -70.75 -1.278 1 94 659 PHE A CA 1
ATOM 5250 C C . PHE A 1 659 ? 13.562 -71.688 -0.06 1 94 659 PHE A C 1
ATOM 5252 O O . PHE A 1 659 ? 14.562 -71.875 0.623 1 94 659 PHE A O 1
ATOM 5259 N N . GLN A 1 660 ? 12.312 -72.125 0.235 1 87.94 660 GLN A N 1
ATOM 5260 C CA . GLN A 1 660 ? 12.07 -72.938 1.407 1 87.94 660 GLN A CA 1
ATOM 5261 C C . GLN A 1 660 ? 11.375 -74.25 1.021 1 87.94 660 GLN A C 1
ATOM 5263 O O . GLN A 1 660 ? 10.156 -74.375 1.162 1 87.94 660 GLN A O 1
ATOM 5268 N N . PRO A 1 661 ? 12.07 -75.188 0.561 1 79.31 661 PRO A N 1
ATOM 5269 C CA . PRO A 1 661 ? 11.422 -76.438 0.217 1 79.31 661 PRO A CA 1
ATOM 5270 C C . PRO A 1 661 ? 10.906 -77.188 1.443 1 79.31 661 PRO A C 1
ATOM 5272 O O . PRO A 1 661 ? 11.5 -77.125 2.52 1 79.31 661 PRO A O 1
ATOM 5275 N N . THR A 1 662 ? 9.57 -77.438 1.577 1 63.59 662 THR A N 1
ATOM 5276 C CA . THR A 1 662 ? 8.992 -78.188 2.67 1 63.59 662 THR A CA 1
ATOM 5277 C C . THR A 1 662 ? 9.719 -79.562 2.834 1 63.59 662 THR A C 1
ATOM 5279 O O . THR A 1 662 ? 9.984 -80.25 1.85 1 63.59 662 THR A O 1
ATOM 5282 N N . SER A 1 663 ? 10.312 -79.688 3.865 1 52.03 663 SER A N 1
ATOM 5283 C CA . SER A 1 663 ? 10.727 -81.062 4.188 1 52.03 663 SER A CA 1
ATOM 5284 C C . SER A 1 663 ? 9.578 -82.062 4 1 52.03 663 SER A C 1
ATOM 5286 O O . SER A 1 663 ? 8.414 -81.688 4.164 1 52.03 663 SER A O 1
ATOM 5288 N N . GLU A 1 664 ? 9.75 -83 3.352 1 39.75 664 GLU A N 1
ATOM 5289 C CA . GLU A 1 664 ? 8.852 -84.188 3.443 1 39.75 664 GLU A CA 1
ATOM 5290 C C . GLU A 1 664 ? 8.5 -84.5 4.895 1 39.75 664 GLU A C 1
ATOM 5292 O O . GLU A 1 664 ? 9.359 -84.875 5.676 1 39.75 664 GLU A O 1
ATOM 5297 N N . LYS A 1 665 ? 7.781 -83.875 5.539 1 36.19 665 LYS A N 1
ATOM 5298 C CA . LYS A 1 665 ? 7.273 -84.688 6.656 1 36.19 665 LYS A CA 1
ATOM 5299 C C . LYS A 1 665 ? 6.848 -86.062 6.203 1 36.19 665 LYS A C 1
ATOM 5301 O O . LYS A 1 665 ? 6.543 -86.312 5.027 1 36.19 665 LYS A O 1
ATOM 5306 N N . LYS A 1 666 ? 6.852 -87.062 7.215 1 35.56 666 LYS A N 1
ATOM 5307 C CA . LYS A 1 666 ? 5.98 -88.188 7.66 1 35.56 666 LYS A CA 1
ATOM 5308 C C . LYS A 1 666 ? 4.512 -87.812 7.453 1 35.56 666 LYS A C 1
ATOM 5310 O O . LYS A 1 666 ? 3.971 -86.938 8.148 1 35.56 666 LYS A O 1
ATOM 5315 N N . THR A 1 667 ? 3.787 -87.312 6.344 1 32.44 667 THR A N 1
ATOM 5316 C CA . THR A 1 667 ? 2.4 -87.625 6.676 1 32.44 667 THR A CA 1
ATOM 5317 C C . THR A 1 667 ? 2.295 -89 7.367 1 32.44 667 THR A C 1
ATOM 5319 O O . THR A 1 667 ? 1.874 -89.938 6.758 1 32.44 667 THR A O 1
ATOM 5322 N N . LEU A 1 668 ? 3.42 -89.5 7.684 1 30.86 668 LEU A N 1
ATOM 5323 C CA . LEU A 1 668 ? 2.961 -90.75 8.336 1 30.86 668 LEU A CA 1
ATOM 5324 C C . LEU A 1 668 ? 2.17 -90.438 9.594 1 30.86 668 LEU A C 1
ATOM 5326 O O . LEU A 1 668 ? 2.439 -91 10.664 1 30.86 668 LEU A O 1
ATOM 5330 N N . SER A 1 669 ? 1.874 -89.25 9.859 1 28.55 669 SER A N 1
ATOM 5331 C CA . SER A 1 669 ? 0.944 -89.312 10.984 1 28.55 669 SER A CA 1
ATOM 5332 C C . SER A 1 669 ? -0.27 -90.188 10.633 1 28.55 669 SER A C 1
ATOM 5334 O O . SER A 1 669 ? -0.728 -90.188 9.492 1 28.55 669 SER A O 1
ATOM 5336 N N . GLU A 1 670 ? -0.493 -91.375 11.406 1 29.33 670 GLU A N 1
ATOM 5337 C CA . GLU A 1 670 ? -1.687 -92.125 11.805 1 29.33 670 GLU A CA 1
ATOM 5338 C C . GLU A 1 670 ? -2.861 -91.188 12.055 1 29.33 670 GLU A C 1
ATOM 5340 O O . GLU A 1 670 ? -2.719 -90.188 12.758 1 29.33 670 GLU A O 1
ATOM 5345 N N . ILE A 1 671 ? -3.697 -91 11.047 1 30.88 671 ILE A N 1
ATOM 5346 C CA . ILE A 1 671 ? -5.062 -90.5 11.156 1 30.88 671 ILE A CA 1
ATOM 5347 C C . ILE A 1 671 ? -5.707 -91.062 12.43 1 30.88 671 ILE A C 1
ATOM 5349 O O . ILE A 1 671 ? -6.039 -92.25 12.516 1 30.88 671 ILE A O 1
ATOM 5353 N N . THR A 1 672 ? -5.023 -90.875 13.609 1 27.12 672 THR A N 1
ATOM 5354 C CA . THR A 1 672 ? -5.926 -91.125 14.719 1 27.12 672 THR A CA 1
ATOM 5355 C C . THR A 1 672 ? -7.148 -90.25 14.672 1 27.12 672 THR A C 1
ATOM 5357 O O . THR A 1 672 ? -7.02 -89 14.555 1 27.12 672 THR A O 1
ATOM 5360 N N . SER A 1 673 ? -8.32 -90.812 14.164 1 27.58 673 SER A N 1
ATOM 5361 C CA . SER A 1 673 ? -9.75 -90.562 14.211 1 27.58 673 SER A CA 1
ATOM 5362 C C . SER A 1 673 ? -10.156 -89.938 15.547 1 27.58 673 SER A C 1
ATOM 5364 O O . SER A 1 673 ? -11.32 -90 15.945 1 27.58 673 SER A O 1
ATOM 5366 N N . THR A 1 674 ? -9.359 -89.188 16.172 1 26.33 674 THR A N 1
ATOM 5367 C CA . THR A 1 674 ? -10.078 -88.75 17.375 1 26.33 674 THR A CA 1
ATOM 5368 C C . THR A 1 674 ? -11.281 -87.875 17.016 1 26.33 674 THR A C 1
ATOM 5370 O O . THR A 1 674 ? -11.125 -86.812 16.391 1 26.33 674 THR A O 1
ATOM 5373 N N . LEU A 1 675 ? -12.578 -88.5 16.797 1 26.62 675 LEU A N 1
ATOM 5374 C CA . LEU A 1 675 ? -13.945 -88 16.875 1 26.62 675 LEU A CA 1
ATOM 5375 C C . LEU A 1 675 ? -14.117 -87.125 18.125 1 26.62 675 LEU A C 1
ATOM 5377 O O . LEU A 1 675 ? -14.055 -87.625 19.25 1 26.62 675 LEU A O 1
ATOM 5381 N N . SER A 1 676 ? -13.203 -86.188 18.406 1 20.28 676 SER A N 1
ATOM 5382 C CA . SER A 1 676 ? -13.758 -85.5 19.547 1 20.28 676 SER A CA 1
ATOM 5383 C C . SER A 1 676 ? -15.094 -84.875 19.203 1 20.28 676 SER A C 1
ATOM 5385 O O . SER A 1 676 ? -15.336 -84.5 18.047 1 20.28 676 SER A O 1
ATOM 5387 N N . ARG A 1 677 ? -16.016 -84.875 20.156 1 20.94 677 ARG A N 1
ATOM 5388 C CA . ARG A 1 677 ? -17.328 -84.438 20.609 1 20.94 677 ARG A CA 1
ATOM 5389 C C . ARG A 1 677 ? -17.5 -82.938 20.516 1 20.94 677 ARG A C 1
ATOM 5391 O O . ARG A 1 677 ? -18.547 -82.375 20.828 1 20.94 677 ARG A O 1
ATOM 5398 N N . ASN A 1 678 ? -16.859 -82 19.906 1 20.33 678 ASN A N 1
ATOM 5399 C CA . ASN A 1 678 ? -17.812 -80.875 19.953 1 20.33 678 ASN A CA 1
ATOM 5400 C C . ASN A 1 678 ? -18.922 -81.062 18.938 1 20.33 678 ASN A C 1
ATOM 5402 O O . ASN A 1 678 ? -18.672 -81.5 17.812 1 20.33 678 ASN A O 1
ATOM 5406 N N . MET B 1 1 ? -15.438 -11.922 31.25 1 25.22 1 MET B N 1
ATOM 5407 C CA . MET B 1 1 ? -15.211 -10.617 30.641 1 25.22 1 MET B CA 1
ATOM 5408 C C . MET B 1 1 ? -16.469 -9.75 30.719 1 25.22 1 MET B C 1
ATOM 5410 O O . MET B 1 1 ? -16.391 -8.523 30.609 1 25.22 1 MET B O 1
ATOM 5414 N N . VAL B 1 2 ? -17.625 -10.453 30.922 1 31.16 2 VAL B N 1
ATOM 5415 C CA . VAL B 1 2 ? -18.984 -9.938 31.031 1 31.16 2 VAL B CA 1
ATOM 5416 C C . VAL B 1 2 ? -19.172 -9.258 32.375 1 31.16 2 VAL B C 1
ATOM 5418 O O . VAL B 1 2 ? -19.844 -8.234 32.469 1 31.16 2 VAL B O 1
ATOM 5421 N N . ASP B 1 3 ? -18.5 -9.805 33.406 1 33.31 3 ASP B N 1
ATOM 5422 C CA . ASP B 1 3 ? -18.844 -9.359 34.75 1 33.31 3 ASP B CA 1
ATOM 5423 C C . ASP B 1 3 ? -18.203 -8.016 35.062 1 33.31 3 ASP B C 1
ATOM 5425 O O . ASP B 1 3 ? -18.625 -7.316 36 1 33.31 3 ASP B O 1
ATOM 5429 N N . PHE B 1 4 ? -17 -7.84 34.438 1 32.5 4 PHE B N 1
ATOM 5430 C CA . PHE B 1 4 ? -16.25 -6.637 34.75 1 32.5 4 PHE B CA 1
ATOM 5431 C C . PHE B 1 4 ? -16.953 -5.391 34.25 1 32.5 4 PHE B C 1
ATOM 5433 O O . PHE B 1 4 ? -16.969 -4.355 34.906 1 32.5 4 PHE B O 1
ATOM 5440 N N . PHE B 1 5 ? -17.703 -5.508 33.125 1 34.72 5 PHE B N 1
ATOM 5441 C CA . PHE B 1 5 ? -18.359 -4.348 32.531 1 34.72 5 PHE B CA 1
ATOM 5442 C C . PHE B 1 5 ? -19.609 -3.965 33.344 1 34.72 5 PHE B C 1
ATOM 5444 O O . PHE B 1 5 ? -20.078 -2.834 33.25 1 34.72 5 PHE B O 1
ATOM 5451 N N . ARG B 1 6 ? -20.203 -4.895 34.188 1 32.81 6 ARG B N 1
ATOM 5452 C CA . ARG B 1 6 ? -21.422 -4.551 34.938 1 32.81 6 ARG B CA 1
ATOM 5453 C C . ARG B 1 6 ? -21.141 -3.57 36.062 1 32.81 6 ARG B C 1
ATOM 5455 O O . ARG B 1 6 ? -21.938 -2.674 36.344 1 32.81 6 ARG B O 1
ATOM 5462 N N . LYS B 1 7 ? -19.938 -3.783 36.75 1 34.94 7 LYS B N 1
ATOM 5463 C CA . LYS B 1 7 ? -19.703 -2.979 37.938 1 34.94 7 LYS B CA 1
ATOM 5464 C C . LYS B 1 7 ? -19.328 -1.546 37.562 1 34.94 7 LYS B C 1
ATOM 5466 O O . LYS B 1 7 ? -19.562 -0.617 38.344 1 34.94 7 LYS B O 1
ATOM 5471 N N . ILE B 1 8 ? -18.672 -1.431 36.406 1 33.44 8 ILE B N 1
ATOM 5472 C CA . ILE B 1 8 ? -18.281 -0.067 36.062 1 33.44 8 ILE B CA 1
ATOM 5473 C C . ILE B 1 8 ? -19.516 0.734 35.656 1 33.44 8 ILE B C 1
ATOM 5475 O O . ILE B 1 8 ? -19.531 1.963 35.781 1 33.44 8 ILE B O 1
ATOM 5479 N N . ARG B 1 9 ? -20.625 0.052 35.25 1 32.66 9 ARG B N 1
ATOM 5480 C CA . ARG B 1 9 ? -21.844 0.752 34.875 1 32.66 9 ARG B CA 1
ATOM 5481 C C . ARG B 1 9 ? -22.438 1.471 36.094 1 32.66 9 ARG B C 1
ATOM 5483 O O . ARG B 1 9 ? -22.953 2.582 35.969 1 32.66 9 ARG B O 1
ATOM 5490 N N . SER B 1 10 ? -22.438 0.766 37.312 1 32.03 10 SER B N 1
ATOM 5491 C CA . SER B 1 10 ? -23.203 1.328 38.438 1 32.03 10 SER B CA 1
ATOM 5492 C C . SER B 1 10 ? -22.516 2.57 39 1 32.03 10 SER B C 1
ATOM 5494 O O . SER B 1 10 ? -23.188 3.5 39.438 1 32.03 10 SER B O 1
ATOM 5496 N N . THR B 1 11 ? -21.141 2.496 39.125 1 32.41 11 THR B N 1
ATOM 5497 C CA . THR B 1 11 ? -20.531 3.611 39.844 1 32.41 11 THR B CA 1
ATOM 5498 C C . THR B 1 11 ? -20.453 4.848 38.938 1 32.41 11 THR B C 1
ATOM 5500 O O . THR B 1 11 ? -20.5 5.977 39.438 1 32.41 11 THR B O 1
ATOM 5503 N N . ALA B 1 12 ? -20.297 4.582 37.625 1 30.64 12 ALA B N 1
ATOM 5504 C CA . ALA B 1 12 ? -20.125 5.777 36.812 1 30.64 12 ALA B CA 1
ATOM 5505 C C . ALA B 1 12 ? -21.422 6.562 36.719 1 30.64 12 ALA B C 1
ATOM 5507 O O . ALA B 1 12 ? -21.422 7.793 36.656 1 30.64 12 ALA B O 1
ATOM 5508 N N . PHE B 1 13 ? -22.609 5.844 36.75 1 29.69 13 PHE B N 1
ATOM 5509 C CA . PHE B 1 13 ? -23.875 6.562 36.688 1 29.69 13 PHE B CA 1
ATOM 5510 C C . PHE B 1 13 ? -24.062 7.422 37.938 1 29.69 13 PHE B C 1
ATOM 5512 O O . PHE B 1 13 ? -24.609 8.523 37.875 1 29.69 13 PHE B O 1
ATOM 5519 N N . ILE B 1 14 ? -23.578 6.883 39.125 1 28.59 14 ILE B N 1
ATOM 5520 C CA . ILE B 1 14 ? -23.859 7.617 40.375 1 28.59 14 ILE B CA 1
ATOM 5521 C C . ILE B 1 14 ? -23.109 8.945 40.344 1 28.59 14 ILE B C 1
ATOM 5523 O O . ILE B 1 14 ? -23.641 9.969 40.781 1 28.59 14 ILE B O 1
ATOM 5527 N N . CYS B 1 15 ? -21.844 8.891 39.844 1 27.77 15 CYS B N 1
ATOM 5528 C CA . CYS B 1 15 ? -21.125 10.141 40.031 1 27.77 15 CYS B CA 1
ATOM 5529 C C . CYS B 1 15 ? -21.719 11.25 39.156 1 27.77 15 CYS B C 1
ATOM 5531 O O . CYS B 1 15 ? -21.5 12.43 39.438 1 27.77 15 CYS B O 1
ATOM 5533 N N . PHE B 1 16 ? -22.312 10.836 38.031 1 29.39 16 PHE B N 1
ATOM 5534 C CA . PHE B 1 16 ? -22.797 11.922 37.188 1 29.39 16 PHE B CA 1
ATOM 5535 C C . PHE B 1 16 ? -23.953 12.648 37.875 1 29.39 16 PHE B C 1
ATOM 5537 O O . PHE B 1 16 ? -24.094 13.867 37.719 1 29.39 16 PHE B O 1
ATOM 5544 N N . LEU B 1 17 ? -24.906 11.836 38.469 1 27.48 17 LEU B N 1
ATOM 5545 C CA . LEU B 1 17 ? -26.141 12.484 38.906 1 27.48 17 LEU B CA 1
ATOM 5546 C C . LEU B 1 17 ? -25.875 13.414 40.094 1 27.48 17 LEU B C 1
ATOM 5548 O O . LEU B 1 17 ? -26.609 14.383 40.281 1 27.48 17 LEU B O 1
ATOM 5552 N N . LEU B 1 18 ? -24.953 13.016 41 1 26.41 18 LEU B N 1
ATOM 5553 C CA . LEU B 1 18 ? -24.969 13.766 42.25 1 26.41 18 LEU B CA 1
ATOM 5554 C C . LEU B 1 18 ? -24.469 15.188 42.031 1 26.41 18 LEU B C 1
ATOM 5556 O O . LEU B 1 18 ? -24.297 15.945 42.969 1 26.41 18 LEU B O 1
ATOM 5560 N N . LEU B 1 19 ? -23.859 15.438 40.938 1 30.22 19 LEU B N 1
ATOM 5561 C CA . LEU B 1 19 ? -23.453 16.828 40.969 1 30.22 19 LEU B CA 1
ATOM 5562 C C . LEU B 1 19 ? -24.656 17.766 41.031 1 30.22 19 LEU B C 1
ATOM 5564 O O . LEU B 1 19 ? -25.297 18.016 40.031 1 30.22 19 LEU B O 1
ATOM 5568 N N . GLY B 1 20 ? -25.656 17.406 41.906 1 26.64 20 GLY B N 1
ATOM 5569 C CA . GLY B 1 20 ? -26.844 18.141 42.312 1 26.64 20 GLY B CA 1
ATOM 5570 C C . GLY B 1 20 ? -26.578 19.625 42.531 1 26.64 20 GLY B C 1
ATOM 5571 O O . GLY B 1 20 ? -25.438 20.016 42.781 1 26.64 20 GLY B O 1
ATOM 5572 N N . PHE B 1 21 ? -27.719 20.406 42.375 1 30.59 21 PHE B N 1
ATOM 5573 C CA . PHE B 1 21 ? -28.188 21.797 42.438 1 30.59 21 PHE B CA 1
ATOM 5574 C C . PHE B 1 21 ? -28 22.375 43.812 1 30.59 21 PHE B C 1
ATOM 5576 O O . PHE B 1 21 ? -28.797 22.109 44.719 1 30.59 21 PHE B O 1
ATOM 5583 N N . SER B 1 22 ? -26.875 22.297 44.438 1 28.42 22 SER B N 1
ATOM 5584 C CA . SER B 1 22 ? -26.953 23.062 45.688 1 28.42 22 SER B CA 1
ATOM 5585 C C . SER B 1 22 ? -27.406 24.484 45.438 1 28.42 22 SER B C 1
ATOM 5587 O O . SER B 1 22 ? -26.812 25.203 44.625 1 28.42 22 SER B O 1
ATOM 5589 N N . THR B 1 23 ? -28.719 24.734 45.531 1 30.84 23 THR B N 1
ATOM 5590 C CA . THR B 1 23 ? -29.391 26.016 45.656 1 30.84 23 THR B CA 1
ATOM 5591 C C . THR B 1 23 ? -28.734 26.875 46.75 1 30.84 23 THR B C 1
ATOM 5593 O O . THR B 1 23 ? -28.844 26.562 47.938 1 30.84 23 THR B O 1
ATOM 5596 N N . LEU B 1 24 ? -27.531 27.297 46.625 1 30.72 24 LEU B N 1
ATOM 5597 C CA . LEU B 1 24 ? -27.016 28.234 47.625 1 30.72 24 LEU B CA 1
ATOM 5598 C C . LEU B 1 24 ? -27.938 29.438 47.75 1 30.72 24 LEU B C 1
ATOM 5600 O O . LEU B 1 24 ? -28.531 29.891 46.781 1 30.72 24 LEU B O 1
ATOM 5604 N N . ASN B 1 25 ? -28.453 29.641 48.938 1 30.98 25 ASN B N 1
ATOM 5605 C CA . ASN B 1 25 ? -29.188 30.75 49.531 1 30.98 25 ASN B CA 1
ATOM 5606 C C . ASN B 1 25 ? -28.562 32.094 49.188 1 30.98 25 ASN B C 1
ATOM 5608 O O . ASN B 1 25 ? -27.344 32.25 49.312 1 30.98 25 ASN B O 1
ATOM 5612 N N . ALA B 1 26 ? -29.219 32.906 48.344 1 35.34 26 ALA B N 1
ATOM 5613 C CA . ALA B 1 26 ? -29.031 34.25 47.781 1 35.34 26 ALA B CA 1
ATOM 5614 C C . ALA B 1 26 ? -28.906 35.312 48.875 1 35.34 26 ALA B C 1
ATOM 5616 O O . ALA B 1 26 ? -29.922 35.75 49.438 1 35.34 26 ALA B O 1
ATOM 5617 N N . GLU B 1 27 ? -28.062 35.156 49.875 1 33.66 27 GLU B N 1
ATOM 5618 C CA . GLU B 1 27 ? -27.969 36.406 50.656 1 33.66 27 GLU B CA 1
ATOM 5619 C C . GLU B 1 27 ? -27.609 37.594 49.781 1 33.66 27 GLU B C 1
ATOM 5621 O O . GLU B 1 27 ? -26.922 37.438 48.781 1 33.66 27 GLU B O 1
ATOM 5626 N N . GLU B 1 28 ? -28.281 38.75 49.938 1 38.09 28 GLU B N 1
ATOM 5627 C CA . GLU B 1 28 ? -28.141 40.062 49.312 1 38.09 28 GLU B CA 1
ATOM 5628 C C . GLU B 1 28 ? -26.688 40.531 49.312 1 38.09 28 GLU B C 1
ATOM 5630 O O . GLU B 1 28 ? -26.172 40.969 50.344 1 38.09 28 GLU B O 1
ATOM 5635 N N . VAL B 1 29 ? -25.781 39.812 48.844 1 42.12 29 VAL B N 1
ATOM 5636 C CA . VAL B 1 29 ? -24.375 40.219 48.969 1 42.12 29 VAL B CA 1
ATOM 5637 C C . VAL B 1 29 ? -24.141 41.5 48.156 1 42.12 29 VAL B C 1
ATOM 5639 O O . VAL B 1 29 ? -24.5 41.562 47 1 42.12 29 VAL B O 1
ATOM 5642 N N . ARG B 1 30 ? -23.844 42.625 48.75 1 47.31 30 ARG B N 1
ATOM 5643 C CA . ARG B 1 30 ? -23.375 43.906 48.281 1 47.31 30 ARG B CA 1
ATOM 5644 C C . ARG B 1 30 ? -22.297 43.75 47.219 1 47.31 30 ARG B C 1
ATOM 5646 O O . ARG B 1 30 ? -21.391 42.938 47.344 1 47.31 30 ARG B O 1
ATOM 5653 N N . VAL B 1 31 ? -22.578 44.125 46.125 1 52.84 31 VAL B N 1
ATOM 5654 C CA . VAL B 1 31 ? -21.688 44.094 44.969 1 52.84 31 VAL B CA 1
ATOM 5655 C C . VAL B 1 31 ? -20.406 44.844 45.281 1 52.84 31 VAL B C 1
ATOM 5657 O O . VAL B 1 31 ? -20.453 46.062 45.594 1 52.84 31 VAL B O 1
ATOM 5660 N N . THR B 1 32 ? -19.328 44.219 45.719 1 66.44 32 THR B N 1
ATOM 5661 C CA . THR B 1 32 ? -18.016 44.812 45.938 1 66.44 32 THR B CA 1
ATOM 5662 C C . THR B 1 32 ? -17.391 45.312 44.656 1 66.44 32 THR B C 1
ATOM 5664 O O . THR B 1 32 ? -17.625 44.75 43.594 1 66.44 32 THR B O 1
ATOM 5667 N N . SER B 1 33 ? -16.984 46.531 44.594 1 78.44 33 SER B N 1
ATOM 5668 C CA . SER B 1 33 ? -16.328 47.188 43.469 1 78.44 33 SER B CA 1
ATOM 5669 C C . SER B 1 33 ? -15 46.5 43.125 1 78.44 33 SER B C 1
ATOM 5671 O O . SER B 1 33 ? -14.289 46.062 44.031 1 78.44 33 SER B O 1
ATOM 5673 N N . PHE B 1 34 ? -14.742 46.219 41.906 1 83.88 34 PHE B N 1
ATOM 5674 C CA . PHE B 1 34 ? -13.492 45.625 41.469 1 83.88 34 PHE B CA 1
ATOM 5675 C C . PHE B 1 34 ? -12.398 46.656 41.344 1 83.88 34 PHE B C 1
ATOM 5677 O O . PHE B 1 34 ? -12.562 47.688 40.656 1 83.88 34 PHE B O 1
ATOM 5684 N N . PRO B 1 35 ? -11.289 46.469 42.031 1 81.88 35 PRO B N 1
ATOM 5685 C CA . PRO B 1 35 ? -10.172 47.406 41.906 1 81.88 35 PRO B CA 1
ATOM 5686 C C . PRO B 1 35 ? -9.305 47.125 40.688 1 81.88 35 PRO B C 1
ATOM 5688 O O . PRO B 1 35 ? -8.859 46 40.469 1 81.88 35 PRO B O 1
ATOM 5691 N N . LEU B 1 36 ? -9.117 48.125 39.875 1 83.94 36 LEU B N 1
ATOM 5692 C CA . LEU B 1 36 ? -8.289 48 38.688 1 83.94 36 LEU B CA 1
ATOM 5693 C C . LEU B 1 36 ? -6.805 48.094 39.031 1 83.94 36 LEU B C 1
ATOM 5695 O O . LEU B 1 36 ? -6.414 48.875 39.906 1 83.94 36 LEU B O 1
ATOM 5699 N N . SER B 1 37 ? -6.059 47.125 38.562 1 76.75 37 SER B N 1
ATOM 5700 C CA . SER B 1 37 ? -4.605 47.156 38.719 1 76.75 37 SER B CA 1
ATOM 5701 C C . SER B 1 37 ? -3.918 47.156 37.344 1 76.75 37 SER B C 1
ATOM 5703 O O . SER B 1 37 ? -4.465 46.656 36.375 1 76.75 37 SER B O 1
ATOM 5705 N N . GLY B 1 38 ? -2.885 47.844 37.188 1 68.25 38 GLY B N 1
ATOM 5706 C CA . GLY B 1 38 ? -2.152 48 35.938 1 68.25 38 GLY B CA 1
ATOM 5707 C C . GLY B 1 38 ? -1.586 46.688 35.406 1 68.25 38 GLY B C 1
ATOM 5708 O O . GLY B 1 38 ? -1.192 46.625 34.25 1 68.25 38 GLY B O 1
ATOM 5709 N N . THR B 1 39 ? -1.593 45.625 36.156 1 74.25 39 THR B N 1
ATOM 5710 C CA . THR B 1 39 ? -0.976 44.406 35.719 1 74.25 39 THR B CA 1
ATOM 5711 C C . THR B 1 39 ? -1.996 43.25 35.688 1 74.25 39 THR B C 1
ATOM 5713 O O . THR B 1 39 ? -1.666 42.125 36 1 74.25 39 THR B O 1
ATOM 5716 N N . MET B 1 40 ? -3.152 43.531 35.344 1 79.56 40 MET B N 1
ATOM 5717 C CA . MET B 1 40 ? -4.199 42.5 35.375 1 79.56 40 MET B CA 1
ATOM 5718 C C . MET B 1 40 ? -4.004 41.5 34.219 1 79.56 40 MET B C 1
ATOM 5720 O O . MET B 1 40 ? -3.82 41.938 33.062 1 79.56 40 MET B O 1
ATOM 5724 N N . LYS B 1 41 ? -3.869 40.25 34.594 1 81.94 41 LYS B N 1
ATOM 5725 C CA . LYS B 1 41 ? -3.742 39.156 33.625 1 81.94 41 LYS B CA 1
ATOM 5726 C C . LYS B 1 41 ? -4.988 38.281 33.656 1 81.94 41 LYS B C 1
ATOM 5728 O O . LYS B 1 41 ? -4.977 37.188 34.219 1 81.94 41 LYS B O 1
ATOM 5733 N N . GLY B 1 42 ? -6.039 38.844 33 1 84 42 GLY B N 1
ATOM 5734 C CA . GLY B 1 42 ? -7.254 38.062 32.906 1 84 42 GLY B CA 1
ATOM 5735 C C . GLY B 1 42 ? -7.906 37.75 34.219 1 84 42 GLY B C 1
ATOM 5736 O O . GLY B 1 42 ? -8.211 36.594 34.531 1 84 42 GLY B O 1
ATOM 5737 N N . VAL B 1 43 ? -8.102 38.719 35 1 85.62 43 VAL B N 1
ATOM 5738 C CA . VAL B 1 43 ? -8.727 38.562 36.312 1 85.62 43 VAL B CA 1
ATOM 5739 C C . VAL B 1 43 ? -10.234 38.406 36.125 1 85.62 43 VAL B C 1
ATOM 5741 O O . VAL B 1 43 ? -10.883 39.219 35.469 1 85.62 43 VAL B O 1
ATOM 5744 N N . PRO B 1 44 ? -10.75 37.312 36.656 1 87.69 44 PRO B N 1
ATOM 5745 C CA . PRO B 1 44 ? -12.195 37.125 36.531 1 87.69 44 PRO B CA 1
ATOM 5746 C C . PRO B 1 44 ? -13 38.219 37.219 1 87.69 44 PRO B C 1
ATOM 5748 O O . PRO B 1 44 ? -12.672 38.625 38.312 1 87.69 44 PRO B O 1
ATOM 5751 N N . LEU B 1 45 ? -13.969 38.719 36.531 1 91.56 45 LEU B N 1
ATOM 5752 C CA . LEU B 1 45 ? -14.781 39.812 37.031 1 91.56 45 LEU B CA 1
ATOM 5753 C C . LEU B 1 45 ? -16.125 39.312 37.531 1 91.56 45 LEU B C 1
ATOM 5755 O O . LEU B 1 45 ? -16.844 40.031 38.219 1 91.56 45 LEU B O 1
ATOM 5759 N N . ASN B 1 46 ? -16.391 38.094 37.281 1 88.38 46 ASN B N 1
ATOM 5760 C CA . ASN B 1 46 ? -17.719 37.594 37.562 1 88.38 46 ASN B CA 1
ATOM 5761 C C . ASN B 1 46 ? -18.094 37.75 39.031 1 88.38 46 ASN B C 1
ATOM 5763 O O . ASN B 1 46 ? -19.234 38.062 39.344 1 88.38 46 ASN B O 1
ATOM 5767 N N . GLN B 1 47 ? -17.188 37.531 39.875 1 86.38 47 GLN B N 1
ATOM 5768 C CA . GLN B 1 47 ? -17.469 37.594 41.312 1 86.38 47 GLN B CA 1
ATOM 5769 C C . GLN B 1 47 ? -17.844 39.031 41.75 1 86.38 47 GLN B C 1
ATOM 5771 O O . GLN B 1 47 ? -18.422 39.219 42.812 1 86.38 47 GLN B O 1
ATOM 5776 N N . PHE B 1 48 ? -17.625 39.938 40.906 1 89.56 48 PHE B N 1
ATOM 5777 C CA . PHE B 1 48 ? -17.922 41.344 41.219 1 89.56 48 PHE B CA 1
ATOM 5778 C C . PHE B 1 48 ? -19.141 41.812 40.438 1 89.56 48 PHE B C 1
ATOM 5780 O O . PHE B 1 48 ? -19.406 43.031 40.344 1 89.56 48 PHE B O 1
ATOM 5787 N N . MET B 1 49 ? -19.766 40.875 39.875 1 91.88 49 MET B N 1
ATOM 5788 C CA . MET B 1 49 ? -20.922 41.219 39.031 1 91.88 49 MET B CA 1
ATOM 5789 C C . MET B 1 49 ? -22.203 40.656 39.625 1 91.88 49 MET B C 1
ATOM 5791 O O . MET B 1 49 ? -22.172 39.75 40.469 1 91.88 49 MET B O 1
ATOM 5795 N N . SER B 1 50 ? -23.312 41.312 39.312 1 90.88 50 SER B N 1
ATOM 5796 C CA . SER B 1 50 ? -24.656 40.844 39.594 1 90.88 50 SER B CA 1
ATOM 5797 C C . SER B 1 50 ? -25.438 40.594 38.312 1 90.88 50 SER B C 1
ATOM 5799 O O . SER B 1 50 ? -25.25 41.312 37.344 1 90.88 50 SER B O 1
ATOM 5801 N N . ILE B 1 51 ? -26.25 39.594 38.344 1 91.12 51 ILE B N 1
ATOM 5802 C CA . ILE B 1 51 ? -26.922 39.188 37.125 1 91.12 51 ILE B CA 1
ATOM 5803 C C . ILE B 1 51 ? -28.438 39.156 37.312 1 91.12 51 ILE B C 1
ATOM 5805 O O . ILE B 1 51 ? -28.906 38.875 38.438 1 91.12 51 ILE B O 1
ATOM 5809 N N . SER B 1 52 ? -29.141 39.562 36.375 1 88.81 52 SER B N 1
ATOM 5810 C CA . SER B 1 52 ? -30.594 39.469 36.312 1 88.81 52 SER B CA 1
ATOM 5811 C C . SER B 1 52 ? -31.047 38.812 35 1 88.81 52 SER B C 1
ATOM 5813 O O . SER B 1 52 ? -30.547 39.156 33.938 1 88.81 52 SER B O 1
ATOM 5815 N N . ALA B 1 53 ? -31.922 37.812 35.062 1 89 53 ALA B N 1
ATOM 5816 C CA . ALA B 1 53 ? -32.375 37.062 33.875 1 89 53 ALA B CA 1
ATOM 5817 C C . ALA B 1 53 ? -33.844 37.406 33.562 1 89 53 ALA B C 1
ATOM 5819 O O . ALA B 1 53 ? -34.656 37.594 34.469 1 89 53 ALA B O 1
ATOM 5820 N N . PHE B 1 54 ? -34.031 37.531 32.312 1 86.31 54 PHE B N 1
ATOM 5821 C CA . PHE B 1 54 ? -35.375 37.844 31.859 1 86.31 54 PHE B CA 1
ATOM 5822 C C . PHE B 1 54 ? -35.844 36.844 30.812 1 86.31 54 PHE B C 1
ATOM 5824 O O . PHE B 1 54 ? -35.062 36.469 29.922 1 86.31 54 PHE B O 1
ATOM 5831 N N . ALA B 1 55 ? -37.031 36.312 30.953 1 82.06 55 ALA B N 1
ATOM 5832 C CA . ALA B 1 55 ? -37.594 35.344 30.031 1 82.06 55 ALA B CA 1
ATOM 5833 C C . ALA B 1 55 ? -37.812 35.969 28.656 1 82.06 55 ALA B C 1
ATOM 5835 O O . ALA B 1 55 ? -38.125 37.156 28.547 1 82.06 55 ALA B O 1
ATOM 5836 N N . PRO B 1 56 ? -37.719 34.969 27.719 1 77.81 56 PRO B N 1
ATOM 5837 C CA . PRO B 1 56 ? -37.969 35.469 26.359 1 77.81 56 PRO B CA 1
ATOM 5838 C C . PRO B 1 56 ? -39.375 36 26.172 1 77.81 56 PRO B C 1
ATOM 5840 O O . PRO B 1 56 ? -40.344 35.406 26.703 1 77.81 56 PRO B O 1
ATOM 5843 N N . GLY B 1 57 ? -39.562 37.062 25.609 1 74.81 57 GLY B N 1
ATOM 5844 C CA . GLY B 1 57 ? -40.875 37.625 25.344 1 74.81 57 GLY B CA 1
ATOM 5845 C C . GLY B 1 57 ? -41.312 38.656 26.359 1 74.81 57 GLY B C 1
ATOM 5846 O O . GLY B 1 57 ? -42.281 39.375 26.141 1 74.81 57 GLY B O 1
ATOM 5847 N N . SER B 1 58 ? -40.562 38.656 27.469 1 75.88 58 SER B N 1
ATOM 5848 C CA . SER B 1 58 ? -40.906 39.688 28.469 1 75.88 58 SER B CA 1
ATOM 5849 C C . SER B 1 58 ? -40.531 41.094 27.953 1 75.88 58 SER B C 1
ATOM 5851 O O . SER B 1 58 ? -39.688 41.219 27.062 1 75.88 58 SER B O 1
ATOM 5853 N N . SER B 1 59 ? -41.25 42.062 28.391 1 73.69 59 SER B N 1
ATOM 5854 C CA . SER B 1 59 ? -41 43.438 27.984 1 73.69 59 SER B CA 1
ATOM 5855 C C . SER B 1 59 ? -39.562 43.844 28.266 1 73.69 59 SER B C 1
ATOM 5857 O O . SER B 1 59 ? -38.969 44.594 27.484 1 73.69 59 SER B O 1
ATOM 5859 N N . GLN B 1 60 ? -39.031 43.219 29.297 1 70.5 60 GLN B N 1
ATOM 5860 C CA . GLN B 1 60 ? -37.688 43.562 29.688 1 70.5 60 GLN B CA 1
ATOM 5861 C C . GLN B 1 60 ? -36.656 42.875 28.781 1 70.5 60 GLN B C 1
ATOM 5863 O O . GLN B 1 60 ? -35.562 43.375 28.562 1 70.5 60 GLN B O 1
ATOM 5868 N N . ALA B 1 61 ? -37.094 41.75 28.312 1 72.19 61 ALA B N 1
ATOM 5869 C CA . ALA B 1 61 ? -36.219 41 27.422 1 72.19 61 ALA B CA 1
ATOM 5870 C C . ALA B 1 61 ? -36.094 41.688 26.047 1 72.19 61 ALA B C 1
ATOM 5872 O O . ALA B 1 61 ? -35.062 41.594 25.391 1 72.19 61 ALA B O 1
ATOM 5873 N N . VAL B 1 62 ? -37.156 42.312 25.719 1 71.25 62 VAL B N 1
ATOM 5874 C CA . VAL B 1 62 ? -37.219 42.938 24.406 1 71.25 62 VAL B CA 1
ATOM 5875 C C . VAL B 1 62 ? -36.625 44.344 24.484 1 71.25 62 VAL B C 1
ATOM 5877 O O . VAL B 1 62 ? -36.094 44.844 23.5 1 71.25 62 VAL B O 1
ATOM 5880 N N . GLU B 1 63 ? -36.625 44.875 25.703 1 69.94 63 GLU B N 1
ATOM 5881 C CA . GLU B 1 63 ? -36.156 46.219 25.875 1 69.94 63 GLU B CA 1
ATOM 5882 C C . GLU B 1 63 ? -34.625 46.312 25.75 1 69.94 63 GLU B C 1
ATOM 5884 O O . GLU B 1 63 ? -33.906 45.594 26.453 1 69.94 63 GLU B O 1
ATOM 5889 N N . LYS B 1 64 ? -34.156 47.094 24.781 1 74.94 64 LYS B N 1
ATOM 5890 C CA . LYS B 1 64 ? -32.75 47.25 24.531 1 74.94 64 LYS B CA 1
ATOM 5891 C C . LYS B 1 64 ? -32.188 48.531 25.188 1 74.94 64 LYS B C 1
ATOM 5893 O O . LYS B 1 64 ? -30.984 48.688 25.312 1 74.94 64 LYS B O 1
ATOM 5898 N N . ASP B 1 65 ? -33.125 49.312 25.75 1 75.69 65 ASP B N 1
ATOM 5899 C CA . ASP B 1 65 ? -32.688 50.594 26.359 1 75.69 65 ASP B CA 1
ATOM 5900 C C . ASP B 1 65 ? -32.469 50.438 27.859 1 75.69 65 ASP B C 1
ATOM 5902 O O . ASP B 1 65 ? -33.438 50.156 28.594 1 75.69 65 ASP B O 1
ATOM 5906 N N . PRO B 1 66 ? -31.312 50.469 28.297 1 79.75 66 PRO B N 1
ATOM 5907 C CA . PRO B 1 66 ? -31.016 50.312 29.719 1 79.75 66 PRO B CA 1
ATOM 5908 C C . PRO B 1 66 ? -31.75 51.312 30.609 1 79.75 66 PRO B C 1
ATOM 5910 O O . PRO B 1 66 ? -32.031 51.031 31.766 1 79.75 66 PRO B O 1
ATOM 5913 N N . ASN B 1 67 ? -32.031 52.438 30.078 1 76.5 67 ASN B N 1
ATOM 5914 C CA . ASN B 1 67 ? -32.688 53.5 30.859 1 76.5 67 ASN B CA 1
ATOM 5915 C C . ASN B 1 67 ? -34.094 53.094 31.266 1 76.5 67 ASN B C 1
ATOM 5917 O O . ASN B 1 67 ? -34.562 53.438 32.344 1 76.5 67 ASN B O 1
ATOM 5921 N N . ARG B 1 68 ? -34.656 52.375 30.531 1 73.31 68 ARG B N 1
ATOM 5922 C CA . ARG B 1 68 ? -36.031 51.906 30.828 1 73.31 68 ARG B CA 1
ATOM 5923 C C . ARG B 1 68 ? -36 50.719 31.766 1 73.31 68 ARG B C 1
ATOM 5925 O O . ARG B 1 68 ? -36.906 50.5 32.531 1 73.31 68 ARG B O 1
ATOM 5932 N N . LEU B 1 69 ? -35.062 49.938 31.672 1 72.31 69 LEU B N 1
ATOM 5933 C CA . LEU B 1 69 ? -34.938 48.75 32.5 1 72.31 69 LEU B CA 1
ATOM 5934 C C . LEU B 1 69 ? -34.719 49.125 33.969 1 72.31 69 LEU B C 1
ATOM 5936 O O . LEU B 1 69 ? -35.281 48.469 34.844 1 72.31 69 LEU B O 1
ATOM 5940 N N . MET B 1 70 ? -33.875 50.062 34.281 1 68.75 70 MET B N 1
ATOM 5941 C CA . MET B 1 70 ? -33.5 50.375 35.625 1 68.75 70 MET B CA 1
ATOM 5942 C C . MET B 1 70 ? -34.656 51 36.375 1 68.75 70 MET B C 1
ATOM 5944 O O . MET B 1 70 ? -34.625 51.125 37.625 1 68.75 70 MET B O 1
ATOM 5948 N N . SER B 1 71 ? -35.594 51.312 35.625 1 63 71 SER B N 1
ATOM 5949 C CA . SER B 1 71 ? -36.781 51.875 36.281 1 63 71 SER B CA 1
ATOM 5950 C C . SER B 1 71 ? -37.688 50.75 36.875 1 63 71 SER B C 1
ATOM 5952 O O . SER B 1 71 ? -38.562 51.031 37.688 1 63 71 SER B O 1
ATOM 5954 N N . VAL B 1 72 ? -37.406 49.594 36.5 1 61.75 72 VAL B N 1
ATOM 5955 C CA . VAL B 1 72 ? -38.219 48.469 36.969 1 61.75 72 VAL B CA 1
ATOM 5956 C C . VAL B 1 72 ? -37.5 47.688 38.062 1 61.75 72 VAL B C 1
ATOM 5958 O O . VAL B 1 72 ? -36.281 47.594 38.031 1 61.75 72 VAL B O 1
ATOM 5961 N N . ASP B 1 73 ? -38.188 47.344 39.156 1 62.53 73 ASP B N 1
ATOM 5962 C CA . ASP B 1 73 ? -37.656 46.562 40.281 1 62.53 73 ASP B CA 1
ATOM 5963 C C . ASP B 1 73 ? -37.125 45.219 39.812 1 62.53 73 ASP B C 1
ATOM 5965 O O . ASP B 1 73 ? -37.906 44.312 39.5 1 62.53 73 ASP B O 1
ATOM 5969 N N . SER B 1 74 ? -35.938 45.094 39.344 1 71.06 74 SER B N 1
ATOM 5970 C CA . SER B 1 74 ? -35.344 43.812 38.938 1 71.06 74 SER B CA 1
ATOM 5971 C C . SER B 1 74 ? -34.5 43.219 40.062 1 71.06 74 SER B C 1
ATOM 5973 O O . SER B 1 74 ? -33.938 43.906 40.906 1 71.06 74 SER B O 1
ATOM 5975 N N . VAL B 1 75 ? -34.625 41.875 40.125 1 80.5 75 VAL B N 1
ATOM 5976 C CA . VAL B 1 75 ? -33.906 41.094 41.125 1 80.5 75 VAL B CA 1
ATOM 5977 C C . VAL B 1 75 ? -32.5 40.812 40.625 1 80.5 75 VAL B C 1
ATOM 5979 O O . VAL B 1 75 ? -32.312 40.219 39.562 1 80.5 75 VAL B O 1
ATOM 5982 N N . TRP B 1 76 ? -31.531 41.438 41.312 1 87.31 76 TRP B N 1
ATOM 5983 C CA . TRP B 1 76 ? -30.141 41.219 40.969 1 87.31 76 TRP B CA 1
ATOM 5984 C C . TRP B 1 76 ? -29.5 40.188 41.875 1 87.31 76 TRP B C 1
ATOM 5986 O O . TRP B 1 76 ? -29.547 40.312 43.094 1 87.31 76 TRP B O 1
ATOM 5996 N N . LYS B 1 77 ? -28.984 39.094 41.281 1 87.94 77 LYS B N 1
ATOM 5997 C CA . LYS B 1 77 ? -28.297 38.031 42.031 1 87.94 77 LYS B CA 1
ATOM 5998 C C . LYS B 1 77 ? -26.797 38.094 41.812 1 87.94 77 LYS B C 1
ATOM 6000 O O . LYS B 1 77 ? -26.328 38.219 40.688 1 87.94 77 LYS B O 1
ATOM 6005 N N . PRO B 1 78 ? -26 38.062 42.875 1 88.94 78 PRO B N 1
ATOM 6006 C CA . PRO B 1 78 ? -24.547 38.062 42.719 1 88.94 78 PRO B CA 1
ATOM 6007 C C . PRO B 1 78 ? -24.031 36.781 42.094 1 88.94 78 PRO B C 1
ATOM 6009 O O . PRO B 1 78 ? -24.578 35.688 42.375 1 88.94 78 PRO B O 1
ATOM 6012 N N . ILE B 1 79 ? -23.031 36.906 41.312 1 88.38 79 ILE B N 1
ATOM 6013 C CA . ILE B 1 79 ? -22.391 35.75 40.719 1 88.38 79 ILE B CA 1
ATOM 6014 C C . ILE B 1 79 ? -21.281 35.25 41.625 1 88.38 79 ILE B C 1
ATOM 6016 O O . ILE B 1 79 ? -20.406 36 42.031 1 88.38 79 ILE B O 1
ATOM 6020 N N . GLU B 1 80 ? -21.219 33.969 41.906 1 81.06 80 GLU B N 1
ATOM 6021 C CA . GLU B 1 80 ? -20.266 33.406 42.875 1 81.06 80 GLU B CA 1
ATOM 6022 C C . GLU B 1 80 ? -19.109 32.719 42.156 1 81.06 80 GLU B C 1
ATOM 6024 O O . GLU B 1 80 ? -18.047 32.5 42.75 1 81.06 80 GLU B O 1
ATOM 6029 N N . LYS B 1 81 ? -19.344 32.375 41 1 81.19 81 LYS B N 1
ATOM 6030 C CA . LYS B 1 81 ? -18.328 31.594 40.281 1 81.19 81 LYS B CA 1
ATOM 6031 C C . LYS B 1 81 ? -17.578 32.438 39.25 1 81.19 81 LYS B C 1
ATOM 6033 O O . LYS B 1 81 ? -18.109 33.438 38.781 1 81.19 81 LYS B O 1
ATOM 6038 N N . ASP B 1 82 ? -16.359 32.125 39.031 1 79 82 ASP B N 1
ATOM 6039 C CA . ASP B 1 82 ? -15.547 32.812 38.031 1 79 82 ASP B CA 1
ATOM 6040 C C . ASP B 1 82 ? -16.125 32.625 36.625 1 79 82 ASP B C 1
ATOM 6042 O O . ASP B 1 82 ? -15.945 33.5 35.781 1 79 82 ASP B O 1
ATOM 6046 N N . SER B 1 83 ? -16.703 31.547 36.469 1 80.38 83 SER B N 1
ATOM 6047 C CA . SER B 1 83 ? -17.375 31.266 35.219 1 80.38 83 SER B CA 1
ATOM 6048 C C . SER B 1 83 ? -18.766 30.703 35.438 1 80.38 83 SER B C 1
ATOM 6050 O O . SER B 1 83 ? -18.953 29.75 36.219 1 80.38 83 SER B O 1
ATOM 6052 N N . LEU B 1 84 ? -19.719 31.438 34.938 1 82.19 84 LEU B N 1
ATOM 6053 C CA . LEU B 1 84 ? -21.109 31.031 35.062 1 82.19 84 LEU B CA 1
ATOM 6054 C C . LEU B 1 84 ? -21.625 30.406 33.781 1 82.19 84 LEU B C 1
ATOM 6056 O O . LEU B 1 84 ? -21.656 31.078 32.75 1 82.19 84 LEU B O 1
ATOM 6060 N N . SER B 1 85 ? -21.891 29.156 33.844 1 79.38 85 SER B N 1
ATOM 6061 C CA . SER B 1 85 ? -22.469 28.484 32.688 1 79.38 85 SER B CA 1
ATOM 6062 C C . SER B 1 85 ? -23.969 28.266 32.844 1 79.38 85 SER B C 1
ATOM 6064 O O . SER B 1 85 ? -24.406 27.688 33.844 1 79.38 85 SER B O 1
ATOM 6066 N N . LEU B 1 86 ? -24.75 28.859 32.094 1 78.56 86 LEU B N 1
ATOM 6067 C CA . LEU B 1 86 ? -26.203 28.766 32.188 1 78.56 86 LEU B CA 1
ATOM 6068 C C . LEU B 1 86 ? -26.75 27.859 31.062 1 78.56 86 LEU B C 1
ATOM 6070 O O . LEU B 1 86 ? -27.953 27.891 30.781 1 78.56 86 LEU B O 1
ATOM 6074 N N . SER B 1 87 ? -25.984 26.922 30.531 1 74.56 87 SER B N 1
ATOM 6075 C CA . SER B 1 87 ? -26.375 25.953 29.5 1 74.56 87 SER B CA 1
ATOM 6076 C C . SER B 1 87 ? -27.094 26.641 28.344 1 74.56 87 SER B C 1
ATOM 6078 O O . SER B 1 87 ? -26.75 27.781 27.984 1 74.56 87 SER B O 1
ATOM 6080 N N . PHE B 1 88 ? -28.109 25.984 27.734 1 79.06 88 PHE B N 1
ATOM 6081 C CA . PHE B 1 88 ? -28.812 26.5 26.562 1 79.06 88 PHE B CA 1
ATOM 6082 C C . PHE B 1 88 ? -30.141 27.125 26.953 1 79.06 88 PHE B C 1
ATOM 6084 O O . PHE B 1 88 ? -31 26.453 27.531 1 79.06 88 PHE B O 1
ATOM 6091 N N . THR B 1 89 ? -30.156 28.516 26.906 1 78.5 89 THR B N 1
ATOM 6092 C CA . THR B 1 89 ? -31.375 29.219 27.266 1 78.5 89 THR B CA 1
ATOM 6093 C C . THR B 1 89 ? -31.656 30.359 26.297 1 78.5 89 THR B C 1
ATOM 6095 O O . THR B 1 89 ? -30.734 30.859 25.641 1 78.5 89 THR B O 1
ATOM 6098 N N . ASP B 1 90 ? -32.938 30.672 26.125 1 79.75 90 ASP B N 1
ATOM 6099 C CA . ASP B 1 90 ? -33.312 31.812 25.297 1 79.75 90 ASP B CA 1
ATOM 6100 C C . ASP B 1 90 ? -33.531 33.062 26.125 1 79.75 90 ASP B C 1
ATOM 6102 O O . ASP B 1 90 ? -34.031 34.062 25.625 1 79.75 90 ASP B O 1
ATOM 6106 N N . GLU B 1 91 ? -33.031 33 27.297 1 85.12 91 GLU B N 1
ATOM 6107 C CA . GLU B 1 91 ? -33.219 34.156 28.203 1 85.12 91 GLU B CA 1
ATOM 6108 C C . GLU B 1 91 ? -32.188 35.25 27.891 1 85.12 91 GLU B C 1
ATOM 6110 O O . GLU B 1 91 ? -31.156 35 27.266 1 85.12 91 GLU B O 1
ATOM 6115 N N . VAL B 1 92 ? -32.656 36.469 28.172 1 89.19 92 VAL B N 1
ATOM 6116 C CA . VAL B 1 92 ? -31.781 37.625 28.062 1 89.19 92 VAL B CA 1
ATOM 6117 C C . VAL B 1 92 ? -31.234 38 29.438 1 89.19 92 VAL B C 1
ATOM 6119 O O . VAL B 1 92 ? -31.984 38.031 30.422 1 89.19 92 VAL B O 1
ATOM 6122 N N . PHE B 1 93 ? -29.953 38.25 29.5 1 90.38 93 PHE B N 1
ATOM 6123 C CA . PHE B 1 93 ? -29.328 38.5 30.781 1 90.38 93 PHE B CA 1
ATOM 6124 C C . PHE B 1 93 ? -28.766 39.906 30.844 1 90.38 93 PHE B C 1
ATOM 6126 O O . PHE B 1 93 ? -28.234 40.406 29.859 1 90.38 93 PHE B O 1
ATOM 6133 N N . TRP B 1 94 ? -28.953 40.5 31.969 1 90.38 94 TRP B N 1
ATOM 6134 C CA . TRP B 1 94 ? -28.328 41.781 32.281 1 90.38 94 TRP B CA 1
ATOM 6135 C C . TRP B 1 94 ? -27.359 41.656 33.438 1 90.38 94 TRP B C 1
ATOM 6137 O O . TRP B 1 94 ? -27.656 41 34.438 1 90.38 94 TRP B O 1
ATOM 6147 N N . LEU B 1 95 ? -26.25 42.188 33.25 1 92.12 95 LEU B N 1
ATOM 6148 C CA . LEU B 1 95 ? -25.219 42.125 34.281 1 92.12 95 LEU B CA 1
ATOM 6149 C C . LEU B 1 95 ? -24.797 43.531 34.688 1 92.12 95 LEU B C 1
ATOM 6151 O O . LEU B 1 95 ? -24.672 44.438 33.844 1 92.12 95 LEU B O 1
ATOM 6155 N N . LYS B 1 96 ? -24.578 43.688 35.969 1 91.06 96 LYS B N 1
ATOM 6156 C CA . LYS B 1 96 ? -24.094 44.938 36.531 1 91.06 96 LYS B CA 1
ATOM 6157 C C . LYS B 1 96 ? -22.672 44.781 37.062 1 91.06 96 LYS B C 1
ATOM 6159 O O . LYS B 1 96 ? -22.344 43.781 37.688 1 91.06 96 LYS B O 1
ATOM 6164 N N . LEU B 1 97 ? -21.875 45.719 36.719 1 91.81 97 LEU B N 1
ATOM 6165 C CA . LEU B 1 97 ? -20.484 45.688 37.156 1 91.81 97 LEU B CA 1
ATOM 6166 C C . LEU B 1 97 ? -20.078 47.094 37.656 1 91.81 97 LEU B C 1
ATOM 6168 O O . LEU B 1 97 ? -20.422 48.094 37.062 1 91.81 97 LEU B O 1
ATOM 6172 N N . ARG B 1 98 ? -19.406 47.094 38.781 1 89.12 98 ARG B N 1
ATOM 6173 C CA . ARG B 1 98 ? -18.875 48.312 39.344 1 89.12 98 ARG B CA 1
ATOM 6174 C C . ARG B 1 98 ? -17.344 48.25 39.469 1 89.12 98 ARG B C 1
ATOM 6176 O O . ARG B 1 98 ? -16.797 47.25 39.938 1 89.12 98 ARG B O 1
ATOM 6183 N N . ILE B 1 99 ? -16.75 49.25 38.969 1 89.75 99 ILE B N 1
ATOM 6184 C CA . ILE B 1 99 ? -15.297 49.25 38.969 1 89.75 99 ILE B CA 1
ATOM 6185 C C . ILE B 1 99 ? -14.797 50.5 39.688 1 89.75 99 ILE B C 1
ATOM 6187 O O . ILE B 1 99 ? -15.391 51.594 39.562 1 89.75 99 ILE B O 1
ATOM 6191 N N . SER B 1 100 ? -13.68 50.281 40.438 1 88 100 SER B N 1
ATOM 6192 C CA . SER B 1 100 ? -13.008 51.406 41.094 1 88 100 SER B CA 1
ATOM 6193 C C . SER B 1 100 ? -11.547 51.5 40.656 1 88 100 SER B C 1
ATOM 6195 O O . SER B 1 100 ? -10.875 50.469 40.5 1 88 100 SER B O 1
ATOM 6197 N N . SER B 1 101 ? -11.203 52.688 40.25 1 85.12 101 SER B N 1
ATOM 6198 C CA . SER B 1 101 ? -9.828 52.875 39.812 1 85.12 101 SER B CA 1
ATOM 6199 C C . SER B 1 101 ? -9.117 53.938 40.625 1 85.12 101 SER B C 1
ATOM 6201 O O . SER B 1 101 ? -9.688 55 40.938 1 85.12 101 SER B O 1
ATOM 6203 N N . GLY B 1 102 ? -7.902 53.625 41.031 1 77 102 GLY B N 1
ATOM 6204 C CA . GLY B 1 102 ? -7.074 54.594 41.75 1 77 102 GLY B CA 1
ATOM 6205 C C . GLY B 1 102 ? -6.352 55.562 40.844 1 77 102 GLY B C 1
ATOM 6206 O O . GLY B 1 102 ? -5.957 56.625 41.25 1 77 102 GLY B O 1
ATOM 6207 N N . GLY B 1 103 ? -6.074 55.125 39.625 1 78.25 103 GLY B N 1
ATOM 6208 C CA . GLY B 1 103 ? -5.363 55.969 38.656 1 78.25 103 GLY B CA 1
ATOM 6209 C C . GLY B 1 103 ? -5.98 55.906 37.281 1 78.25 103 GLY B C 1
ATOM 6210 O O . GLY B 1 103 ? -7.035 55.312 37.094 1 78.25 103 GLY B O 1
ATOM 6211 N N . ASP B 1 104 ? -5.457 56.812 36.406 1 80.31 104 ASP B N 1
ATOM 6212 C CA . ASP B 1 104 ? -5.852 56.781 35 1 80.31 104 ASP B CA 1
ATOM 6213 C C . ASP B 1 104 ? -5.254 55.594 34.281 1 80.31 104 ASP B C 1
ATOM 6215 O O . ASP B 1 104 ? -4.043 55.5 34.062 1 80.31 104 ASP B O 1
ATOM 6219 N N . GLU B 1 105 ? -6.109 54.625 34.125 1 79.88 105 GLU B N 1
ATOM 6220 C CA . GLU B 1 105 ? -5.605 53.375 33.5 1 79.88 105 GLU B CA 1
ATOM 6221 C C . GLU B 1 105 ? -6.535 52.875 32.406 1 79.88 105 GLU B C 1
ATOM 6223 O O . GLU B 1 105 ? -7.754 53.031 32.5 1 79.88 105 GLU B O 1
ATOM 6228 N N . ASP B 1 106 ? -5.938 52.375 31.406 1 83 106 ASP B N 1
ATOM 6229 C CA . ASP B 1 106 ? -6.695 51.688 30.359 1 83 106 ASP B CA 1
ATOM 6230 C C . ASP B 1 106 ? -6.801 50.188 30.641 1 83 106 ASP B C 1
ATOM 6232 O O . ASP B 1 106 ? -5.867 49.594 31.172 1 83 106 ASP B O 1
ATOM 6236 N N . TRP B 1 107 ? -8.031 49.625 30.406 1 86 107 TRP B N 1
ATOM 6237 C CA . TRP B 1 107 ? -8.219 48.188 30.594 1 86 107 TRP B CA 1
ATOM 6238 C C . TRP B 1 107 ? -9.219 47.625 29.594 1 86 107 TRP B C 1
ATOM 6240 O O . TRP B 1 107 ? -9.922 48.375 28.922 1 86 107 TRP B O 1
ATOM 6250 N N . PHE B 1 108 ? -9.07 46.375 29.469 1 87.25 108 PHE B N 1
ATOM 6251 C CA . PHE B 1 108 ? -9.977 45.688 28.547 1 87.25 108 PHE B CA 1
ATOM 6252 C C . PHE B 1 108 ? -10.961 44.812 29.297 1 87.25 108 PHE B C 1
ATOM 6254 O O . PHE B 1 108 ? -10.562 44.062 30.203 1 87.25 108 PHE B O 1
ATOM 6261 N N . LEU B 1 109 ? -12.234 44.938 29 1 89.5 109 LEU B N 1
ATOM 6262 C CA . LEU B 1 109 ? -13.266 44 29.406 1 89.5 109 LEU B CA 1
ATOM 6263 C C . LEU B 1 109 ? -13.469 42.938 28.328 1 89.5 109 LEU B C 1
ATOM 6265 O O . LEU B 1 109 ? -13.852 43.25 27.203 1 89.5 109 LEU B O 1
ATOM 6269 N N . VAL B 1 110 ? -13.141 41.75 28.688 1 89.06 110 VAL B N 1
ATOM 6270 C CA . VAL B 1 110 ? -13.195 40.688 27.688 1 89.06 110 VAL B CA 1
ATOM 6271 C C . VAL B 1 110 ? -14.164 39.594 28.156 1 89.06 110 VAL B C 1
ATOM 6273 O O . VAL B 1 110 ? -14.164 39.219 29.328 1 89.06 110 VAL B O 1
ATOM 6276 N N . LEU B 1 111 ? -15.031 39.188 27.297 1 88.81 111 LEU B N 1
ATOM 6277 C CA . LEU B 1 111 ? -15.852 38 27.516 1 88.81 111 LEU B CA 1
ATOM 6278 C C . LEU B 1 111 ? -15.258 36.812 26.797 1 88.81 111 LEU B C 1
ATOM 6280 O O . LEU B 1 111 ? -15.211 36.75 25.562 1 88.81 111 LEU B O 1
ATOM 6284 N N . ASN B 1 112 ? -14.789 35.875 27.531 1 81.75 112 ASN B N 1
ATOM 6285 C CA . ASN B 1 112 ? -14.203 34.656 26.969 1 81.75 112 ASN B CA 1
ATOM 6286 C C . ASN B 1 112 ? -15.273 33.688 26.453 1 81.75 112 ASN B C 1
ATOM 6288 O O . ASN B 1 112 ? -15.469 32.625 27 1 81.75 112 ASN B O 1
ATOM 6292 N N . ASN B 1 113 ? -15.977 34.031 25.484 1 79.06 113 ASN B N 1
ATOM 6293 C CA . ASN B 1 113 ? -17.016 33.281 24.797 1 79.06 113 ASN B CA 1
ATOM 6294 C C . ASN B 1 113 ? -17.234 33.781 23.375 1 79.06 113 ASN B C 1
ATOM 6296 O O . ASN B 1 113 ? -18.031 34.719 23.156 1 79.06 113 ASN B O 1
ATOM 6300 N N . PRO B 1 114 ? -16.641 33.125 22.5 1 74.69 114 PRO B N 1
ATOM 6301 C CA . PRO B 1 114 ? -16.75 33.594 21.109 1 74.69 114 PRO B CA 1
ATOM 6302 C C . PRO B 1 114 ? -18.141 33.312 20.516 1 74.69 114 PRO B C 1
ATOM 6304 O O . PRO B 1 114 ? -18.484 33.906 19.484 1 74.69 114 PRO B O 1
ATOM 6307 N N . GLY B 1 115 ? -18.953 32.656 21.172 1 76.19 115 GLY B N 1
ATOM 6308 C CA . GLY B 1 115 ? -20.25 32.312 20.625 1 76.19 115 GLY B CA 1
ATOM 6309 C C . GLY B 1 115 ? -21.344 33.281 21.016 1 76.19 115 GLY B C 1
ATOM 6310 O O . GLY B 1 115 ? -22.5 33.125 20.594 1 76.19 115 GLY B O 1
ATOM 6311 N N . MET B 1 116 ? -20.969 34.312 21.734 1 82 116 MET B N 1
ATOM 6312 C CA . MET B 1 116 ? -21.984 35.281 22.172 1 82 116 MET B CA 1
ATOM 6313 C C . MET B 1 116 ? -22.531 36.062 20.984 1 82 116 MET B C 1
ATOM 6315 O O . MET B 1 116 ? -21.75 36.656 20.234 1 82 116 MET B O 1
ATOM 6319 N N . GLU B 1 117 ? -23.781 36.031 20.766 1 83.75 117 GLU B N 1
ATOM 6320 C CA . GLU B 1 117 ? -24.406 36.656 19.594 1 83.75 117 GLU B CA 1
ATOM 6321 C C . GLU B 1 117 ? -24.672 38.125 19.844 1 83.75 117 GLU B C 1
ATOM 6323 O O . GLU B 1 117 ? -24.391 38.969 19 1 83.75 117 GLU B O 1
ATOM 6328 N N . GLU B 1 118 ? -25.281 38.406 21.016 1 85 118 GLU B N 1
ATOM 6329 C CA . GLU B 1 118 ? -25.594 39.781 21.359 1 85 118 GLU B CA 1
ATOM 6330 C C . GLU B 1 118 ? -24.891 40.219 22.656 1 85 118 GLU B C 1
ATOM 6332 O O . GLU B 1 118 ? -25.078 39.594 23.703 1 85 118 GLU B O 1
ATOM 6337 N N . LEU B 1 119 ? -24 41.094 22.531 1 88.12 119 LEU B N 1
ATOM 6338 C CA . LEU B 1 119 ? -23.312 41.625 23.688 1 88.12 119 LEU B CA 1
ATOM 6339 C C . LEU B 1 119 ? -23.219 43.156 23.594 1 88.12 119 LEU B C 1
ATOM 6341 O O . LEU B 1 119 ? -22.641 43.688 22.625 1 88.12 119 LEU B O 1
ATOM 6345 N N . ALA B 1 120 ? -23.906 43.844 24.469 1 88.88 120 ALA B N 1
ATOM 6346 C CA . ALA B 1 120 ? -23.844 45.312 24.516 1 88.88 120 ALA B CA 1
ATOM 6347 C C . ALA B 1 120 ? -23.406 45.781 25.906 1 88.88 120 ALA B C 1
ATOM 6349 O O . ALA B 1 120 ? -23.859 45.25 26.922 1 88.88 120 ALA B O 1
ATOM 6350 N N . VAL B 1 121 ? -22.469 46.656 25.906 1 91.88 121 VAL B N 1
ATOM 6351 C CA . VAL B 1 121 ? -21.969 47.188 27.156 1 91.88 121 VAL B CA 1
ATOM 6352 C C . VAL B 1 121 ? -22.328 48.656 27.281 1 91.88 121 VAL B C 1
ATOM 6354 O O . VAL B 1 121 ? -22.172 49.438 26.312 1 91.88 121 VAL B O 1
ATOM 6357 N N . TYR B 1 122 ? -22.875 49.062 28.453 1 90.75 122 TYR B N 1
ATOM 6358 C CA . TYR B 1 122 ? -23.281 50.438 28.719 1 90.75 122 TYR B CA 1
ATOM 6359 C C . TYR B 1 122 ? -22.531 51 29.906 1 90.75 122 TYR B C 1
ATOM 6361 O O . TYR B 1 122 ? -22.281 50.312 30.891 1 90.75 122 TYR B O 1
ATOM 6369 N N . ARG B 1 123 ? -22.156 52.25 29.75 1 90.5 123 ARG B N 1
ATOM 6370 C CA . ARG B 1 123 ? -21.516 52.969 30.828 1 90.5 123 ARG B CA 1
ATOM 6371 C C . ARG B 1 123 ? -22.422 54.062 31.375 1 90.5 123 ARG B C 1
ATOM 6373 O O . ARG B 1 123 ? -23.109 54.75 30.609 1 90.5 123 ARG B O 1
ATOM 6380 N N . LYS B 1 124 ? -22.344 54.25 32.719 1 88.06 124 LYS B N 1
ATOM 6381 C CA . LYS B 1 124 ? -23.141 55.281 33.344 1 88.06 124 LYS B CA 1
ATOM 6382 C C . LYS B 1 124 ? -22.438 56.656 33.281 1 88.06 124 LYS B C 1
ATOM 6384 O O . LYS B 1 124 ? -21.281 56.75 33.719 1 88.06 124 LYS B O 1
ATOM 6389 N N . GLU B 1 125 ? -23.016 57.625 32.625 1 84.5 125 GLU B N 1
ATOM 6390 C CA . GLU B 1 125 ? -22.469 58.969 32.531 1 84.5 125 GLU B CA 1
ATOM 6391 C C . GLU B 1 125 ? -23.344 59.969 33.312 1 84.5 125 GLU B C 1
ATOM 6393 O O . GLU B 1 125 ? -24.562 59.906 33.25 1 84.5 125 GLU B O 1
ATOM 6398 N N . SER B 1 126 ? -22.688 60.656 34.219 1 76.62 126 SER B N 1
ATOM 6399 C CA . SER B 1 126 ? -23.406 61.656 34.969 1 76.62 126 SER B CA 1
ATOM 6400 C C . SER B 1 126 ? -23.203 63.062 34.344 1 76.62 126 SER B C 1
ATOM 6402 O O . SER B 1 126 ? -22.062 63.531 34.25 1 76.62 126 SER B O 1
ATOM 6404 N N . SER B 1 127 ? -24.016 63.5 33.438 1 67.38 127 SER B N 1
ATOM 6405 C CA . SER B 1 127 ? -23.984 64.875 33 1 67.38 127 SER B CA 1
ATOM 6406 C C . SER B 1 127 ? -24.875 65.812 33.844 1 67.38 127 SER B C 1
ATOM 6408 O O . SER B 1 127 ? -26.047 65.938 33.531 1 67.38 127 SER B O 1
ATOM 6410 N N . GLY B 1 128 ? -24.422 66.438 34.844 1 62.66 128 GLY B N 1
ATOM 6411 C CA . GLY B 1 128 ? -25.172 67.312 35.719 1 62.66 128 GLY B CA 1
ATOM 6412 C C . GLY B 1 128 ? -26.141 66.562 36.625 1 62.66 128 GLY B C 1
ATOM 6413 O O . GLY B 1 128 ? -25.734 65.625 37.344 1 62.66 128 GLY B O 1
ATOM 6414 N N . GLU B 1 129 ? -27.578 66.875 36.5 1 61.84 129 GLU B N 1
ATOM 6415 C CA . GLU B 1 129 ? -28.625 66.25 37.344 1 61.84 129 GLU B CA 1
ATOM 6416 C C . GLU B 1 129 ? -29.219 65 36.719 1 61.84 129 GLU B C 1
ATOM 6418 O O . GLU B 1 129 ? -29.953 64.25 37.344 1 61.84 129 GLU B O 1
ATOM 6423 N N . LYS B 1 130 ? -28.812 64.625 35.469 1 73.69 130 LYS B N 1
ATOM 6424 C CA . LYS B 1 130 ? -29.453 63.438 34.812 1 73.69 130 LYS B CA 1
ATOM 6425 C C . LYS B 1 130 ? -28.453 62.344 34.562 1 73.69 130 LYS B C 1
ATOM 6427 O O . LYS B 1 130 ? -27.375 62.594 34 1 73.69 130 LYS B O 1
ATOM 6432 N N . GLU B 1 131 ? -28.688 61.188 35.156 1 78.81 131 GLU B N 1
ATOM 6433 C CA . GLU B 1 131 ? -27.906 59.969 34.938 1 78.81 131 GLU B CA 1
ATOM 6434 C C . GLU B 1 131 ? -28.406 59.219 33.688 1 78.81 131 GLU B C 1
ATOM 6436 O O . GLU B 1 131 ? -29.609 59.062 33.5 1 78.81 131 GLU B O 1
ATOM 6441 N N . SER B 1 132 ? -27.531 59.156 32.688 1 83.81 132 SER B N 1
ATOM 6442 C CA . SER B 1 132 ? -27.906 58.406 31.469 1 83.81 132 SER B CA 1
ATOM 6443 C C . SER B 1 132 ? -26.875 57.344 31.141 1 83.81 132 SER B C 1
ATOM 6445 O O . SER B 1 132 ? -25.703 57.438 31.516 1 83.81 132 SER B O 1
ATOM 6447 N N . TRP B 1 133 ? -27.375 56.188 30.562 1 87.06 133 TRP B N 1
ATOM 6448 C CA . TRP B 1 133 ? -26.531 55.094 30.125 1 87.06 133 TRP B CA 1
ATOM 6449 C C . TRP B 1 133 ? -26.141 55.25 28.656 1 87.06 133 TRP B C 1
ATOM 6451 O O . TRP B 1 133 ? -27 55.406 27.797 1 87.06 133 TRP B O 1
ATOM 6461 N N . LYS B 1 134 ? -24.828 55.219 28.375 1 86.06 134 LYS B N 1
ATOM 6462 C CA . LYS B 1 134 ? -24.312 55.312 27.016 1 86.06 134 LYS B CA 1
ATOM 6463 C C . LYS B 1 134 ? -23.656 54 26.578 1 86.06 134 LYS B C 1
ATOM 6465 O O . LYS B 1 134 ? -22.891 53.406 27.344 1 86.06 134 LYS B O 1
ATOM 6470 N N . GLU B 1 135 ? -23.953 53.562 25.422 1 87.62 135 GLU B N 1
ATOM 6471 C CA . GLU B 1 135 ? -23.391 52.344 24.891 1 87.62 135 GLU B CA 1
ATOM 6472 C C . GLU B 1 135 ? -21.938 52.5 24.484 1 87.62 135 GLU B C 1
ATOM 6474 O O . GLU B 1 135 ? -21.594 53.5 23.844 1 87.62 135 GLU B O 1
ATOM 6479 N N . ILE B 1 136 ? -21.125 51.5 24.953 1 84.88 136 ILE B N 1
ATOM 6480 C CA . ILE B 1 136 ? -19.734 51.469 24.531 1 84.88 136 ILE B CA 1
ATOM 6481 C C . ILE B 1 136 ? -19.562 50.5 23.375 1 84.88 136 ILE B C 1
ATOM 6483 O O . ILE B 1 136 ? -19.969 49.344 23.469 1 84.88 136 ILE B O 1
ATOM 6487 N N . GLY B 1 137 ? -19.188 51 22.25 1 75.19 137 GLY B N 1
ATOM 6488 C CA . GLY B 1 137 ? -18.984 50.125 21.094 1 75.19 137 GLY B CA 1
ATOM 6489 C C . GLY B 1 137 ? -17.766 49.219 21.234 1 75.19 137 GLY B C 1
ATOM 6490 O O . GLY B 1 137 ? -16.812 49.562 21.938 1 75.19 137 GLY B O 1
ATOM 6491 N N . SER B 1 138 ? -18.031 48 20.828 1 65.94 138 SER B N 1
ATOM 6492 C CA . SER B 1 138 ? -16.891 47.094 20.812 1 65.94 138 SER B CA 1
ATOM 6493 C C . SER B 1 138 ? -15.766 47.625 19.938 1 65.94 138 SER B C 1
ATOM 6495 O O . SER B 1 138 ? -16.016 48.281 18.938 1 65.94 138 SER B O 1
ATOM 6497 N N . ASP B 1 139 ? -14.641 47.562 20.547 1 57.53 139 ASP B N 1
ATOM 6498 C CA . ASP B 1 139 ? -13.5 47.969 19.75 1 57.53 139 ASP B CA 1
ATOM 6499 C C . ASP B 1 139 ? -13.305 47.062 18.547 1 57.53 139 ASP B C 1
ATOM 6501 O O . ASP B 1 139 ? -12.82 45.938 18.688 1 57.53 139 ASP B O 1
ATOM 6505 N N . ARG B 1 140 ? -14.086 47.344 17.469 1 55.47 140 ARG B N 1
ATOM 6506 C CA . ARG B 1 140 ? -14 46.531 16.266 1 55.47 140 ARG B CA 1
ATOM 6507 C C . ARG B 1 140 ? -12.555 46.438 15.773 1 55.47 140 ARG B C 1
ATOM 6509 O O . ARG B 1 140 ? -12.258 45.656 14.875 1 55.47 140 ARG B O 1
ATOM 6516 N N . ARG B 1 141 ? -11.836 47.312 16.391 1 51 141 ARG B N 1
ATOM 6517 C CA . ARG B 1 141 ? -10.469 47.438 15.898 1 51 141 ARG B CA 1
ATOM 6518 C C . ARG B 1 141 ? -9.602 46.281 16.391 1 51 141 ARG B C 1
ATOM 6520 O O . ARG B 1 141 ? -8.617 45.906 15.742 1 51 141 ARG B O 1
ATOM 6527 N N . ILE B 1 142 ? -10.016 45.719 17.562 1 57.66 142 ILE B N 1
ATOM 6528 C CA . ILE B 1 142 ? -9.297 44.562 18.047 1 57.66 142 ILE B CA 1
ATOM 6529 C C . ILE B 1 142 ? -9.891 43.281 17.438 1 57.66 142 ILE B C 1
ATOM 6531 O O . ILE B 1 142 ? -11.055 42.969 17.688 1 57.66 142 ILE B O 1
ATOM 6535 N N . SER B 1 143 ? -9.305 42.969 16.297 1 59.97 143 SER B N 1
ATOM 6536 C CA . SER B 1 143 ? -9.742 41.75 15.641 1 59.97 143 SER B CA 1
ATOM 6537 C C . SER B 1 143 ? -9.516 40.531 16.531 1 59.97 143 SER B C 1
ATOM 6539 O O . SER B 1 143 ? -8.523 39.812 16.391 1 59.97 143 SER B O 1
ATOM 6541 N N . TYR B 1 144 ? -10.18 40.438 17.578 1 68.25 144 TYR B N 1
ATOM 6542 C CA . TYR B 1 144 ? -10.133 39.312 18.516 1 68.25 144 TYR B CA 1
ATOM 6543 C C . TYR B 1 144 ? -11.414 38.5 18.453 1 68.25 144 TYR B C 1
ATOM 6545 O O . TYR B 1 144 ? -12.492 39.031 18.172 1 68.25 144 TYR B O 1
ATOM 6553 N N . VAL B 1 145 ? -11.242 37.281 18.469 1 73.81 145 VAL B N 1
ATOM 6554 C CA . VAL B 1 145 ? -12.367 36.375 18.328 1 73.81 145 VAL B CA 1
ATOM 6555 C C . VAL B 1 145 ? -13.359 36.562 19.469 1 73.81 145 VAL B C 1
ATOM 6557 O O . VAL B 1 145 ? -14.57 36.438 19.266 1 73.81 145 VAL B O 1
ATOM 6560 N N . HIS B 1 146 ? -12.859 36.938 20.594 1 76.69 146 HIS B N 1
ATOM 6561 C CA . HIS B 1 146 ? -13.727 37.219 21.734 1 76.69 146 HIS B CA 1
ATOM 6562 C C . HIS B 1 146 ? -14.133 38.688 21.75 1 76.69 146 HIS B C 1
ATOM 6564 O O . HIS B 1 146 ? -13.438 39.531 21.203 1 76.69 146 HIS B O 1
ATOM 6570 N N . ALA B 1 147 ? -15.25 38.969 22.297 1 78.88 147 ALA B N 1
ATOM 6571 C CA . ALA B 1 147 ? -15.68 40.344 22.469 1 78.88 147 ALA B CA 1
ATOM 6572 C C . ALA B 1 147 ? -14.805 41.094 23.469 1 78.88 147 ALA B C 1
ATOM 6574 O O . ALA B 1 147 ? -14.602 40.594 24.594 1 78.88 147 ALA B O 1
ATOM 6575 N N . ALA B 1 148 ? -14.164 42.094 23 1 84.5 148 ALA B N 1
ATOM 6576 C CA . ALA B 1 148 ? -13.305 42.906 23.859 1 84.5 148 ALA B CA 1
ATOM 6577 C C . ALA B 1 148 ? -13.664 44.375 23.766 1 84.5 148 ALA B C 1
ATOM 6579 O O . ALA B 1 148 ? -13.914 44.906 22.688 1 84.5 148 ALA B O 1
ATOM 6580 N N . TYR B 1 149 ? -13.812 44.969 24.938 1 86.06 149 TYR B N 1
ATOM 6581 C CA . TYR B 1 149 ? -14.148 46.375 25.031 1 86.06 149 TYR B CA 1
ATOM 6582 C C . TYR B 1 149 ? -13.039 47.156 25.719 1 86.06 149 TYR B C 1
ATOM 6584 O O . TYR B 1 149 ? -12.656 46.844 26.844 1 86.06 149 TYR B O 1
ATOM 6592 N N . ARG B 1 150 ? -12.523 48.125 25 1 84 150 ARG B N 1
ATOM 6593 C CA . ARG B 1 150 ? -11.516 49 25.594 1 84 150 ARG B CA 1
ATOM 6594 C C . ARG B 1 150 ? -12.164 50.094 26.469 1 84 150 ARG B C 1
ATOM 6596 O O . ARG B 1 150 ? -13.055 50.812 26 1 84 150 ARG B O 1
ATOM 6603 N N . MET B 1 151 ? -11.711 50.094 27.688 1 84.62 151 MET B N 1
ATOM 6604 C CA . MET B 1 151 ? -12.281 51.031 28.641 1 84.62 151 MET B CA 1
ATOM 6605 C C . MET B 1 151 ? -11.195 51.938 29.25 1 84.62 151 MET B C 1
ATOM 6607 O O . MET B 1 151 ? -10.039 51.5 29.375 1 84.62 151 MET B O 1
ATOM 6611 N N . HIS B 1 152 ? -11.57 53.188 29.406 1 83.5 152 HIS B N 1
ATOM 6612 C CA . HIS B 1 152 ? -10.695 54.125 30.094 1 83.5 152 HIS B CA 1
ATOM 6613 C C . HIS B 1 152 ? -11.258 54.5 31.453 1 83.5 152 HIS B C 1
ATOM 6615 O O . HIS B 1 152 ? -12.391 55 31.562 1 83.5 152 HIS B O 1
ATOM 6621 N N . ALA B 1 153 ? -10.531 54.125 32.438 1 84.19 153 ALA B N 1
ATOM 6622 C CA . ALA B 1 153 ? -10.945 54.5 33.812 1 84.19 153 ALA B CA 1
ATOM 6623 C C . ALA B 1 153 ? -10.25 55.781 34.25 1 84.19 153 ALA B C 1
ATOM 6625 O O . ALA B 1 153 ? -9.031 55.906 34.125 1 84.19 153 ALA B O 1
ATOM 6626 N N . ARG B 1 154 ? -11.031 56.719 34.812 1 81.56 154 ARG B N 1
ATOM 6627 C CA . ARG B 1 154 ? -10.492 57.969 35.312 1 81.56 154 ARG B CA 1
ATOM 6628 C C . ARG B 1 154 ? -9.984 57.812 36.75 1 81.56 154 ARG B C 1
ATOM 6630 O O . ARG B 1 154 ? -10.438 56.906 37.469 1 81.56 154 ARG B O 1
ATOM 6637 N N . ALA B 1 155 ? -9.141 58.688 37.062 1 81.56 155 ALA B N 1
ATOM 6638 C CA . ALA B 1 155 ? -8.539 58.625 38.406 1 81.56 155 ALA B CA 1
ATOM 6639 C C . ALA B 1 155 ? -9.578 58.906 39.469 1 81.56 155 ALA B C 1
ATOM 6641 O O . ALA B 1 155 ? -10.398 59.812 39.344 1 81.56 155 ALA B O 1
ATOM 6642 N N . ASN B 1 156 ? -9.516 58.062 40.5 1 81.19 156 ASN B N 1
ATOM 6643 C CA . ASN B 1 156 ? -10.32 58.188 41.719 1 81.19 156 ASN B CA 1
ATOM 6644 C C . ASN B 1 156 ? -11.812 58.281 41.406 1 81.19 156 ASN B C 1
ATOM 6646 O O . ASN B 1 156 ? -12.523 59.125 41.938 1 81.19 156 ASN B O 1
ATOM 6650 N N . SER B 1 157 ? -12.172 57.438 40.469 1 80.94 157 SER B N 1
ATOM 6651 C CA . SER B 1 157 ? -13.586 57.438 40.094 1 80.94 157 SER B CA 1
ATOM 6652 C C . SER B 1 157 ? -14.172 56.031 40.219 1 80.94 157 SER B C 1
ATOM 6654 O O . SER B 1 157 ? -13.43 55.031 40.219 1 80.94 157 SER B O 1
ATOM 6656 N N . SER B 1 158 ? -15.43 55.969 40.594 1 85.06 158 SER B N 1
ATOM 6657 C CA . SER B 1 158 ? -16.203 54.75 40.562 1 85.06 158 SER B CA 1
ATOM 6658 C C . SER B 1 158 ? -17.188 54.75 39.406 1 85.06 158 SER B C 1
ATOM 6660 O O . SER B 1 158 ? -18.016 55.656 39.281 1 85.06 158 SER B O 1
ATOM 6662 N N . GLU B 1 159 ? -16.938 53.781 38.562 1 88.25 159 GLU B N 1
ATOM 6663 C CA . GLU B 1 159 ? -17.812 53.719 37.406 1 88.25 159 GLU B CA 1
ATOM 6664 C C . GLU B 1 159 ? -18.688 52.469 37.438 1 88.25 159 GLU B C 1
ATOM 6666 O O . GLU B 1 159 ? -18.25 51.406 37.938 1 88.25 159 GLU B O 1
ATOM 6671 N N . GLU B 1 160 ? -19.891 52.625 36.969 1 89.06 160 GLU B N 1
ATOM 6672 C CA . GLU B 1 160 ? -20.812 51.5 36.875 1 89.06 160 GLU B CA 1
ATOM 6673 C C . GLU B 1 160 ? -21.094 51.125 35.406 1 89.06 160 GLU B C 1
ATOM 6675 O O . GLU B 1 160 ? -21.234 52.031 34.562 1 89.06 160 GLU B O 1
ATOM 6680 N N . PHE B 1 161 ? -21.078 49.844 35.219 1 91.62 161 PHE B N 1
ATOM 6681 C CA . PHE B 1 161 ? -21.344 49.344 33.875 1 91.62 161 PHE B CA 1
ATOM 6682 C C . PHE B 1 161 ? -22.531 48.375 33.875 1 91.62 161 PHE B C 1
ATOM 6684 O O . PHE B 1 161 ? -22.766 47.688 34.875 1 91.62 161 PHE B O 1
ATOM 6691 N N . LEU B 1 162 ? -23.25 48.469 32.812 1 91 162 LEU B N 1
ATOM 6692 C CA . LEU B 1 162 ? -24.344 47.531 32.562 1 91 162 LEU B CA 1
ATOM 6693 C C . LEU B 1 162 ? -24.094 46.75 31.266 1 91 162 LEU B C 1
ATOM 6695 O O . LEU B 1 162 ? -23.719 47.344 30.25 1 91 162 LEU B O 1
ATOM 6699 N N . ILE B 1 163 ? -24.25 45.438 31.328 1 92.25 163 ILE B N 1
ATOM 6700 C CA . ILE B 1 163 ? -23.984 44.594 30.172 1 92.25 163 ILE B CA 1
ATOM 6701 C C . ILE B 1 163 ? -25.234 43.781 29.828 1 92.25 163 ILE B C 1
ATOM 6703 O O . ILE B 1 163 ? -25.844 43.156 30.703 1 92.25 163 ILE B O 1
ATOM 6707 N N . ARG B 1 164 ? -25.578 43.875 28.625 1 91.12 164 ARG B N 1
ATOM 6708 C CA . ARG B 1 164 ? -26.688 43.031 28.109 1 91.12 164 ARG B CA 1
ATOM 6709 C C . ARG B 1 164 ? -26.156 41.906 27.25 1 91.12 164 ARG B C 1
ATOM 6711 O O . ARG B 1 164 ? -25.359 42.125 26.328 1 91.12 164 ARG B O 1
ATOM 6718 N N . ALA B 1 165 ? -26.531 40.719 27.594 1 90.12 165 ALA B N 1
ATOM 6719 C CA . ALA B 1 165 ? -26.031 39.531 26.859 1 90.12 165 ALA B CA 1
ATOM 6720 C C . ALA B 1 165 ? -27.156 38.562 26.562 1 90.12 165 ALA B C 1
ATOM 6722 O O . ALA B 1 165 ? -28.016 38.312 27.406 1 90.12 165 ALA B O 1
ATOM 6723 N N . ALA B 1 166 ? -27.188 38.094 25.312 1 87.75 166 ALA B N 1
ATOM 6724 C CA . ALA B 1 166 ? -28.125 37.062 24.875 1 87.75 166 ALA B CA 1
ATOM 6725 C C . ALA B 1 166 ? -27.531 36.219 23.766 1 87.75 166 ALA B C 1
ATOM 6727 O O . ALA B 1 166 ? -26.797 36.719 22.906 1 87.75 166 ALA B O 1
ATOM 6728 N N . SER B 1 167 ? -27.688 34.906 23.828 1 86.19 167 SER B N 1
ATOM 6729 C CA . SER B 1 167 ? -27.188 34 22.812 1 86.19 167 SER B CA 1
ATOM 6730 C C . SER B 1 167 ? -28.062 32.75 22.688 1 86.19 167 SER B C 1
ATOM 6732 O O . SER B 1 167 ? -28.641 32.312 23.688 1 86.19 167 SER B O 1
ATOM 6734 N N . ARG B 1 168 ? -28.203 32.188 21.422 1 84.31 168 ARG B N 1
ATOM 6735 C CA . ARG B 1 168 ? -28.922 30.922 21.203 1 84.31 168 ARG B CA 1
ATOM 6736 C C . ARG B 1 168 ? -28.016 29.719 21.484 1 84.31 168 ARG B C 1
ATOM 6738 O O . ARG B 1 168 ? -28.484 28.578 21.531 1 84.31 168 ARG B O 1
ATOM 6745 N N . ARG B 1 169 ? -26.703 30.094 21.641 1 81.25 169 ARG B N 1
ATOM 6746 C CA . ARG B 1 169 ? -25.734 29.062 22.016 1 81.25 169 ARG B CA 1
ATOM 6747 C C . ARG B 1 169 ? -25.594 28.953 23.516 1 81.25 169 ARG B C 1
ATOM 6749 O O . ARG B 1 169 ? -26.422 29.5 24.266 1 81.25 169 ARG B O 1
ATOM 6756 N N . SER B 1 170 ? -24.609 28.172 23.906 1 76.38 170 SER B N 1
ATOM 6757 C CA . SER B 1 170 ? -24.359 28.047 25.328 1 76.38 170 SER B CA 1
ATOM 6758 C C . SER B 1 170 ? -23.953 29.391 25.938 1 76.38 170 SER B C 1
ATOM 6760 O O . SER B 1 170 ? -23.047 30.062 25.438 1 76.38 170 SER B O 1
ATOM 6762 N N . VAL B 1 171 ? -24.719 29.812 26.875 1 81.56 171 VAL B N 1
ATOM 6763 C CA . VAL B 1 171 ? -24.438 31.078 27.516 1 81.56 171 VAL B CA 1
ATOM 6764 C C . VAL B 1 171 ? -23.438 30.875 28.656 1 81.56 171 VAL B C 1
ATOM 6766 O O . VAL B 1 171 ? -23.781 30.297 29.703 1 81.56 171 VAL B O 1
ATOM 6769 N N . VAL B 1 172 ? -22.266 31.188 28.359 1 81.31 172 VAL B N 1
ATOM 6770 C CA . VAL B 1 172 ? -21.219 31.125 29.375 1 81.31 172 VAL B CA 1
ATOM 6771 C C . VAL B 1 172 ? -20.656 32.531 29.625 1 81.31 172 VAL B C 1
ATOM 6773 O O . VAL B 1 172 ? -20.188 33.188 28.703 1 81.31 172 VAL B O 1
ATOM 6776 N N . PHE B 1 173 ? -20.781 32.969 30.797 1 87.06 173 PHE B N 1
ATOM 6777 C CA . PHE B 1 173 ? -20.25 34.281 31.156 1 87.06 173 PHE B CA 1
ATOM 6778 C C . PHE B 1 173 ? -18.906 34.125 31.875 1 87.06 173 PHE B C 1
ATOM 6780 O O . PHE B 1 173 ? -18.859 33.688 33.031 1 87.06 173 PHE B O 1
ATOM 6787 N N . ASN B 1 174 ? -17.969 34.375 31.188 1 86.12 174 ASN B N 1
ATOM 6788 C CA . ASN B 1 174 ? -16.609 34.438 31.703 1 86.12 174 ASN B CA 1
ATOM 6789 C C . ASN B 1 174 ? -15.953 35.781 31.375 1 86.12 174 ASN B C 1
ATOM 6791 O O . ASN B 1 174 ? -15.133 35.844 30.453 1 86.12 174 ASN B O 1
ATOM 6795 N N . PHE B 1 175 ? -16.281 36.75 32.188 1 89.88 175 PHE B N 1
ATOM 6796 C CA . PHE B 1 175 ? -15.742 38.094 31.969 1 89.88 175 PHE B CA 1
ATOM 6797 C C . PHE B 1 175 ? -14.383 38.25 32.625 1 89.88 175 PHE B C 1
ATOM 6799 O O . PHE B 1 175 ? -14.188 37.781 33.781 1 89.88 175 PHE B O 1
ATOM 6806 N N . GLN B 1 176 ? -13.547 38.812 31.938 1 89.94 176 GLN B N 1
ATOM 6807 C CA . GLN B 1 176 ? -12.195 39.031 32.469 1 89.94 176 GLN B CA 1
ATOM 6808 C C . GLN B 1 176 ? -11.727 40.469 32.219 1 89.94 176 GLN B C 1
ATOM 6810 O O . GLN B 1 176 ? -12.148 41.094 31.25 1 89.94 176 GLN B O 1
ATOM 6815 N N . ALA B 1 177 ? -10.898 40.875 33.125 1 90.19 177 ALA B N 1
ATOM 6816 C CA . ALA B 1 177 ? -10.242 42.188 33 1 90.19 177 ALA B CA 1
ATOM 6817 C C . ALA B 1 177 ? -8.773 42.031 32.625 1 90.19 177 ALA B C 1
ATOM 6819 O O . ALA B 1 177 ? -8.07 41.188 33.188 1 90.19 177 ALA B O 1
ATOM 6820 N N . TRP B 1 178 ? -8.461 42.719 31.625 1 87.75 178 TRP B N 1
ATOM 6821 C CA . TRP B 1 178 ? -7.086 42.625 31.141 1 87.75 178 TRP B CA 1
ATOM 6822 C C . TRP B 1 178 ? -6.441 44 31.047 1 87.75 178 TRP B C 1
ATOM 6824 O O . TRP B 1 178 ? -7.102 45 30.688 1 87.75 178 TRP B O 1
ATOM 6834 N N . SER B 1 179 ? -5.16 43.969 31.375 1 84.38 179 SER B N 1
ATOM 6835 C CA . SER B 1 179 ? -4.359 45.125 31.031 1 84.38 179 SER B CA 1
ATOM 6836 C C . SER B 1 179 ? -4.004 45.125 29.547 1 84.38 179 SER B C 1
ATOM 6838 O O . SER B 1 179 ? -3.93 44.062 28.922 1 84.38 179 SER B O 1
ATOM 6840 N N . PRO B 1 180 ? -3.893 46.25 29 1 76.5 180 PRO B N 1
ATOM 6841 C CA . PRO B 1 180 ? -3.637 46.312 27.547 1 76.5 180 PRO B CA 1
ATOM 6842 C C . PRO B 1 180 ? -2.402 45.5 27.141 1 76.5 180 PRO B C 1
ATOM 6844 O O . PRO B 1 180 ? -2.418 44.844 26.109 1 76.5 180 PRO B O 1
ATOM 6847 N N . LYS B 1 181 ? -1.372 45.531 27.984 1 72.19 181 LYS B N 1
ATOM 6848 C CA . LYS B 1 181 ? -0.135 44.844 27.641 1 72.19 181 LYS B CA 1
ATOM 6849 C C . LYS B 1 181 ? -0.33 43.312 27.688 1 72.19 181 LYS B C 1
ATOM 6851 O O . LYS B 1 181 ? 0.077 42.594 26.766 1 72.19 181 LYS B O 1
ATOM 6856 N N . GLU B 1 182 ? -0.876 42.844 28.688 1 78.31 182 GLU B N 1
ATOM 6857 C CA . GLU B 1 182 ? -1.076 41.406 28.859 1 78.31 182 GLU B CA 1
ATOM 6858 C C . GLU B 1 182 ? -2.109 40.875 27.875 1 78.31 182 GLU B C 1
ATOM 6860 O O . GLU B 1 182 ? -2.02 39.719 27.438 1 78.31 182 GLU B O 1
ATOM 6865 N N . PHE B 1 183 ? -3.004 41.688 27.531 1 80.19 183 PHE B N 1
ATOM 6866 C CA . PHE B 1 183 ? -4.035 41.281 26.594 1 80.19 183 PHE B CA 1
ATOM 6867 C C . PHE B 1 183 ? -3.449 41.094 25.188 1 80.19 183 PHE B C 1
ATOM 6869 O O . PHE B 1 183 ? -3.807 40.156 24.484 1 80.19 183 PHE B O 1
ATOM 6876 N N . ALA B 1 184 ? -2.596 42 24.828 1 74.19 184 ALA B N 1
ATOM 6877 C CA . ALA B 1 184 ? -1.95 41.875 23.531 1 74.19 184 ALA B CA 1
ATOM 6878 C C . ALA B 1 184 ? -1.146 40.594 23.422 1 74.19 184 ALA B C 1
ATOM 6880 O O . ALA B 1 184 ? -1.162 39.938 22.375 1 74.19 184 ALA B O 1
ATOM 6881 N N . SER B 1 185 ? -0.448 40.25 24.5 1 74.5 185 SER B N 1
ATOM 6882 C CA . SER B 1 185 ? 0.334 39.031 24.516 1 74.5 185 SER B CA 1
ATOM 6883 C C . SER B 1 185 ? -0.566 37.781 24.422 1 74.5 185 SER B C 1
ATOM 6885 O O . SER B 1 185 ? -0.234 36.812 23.75 1 74.5 185 SER B O 1
ATOM 6887 N N . ARG B 1 186 ? -1.637 37.875 25.078 1 77.81 186 ARG B N 1
ATOM 6888 C CA . ARG B 1 186 ? -2.576 36.75 25.078 1 77.81 186 ARG B CA 1
ATOM 6889 C C . ARG B 1 186 ? -3.178 36.531 23.703 1 77.81 186 ARG B C 1
ATOM 6891 O O . ARG B 1 186 ? -3.303 35.406 23.234 1 77.81 186 ARG B O 1
ATOM 6898 N N . ILE B 1 187 ? -3.508 37.594 23.078 1 78.56 187 ILE B N 1
ATOM 6899 C CA . ILE B 1 187 ? -4.125 37.5 21.75 1 78.56 187 ILE B CA 1
ATOM 6900 C C . ILE B 1 187 ? -3.135 36.906 20.766 1 78.56 187 ILE B C 1
ATOM 6902 O O . ILE B 1 187 ? -3.518 36.094 19.906 1 78.56 187 ILE B O 1
ATOM 6906 N N . GLN B 1 188 ? -1.939 37.281 20.906 1 75.69 188 GLN B N 1
ATOM 6907 C CA . GLN B 1 188 ? -0.916 36.781 20 1 75.69 188 GLN B CA 1
ATOM 6908 C C . GLN B 1 188 ? -0.733 35.281 20.141 1 75.69 188 GLN B C 1
ATOM 6910 O O . GLN B 1 188 ? -0.702 34.531 19.141 1 75.69 188 GLN B O 1
ATOM 6915 N N . SER B 1 189 ? -0.562 34.812 21.312 1 77.94 189 SER B N 1
ATOM 6916 C CA . SER B 1 189 ? -0.37 33.375 21.547 1 77.94 189 SER B CA 1
ATOM 6917 C C . SER B 1 189 ? -1.601 32.562 21.141 1 77.94 189 SER B C 1
ATOM 6919 O O . SER B 1 189 ? -1.479 31.484 20.562 1 77.94 189 SER B O 1
ATOM 6921 N N . GLU B 1 190 ? -2.754 33.062 21.438 1 82.5 190 GLU B N 1
ATOM 6922 C CA . GLU B 1 190 ? -3.986 32.375 21.109 1 82.5 190 GLU B CA 1
ATOM 6923 C C . GLU B 1 190 ? -4.16 32.25 19.594 1 82.5 190 GLU B C 1
ATOM 6925 O O . GLU B 1 190 ? -4.586 31.203 19.094 1 82.5 190 GLU B O 1
ATOM 6930 N N . ASN B 1 191 ? -3.826 33.281 18.891 1 82.56 191 ASN B N 1
ATOM 6931 C CA . ASN B 1 191 ? -3.949 33.25 17.438 1 82.56 191 ASN B CA 1
ATOM 6932 C C . ASN B 1 191 ? -2.939 32.281 16.812 1 82.56 191 ASN B C 1
ATOM 6934 O O . ASN B 1 191 ? -3.24 31.625 15.828 1 82.56 191 ASN B O 1
ATOM 6938 N N . LEU B 1 192 ? -1.816 32.281 17.391 1 83.12 192 LEU B N 1
ATOM 6939 C CA . LEU B 1 192 ? -0.809 31.344 16.891 1 83.12 192 LEU B CA 1
ATOM 6940 C C . LEU B 1 192 ? -1.272 29.906 17.062 1 83.12 192 LEU B C 1
ATOM 6942 O O . LEU B 1 192 ? -1.155 29.094 16.141 1 83.12 192 LEU B O 1
ATOM 6946 N N . PHE B 1 193 ? -1.778 29.578 18.188 1 85.81 193 PHE B N 1
ATOM 6947 C CA . PHE B 1 193 ? -2.201 28.219 18.453 1 85.81 193 PHE B CA 1
ATOM 6948 C C . PHE B 1 193 ? -3.424 27.844 17.625 1 85.81 193 PHE B C 1
ATOM 6950 O O . PHE B 1 193 ? -3.57 26.703 17.188 1 85.81 193 PHE B O 1
ATOM 6957 N N . LEU B 1 194 ? -4.309 28.812 17.453 1 87.5 194 LEU B N 1
ATOM 6958 C CA . LEU B 1 194 ? -5.449 28.578 16.578 1 87.5 194 LEU B CA 1
ATOM 6959 C C . LEU B 1 194 ? -4.988 28.328 15.148 1 87.5 194 LEU B C 1
ATOM 6961 O O . LEU B 1 194 ? -5.539 27.469 14.453 1 87.5 194 LEU B O 1
ATOM 6965 N N . GLY B 1 195 ? -4.043 29.094 14.734 1 87.38 195 GLY B N 1
ATOM 6966 C CA . GLY B 1 195 ? -3.473 28.875 13.414 1 87.38 195 GLY B CA 1
ATOM 6967 C C . GLY B 1 195 ? -2.838 27.5 13.266 1 87.38 195 GLY B C 1
ATOM 6968 O O . GLY B 1 195 ? -3.035 26.828 12.25 1 87.38 195 GLY B O 1
ATOM 6969 N N . VAL B 1 196 ? -2.111 27.109 14.312 1 88.69 196 VAL B N 1
ATOM 6970 C CA . VAL B 1 196 ? -1.487 25.781 14.297 1 88.69 196 VAL B CA 1
ATOM 6971 C C . VAL B 1 196 ? -2.559 24.703 14.156 1 88.69 196 VAL B C 1
ATOM 6973 O O . VAL B 1 196 ? -2.402 23.766 13.375 1 88.69 196 VAL B O 1
ATOM 6976 N N . PHE B 1 197 ? -3.564 24.859 14.891 1 90.25 197 PHE B N 1
ATOM 6977 C CA . PHE B 1 197 ? -4.656 23.906 14.883 1 90.25 197 PHE B CA 1
ATOM 6978 C C . PHE B 1 197 ? -5.305 23.828 13.508 1 90.25 197 PHE B C 1
ATOM 6980 O O . PHE B 1 197 ? -5.438 22.75 12.93 1 90.25 197 PHE B O 1
ATOM 6987 N N . PHE B 1 198 ? -5.629 24.938 12.898 1 90.19 198 PHE B N 1
ATOM 6988 C CA . PHE B 1 198 ? -6.332 24.938 11.625 1 90.19 198 PHE B CA 1
ATOM 6989 C C . PHE B 1 198 ? -5.383 24.594 10.477 1 90.19 198 PHE B C 1
ATOM 6991 O O . PHE B 1 198 ? -5.801 24.047 9.461 1 90.19 198 PHE B O 1
ATOM 6998 N N . GLY B 1 199 ? -4.148 24.984 10.664 1 89.5 199 GLY B N 1
ATOM 6999 C CA . GLY B 1 199 ? -3.166 24.516 9.695 1 89.5 199 GLY B CA 1
ATOM 7000 C C . GLY B 1 199 ? -3.023 23.016 9.656 1 89.5 199 GLY B C 1
ATOM 7001 O O . GLY B 1 199 ? -2.945 22.422 8.578 1 89.5 199 GLY B O 1
ATOM 7002 N N . ALA B 1 200 ? -3.004 22.453 10.82 1 90.81 200 ALA B N 1
ATOM 7003 C CA . ALA B 1 200 ? -2.883 21 10.93 1 90.81 200 ALA B CA 1
ATOM 7004 C C . ALA B 1 200 ? -4.082 20.312 10.297 1 90.81 200 ALA B C 1
ATOM 7006 O O . ALA B 1 200 ? -3.924 19.375 9.508 1 90.81 200 ALA B O 1
ATOM 7007 N N . ILE B 1 201 ? -5.254 20.797 10.602 1 90.75 201 ILE B N 1
ATOM 7008 C CA . ILE B 1 201 ? -6.461 20.172 10.062 1 90.75 201 ILE B CA 1
ATOM 7009 C C . ILE B 1 201 ? -6.527 20.406 8.555 1 90.75 201 ILE B C 1
ATOM 7011 O O . ILE B 1 201 ? -6.926 19.516 7.801 1 90.75 201 ILE B O 1
ATOM 7015 N N . GLY B 1 202 ? -6.152 21.625 8.188 1 89.81 202 GLY B N 1
ATOM 7016 C CA . GLY B 1 202 ? -6.199 21.969 6.777 1 89.81 202 GLY B CA 1
ATOM 7017 C C . GLY B 1 202 ? -5.328 21.062 5.922 1 89.81 202 GLY B C 1
ATOM 7018 O O . GLY B 1 202 ? -5.777 20.547 4.898 1 89.81 202 GLY B O 1
ATOM 7019 N N . ILE B 1 203 ? -4.156 20.812 6.379 1 89.62 203 ILE B N 1
ATOM 7020 C CA . ILE B 1 203 ? -3.223 20.016 5.586 1 89.62 203 ILE B CA 1
ATOM 7021 C C . ILE B 1 203 ? -3.637 18.547 5.625 1 89.62 203 ILE B C 1
ATOM 7023 O O . ILE B 1 203 ? -3.453 17.828 4.648 1 89.62 203 ILE B O 1
ATOM 7027 N N . MET B 1 204 ? -4.148 18.125 6.711 1 88.38 204 MET B N 1
ATOM 7028 C CA . MET B 1 204 ? -4.641 16.75 6.797 1 88.38 204 MET B CA 1
ATOM 7029 C C . MET B 1 204 ? -5.812 16.531 5.848 1 88.38 204 MET B C 1
ATOM 7031 O O . MET B 1 204 ? -5.969 15.445 5.285 1 88.38 204 MET B O 1
ATOM 7035 N N . LEU B 1 205 ? -6.629 17.562 5.703 1 89.75 205 LEU B N 1
ATOM 7036 C CA . LEU B 1 205 ? -7.754 17.5 4.781 1 89.75 205 LEU B CA 1
ATOM 7037 C C . LEU B 1 205 ? -7.273 17.406 3.338 1 89.75 205 LEU B C 1
ATOM 7039 O O . LEU B 1 205 ? -7.781 16.578 2.568 1 89.75 205 LEU B O 1
ATOM 7043 N N . ILE B 1 206 ? -6.309 18.125 3.055 1 87.12 206 ILE B N 1
ATOM 7044 C CA . ILE B 1 206 ? -5.789 18.125 1.693 1 87.12 206 ILE B CA 1
ATOM 7045 C C . ILE B 1 206 ? -5.078 16.812 1.402 1 87.12 206 ILE B C 1
ATOM 7047 O O . ILE B 1 206 ? -5.312 16.188 0.363 1 87.12 206 ILE B O 1
ATOM 7051 N N . TYR B 1 207 ? -4.266 16.375 2.309 1 83.5 207 TYR B N 1
ATOM 7052 C CA . TYR B 1 207 ? -3.494 15.148 2.139 1 83.5 207 TYR B CA 1
ATOM 7053 C C . TYR B 1 207 ? -4.41 13.945 2.002 1 83.5 207 TYR B C 1
ATOM 7055 O O . TYR B 1 207 ? -4.258 13.141 1.079 1 83.5 207 TYR B O 1
ATOM 7063 N N . ASN B 1 208 ? -5.34 13.891 2.885 1 84.44 208 ASN B N 1
ATOM 7064 C CA . ASN B 1 208 ? -6.242 12.75 2.836 1 84.44 208 ASN B CA 1
ATOM 7065 C C . ASN B 1 208 ? -7.219 12.852 1.666 1 84.44 208 ASN B C 1
ATOM 7067 O O . ASN B 1 208 ? -7.68 11.836 1.145 1 84.44 208 ASN B O 1
ATOM 7071 N N . GLY B 1 209 ? -7.578 14.133 1.34 1 85.75 209 GLY B N 1
ATOM 7072 C CA . GLY B 1 209 ? -8.375 14.312 0.14 1 85.75 209 GLY B CA 1
ATOM 7073 C C . GLY B 1 209 ? -7.715 13.758 -1.108 1 85.75 209 GLY B C 1
ATOM 7074 O O . GLY B 1 209 ? -8.359 13.086 -1.912 1 85.75 209 GLY B O 1
ATOM 7075 N N . PHE B 1 210 ? -6.508 13.922 -1.18 1 79.31 210 PHE B N 1
ATOM 7076 C CA . PHE B 1 210 ? -5.75 13.398 -2.311 1 79.31 210 PHE B CA 1
ATOM 7077 C C . PHE B 1 210 ? -5.656 11.883 -2.25 1 79.31 210 PHE B C 1
ATOM 7079 O O . PHE B 1 210 ? -5.77 11.203 -3.275 1 79.31 210 PHE B O 1
ATOM 7086 N N . LEU B 1 211 ? -5.379 11.391 -1.057 1 78.5 211 LEU B N 1
ATOM 7087 C CA . LEU B 1 211 ? -5.289 9.945 -0.891 1 78.5 211 LEU B CA 1
ATOM 7088 C C . LEU B 1 211 ? -6.605 9.273 -1.268 1 78.5 211 LEU B C 1
ATOM 7090 O O . LEU B 1 211 ? -6.609 8.164 -1.804 1 78.5 211 LEU B O 1
ATOM 7094 N N . ALA B 1 212 ? -7.695 9.953 -0.957 1 82.62 212 ALA B N 1
ATOM 7095 C CA . ALA B 1 212 ? -9.008 9.414 -1.303 1 82.62 212 ALA B CA 1
ATOM 7096 C C . ALA B 1 212 ? -9.156 9.258 -2.812 1 82.62 212 ALA B C 1
ATOM 7098 O O . ALA B 1 212 ? -9.773 8.297 -3.285 1 82.62 212 ALA B O 1
ATOM 7099 N N . PHE B 1 213 ? -8.586 10.102 -3.52 1 78.44 213 PHE B N 1
ATOM 7100 C CA . PHE B 1 213 ? -8.695 10.078 -4.973 1 78.44 213 PHE B CA 1
ATOM 7101 C C . PHE B 1 213 ? -7.773 9.023 -5.574 1 78.44 213 PHE B C 1
ATOM 7103 O O . PHE B 1 213 ? -8.094 8.43 -6.602 1 78.44 213 PHE B O 1
ATOM 7110 N N . VAL B 1 214 ? -6.668 8.758 -4.961 1 70.81 214 VAL B N 1
ATOM 7111 C CA . VAL B 1 214 ? -5.664 7.848 -5.508 1 70.81 214 VAL B CA 1
ATOM 7112 C C . VAL B 1 214 ? -6.012 6.406 -5.133 1 70.81 214 VAL B C 1
ATOM 7114 O O . VAL B 1 214 ? -5.949 5.508 -5.973 1 70.81 214 VAL B O 1
ATOM 7117 N N . VAL B 1 215 ? -6.297 6.203 -3.865 1 69.81 215 VAL B N 1
ATOM 7118 C CA . VAL B 1 215 ? -6.547 4.852 -3.367 1 69.81 215 VAL B CA 1
ATOM 7119 C C . VAL B 1 215 ? -7.965 4.422 -3.732 1 69.81 215 VAL B C 1
ATOM 7121 O O . VAL B 1 215 ? -8.227 3.23 -3.918 1 69.81 215 VAL B O 1
ATOM 7124 N N . LYS B 1 216 ? -8.891 5.371 -3.928 1 76.38 216 LYS B N 1
ATOM 7125 C CA . LYS B 1 216 ? -10.281 5.156 -4.312 1 76.38 216 LYS B CA 1
ATOM 7126 C C . LYS B 1 216 ? -10.977 4.195 -3.355 1 76.38 216 LYS B C 1
ATOM 7128 O O . LYS B 1 216 ? -11.672 3.275 -3.789 1 76.38 216 LYS B O 1
ATOM 7133 N N . ASP B 1 217 ? -10.633 4.324 -2.146 1 76.5 217 ASP B N 1
ATOM 7134 C CA . ASP B 1 217 ? -11.312 3.607 -1.067 1 76.5 217 ASP B CA 1
ATOM 7135 C C . ASP B 1 217 ? -12.359 4.488 -0.398 1 76.5 217 ASP B C 1
ATOM 7137 O O . ASP B 1 217 ? -12.148 5.688 -0.21 1 76.5 217 ASP B O 1
ATOM 7141 N N . SER B 1 218 ? -13.469 3.92 -0.141 1 86.44 218 SER B N 1
ATOM 7142 C CA . SER B 1 218 ? -14.586 4.664 0.441 1 86.44 218 SER B CA 1
ATOM 7143 C C . SER B 1 218 ? -14.234 5.18 1.832 1 86.44 218 SER B C 1
ATOM 7145 O O . SER B 1 218 ? -14.734 6.223 2.258 1 86.44 218 SER B O 1
ATOM 7147 N N . SER B 1 219 ? -13.391 4.445 2.553 1 87.69 219 SER B N 1
ATOM 7148 C CA . SER B 1 219 ? -13.031 4.871 3.9 1 87.69 219 SER B CA 1
ATOM 7149 C C . SER B 1 219 ? -12.344 6.234 3.885 1 87.69 219 SER B C 1
ATOM 7151 O O . SER B 1 219 ? -12.602 7.074 4.746 1 87.69 219 SER B O 1
ATOM 7153 N N . TYR B 1 220 ? -11.508 6.496 2.844 1 85.94 220 TYR B N 1
ATOM 7154 C CA . TYR B 1 220 ? -10.828 7.781 2.738 1 85.94 220 TYR B CA 1
ATOM 7155 C C . TYR B 1 220 ? -11.812 8.898 2.396 1 85.94 220 TYR B C 1
ATOM 7157 O O . TYR B 1 220 ? -11.672 10.023 2.875 1 85.94 220 TYR B O 1
ATOM 7165 N N . PHE B 1 221 ? -12.781 8.539 1.629 1 90.12 221 PHE B N 1
ATOM 7166 C CA . PHE B 1 221 ? -13.789 9.516 1.24 1 90.12 221 PHE B CA 1
ATOM 7167 C C . PHE B 1 221 ? -14.578 9.992 2.453 1 90.12 221 PHE B C 1
ATOM 7169 O O . PHE B 1 221 ? -14.719 11.195 2.678 1 90.12 221 PHE B O 1
ATOM 7176 N N . PHE B 1 222 ? -15.039 9.07 3.188 1 93.31 222 PHE B N 1
ATOM 7177 C CA . PHE B 1 222 ? -15.82 9.414 4.367 1 93.31 222 PHE B CA 1
ATOM 7178 C C . PHE B 1 222 ? -14.953 10.102 5.414 1 93.31 222 PHE B C 1
ATOM 7180 O O . PHE B 1 222 ? -15.422 10.984 6.133 1 93.31 222 PHE B O 1
ATOM 7187 N N . TYR B 1 223 ? -13.719 9.727 5.441 1 92.75 223 TYR B N 1
ATOM 7188 C CA . TYR B 1 223 ? -12.789 10.336 6.387 1 92.75 223 TYR B CA 1
ATOM 7189 C C . TYR B 1 223 ? -12.555 11.805 6.051 1 92.75 223 TYR B C 1
ATOM 7191 O O . TYR B 1 223 ? -12.531 12.656 6.941 1 92.75 223 TYR B O 1
ATOM 7199 N N . VAL B 1 224 ? -12.43 12.117 4.789 1 93.19 224 VAL B N 1
ATOM 7200 C CA . VAL B 1 224 ? -12.195 13.484 4.336 1 93.19 224 VAL B CA 1
ATOM 7201 C C . VAL B 1 224 ? -13.414 14.352 4.656 1 93.19 224 VAL B C 1
ATOM 7203 O O . VAL B 1 224 ? -13.273 15.492 5.094 1 93.19 224 VAL B O 1
ATOM 7206 N N . PHE B 1 225 ? -14.516 13.805 4.473 1 95.25 225 PHE B N 1
ATOM 7207 C CA . PHE B 1 225 ? -15.727 14.562 4.773 1 95.25 225 PHE B CA 1
ATOM 7208 C C . PHE B 1 225 ? -15.898 14.734 6.277 1 95.25 225 PHE B C 1
ATOM 7210 O O . PHE B 1 225 ? -16.391 15.766 6.734 1 95.25 225 PHE B O 1
ATOM 7217 N N . TYR B 1 226 ? -15.547 13.719 7.016 1 94.88 226 TYR B N 1
ATOM 7218 C CA . TYR B 1 226 ? -15.523 13.852 8.469 1 94.88 226 TYR B CA 1
ATOM 7219 C C . TYR B 1 226 ? -14.617 15.008 8.891 1 94.88 226 TYR B C 1
ATOM 7221 O O . TYR B 1 226 ? -15.023 15.867 9.68 1 94.88 226 TYR B O 1
ATOM 7229 N N . LEU B 1 227 ? -13.445 15.086 8.297 1 93.44 227 LEU B N 1
ATOM 7230 C CA . LEU B 1 227 ? -12.484 16.125 8.625 1 93.44 227 LEU B CA 1
ATOM 7231 C C . LEU B 1 227 ? -12.992 17.5 8.188 1 93.44 227 LEU B C 1
ATOM 7233 O O . LEU B 1 227 ? -12.797 18.5 8.891 1 93.44 227 LEU B O 1
ATOM 7237 N N . LEU B 1 228 ? -13.602 17.516 7.039 1 94.88 228 LEU B N 1
ATOM 7238 C CA . LEU B 1 228 ? -14.109 18.766 6.488 1 94.88 228 LEU B CA 1
ATOM 7239 C C . LEU B 1 228 ? -15.164 19.375 7.398 1 94.88 228 LEU B C 1
ATOM 7241 O O . LEU B 1 228 ? -15.07 20.547 7.77 1 94.88 228 LEU B O 1
ATOM 7245 N N . PHE B 1 229 ? -16.062 18.594 7.781 1 95.56 229 PHE B N 1
ATOM 7246 C CA . PHE B 1 229 ? -17.172 19.109 8.57 1 95.56 229 PHE B CA 1
ATOM 7247 C C . PHE B 1 229 ? -16.734 19.359 10.016 1 95.56 229 PHE B C 1
ATOM 7249 O O . PHE B 1 229 ? -17.25 20.266 10.68 1 95.56 229 PHE B O 1
ATOM 7256 N N . TYR B 1 230 ? -15.805 18.594 10.438 1 93.75 230 TYR B N 1
ATOM 7257 C CA . TYR B 1 230 ? -15.211 18.875 11.742 1 93.75 230 TYR B CA 1
ATOM 7258 C C . TYR B 1 230 ? -14.508 20.234 11.727 1 93.75 230 TYR B C 1
ATOM 7260 O O . TYR B 1 230 ? -14.617 21 12.68 1 93.75 230 TYR B O 1
ATOM 7268 N N . ALA B 1 231 ? -13.773 20.484 10.641 1 92.69 231 ALA B N 1
ATOM 7269 C CA . ALA B 1 231 ? -13.078 21.766 10.5 1 92.69 231 ALA B CA 1
ATOM 7270 C C . ALA B 1 231 ? -14.07 22.922 10.453 1 92.69 231 ALA B C 1
ATOM 7272 O O . ALA B 1 231 ? -13.859 23.953 11.094 1 92.69 231 ALA B O 1
ATOM 7273 N N . LEU B 1 232 ? -15.102 22.734 9.742 1 92.81 232 LEU B N 1
ATOM 7274 C CA . LEU B 1 232 ? -16.109 23.781 9.633 1 92.81 232 LEU B CA 1
ATOM 7275 C C . LEU B 1 232 ? -16.781 24.031 10.977 1 92.81 232 LEU B C 1
ATOM 7277 O O . LEU B 1 232 ? -17.094 25.172 11.328 1 92.81 232 LEU B O 1
ATOM 7281 N N . TRP B 1 233 ? -17.031 22.953 11.656 1 92.19 233 TRP B N 1
ATOM 7282 C CA . TRP B 1 233 ? -17.594 23.062 13 1 92.19 233 TRP B CA 1
ATOM 7283 C C . TRP B 1 233 ? -16.641 23.844 13.914 1 92.19 233 TRP B C 1
ATOM 7285 O O . TRP B 1 233 ? -17.078 24.719 14.656 1 92.19 233 TRP B O 1
ATOM 7295 N N . GLN B 1 234 ? -15.391 23.609 13.789 1 89.38 234 GLN B N 1
ATOM 7296 C CA . GLN B 1 234 ? -14.406 24.297 14.625 1 89.38 234 GLN B CA 1
ATOM 7297 C C . GLN B 1 234 ? -14.281 25.766 14.242 1 89.38 234 GLN B C 1
ATOM 7299 O O . GLN B 1 234 ? -14.031 26.609 15.102 1 89.38 234 GLN B O 1
ATOM 7304 N N . PHE B 1 235 ? -14.414 26.031 12.969 1 89.12 235 PHE B N 1
ATOM 7305 C CA . PHE B 1 235 ? -14.406 27.422 12.531 1 89.12 235 PHE B CA 1
ATOM 7306 C C . PHE B 1 235 ? -15.562 28.188 13.156 1 89.12 235 PHE B C 1
ATOM 7308 O O . PHE B 1 235 ? -15.398 29.344 13.547 1 89.12 235 PHE B O 1
ATOM 7315 N N . ALA B 1 236 ? -16.609 27.5 13.305 1 87.31 236 ALA B N 1
ATOM 7316 C CA . ALA B 1 236 ? -17.797 28.141 13.867 1 87.31 236 ALA B CA 1
ATOM 7317 C C . ALA B 1 236 ? -17.688 28.297 15.375 1 87.31 236 ALA B C 1
ATOM 7319 O O . ALA B 1 236 ? -18 29.344 15.93 1 87.31 236 ALA B O 1
ATOM 7320 N N . VAL B 1 237 ? -17.172 27.312 16 1 84.56 237 VAL B N 1
ATOM 7321 C CA . VAL B 1 237 ? -17.094 27.297 17.469 1 84.56 237 VAL B CA 1
ATOM 7322 C C . VAL B 1 237 ? -16.047 28.312 17.938 1 84.56 237 VAL B C 1
ATOM 7324 O O . VAL B 1 237 ? -16.25 29 18.938 1 84.56 237 VAL B O 1
ATOM 7327 N N . SER B 1 238 ? -14.953 28.375 17.266 1 82.19 238 SER B N 1
ATOM 7328 C CA . SER B 1 238 ? -13.852 29.234 17.688 1 82.19 238 SER B CA 1
ATOM 7329 C C . SER B 1 238 ? -14.094 30.688 17.297 1 82.19 238 SER B C 1
ATOM 7331 O O . SER B 1 238 ? -13.477 31.594 17.859 1 82.19 238 SER B O 1
ATOM 7333 N N . GLY B 1 239 ? -14.992 30.969 16.375 1 80.69 239 GLY B N 1
ATOM 7334 C CA . GLY B 1 239 ? -15.242 32.312 15.906 1 80.69 239 GLY B CA 1
ATOM 7335 C C . GLY B 1 239 ? -14.281 32.75 14.812 1 80.69 239 GLY B C 1
ATOM 7336 O O . GLY B 1 239 ? -14.445 33.812 14.227 1 80.69 239 GLY B O 1
ATOM 7337 N N . VAL B 1 240 ? -13.297 31.922 14.508 1 81.31 240 VAL B N 1
ATOM 7338 C CA . VAL B 1 240 ? -12.312 32.25 13.477 1 81.31 240 VAL B CA 1
ATOM 7339 C C . VAL B 1 240 ? -12.992 32.312 12.117 1 81.31 240 VAL B C 1
ATOM 7341 O O . VAL B 1 240 ? -12.617 33.094 11.258 1 81.31 240 VAL B O 1
ATOM 7344 N N . GLY B 1 241 ? -14.008 31.531 11.961 1 79.69 241 GLY B N 1
ATOM 7345 C CA . GLY B 1 241 ? -14.727 31.531 10.695 1 79.69 241 GLY B CA 1
ATOM 7346 C C . GLY B 1 241 ? -15.398 32.875 10.391 1 79.69 241 GLY B C 1
ATOM 7347 O O . GLY B 1 241 ? -15.289 33.375 9.266 1 79.69 241 GLY B O 1
ATOM 7348 N N . ALA B 1 242 ? -15.938 33.406 11.383 1 75.38 242 ALA B N 1
ATOM 7349 C CA . ALA B 1 242 ? -16.672 34.656 11.211 1 75.38 242 ALA B CA 1
ATOM 7350 C C . ALA B 1 242 ? -15.711 35.812 10.953 1 75.38 242 ALA B C 1
ATOM 7352 O O . ALA B 1 242 ? -16.047 36.781 10.242 1 75.38 242 ALA B O 1
ATOM 7353 N N . ARG B 1 243 ? -14.508 35.625 11.391 1 73.94 243 ARG B N 1
ATOM 7354 C CA . ARG B 1 243 ? -13.578 36.75 11.32 1 73.94 243 ARG B CA 1
ATOM 7355 C C . ARG B 1 243 ? -12.672 36.625 10.102 1 73.94 243 ARG B C 1
ATOM 7357 O O . ARG B 1 243 ? -12.336 37.625 9.477 1 73.94 243 ARG B O 1
ATOM 7364 N N . TYR B 1 244 ? -12.289 35.438 9.758 1 73.38 244 TYR B N 1
ATOM 7365 C CA . TYR B 1 244 ? -11.203 35.344 8.789 1 73.38 244 TYR B CA 1
ATOM 7366 C C . TYR B 1 244 ? -11.664 34.625 7.523 1 73.38 244 TYR B C 1
ATOM 7368 O O . TYR B 1 244 ? -11.07 34.781 6.457 1 73.38 244 TYR B O 1
ATOM 7376 N N . LEU B 1 245 ? -12.68 33.875 7.566 1 76.31 245 LEU B N 1
ATOM 7377 C CA . LEU B 1 245 ? -13.102 33.094 6.391 1 76.31 245 LEU B CA 1
ATOM 7378 C C . LEU B 1 245 ? -14.203 33.844 5.641 1 76.31 245 LEU B C 1
ATOM 7380 O O . LEU B 1 245 ? -13.992 34.312 4.523 1 76.31 245 LEU B O 1
ATOM 7384 N N . VAL B 1 246 ? -15.367 33.812 6.242 1 74 246 VAL B N 1
ATOM 7385 C CA . VAL B 1 246 ? -16.484 34.562 5.68 1 74 246 VAL B CA 1
ATOM 7386 C C . VAL B 1 246 ? -17 35.594 6.688 1 74 246 VAL B C 1
ATOM 7388 O O . VAL B 1 246 ? -17.578 35.219 7.715 1 74 246 VAL B O 1
ATOM 7391 N N . GLN B 1 247 ? -16.562 36.844 6.348 1 72.44 247 GLN B N 1
ATOM 7392 C CA . GLN B 1 247 ? -16.969 37.906 7.254 1 72.44 247 GLN B CA 1
ATOM 7393 C C . GLN B 1 247 ? -18.5 38.031 7.324 1 72.44 247 GLN B C 1
ATOM 7395 O O . GLN B 1 247 ? -19.141 38.469 6.375 1 72.44 247 GLN B O 1
ATOM 7400 N N . ALA B 1 248 ? -19.031 37.156 8.188 1 69 248 ALA B N 1
ATOM 7401 C CA . ALA B 1 248 ? -20.469 37.219 8.461 1 69 248 ALA B CA 1
ATOM 7402 C C . ALA B 1 248 ? -20.734 37.5 9.938 1 69 248 ALA B C 1
ATOM 7404 O O . ALA B 1 248 ? -19.797 37.531 10.75 1 69 248 ALA B O 1
ATOM 7405 N N . SER B 1 249 ? -21.906 37.844 10.211 1 71.06 249 SER B N 1
ATOM 7406 C CA . SER B 1 249 ? -22.312 38.062 11.594 1 71.06 249 SER B CA 1
ATOM 7407 C C . SER B 1 249 ? -22.156 36.812 12.43 1 71.06 249 SER B C 1
ATOM 7409 O O . SER B 1 249 ? -22.25 35.688 11.906 1 71.06 249 SER B O 1
ATOM 7411 N N . PRO B 1 250 ? -21.703 36.906 13.594 1 70.88 250 PRO B N 1
ATOM 7412 C CA . PRO B 1 250 ? -21.641 35.75 14.484 1 70.88 250 PRO B CA 1
ATOM 7413 C C . PRO B 1 250 ? -22.922 34.906 14.477 1 70.88 250 PRO B C 1
ATOM 7415 O O . PRO B 1 250 ? -22.875 33.688 14.625 1 70.88 250 PRO B O 1
ATOM 7418 N N . VAL B 1 251 ? -24 35.562 14.18 1 75.81 251 VAL B N 1
ATOM 7419 C CA . VAL B 1 251 ? -25.281 34.844 14.156 1 75.81 251 VAL B CA 1
ATOM 7420 C C . VAL B 1 251 ? -25.328 33.906 12.969 1 75.81 251 VAL B C 1
ATOM 7422 O O . VAL B 1 251 ? -25.828 32.781 13.094 1 75.81 251 VAL B O 1
ATOM 7425 N N . ALA B 1 252 ? -24.75 34.281 11.852 1 79.94 252 ALA B N 1
ATOM 7426 C CA . ALA B 1 252 ? -24.766 33.469 10.641 1 79.94 252 ALA B CA 1
ATOM 7427 C C . ALA B 1 252 ? -23.953 32.219 10.82 1 79.94 252 ALA B C 1
ATOM 7429 O O . ALA B 1 252 ? -24.359 31.125 10.367 1 79.94 252 ALA B O 1
ATOM 7430 N N . TRP B 1 253 ? -22.828 32.312 11.469 1 81.62 253 TRP B N 1
ATOM 7431 C CA . TRP B 1 253 ? -21.984 31.141 11.68 1 81.62 253 TRP B CA 1
ATOM 7432 C C . TRP B 1 253 ? -22.609 30.219 12.719 1 81.62 253 TRP B C 1
ATOM 7434 O O . TRP B 1 253 ? -22.422 29 12.656 1 81.62 253 TRP B O 1
ATOM 7444 N N . ASN B 1 254 ? -23.375 30.766 13.656 1 81.69 254 ASN B N 1
ATOM 7445 C CA . ASN B 1 254 ? -24.031 29.953 14.68 1 81.69 254 ASN B CA 1
ATOM 7446 C C . ASN B 1 254 ? -25.172 29.125 14.086 1 81.69 254 ASN B C 1
ATOM 7448 O O . ASN B 1 254 ? -25.5 28.047 14.586 1 81.69 254 ASN B O 1
ATOM 7452 N N . ASP B 1 255 ? -25.703 29.641 12.961 1 84.5 255 ASP B N 1
ATOM 7453 C CA . ASP B 1 255 ? -26.797 28.938 12.297 1 84.5 255 ASP B CA 1
ATOM 7454 C C . ASP B 1 255 ? -26.328 27.594 11.734 1 84.5 255 ASP B C 1
ATOM 7456 O O . ASP B 1 255 ? -27.094 26.641 11.641 1 84.5 255 ASP B O 1
ATOM 7460 N N . TYR B 1 256 ? -25.078 27.562 11.422 1 87.94 256 TYR B N 1
ATOM 7461 C CA . TYR B 1 256 ? -24.578 26.359 10.766 1 87.94 256 TYR B CA 1
ATOM 7462 C C . TYR B 1 256 ? -23.734 25.531 11.727 1 87.94 256 TYR B C 1
ATOM 7464 O O . TYR B 1 256 ? -23.344 24.406 11.406 1 87.94 256 TYR B O 1
ATOM 7472 N N . LEU B 1 257 ? -23.484 26.047 12.883 1 90.25 257 LEU B N 1
ATOM 7473 C CA . LEU B 1 257 ? -22.641 25.375 13.859 1 90.25 257 LEU B CA 1
ATOM 7474 C C . LEU B 1 257 ? -23.188 24 14.203 1 90.25 257 LEU B C 1
ATOM 7476 O O . LEU B 1 257 ? -22.469 23 14.125 1 90.25 257 LEU B O 1
ATOM 7480 N N . VAL B 1 258 ? -24.469 23.969 14.508 1 91 258 VAL B N 1
ATOM 7481 C CA . VAL B 1 258 ? -25.109 22.734 14.914 1 91 258 VAL B CA 1
ATOM 7482 C C . VAL B 1 258 ? -25.141 21.75 13.742 1 91 258 VAL B C 1
ATOM 7484 O O . VAL B 1 258 ? -24.875 20.562 13.898 1 91 258 VAL B O 1
ATOM 7487 N N . GLY B 1 259 ? -25.406 22.297 12.602 1 92.94 259 GLY B N 1
ATOM 7488 C CA . GLY B 1 259 ? -25.438 21.469 11.406 1 92.94 259 GLY B CA 1
ATOM 7489 C C . GLY B 1 259 ? -24.094 20.844 11.086 1 92.94 259 GLY B C 1
ATOM 7490 O O . GLY B 1 259 ? -24.031 19.656 10.758 1 92.94 259 GLY B O 1
ATOM 7491 N N . PHE B 1 260 ? -23.078 21.578 11.172 1 94.5 260 PHE B N 1
ATOM 7492 C CA . PHE B 1 260 ? -21.734 21.062 10.891 1 94.5 260 PHE B CA 1
ATOM 7493 C C . PHE B 1 260 ? -21.344 19.984 11.883 1 94.5 260 PHE B C 1
ATOM 7495 O O . PHE B 1 260 ? -20.688 19 11.516 1 94.5 260 PHE B O 1
ATOM 7502 N N . ALA B 1 261 ? -21.781 20.109 13.078 1 93.44 261 ALA B N 1
ATOM 7503 C CA . ALA B 1 261 ? -21.484 19.094 14.094 1 93.44 261 ALA B CA 1
ATOM 7504 C C . ALA B 1 261 ? -22.188 17.781 13.766 1 93.44 261 ALA B C 1
ATOM 7506 O O . ALA B 1 261 ? -21.562 16.719 13.844 1 93.44 261 ALA B O 1
ATOM 7507 N N . PHE B 1 262 ? -23.406 17.922 13.391 1 95.44 262 PHE B N 1
ATOM 7508 C CA . PHE B 1 262 ? -24.172 16.719 13.047 1 95.44 262 PHE B CA 1
ATOM 7509 C C . PHE B 1 262 ? -23.562 16.016 11.836 1 95.44 262 PHE B C 1
ATOM 7511 O O . PHE B 1 262 ? -23.438 14.797 11.812 1 95.44 262 PHE B O 1
ATOM 7518 N N . LEU B 1 263 ? -23.203 16.781 10.883 1 96 263 LEU B N 1
ATOM 7519 C CA . LEU B 1 263 ? -22.594 16.203 9.695 1 96 263 LEU B CA 1
ATOM 7520 C C . LEU B 1 263 ? -21.25 15.555 10.023 1 96 263 LEU B C 1
ATOM 7522 O O . LEU B 1 263 ? -20.891 14.531 9.438 1 96 263 LEU B O 1
ATOM 7526 N N . SER B 1 264 ? -20.469 16.188 10.883 1 95.31 264 SER B N 1
ATOM 7527 C CA . SER B 1 264 ? -19.219 15.586 11.312 1 95.31 264 SER B CA 1
ATOM 7528 C C . SER B 1 264 ? -19.422 14.219 11.953 1 95.31 264 SER B C 1
ATOM 7530 O O . SER B 1 264 ? -18.688 13.273 11.672 1 95.31 264 SER B O 1
ATOM 7532 N N . VAL B 1 265 ? -20.469 14.109 12.75 1 95 265 VAL B N 1
ATOM 7533 C CA . VAL B 1 265 ? -20.781 12.844 13.406 1 95 265 VAL B CA 1
ATOM 7534 C C . VAL B 1 265 ? -21.234 11.82 12.367 1 95 265 VAL B C 1
ATOM 7536 O O . VAL B 1 265 ? -20.828 10.664 12.398 1 95 265 VAL B O 1
ATOM 7539 N N . ALA B 1 266 ? -22.062 12.281 11.461 1 96.69 266 ALA B N 1
ATOM 7540 C CA . ALA B 1 266 ? -22.578 11.391 10.422 1 96.69 266 ALA B CA 1
ATOM 7541 C C . ALA B 1 266 ? -21.438 10.758 9.633 1 96.69 266 ALA B C 1
ATOM 7543 O O . ALA B 1 266 ? -21.406 9.539 9.461 1 96.69 266 ALA B O 1
ATOM 7544 N N . PHE B 1 267 ? -20.547 11.562 9.234 1 96.06 267 PHE B N 1
ATOM 7545 C CA . PHE B 1 267 ? -19.469 11.062 8.383 1 96.06 267 PHE B CA 1
ATOM 7546 C C . PHE B 1 267 ? -18.438 10.297 9.203 1 96.06 267 PHE B C 1
ATOM 7548 O O . PHE B 1 267 ? -17.75 9.414 8.68 1 96.06 267 PHE B O 1
ATOM 7555 N N . SER B 1 268 ? -18.312 10.617 10.477 1 94.31 268 SER B N 1
ATOM 7556 C CA . SER B 1 268 ? -17.469 9.805 11.344 1 94.31 268 SER B CA 1
ATOM 7557 C C . SER B 1 268 ? -18 8.383 11.477 1 94.31 268 SER B C 1
ATOM 7559 O O . SER B 1 268 ? -17.234 7.422 11.5 1 94.31 268 SER B O 1
ATOM 7561 N N . LEU B 1 269 ? -19.297 8.281 11.547 1 95.31 269 LEU B N 1
ATOM 7562 C CA . LEU B 1 269 ? -19.938 6.973 11.641 1 95.31 269 LEU B CA 1
ATOM 7563 C C . LEU B 1 269 ? -19.766 6.191 10.344 1 95.31 269 LEU B C 1
ATOM 7565 O O . LEU B 1 269 ? -19.469 4.996 10.375 1 95.31 269 LEU B O 1
ATOM 7569 N N . LEU B 1 270 ? -19.969 6.879 9.273 1 95.12 270 LEU B N 1
ATOM 7570 C CA . LEU B 1 270 ? -19.828 6.227 7.977 1 95.12 270 LEU B CA 1
ATOM 7571 C C . LEU B 1 270 ? -18.375 5.801 7.754 1 95.12 270 LEU B C 1
ATOM 7573 O O . LEU B 1 270 ? -18.109 4.746 7.168 1 95.12 270 LEU B O 1
ATOM 7577 N N . PHE B 1 271 ? -17.438 6.539 8.203 1 94.38 271 PHE B N 1
ATOM 7578 C CA . PHE B 1 271 ? -16.031 6.191 8.125 1 94.38 271 PHE B CA 1
ATOM 7579 C C . PHE B 1 271 ? -15.727 4.938 8.945 1 94.38 271 PHE B C 1
ATOM 7581 O O . PHE B 1 271 ? -15.062 4.02 8.461 1 94.38 271 PHE B O 1
ATOM 7588 N N . THR B 1 272 ? -16.25 4.996 10.117 1 92.69 272 THR B N 1
ATOM 7589 C CA . THR B 1 272 ? -16.016 3.859 10.992 1 92.69 272 THR B CA 1
ATOM 7590 C C . THR B 1 272 ? -16.594 2.578 10.391 1 92.69 272 THR B C 1
ATOM 7592 O O . THR B 1 272 ? -15.938 1.529 10.422 1 92.69 272 THR B O 1
ATOM 7595 N N . ARG B 1 273 ? -17.766 2.723 9.867 1 92.5 273 ARG B N 1
ATOM 7596 C CA . ARG B 1 273 ? -18.422 1.582 9.234 1 92.5 273 ARG B CA 1
ATOM 7597 C C . ARG B 1 273 ? -17.578 1.021 8.102 1 92.5 273 ARG B C 1
ATOM 7599 O O . ARG B 1 273 ? -17.391 -0.195 7.996 1 92.5 273 ARG B O 1
ATOM 7606 N N . SER B 1 274 ? -17.062 1.898 7.324 1 90.31 274 SER B N 1
ATOM 7607 C CA . SER B 1 274 ? -16.281 1.494 6.16 1 90.31 274 SER B CA 1
ATOM 7608 C C . SER B 1 274 ? -14.898 1.006 6.574 1 90.31 274 SER B C 1
ATOM 7610 O O . SER B 1 274 ? -14.391 0.024 6.027 1 90.31 274 SER B O 1
ATOM 7612 N N . PHE B 1 275 ? -14.203 1.6 7.5 1 90.5 275 PHE B N 1
ATOM 7613 C CA . PHE B 1 275 ? -12.844 1.282 7.934 1 90.5 275 PHE B CA 1
ATOM 7614 C C . PHE B 1 275 ? -12.797 -0.079 8.617 1 90.5 275 PHE B C 1
ATOM 7616 O O . PHE B 1 275 ? -11.883 -0.867 8.383 1 90.5 275 PHE B O 1
ATOM 7623 N N . LEU B 1 276 ? -13.836 -0.272 9.453 1 89.31 276 LEU B N 1
ATOM 7624 C CA . LEU B 1 276 ? -13.859 -1.519 10.211 1 89.31 276 LEU B CA 1
ATOM 7625 C C . LEU B 1 276 ? -14.562 -2.621 9.422 1 89.31 276 LEU B C 1
ATOM 7627 O O . LEU B 1 276 ? -14.711 -3.74 9.914 1 89.31 276 LEU B O 1
ATOM 7631 N N . HIS B 1 277 ? -15.023 -2.242 8.273 1 87.12 277 HIS B N 1
ATOM 7632 C CA . HIS B 1 277 ? -15.727 -3.195 7.422 1 87.12 277 HIS B CA 1
ATOM 7633 C C . HIS B 1 277 ? -16.891 -3.84 8.164 1 87.12 277 HIS B C 1
ATOM 7635 O O . HIS B 1 277 ? -17 -5.066 8.203 1 87.12 277 HIS B O 1
ATOM 7641 N N . MET B 1 278 ? -17.609 -3.012 8.641 1 87.12 278 MET B N 1
ATOM 7642 C CA . MET B 1 278 ? -18.734 -3.506 9.406 1 87.12 278 MET B CA 1
ATOM 7643 C C . MET B 1 278 ? -19.812 -4.098 8.492 1 87.12 278 MET B C 1
ATOM 7645 O O . MET B 1 278 ? -20.672 -4.852 8.945 1 87.12 278 MET B O 1
ATOM 7649 N N . GLU B 1 279 ? -19.672 -3.877 7.234 1 82.06 279 GLU B N 1
ATOM 7650 C CA . GLU B 1 279 ? -20.594 -4.426 6.258 1 82.06 279 GLU B CA 1
ATOM 7651 C C . GLU B 1 279 ? -20.516 -5.945 6.199 1 82.06 279 GLU B C 1
ATOM 7653 O O . GLU B 1 279 ? -21.5 -6.621 5.887 1 82.06 279 GLU B O 1
ATOM 7658 N N . ARG B 1 280 ? -19.312 -6.359 6.484 1 75.44 280 ARG B N 1
ATOM 7659 C CA . ARG B 1 280 ? -19.109 -7.801 6.426 1 75.44 280 ARG B CA 1
ATOM 7660 C C . ARG B 1 280 ? -19.703 -8.492 7.645 1 75.44 280 ARG B C 1
ATOM 7662 O O . ARG B 1 280 ? -19.984 -9.695 7.609 1 75.44 280 ARG B O 1
ATOM 7669 N N . GLU B 1 281 ? -19.891 -7.629 8.578 1 68.44 281 GLU B N 1
ATOM 7670 C CA . GLU B 1 281 ? -20.562 -8.156 9.766 1 68.44 281 GLU B CA 1
ATOM 7671 C C . GLU B 1 281 ? -22.062 -7.938 9.688 1 68.44 281 GLU B C 1
ATOM 7673 O O . GLU B 1 281 ? -22.531 -6.801 9.547 1 68.44 281 GLU B O 1
ATOM 7678 N N . THR B 1 282 ? -22.781 -8.789 8.891 1 62.5 282 THR B N 1
ATOM 7679 C CA . THR B 1 282 ? -24.141 -8.672 8.383 1 62.5 282 THR B CA 1
ATOM 7680 C C . THR B 1 282 ? -25.141 -8.523 9.531 1 62.5 282 THR B C 1
ATOM 7682 O O . THR B 1 282 ? -26.344 -8.453 9.305 1 62.5 282 THR B O 1
ATOM 7685 N N . GLY B 1 283 ? -24.891 -8.047 10.516 1 73.31 283 GLY B N 1
ATOM 7686 C CA . GLY B 1 283 ? -25.984 -8.094 11.469 1 73.31 283 GLY B CA 1
ATOM 7687 C C . GLY B 1 283 ? -26.469 -6.719 11.898 1 73.31 283 GLY B C 1
ATOM 7688 O O . GLY B 1 283 ? -26.547 -5.805 11.078 1 73.31 283 GLY B O 1
ATOM 7689 N N . TRP B 1 284 ? -26.953 -6.492 13.008 1 77.94 284 TRP B N 1
ATOM 7690 C CA . TRP B 1 284 ? -27.625 -5.324 13.578 1 77.94 284 TRP B CA 1
ATOM 7691 C C . TRP B 1 284 ? -26.625 -4.199 13.828 1 77.94 284 TRP B C 1
ATOM 7693 O O . TRP B 1 284 ? -26.984 -3.023 13.844 1 77.94 284 TRP B O 1
ATOM 7703 N N . LYS B 1 285 ? -25.359 -4.523 13.789 1 82.5 285 LYS B N 1
ATOM 7704 C CA . LYS B 1 285 ? -24.359 -3.496 14.102 1 82.5 285 LYS B CA 1
ATOM 7705 C C . LYS B 1 285 ? -24.125 -2.586 12.906 1 82.5 285 LYS B C 1
ATOM 7707 O O . LYS B 1 285 ? -23.953 -1.375 13.062 1 82.5 285 LYS B O 1
ATOM 7712 N N . ASP B 1 286 ? -24.25 -3.15 11.742 1 88.69 286 ASP B N 1
ATOM 7713 C CA . ASP B 1 286 ? -24.094 -2.359 10.523 1 88.69 286 ASP B CA 1
ATOM 7714 C C . ASP B 1 286 ? -25.266 -1.405 10.328 1 88.69 286 ASP B C 1
ATOM 7716 O O . ASP B 1 286 ? -25.078 -0.247 9.953 1 88.69 286 ASP B O 1
ATOM 7720 N N . ARG B 1 287 ? -26.422 -1.922 10.68 1 90.25 287 ARG B N 1
ATOM 7721 C CA . ARG B 1 287 ? -27.625 -1.104 10.539 1 90.25 287 ARG B CA 1
ATOM 7722 C C . ARG B 1 287 ? -27.641 0.038 11.547 1 90.25 287 ARG B C 1
ATOM 7724 O O . ARG B 1 287 ? -28.156 1.118 11.273 1 90.25 287 ARG B O 1
ATOM 7731 N N . ALA B 1 288 ? -27 -0.254 12.633 1 92.12 288 ALA B N 1
ATOM 7732 C CA . ALA B 1 288 ? -26.938 0.776 13.672 1 92.12 288 ALA B CA 1
ATOM 7733 C C . ALA B 1 288 ? -26.125 1.976 13.188 1 92.12 288 ALA B C 1
ATOM 7735 O O . ALA B 1 288 ? -26.484 3.125 13.469 1 92.12 288 ALA B O 1
ATOM 7736 N N . PHE B 1 289 ? -25.094 1.752 12.484 1 93.69 289 PHE B N 1
ATOM 7737 C CA . PHE B 1 289 ? -24.281 2.824 11.945 1 93.69 289 PHE B CA 1
ATOM 7738 C C . PHE B 1 289 ? -25.062 3.654 10.93 1 93.69 289 PHE B C 1
ATOM 7740 O O . PHE B 1 289 ? -25 4.887 10.953 1 93.69 289 PHE B O 1
ATOM 7747 N N . LEU B 1 290 ? -25.844 2.98 10.133 1 93.25 290 LEU B N 1
ATOM 7748 C CA . LEU B 1 290 ? -26.578 3.672 9.086 1 93.25 290 LEU B CA 1
ATOM 7749 C C . LEU B 1 290 ? -27.734 4.469 9.68 1 93.25 290 LEU B C 1
ATOM 7751 O O . LEU B 1 290 ? -28.031 5.582 9.234 1 93.25 290 LEU B O 1
ATOM 7755 N N . ILE B 1 291 ? -28.297 3.936 10.672 1 94.19 291 ILE B N 1
ATOM 7756 C CA . ILE B 1 291 ? -29.422 4.605 11.312 1 94.19 291 ILE B CA 1
ATOM 7757 C C . ILE B 1 291 ? -28.922 5.852 12.047 1 94.19 291 ILE B C 1
ATOM 7759 O O . ILE B 1 291 ? -29.5 6.934 11.906 1 94.19 291 ILE B O 1
ATOM 7763 N N . LEU B 1 292 ? -27.875 5.688 12.789 1 94.62 292 LEU B N 1
ATOM 7764 C CA . LEU B 1 292 ? -27.344 6.82 13.531 1 94.62 292 LEU B CA 1
ATOM 7765 C C . LEU B 1 292 ? -26.797 7.887 12.586 1 94.62 292 LEU B C 1
ATOM 7767 O O . LEU B 1 292 ? -26.906 9.086 12.859 1 94.62 292 LEU B O 1
ATOM 7771 N N . ALA B 1 293 ? -26.219 7.445 11.477 1 96.06 293 ALA B N 1
ATOM 7772 C CA . ALA B 1 293 ? -25.734 8.398 10.492 1 96.06 293 ALA B CA 1
ATOM 7773 C C . ALA B 1 293 ? -26.891 9.156 9.836 1 96.06 293 ALA B C 1
ATOM 7775 O O . ALA B 1 293 ? -26.797 10.359 9.609 1 96.06 293 ALA B O 1
ATOM 7776 N N . ALA B 1 294 ? -27.922 8.43 9.555 1 96.06 294 ALA B N 1
ATOM 7777 C CA . ALA B 1 294 ? -29.094 9.047 8.953 1 96.06 294 ALA B CA 1
ATOM 7778 C C . ALA B 1 294 ? -29.734 10.062 9.906 1 96.06 294 ALA B C 1
ATOM 7780 O O . ALA B 1 294 ? -30.156 11.133 9.477 1 96.06 294 ALA B O 1
ATOM 7781 N N . PHE B 1 295 ? -29.734 9.711 11.133 1 95.31 295 PHE B N 1
ATOM 7782 C CA . PHE B 1 295 ? -30.266 10.625 12.141 1 95.31 295 PHE B CA 1
ATOM 7783 C C . PHE B 1 295 ? -29.406 11.883 12.219 1 95.31 295 PHE B C 1
ATOM 7785 O O . PHE B 1 295 ? -29.938 12.984 12.43 1 95.31 295 PHE B O 1
ATOM 7792 N N . ALA B 1 296 ? -28.188 11.742 12.125 1 96 296 ALA B N 1
ATOM 7793 C CA . ALA B 1 296 ? -27.297 12.891 12.164 1 96 296 ALA B CA 1
ATOM 7794 C C . ALA B 1 296 ? -27.484 13.773 10.938 1 96 296 ALA B C 1
ATOM 7796 O O . ALA B 1 296 ? -27.469 15.008 11.039 1 96 296 ALA B O 1
ATOM 7797 N N . VAL B 1 297 ? -27.656 13.141 9.781 1 96.19 297 VAL B N 1
ATOM 7798 C CA . VAL B 1 297 ? -27.906 13.914 8.562 1 96.19 297 VAL B CA 1
ATOM 7799 C C . VAL B 1 297 ? -29.234 14.648 8.68 1 96.19 297 VAL B C 1
ATOM 7801 O O . VAL B 1 297 ? -29.344 15.805 8.273 1 96.19 297 VAL B O 1
ATOM 7804 N N . LEU B 1 298 ? -30.141 13.953 9.242 1 94.81 298 LEU B N 1
ATOM 7805 C CA . LEU B 1 298 ? -31.438 14.586 9.477 1 94.81 298 LEU B CA 1
ATOM 7806 C C . LEU B 1 298 ? -31.297 15.734 10.477 1 94.81 298 LEU B C 1
ATOM 7808 O O . LEU B 1 298 ? -31.984 16.75 10.352 1 94.81 298 LEU B O 1
ATOM 7812 N N . GLY B 1 299 ? -30.484 15.5 11.461 1 93.44 299 GLY B N 1
ATOM 7813 C CA . GLY B 1 299 ? -30.219 16.562 12.422 1 93.44 299 GLY B CA 1
ATOM 7814 C C . GLY B 1 299 ? -29.672 17.812 11.773 1 93.44 299 GLY B C 1
ATOM 7815 O O . GLY B 1 299 ? -29.984 18.938 12.203 1 93.44 299 GLY B O 1
ATOM 7816 N N . PHE B 1 300 ? -28.906 17.672 10.766 1 93.88 300 PHE B N 1
ATOM 7817 C CA . PHE B 1 300 ? -28.391 18.812 10.016 1 93.88 300 PHE B CA 1
ATOM 7818 C C . PHE B 1 300 ? -29.531 19.609 9.391 1 93.88 300 PHE B C 1
ATOM 7820 O O . PHE B 1 300 ? -29.609 20.828 9.547 1 93.88 300 PHE B O 1
ATOM 7827 N N . PHE B 1 301 ? -30.453 18.906 8.781 1 93.44 301 PHE B N 1
ATOM 7828 C CA . PHE B 1 301 ? -31.531 19.578 8.086 1 93.44 301 PHE B CA 1
ATOM 7829 C C . PHE B 1 301 ? -32.5 20.203 9.078 1 93.44 301 PHE B C 1
ATOM 7831 O O . PHE B 1 301 ? -33 21.312 8.852 1 93.44 301 PHE B O 1
ATOM 7838 N N . VAL B 1 302 ? -32.719 19.594 10.195 1 92.81 302 VAL B N 1
ATOM 7839 C CA . VAL B 1 302 ? -33.625 20.125 11.211 1 92.81 302 VAL B CA 1
ATOM 7840 C C . VAL B 1 302 ? -33 21.344 11.883 1 92.81 302 VAL B C 1
ATOM 7842 O O . VAL B 1 302 ? -33.719 22.266 12.281 1 92.81 302 VAL B O 1
ATOM 7845 N N . SER B 1 303 ? -31.734 21.297 11.984 1 91.44 303 SER B N 1
ATOM 7846 C CA . SER B 1 303 ? -31.031 22.406 12.617 1 91.44 303 SER B CA 1
ATOM 7847 C C . SER B 1 303 ? -31.141 23.672 11.781 1 91.44 303 SER B C 1
ATOM 7849 O O . SER B 1 303 ? -30.953 24.781 12.297 1 91.44 303 SER B O 1
ATOM 7851 N N . LEU B 1 304 ? -31.438 23.562 10.477 1 89.75 304 LEU B N 1
ATOM 7852 C CA . LEU B 1 304 ? -31.562 24.719 9.594 1 89.75 304 LEU B CA 1
ATOM 7853 C C . LEU B 1 304 ? -32.875 25.438 9.812 1 89.75 304 LEU B C 1
ATOM 7855 O O . LEU B 1 304 ? -33.031 26.594 9.414 1 89.75 304 LEU B O 1
ATOM 7859 N N . ILE B 1 305 ? -33.781 24.75 10.555 1 89.19 305 ILE B N 1
ATOM 7860 C CA . ILE B 1 305 ? -35.062 25.359 10.898 1 89.19 305 ILE B CA 1
ATOM 7861 C C . ILE B 1 305 ? -34.906 26.172 12.188 1 89.19 305 ILE B C 1
ATOM 7863 O O . ILE B 1 305 ? -34.562 25.625 13.234 1 89.19 305 ILE B O 1
ATOM 7867 N N . PRO B 1 306 ? -35.188 27.469 12.195 1 83.81 306 PRO B N 1
ATOM 7868 C CA . PRO B 1 306 ? -34.938 28.359 13.336 1 83.81 306 PRO B CA 1
ATOM 7869 C C . PRO B 1 306 ? -35.719 27.938 14.586 1 83.81 306 PRO B C 1
ATOM 7871 O O . PRO B 1 306 ? -35.188 28.062 15.703 1 83.81 306 PRO B O 1
ATOM 7874 N N . SER B 1 307 ? -36.875 27.344 14.461 1 84.31 307 SER B N 1
ATOM 7875 C CA . SER B 1 307 ? -37.719 26.969 15.617 1 84.31 307 SER B CA 1
ATOM 7876 C C . SER B 1 307 ? -37.156 25.75 16.328 1 84.31 307 SER B C 1
ATOM 7878 O O . SER B 1 307 ? -37.375 25.547 17.516 1 84.31 307 SER B O 1
ATOM 7880 N N . ALA B 1 308 ? -36.344 24.984 15.578 1 87.75 308 ALA B N 1
ATOM 7881 C CA . ALA B 1 308 ? -35.844 23.734 16.156 1 87.75 308 ALA B CA 1
ATOM 7882 C C . ALA B 1 308 ? -34.406 23.875 16.594 1 87.75 308 ALA B C 1
ATOM 7884 O O . ALA B 1 308 ? -33.781 22.922 17.078 1 87.75 308 ALA B O 1
ATOM 7885 N N . TYR B 1 309 ? -33.875 25 16.453 1 85.88 309 TYR B N 1
ATOM 7886 C CA . TYR B 1 309 ? -32.469 25.219 16.703 1 85.88 309 TYR B CA 1
ATOM 7887 C C . TYR B 1 309 ? -32.125 24.922 18.172 1 85.88 309 TYR B C 1
ATOM 7889 O O . TYR B 1 309 ? -31.125 24.281 18.469 1 85.88 309 TYR B O 1
ATOM 7897 N N . GLY B 1 310 ? -32.969 25.422 19.078 1 82.56 310 GLY B N 1
ATOM 7898 C CA . GLY B 1 310 ? -32.719 25.188 20.5 1 82.56 310 GLY B CA 1
ATOM 7899 C C . GLY B 1 310 ? -32.719 23.719 20.859 1 82.56 310 GLY B C 1
ATOM 7900 O O . GLY B 1 310 ? -31.844 23.281 21.625 1 82.56 310 GLY B O 1
ATOM 7901 N N . LEU B 1 311 ? -33.562 23.016 20.297 1 85.81 311 LEU B N 1
ATOM 7902 C CA . LEU B 1 311 ? -33.656 21.578 20.547 1 85.81 311 LEU B CA 1
ATOM 7903 C C . LEU B 1 311 ? -32.438 20.844 19.969 1 85.81 311 LEU B C 1
ATOM 7905 O O . LEU B 1 311 ? -31.906 19.938 20.609 1 85.81 311 LEU B O 1
ATOM 7909 N N . MET B 1 312 ? -32.125 21.281 18.828 1 88.5 312 MET B N 1
ATOM 7910 C CA . MET B 1 312 ? -31 20.609 18.156 1 88.5 312 MET B CA 1
ATOM 7911 C C . MET B 1 312 ? -29.688 20.922 18.859 1 88.5 312 MET B C 1
ATOM 7913 O O . MET B 1 312 ? -28.766 20.094 18.875 1 88.5 312 MET B O 1
ATOM 7917 N N . MET B 1 313 ? -29.625 22.062 19.406 1 86.44 313 MET B N 1
ATOM 7918 C CA . MET B 1 313 ? -28.422 22.422 20.172 1 86.44 313 MET B CA 1
ATOM 7919 C C . MET B 1 313 ? -28.266 21.531 21.391 1 86.44 313 MET B C 1
ATOM 7921 O O . MET B 1 313 ? -27.141 21.109 21.719 1 86.44 313 MET B O 1
ATOM 7925 N N . LYS B 1 314 ? -29.297 21.219 22.016 1 84.5 314 LYS B N 1
ATOM 7926 C CA . LYS B 1 314 ? -29.25 20.297 23.141 1 84.5 314 LYS B CA 1
ATOM 7927 C C . LYS B 1 314 ? -28.953 18.875 22.688 1 84.5 314 LYS B C 1
ATOM 7929 O O . LYS B 1 314 ? -28.188 18.156 23.328 1 84.5 314 LYS B O 1
ATOM 7934 N N . ALA B 1 315 ? -29.469 18.578 21.562 1 87.69 315 ALA B N 1
ATOM 7935 C CA . ALA B 1 315 ? -29.281 17.219 21.016 1 87.69 315 ALA B CA 1
ATOM 7936 C C . ALA B 1 315 ? -27.828 16.984 20.625 1 87.69 315 ALA B C 1
ATOM 7938 O O . ALA B 1 315 ? -27.297 15.898 20.828 1 87.69 315 ALA B O 1
ATOM 7939 N N . VAL B 1 316 ? -27.25 17.984 20.031 1 86.94 316 VAL B N 1
ATOM 7940 C CA . VAL B 1 316 ? -25.906 17.828 19.5 1 86.94 316 VAL B CA 1
ATOM 7941 C C . VAL B 1 316 ? -24.906 17.703 20.656 1 86.94 316 VAL B C 1
ATOM 7943 O O . VAL B 1 316 ? -23.797 17.203 20.484 1 86.94 316 VAL B O 1
ATOM 7946 N N . SER B 1 317 ? -25.281 18.109 21.812 1 81.81 317 SER B N 1
ATOM 7947 C CA . SER B 1 317 ? -24.406 18 22.984 1 81.81 317 SER B CA 1
ATOM 7948 C C . SER B 1 317 ? -24.297 16.547 23.453 1 81.81 317 SER B C 1
ATOM 7950 O O . SER B 1 317 ? -23.266 16.156 24.016 1 81.81 317 SER B O 1
ATOM 7952 N N . TRP B 1 318 ? -25.266 15.734 23.141 1 84.69 318 TRP B N 1
ATOM 7953 C CA . TRP B 1 318 ? -25.281 14.367 23.656 1 84.69 318 TRP B CA 1
ATOM 7954 C C . TRP B 1 318 ? -25.078 13.359 22.531 1 84.69 318 TRP B C 1
ATOM 7956 O O . TRP B 1 318 ? -24.547 12.266 22.75 1 84.69 318 TRP B O 1
ATOM 7966 N N . TYR B 1 319 ? -25.453 13.688 21.422 1 88.75 319 TYR B N 1
ATOM 7967 C CA . TYR B 1 319 ? -25.469 12.766 20.281 1 88.75 319 TYR B CA 1
ATOM 7968 C C . TYR B 1 319 ? -24.062 12.25 20 1 88.75 319 TYR B C 1
ATOM 7970 O O . TYR B 1 319 ? -23.859 11.055 19.75 1 88.75 319 TYR B O 1
ATOM 7978 N N . PRO B 1 320 ? -23.016 13.078 20.047 1 86.75 320 PRO B N 1
ATOM 7979 C CA . PRO B 1 320 ? -21.672 12.578 19.781 1 86.75 320 PRO B CA 1
ATOM 7980 C C . PRO B 1 320 ? -21.219 11.523 20.781 1 86.75 320 PRO B C 1
ATOM 7982 O O . PRO B 1 320 ? -20.453 10.625 20.438 1 86.75 320 PRO B O 1
ATOM 7985 N N . PHE B 1 321 ? -21.719 11.586 21.938 1 86.31 321 PHE B N 1
ATOM 7986 C CA . PHE B 1 321 ? -21.359 10.594 22.953 1 86.31 321 PHE B CA 1
ATOM 7987 C C . PHE B 1 321 ? -21.984 9.242 22.625 1 86.31 321 PHE B C 1
ATOM 7989 O O . PHE B 1 321 ? -21.344 8.195 22.797 1 86.31 321 PHE B O 1
ATOM 7996 N N . LEU B 1 322 ? -23.172 9.359 22.188 1 89.5 322 LEU B N 1
ATOM 7997 C CA . LEU B 1 322 ? -23.828 8.133 21.766 1 89.5 322 LEU B CA 1
ATOM 7998 C C . LEU B 1 322 ? -23.109 7.5 20.578 1 89.5 322 LEU B C 1
ATOM 8000 O O . LEU B 1 322 ? -22.844 6.293 20.578 1 89.5 322 LEU B O 1
ATOM 8004 N N . ALA B 1 323 ? -22.859 8.328 19.641 1 90.88 323 ALA B N 1
ATOM 8005 C CA . ALA B 1 323 ? -22.141 7.852 18.453 1 90.88 323 ALA B CA 1
ATOM 8006 C C . ALA B 1 323 ? -20.766 7.305 18.844 1 90.88 323 ALA B C 1
ATOM 8008 O O . ALA B 1 323 ? -20.328 6.277 18.312 1 90.88 323 ALA B O 1
ATOM 8009 N N . ALA B 1 324 ? -20.078 7.984 19.797 1 89.81 324 ALA B N 1
ATOM 8010 C CA . ALA B 1 324 ? -18.75 7.559 20.234 1 89.81 324 ALA B CA 1
ATOM 8011 C C . ALA B 1 324 ? -18.812 6.188 20.906 1 89.81 324 ALA B C 1
ATOM 8013 O O . ALA B 1 324 ? -17.891 5.379 20.766 1 89.81 324 ALA B O 1
ATOM 8014 N N . GLY B 1 325 ? -19.859 5.953 21.609 1 89.69 325 GLY B N 1
ATOM 8015 C CA . GLY B 1 325 ? -20.031 4.648 22.219 1 89.69 325 GLY B CA 1
ATOM 8016 C C . GLY B 1 325 ? -20.094 3.516 21.219 1 89.69 325 GLY B C 1
ATOM 8017 O O . GLY B 1 325 ? -19.438 2.48 21.406 1 89.69 325 GLY B O 1
ATOM 8018 N N . LEU B 1 326 ? -20.812 3.74 20.172 1 91.06 326 LEU B N 1
ATOM 8019 C CA . LEU B 1 326 ? -20.922 2.73 19.125 1 91.06 326 LEU B CA 1
ATOM 8020 C C . LEU B 1 326 ? -19.578 2.521 18.422 1 91.06 326 LEU B C 1
ATOM 8022 O O . LEU B 1 326 ? -19.219 1.39 18.094 1 91.06 326 LEU B O 1
ATOM 8026 N N . VAL B 1 327 ? -18.906 3.588 18.188 1 91.38 327 VAL B N 1
ATOM 8027 C CA . VAL B 1 327 ? -17.625 3.539 17.484 1 91.38 327 VAL B CA 1
ATOM 8028 C C . VAL B 1 327 ? -16.609 2.752 18.312 1 91.38 327 VAL B C 1
ATOM 8030 O O . VAL B 1 327 ? -15.93 1.863 17.797 1 91.38 327 VAL B O 1
ATOM 8033 N N . VAL B 1 328 ? -16.531 3.027 19.594 1 91.38 328 VAL B N 1
ATOM 8034 C CA . VAL B 1 328 ? -15.578 2.361 20.469 1 91.38 328 VAL B CA 1
ATOM 8035 C C . VAL B 1 328 ? -15.938 0.884 20.594 1 91.38 328 VAL B C 1
ATOM 8037 O O . VAL B 1 328 ? -15.062 0.017 20.547 1 91.38 328 VAL B O 1
ATOM 8040 N N . TYR B 1 329 ? -17.172 0.684 20.688 1 91.31 329 TYR B N 1
ATOM 8041 C CA . TYR B 1 329 ? -17.641 -0.69 20.812 1 91.31 329 TYR B CA 1
ATOM 8042 C C . TYR B 1 329 ? -17.266 -1.505 19.578 1 91.31 329 TYR B C 1
ATOM 8044 O O . TYR B 1 329 ? -16.75 -2.617 19.688 1 91.31 329 TYR B O 1
ATOM 8052 N N . SER B 1 330 ? -17.547 -1.004 18.484 1 91.31 330 SER B N 1
ATOM 8053 C CA . SER B 1 330 ? -17.266 -1.706 17.234 1 91.31 330 SER B CA 1
ATOM 8054 C C . SER B 1 330 ? -15.758 -1.887 17.031 1 91.31 330 SER B C 1
ATOM 8056 O O . SER B 1 330 ? -15.32 -2.912 16.516 1 91.31 330 SER B O 1
ATOM 8058 N N . GLY B 1 331 ? -15.008 -0.847 17.406 1 90.88 331 GLY B N 1
ATOM 8059 C CA . GLY B 1 331 ? -13.562 -0.99 17.344 1 90.88 331 GLY B CA 1
ATOM 8060 C C . GLY B 1 331 ? -13.031 -2.117 18.203 1 90.88 331 GLY B C 1
ATOM 8061 O O . GLY B 1 331 ? -12.164 -2.879 17.766 1 90.88 331 GLY B O 1
ATOM 8062 N N . PHE B 1 332 ? -13.617 -2.225 19.328 1 91.75 332 PHE B N 1
ATOM 8063 C CA . PHE B 1 332 ? -13.203 -3.27 20.266 1 91.75 332 PHE B CA 1
ATOM 8064 C C . PHE B 1 332 ? -13.578 -4.648 19.734 1 91.75 332 PHE B C 1
ATOM 8066 O O . PHE B 1 332 ? -12.797 -5.598 19.844 1 91.75 332 PHE B O 1
ATOM 8073 N N . LEU B 1 333 ? -14.711 -4.789 19.172 1 90.12 333 LEU B N 1
ATOM 8074 C CA . LEU B 1 333 ? -15.172 -6.051 18.609 1 90.12 333 LEU B CA 1
ATOM 8075 C C . LEU B 1 333 ? -14.258 -6.52 17.484 1 90.12 333 LEU B C 1
ATOM 8077 O O . LEU B 1 333 ? -13.93 -7.707 17.391 1 90.12 333 LEU B O 1
ATOM 8081 N N . ARG B 1 334 ? -13.852 -5.59 16.656 1 89.38 334 ARG B N 1
ATOM 8082 C CA . ARG B 1 334 ? -13.008 -5.941 15.523 1 89.38 334 ARG B CA 1
ATOM 8083 C C . ARG B 1 334 ? -11.586 -6.25 15.977 1 89.38 334 ARG B C 1
ATOM 8085 O O . ARG B 1 334 ? -10.875 -7.027 15.328 1 89.38 334 ARG B O 1
ATOM 8092 N N . LEU B 1 335 ? -11.156 -5.598 17 1 89.94 335 LEU B N 1
ATOM 8093 C CA . LEU B 1 335 ? -9.836 -5.887 17.547 1 89.94 335 LEU B CA 1
ATOM 8094 C C . LEU B 1 335 ? -9.781 -7.309 18.109 1 89.94 335 LEU B C 1
ATOM 8096 O O . LEU B 1 335 ? -8.781 -8.016 17.906 1 89.94 335 LEU B O 1
ATOM 8100 N N . ARG B 1 336 ? -10.844 -7.734 18.688 1 90.69 336 ARG B N 1
ATOM 8101 C CA . ARG B 1 336 ? -10.922 -9.078 19.25 1 90.69 336 ARG B CA 1
ATOM 8102 C C . ARG B 1 336 ? -10.961 -10.133 18.156 1 90.69 336 ARG B C 1
ATOM 8104 O O . ARG B 1 336 ? -10.531 -11.266 18.375 1 90.69 336 ARG B O 1
ATOM 8111 N N . LYS B 1 337 ? -11.406 -9.734 17.031 1 88.44 337 LYS B N 1
ATOM 8112 C CA . LYS B 1 337 ? -11.492 -10.664 15.898 1 88.44 337 LYS B CA 1
ATOM 8113 C C . LYS B 1 337 ? -10.188 -10.68 15.102 1 88.44 337 LYS B C 1
ATOM 8115 O O . LYS B 1 337 ? -10.109 -11.305 14.047 1 88.44 337 LYS B O 1
ATOM 8120 N N . GLY B 1 338 ? -9.18 -9.836 15.516 1 85.44 338 GLY B N 1
ATOM 8121 C CA . GLY B 1 338 ? -7.84 -9.945 14.953 1 85.44 338 GLY B CA 1
ATOM 8122 C C . GLY B 1 338 ? -7.527 -8.867 13.938 1 85.44 338 GLY B C 1
ATOM 8123 O O . GLY B 1 338 ? -6.5 -8.922 13.266 1 85.44 338 GLY B O 1
ATOM 8124 N N . TYR B 1 339 ? -8.445 -7.965 13.789 1 85.38 339 TYR B N 1
ATOM 8125 C CA . TYR B 1 339 ? -8.18 -6.879 12.859 1 85.38 339 TYR B CA 1
ATOM 8126 C C . TYR B 1 339 ? -7.176 -5.895 13.438 1 85.38 339 TYR B C 1
ATOM 8128 O O . TYR B 1 339 ? -7.543 -4.988 14.188 1 85.38 339 TYR B O 1
ATOM 8136 N N . LYS B 1 340 ? -5.898 -5.863 13.039 1 83.25 340 LYS B N 1
ATOM 8137 C CA . LYS B 1 340 ? -4.77 -5.172 13.648 1 83.25 340 LYS B CA 1
ATOM 8138 C C . LYS B 1 340 ? -4.926 -3.658 13.547 1 83.25 340 LYS B C 1
ATOM 8140 O O . LYS B 1 340 ? -4.633 -2.932 14.5 1 83.25 340 LYS B O 1
ATOM 8145 N N . PRO B 1 341 ? -5.445 -3.139 12.367 1 82.62 341 PRO B N 1
ATOM 8146 C CA . PRO B 1 341 ? -5.562 -1.683 12.273 1 82.62 341 PRO B CA 1
ATOM 8147 C C . PRO B 1 341 ? -6.543 -1.104 13.297 1 82.62 341 PRO B C 1
ATOM 8149 O O . PRO B 1 341 ? -6.492 0.093 13.594 1 82.62 341 PRO B O 1
ATOM 8152 N N . ALA B 1 342 ? -7.391 -1.874 13.961 1 88.5 342 ALA B N 1
ATOM 8153 C CA . ALA B 1 342 ? -8.375 -1.42 14.938 1 88.5 342 ALA B CA 1
ATOM 8154 C C . ALA B 1 342 ? -7.699 -0.948 16.219 1 88.5 342 ALA B C 1
ATOM 8156 O O . ALA B 1 342 ? -8.281 -0.177 16.984 1 88.5 342 ALA B O 1
ATOM 8157 N N . ARG B 1 343 ? -6.453 -1.378 16.469 1 88.5 343 ARG B N 1
ATOM 8158 C CA . ARG B 1 343 ? -5.719 -0.938 17.641 1 88.5 343 ARG B CA 1
ATOM 8159 C C . ARG B 1 343 ? -5.457 0.563 17.594 1 88.5 343 ARG B C 1
ATOM 8161 O O . ARG B 1 343 ? -5.719 1.275 18.578 1 88.5 343 ARG B O 1
ATOM 8168 N N . TYR B 1 344 ? -4.965 1.048 16.469 1 87 344 TYR B N 1
ATOM 8169 C CA . TYR B 1 344 ? -4.676 2.467 16.297 1 87 344 TYR B CA 1
ATOM 8170 C C . TYR B 1 344 ? -5.961 3.281 16.203 1 87 344 TYR B C 1
ATOM 8172 O O . TYR B 1 344 ? -6.008 4.434 16.656 1 87 344 TYR B O 1
ATOM 8180 N N . PHE B 1 345 ? -6.949 2.58 15.695 1 90.44 345 PHE B N 1
ATOM 8181 C CA . PHE B 1 345 ? -8.266 3.203 15.609 1 90.44 345 PHE B CA 1
ATOM 8182 C C . PHE B 1 345 ? -8.836 3.465 17 1 90.44 345 PHE B C 1
ATOM 8184 O O . PHE B 1 345 ? -9.297 4.57 17.281 1 90.44 345 PHE B O 1
ATOM 8191 N N . LEU B 1 346 ? -8.727 2.549 17.828 1 92.25 346 LEU B N 1
ATOM 8192 C CA . LEU B 1 346 ? -9.242 2.67 19.188 1 92.25 346 LEU B CA 1
ATOM 8193 C C . LEU B 1 346 ? -8.414 3.656 20 1 92.25 346 LEU B C 1
ATOM 8195 O O . LEU B 1 346 ? -8.953 4.402 20.812 1 92.25 346 LEU B O 1
ATOM 8199 N N . LEU B 1 347 ? -7.188 3.674 19.781 1 91.56 347 LEU B N 1
ATOM 8200 C CA . LEU B 1 347 ? -6.332 4.641 20.453 1 91.56 347 LEU B CA 1
ATOM 8201 C C . LEU B 1 347 ? -6.688 6.066 20.047 1 91.56 347 LEU B C 1
ATOM 8203 O O . LEU B 1 347 ? -6.719 6.969 20.891 1 91.56 347 LEU B O 1
ATOM 8207 N N . ALA B 1 348 ? -6.957 6.27 18.766 1 92 348 ALA B N 1
ATOM 8208 C CA . ALA B 1 348 ? -7.316 7.582 18.234 1 92 348 ALA B CA 1
ATOM 8209 C C . ALA B 1 348 ? -8.594 8.102 18.891 1 92 348 ALA B C 1
ATOM 8211 O O . ALA B 1 348 ? -8.625 9.227 19.391 1 92 348 ALA B O 1
ATOM 8212 N N . TRP B 1 349 ? -9.539 7.273 18.953 1 90.5 349 TRP B N 1
ATOM 8213 C CA . TRP B 1 349 ? -10.82 7.688 19.5 1 90.5 349 TRP B CA 1
ATOM 8214 C C . TRP B 1 349 ? -10.734 7.867 21.016 1 90.5 349 TRP B C 1
ATOM 8216 O O . TRP B 1 349 ? -11.375 8.75 21.578 1 90.5 349 TRP B O 1
ATOM 8226 N N . SER B 1 350 ? -9.898 7.051 21.625 1 90.94 350 SER B N 1
ATOM 8227 C CA . SER B 1 350 ? -9.703 7.195 23.062 1 90.94 350 SER B CA 1
ATOM 8228 C C . SER B 1 350 ? -9.07 8.539 23.391 1 90.94 350 SER B C 1
ATOM 8230 O O . SER B 1 350 ? -9.477 9.203 24.359 1 90.94 350 SER B O 1
ATOM 8232 N N . VAL B 1 351 ? -8.188 8.945 22.625 1 91.5 351 VAL B N 1
ATOM 8233 C CA . VAL B 1 351 ? -7.527 10.227 22.844 1 91.5 351 VAL B CA 1
ATOM 8234 C C . VAL B 1 351 ? -8.523 11.359 22.656 1 91.5 351 VAL B C 1
ATOM 8236 O O . VAL B 1 351 ? -8.539 12.32 23.438 1 91.5 351 VAL B O 1
ATOM 8239 N N . LEU B 1 352 ? -9.328 11.234 21.672 1 90.25 352 LEU B N 1
ATOM 8240 C CA . LEU B 1 352 ? -10.32 12.266 21.422 1 90.25 352 LEU B CA 1
ATOM 8241 C C . LEU B 1 352 ? -11.32 12.352 22.562 1 90.25 352 LEU B C 1
ATOM 8243 O O . LEU B 1 352 ? -11.648 13.445 23.031 1 90.25 352 LEU B O 1
ATOM 8247 N N . ILE B 1 353 ? -11.758 11.258 23.031 1 87.81 353 ILE B N 1
ATOM 8248 C CA . ILE B 1 353 ? -12.766 11.211 24.078 1 87.81 353 ILE B CA 1
ATOM 8249 C C . ILE B 1 353 ? -12.203 11.797 25.375 1 87.81 353 ILE B C 1
ATOM 8251 O O . ILE B 1 353 ? -12.852 12.617 26.031 1 87.81 353 ILE B O 1
ATOM 8255 N N . VAL B 1 354 ? -11.016 11.484 25.672 1 89.25 354 VAL B N 1
ATOM 8256 C CA . VAL B 1 354 ? -10.375 11.992 26.875 1 89.25 354 VAL B CA 1
ATOM 8257 C C . VAL B 1 354 ? -10.18 13.5 26.766 1 89.25 354 VAL B C 1
ATOM 8259 O O . VAL B 1 354 ? -10.406 14.234 27.719 1 89.25 354 VAL B O 1
ATOM 8262 N N . SER B 1 355 ? -9.812 13.93 25.594 1 89.69 355 SER B N 1
ATOM 8263 C CA . SER B 1 355 ? -9.562 15.352 25.391 1 89.69 355 SER B CA 1
ATOM 8264 C C . SER B 1 355 ? -10.859 16.156 25.453 1 89.69 355 SER B C 1
ATOM 8266 O O . SER B 1 355 ? -10.883 17.25 26.016 1 89.69 355 SER B O 1
ATOM 8268 N N . VAL B 1 356 ? -11.867 15.648 24.953 1 83.12 356 VAL B N 1
ATOM 8269 C CA . VAL B 1 356 ? -13.164 16.312 24.984 1 83.12 356 VAL B CA 1
ATOM 8270 C C . VAL B 1 356 ? -13.688 16.344 26.422 1 83.12 356 VAL B C 1
ATOM 8272 O O . VAL B 1 356 ? -14.289 17.312 26.859 1 83.12 356 VAL B O 1
ATOM 8275 N N . LEU B 1 357 ? -13.406 15.305 27.109 1 83.12 357 LEU B N 1
ATOM 8276 C CA . LEU B 1 357 ? -13.82 15.234 28.516 1 83.12 357 LEU B CA 1
ATOM 8277 C C . LEU B 1 357 ? -13.094 16.281 29.344 1 83.12 357 LEU B C 1
ATOM 8279 O O . LEU B 1 357 ? -13.695 16.922 30.219 1 83.12 357 LEU B O 1
ATOM 8283 N N . ILE B 1 358 ? -11.914 16.484 29.047 1 86.25 358 ILE B N 1
ATOM 8284 C CA . ILE B 1 358 ? -11.125 17.484 29.766 1 86.25 358 ILE B CA 1
ATOM 8285 C C . ILE B 1 358 ? -11.688 18.875 29.484 1 86.25 358 ILE B C 1
ATOM 8287 O O . ILE B 1 358 ? -11.836 19.688 30.406 1 86.25 358 ILE B O 1
ATOM 8291 N N . THR B 1 359 ? -12 19.109 28.297 1 81.81 359 THR B N 1
ATOM 8292 C CA . THR B 1 359 ? -12.57 20.406 27.922 1 81.81 359 THR B CA 1
ATOM 8293 C C . THR B 1 359 ? -13.93 20.609 28.594 1 81.81 359 THR B C 1
ATOM 8295 O O . THR B 1 359 ? -14.25 21.703 29.047 1 81.81 359 THR B O 1
ATOM 8298 N N . ALA B 1 360 ? -14.672 19.547 28.672 1 75.31 360 ALA B N 1
ATOM 8299 C CA . ALA B 1 360 ? -15.984 19.625 29.312 1 75.31 360 ALA B CA 1
ATOM 8300 C C . ALA B 1 360 ? -15.867 19.891 30.797 1 75.31 360 ALA B C 1
ATOM 8302 O O . ALA B 1 360 ? -16.609 20.703 31.359 1 75.31 360 ALA B O 1
ATOM 8303 N N . LEU B 1 361 ? -14.914 19.297 31.375 1 79.88 361 LEU B N 1
ATOM 8304 C CA . LEU B 1 361 ? -14.688 19.5 32.781 1 79.88 361 LEU B CA 1
ATOM 8305 C C . LEU B 1 361 ? -14.227 20.922 33.062 1 79.88 361 LEU B C 1
ATOM 8307 O O . LEU B 1 361 ? -14.602 21.516 34.094 1 79.88 361 LEU B O 1
ATOM 8311 N N . ARG B 1 362 ? -13.492 21.484 32.188 1 75 362 ARG B N 1
ATOM 8312 C CA . ARG B 1 362 ? -13.047 22.859 32.312 1 75 362 ARG B CA 1
ATOM 8313 C C . ARG B 1 362 ? -14.219 23.828 32.156 1 75 362 ARG B C 1
ATOM 8315 O O . ARG B 1 362 ? -14.336 24.797 32.938 1 75 362 ARG B O 1
ATOM 8322 N N . ASN B 1 363 ? -15 23.531 31.25 1 67.44 363 ASN B N 1
ATOM 8323 C CA . ASN B 1 363 ? -16.156 24.406 31 1 67.44 363 ASN B CA 1
ATOM 8324 C C . ASN B 1 363 ? -17.125 24.406 32.188 1 67.44 363 ASN B C 1
ATOM 8326 O O . ASN B 1 363 ? -17.812 25.391 32.438 1 67.44 363 ASN B O 1
ATOM 8330 N N . LEU B 1 364 ? -17.094 23.328 32.844 1 65.31 364 LEU B N 1
ATOM 8331 C CA . LEU B 1 364 ? -17.953 23.203 34 1 65.31 364 LEU B CA 1
ATOM 8332 C C . LEU B 1 364 ? -17.25 23.719 35.25 1 65.31 364 LEU B C 1
ATOM 8334 O O . LEU B 1 364 ? -17.812 23.656 36.375 1 65.31 364 LEU B O 1
ATOM 8338 N N . SER B 1 365 ? -16.016 24.25 35.125 1 67.56 365 SER B N 1
ATOM 8339 C CA . SER B 1 365 ? -15.195 24.828 36.156 1 67.56 365 SER B CA 1
ATOM 8340 C C . SER B 1 365 ? -14.805 23.797 37.219 1 67.56 365 SER B C 1
ATOM 8342 O O . SER B 1 365 ? -14.695 24.125 38.406 1 67.56 365 SER B O 1
ATOM 8344 N N . TRP B 1 366 ? -14.805 22.562 36.719 1 73.44 366 TRP B N 1
ATOM 8345 C CA . TRP B 1 366 ? -14.305 21.516 37.594 1 73.44 366 TRP B CA 1
ATOM 8346 C C . TRP B 1 366 ? -12.781 21.516 37.656 1 73.44 366 TRP B C 1
ATOM 8348 O O . TRP B 1 366 ? -12.18 21.078 38.625 1 73.44 366 TRP B O 1
ATOM 8358 N N . ILE B 1 367 ? -12.273 22 36.562 1 77.94 367 ILE B N 1
ATOM 8359 C CA . ILE B 1 367 ? -10.828 22.125 36.438 1 77.94 367 ILE B CA 1
ATOM 8360 C C . ILE B 1 367 ? -10.461 23.547 36.031 1 77.94 367 ILE B C 1
ATOM 8362 O O . ILE B 1 367 ? -11.211 24.203 35.312 1 77.94 367 ILE B O 1
ATOM 8366 N N . PRO B 1 368 ? -9.312 23.969 36.531 1 75.06 368 PRO B N 1
ATOM 8367 C CA . PRO B 1 368 ? -8.883 25.328 36.188 1 75.06 368 PRO B CA 1
ATOM 8368 C C . PRO B 1 368 ? -8.57 25.469 34.688 1 75.06 368 PRO B C 1
ATOM 8370 O O . PRO B 1 368 ? -8.273 24.484 34.031 1 75.06 368 PRO B O 1
ATOM 8373 N N . ASP B 1 369 ? -8.773 26.656 34.25 1 72.62 369 ASP B N 1
ATOM 8374 C CA . ASP B 1 369 ? -8.484 26.953 32.844 1 72.62 369 ASP B CA 1
ATOM 8375 C C . ASP B 1 369 ? -6.984 27.078 32.594 1 72.62 369 ASP B C 1
ATOM 8377 O O . ASP B 1 369 ? -6.465 28.172 32.406 1 72.62 369 ASP B O 1
ATOM 8381 N N . SER B 1 370 ? -6.352 25.891 32.625 1 76.12 370 SER B N 1
ATOM 8382 C CA . SER B 1 370 ? -4.934 25.828 32.281 1 76.12 370 SER B CA 1
ATOM 8383 C C . SER B 1 370 ? -4.723 25.766 30.781 1 76.12 370 SER B C 1
ATOM 8385 O O . SER B 1 370 ? -5.676 25.594 30.016 1 76.12 370 SER B O 1
ATOM 8387 N N . PHE B 1 371 ? -3.514 26.016 30.422 1 77.94 371 PHE B N 1
ATOM 8388 C CA . PHE B 1 371 ? -3.162 26 29.016 1 77.94 371 PHE B CA 1
ATOM 8389 C C . PHE B 1 371 ? -3.572 24.672 28.375 1 77.94 371 PHE B C 1
ATOM 8391 O O . PHE B 1 371 ? -4.211 24.656 27.328 1 77.94 371 PHE B O 1
ATOM 8398 N N . LEU B 1 372 ? -3.244 23.688 29.062 1 80.75 372 LEU B N 1
ATOM 8399 C CA . LEU B 1 372 ? -3.527 22.359 28.516 1 80.75 372 LEU B CA 1
ATOM 8400 C C . LEU B 1 372 ? -5.031 22.109 28.484 1 80.75 372 LEU B C 1
ATOM 8402 O O . LEU B 1 372 ? -5.539 21.516 27.531 1 80.75 372 LEU B O 1
ATOM 8406 N N . ALA B 1 373 ? -5.707 22.516 29.5 1 81.06 373 ALA B N 1
ATOM 8407 C CA . ALA B 1 373 ? -7.152 22.297 29.562 1 81.06 373 ALA B CA 1
ATOM 8408 C C . ALA B 1 373 ? -7.883 23.141 28.516 1 81.06 373 ALA B C 1
ATOM 8410 O O . ALA B 1 373 ? -8.891 22.703 27.953 1 81.06 373 ALA B O 1
ATOM 8411 N N . HIS B 1 374 ? -7.285 24.297 28.266 1 78.12 374 HIS B N 1
ATOM 8412 C CA . HIS B 1 374 ? -7.91 25.219 27.344 1 78.12 374 HIS B CA 1
ATOM 8413 C C . HIS B 1 374 ? -7.863 24.688 25.906 1 78.12 374 HIS B C 1
ATOM 8415 O O . HIS B 1 374 ? -8.844 24.812 25.172 1 78.12 374 HIS B O 1
ATOM 8421 N N . TRP B 1 375 ? -6.762 24.047 25.562 1 85.25 375 TRP B N 1
ATOM 8422 C CA . TRP B 1 375 ? -6.566 23.609 24.172 1 85.25 375 TRP B CA 1
ATOM 8423 C C . TRP B 1 375 ? -6.707 22.094 24.062 1 85.25 375 TRP B C 1
ATOM 8425 O O . TRP B 1 375 ? -6.328 21.5 23.047 1 85.25 375 TRP B O 1
ATOM 8435 N N . SER B 1 376 ? -7.266 21.438 25 1 87.94 376 SER B N 1
ATOM 8436 C CA . SER B 1 376 ? -7.285 19.969 25.062 1 87.94 376 SER B CA 1
ATOM 8437 C C . SER B 1 376 ? -8.078 19.391 23.891 1 87.94 376 SER B C 1
ATOM 8439 O O . SER B 1 376 ? -7.629 18.453 23.234 1 87.94 376 SER B O 1
ATOM 8441 N N . ALA B 1 377 ? -9.211 19.953 23.625 1 85.69 377 ALA B N 1
ATOM 8442 C CA . ALA B 1 377 ? -10.055 19.422 22.547 1 85.69 377 ALA B CA 1
ATOM 8443 C C . ALA B 1 377 ? -9.383 19.578 21.188 1 85.69 377 ALA B C 1
ATOM 8445 O O . ALA B 1 377 ? -9.445 18.672 20.344 1 85.69 377 ALA B O 1
ATOM 8446 N N . GLN B 1 378 ? -8.758 20.672 20.984 1 87.44 378 GLN B N 1
ATOM 8447 C CA . GLN B 1 378 ? -8.109 20.938 19.719 1 87.44 378 GLN B CA 1
ATOM 8448 C C . GLN B 1 378 ? -6.891 20.047 19.516 1 87.44 378 GLN B C 1
ATOM 8450 O O . GLN B 1 378 ? -6.75 19.391 18.484 1 87.44 378 GLN B O 1
ATOM 8455 N N . PHE B 1 379 ? -6.082 19.938 20.5 1 87.19 379 PHE B N 1
ATOM 8456 C CA . PHE B 1 379 ? -4.902 19.094 20.406 1 87.19 379 PHE B CA 1
ATOM 8457 C C . PHE B 1 379 ? -5.293 17.625 20.328 1 87.19 379 PHE B C 1
ATOM 8459 O O . PHE B 1 379 ? -4.676 16.844 19.578 1 87.19 379 PHE B O 1
ATOM 8466 N N . GLY B 1 380 ? -6.289 17.328 21.109 1 89.56 380 GLY B N 1
ATOM 8467 C CA . GLY B 1 380 ? -6.766 15.953 21.062 1 89.56 380 GLY B CA 1
ATOM 8468 C C . GLY B 1 380 ? -7.305 15.555 19.703 1 89.56 380 GLY B C 1
ATOM 8469 O O . GLY B 1 380 ? -7.066 14.438 19.234 1 89.56 380 GLY B O 1
ATOM 8470 N N . SER B 1 381 ? -7.973 16.391 19.047 1 90.69 381 SER B N 1
ATOM 8471 C CA . SER B 1 381 ? -8.531 16.094 17.734 1 90.69 381 SER B CA 1
ATOM 8472 C C . SER B 1 381 ? -7.434 15.93 16.703 1 90.69 381 SER B C 1
ATOM 8474 O O . SER B 1 381 ? -7.539 15.086 15.805 1 90.69 381 SER B O 1
ATOM 8476 N N . VAL B 1 382 ? -6.445 16.766 16.828 1 88.88 382 VAL B N 1
ATOM 8477 C CA . VAL B 1 382 ? -5.344 16.672 15.883 1 88.88 382 VAL B CA 1
ATOM 8478 C C . VAL B 1 382 ? -4.629 15.328 16.062 1 88.88 382 VAL B C 1
ATOM 8480 O O . VAL B 1 382 ? -4.273 14.672 15.078 1 88.88 382 VAL B O 1
ATOM 8483 N N . ILE B 1 383 ? -4.473 14.945 17.25 1 88.56 383 ILE B N 1
ATOM 8484 C CA . ILE B 1 383 ? -3.828 13.664 17.531 1 88.56 383 ILE B CA 1
ATOM 8485 C C . ILE B 1 383 ? -4.699 12.523 17.016 1 88.56 383 ILE B C 1
ATOM 8487 O O . ILE B 1 383 ? -4.188 11.57 16.422 1 88.56 383 ILE B O 1
ATOM 8491 N N . GLU B 1 384 ? -5.941 12.656 17.297 1 90.31 384 GLU B N 1
ATOM 8492 C CA . GLU B 1 384 ? -6.871 11.648 16.797 1 90.31 384 GLU B CA 1
ATOM 8493 C C . GLU B 1 384 ? -6.797 11.523 15.281 1 90.31 384 GLU B C 1
ATOM 8495 O O . GLU B 1 384 ? -6.734 10.414 14.742 1 90.31 384 GLU B O 1
ATOM 8500 N N . MET B 1 385 ? -6.824 12.656 14.648 1 87.69 385 MET B N 1
ATOM 8501 C CA . MET B 1 385 ? -6.785 12.664 13.188 1 87.69 385 MET B CA 1
ATOM 8502 C C . MET B 1 385 ? -5.492 12.039 12.68 1 87.69 385 MET B C 1
ATOM 8504 O O . MET B 1 385 ? -5.504 11.32 11.68 1 87.69 385 MET B O 1
ATOM 8508 N N . THR B 1 386 ? -4.453 12.281 13.344 1 85.81 386 THR B N 1
ATOM 8509 C CA . THR B 1 386 ? -3.158 11.734 12.961 1 85.81 386 THR B CA 1
ATOM 8510 C C . THR B 1 386 ? -3.131 10.219 13.156 1 85.81 386 THR B C 1
ATOM 8512 O O . THR B 1 386 ? -2.662 9.484 12.289 1 85.81 386 THR B O 1
ATOM 8515 N N . LEU B 1 387 ? -3.637 9.836 14.234 1 87.25 387 LEU B N 1
ATOM 8516 C CA . LEU B 1 387 ? -3.645 8.414 14.539 1 87.25 387 LEU B CA 1
ATOM 8517 C C . LEU B 1 387 ? -4.555 7.652 13.578 1 87.25 387 LEU B C 1
ATOM 8519 O O . LEU B 1 387 ? -4.246 6.523 13.188 1 87.25 387 LEU B O 1
ATOM 8523 N N . LEU B 1 388 ? -5.645 8.25 13.289 1 86.94 388 LEU B N 1
ATOM 8524 C CA . LEU B 1 388 ? -6.535 7.617 12.328 1 86.94 388 LEU B CA 1
ATOM 8525 C C . LEU B 1 388 ? -5.875 7.516 10.953 1 86.94 388 LEU B C 1
ATOM 8527 O O . LEU B 1 388 ? -6.051 6.52 10.25 1 86.94 388 LEU B O 1
ATOM 8531 N N . SER B 1 389 ? -5.211 8.547 10.633 1 80.12 389 SER B N 1
ATOM 8532 C CA . SER B 1 389 ? -4.484 8.523 9.367 1 80.12 389 SER B CA 1
ATOM 8533 C C . SER B 1 389 ? -3.414 7.434 9.359 1 80.12 389 SER B C 1
ATOM 8535 O O . SER B 1 389 ? -3.164 6.805 8.336 1 80.12 389 SER B O 1
ATOM 8537 N N . PHE B 1 390 ? -2.857 7.227 10.539 1 77.06 390 PHE B N 1
ATOM 8538 C CA . PHE B 1 390 ? -1.887 6.148 10.703 1 77.06 390 PHE B CA 1
ATOM 8539 C C . PHE B 1 390 ? -2.549 4.789 10.523 1 77.06 390 PHE B C 1
ATOM 8541 O O . PHE B 1 390 ? -1.962 3.881 9.93 1 77.06 390 PHE B O 1
ATOM 8548 N N . ALA B 1 391 ? -3.627 4.711 11.109 1 80.62 391 ALA B N 1
ATOM 8549 C CA . ALA B 1 391 ? -4.355 3.449 10.992 1 80.62 391 ALA B CA 1
ATOM 8550 C C . ALA B 1 391 ? -4.676 3.127 9.539 1 80.62 391 ALA B C 1
ATOM 8552 O O . ALA B 1 391 ? -4.598 1.97 9.125 1 80.62 391 ALA B O 1
ATOM 8553 N N . LEU B 1 392 ? -5.012 4.121 8.836 1 78.69 392 LEU B N 1
ATOM 8554 C CA . LEU B 1 392 ? -5.312 3.959 7.422 1 78.69 392 LEU B CA 1
ATOM 8555 C C . LEU B 1 392 ? -4.062 3.559 6.641 1 78.69 392 LEU B C 1
ATOM 8557 O O . LEU B 1 392 ? -4.125 2.695 5.762 1 78.69 392 LEU B O 1
ATOM 8561 N N . ALA B 1 393 ? -2.938 4.133 6.992 1 71.12 393 ALA B N 1
ATOM 8562 C CA . ALA B 1 393 ? -1.672 3.818 6.336 1 71.12 393 ALA B CA 1
ATOM 8563 C C . ALA B 1 393 ? -1.225 2.395 6.656 1 71.12 393 ALA B C 1
ATOM 8565 O O . ALA B 1 393 ? -0.703 1.692 5.785 1 71.12 393 ALA B O 1
ATOM 8566 N N . HIS B 1 394 ? -1.405 2.047 7.836 1 74.25 394 HIS B N 1
ATOM 8567 C CA . HIS B 1 394 ? -1.055 0.694 8.25 1 74.25 394 HIS B CA 1
ATOM 8568 C C . HIS B 1 394 ? -1.864 -0.346 7.484 1 74.25 394 HIS B C 1
ATOM 8570 O O . HIS B 1 394 ? -1.35 -1.414 7.148 1 74.25 394 HIS B O 1
ATOM 8576 N N . ARG B 1 395 ? -3.02 -0.023 7.34 1 74.44 395 ARG B N 1
ATOM 8577 C CA . ARG B 1 395 ? -3.881 -0.911 6.566 1 74.44 395 ARG B CA 1
ATOM 8578 C C . ARG B 1 395 ? -3.338 -1.112 5.156 1 74.44 395 ARG B C 1
ATOM 8580 O O . ARG B 1 395 ? -3.354 -2.229 4.633 1 74.44 395 ARG B O 1
ATOM 8587 N N . ILE B 1 396 ? -2.795 -0.15 4.598 1 69.31 396 ILE B N 1
ATOM 8588 C CA . ILE B 1 396 ? -2.236 -0.227 3.252 1 69.31 396 ILE B CA 1
ATOM 8589 C C . ILE B 1 396 ? -0.991 -1.111 3.262 1 69.31 396 ILE B C 1
ATOM 8591 O O . ILE B 1 396 ? -0.773 -1.897 2.336 1 69.31 396 ILE B O 1
ATOM 8595 N N . LYS B 1 397 ? -0.272 -1.059 4.293 1 69.75 397 LYS B N 1
ATOM 8596 C CA . LYS B 1 397 ? 0.959 -1.837 4.391 1 69.75 397 LYS B CA 1
ATOM 8597 C C . LYS B 1 397 ? 0.657 -3.324 4.547 1 69.75 397 LYS B C 1
ATOM 8599 O O . LYS B 1 397 ? 1.368 -4.168 3.994 1 69.75 397 LYS B O 1
ATOM 8604 N N . THR B 1 398 ? -0.229 -3.562 5.293 1 70.19 398 THR B N 1
ATOM 8605 C CA . THR B 1 398 ? -0.619 -4.957 5.457 1 70.19 398 THR B CA 1
ATOM 8606 C C . THR B 1 398 ? -1.076 -5.551 4.125 1 70.19 398 THR B C 1
ATOM 8608 O O . THR B 1 398 ? -0.75 -6.695 3.803 1 70.19 398 THR B O 1
ATOM 8611 N N . LEU B 1 399 ? -1.713 -4.75 3.434 1 68.25 399 LEU B N 1
ATOM 8612 C CA . LEU B 1 399 ? -2.162 -5.188 2.117 1 68.25 399 LEU B CA 1
ATOM 8613 C C . LEU B 1 399 ? -0.974 -5.441 1.193 1 68.25 399 LEU B C 1
ATOM 8615 O O . LEU B 1 399 ? -0.986 -6.387 0.404 1 68.25 399 LEU B O 1
ATOM 8619 N N . GLU B 1 400 ? 0.088 -4.711 1.407 1 68 400 GLU B N 1
ATOM 8620 C CA . GLU B 1 400 ? 1.305 -4.875 0.616 1 68 400 GLU B CA 1
ATOM 8621 C C . GLU B 1 400 ? 2.018 -6.176 0.961 1 68 400 GLU B C 1
ATOM 8623 O O . GLU B 1 400 ? 2.504 -6.879 0.073 1 68 400 GLU B O 1
ATOM 8628 N N . LYS B 1 401 ? 2.119 -6.414 2.146 1 70.75 401 LYS B N 1
ATOM 8629 C CA . LYS B 1 401 ? 2.771 -7.641 2.594 1 70.75 401 LYS B CA 1
ATOM 8630 C C . LYS B 1 401 ? 2.037 -8.875 2.076 1 70.75 401 LYS B C 1
ATOM 8632 O O . LYS B 1 401 ? 2.666 -9.828 1.616 1 70.75 401 LYS B O 1
ATOM 8637 N N . ASP B 1 402 ? 0.789 -8.805 2.164 1 71.88 402 ASP B N 1
ATOM 8638 C CA . ASP B 1 402 ? -0.021 -9.914 1.668 1 71.88 402 ASP B CA 1
ATOM 8639 C C . ASP B 1 402 ? 0.159 -10.094 0.162 1 71.88 402 ASP B C 1
ATOM 8641 O O . ASP B 1 402 ? 0.191 -11.219 -0.335 1 71.88 402 ASP B O 1
ATOM 8645 N N . SER B 1 403 ? 0.398 -9.031 -0.401 1 69.88 403 SER B N 1
ATOM 8646 C CA . SER B 1 403 ? 0.595 -9.07 -1.847 1 69.88 403 SER B CA 1
ATOM 8647 C C . SER B 1 403 ? 1.941 -9.688 -2.205 1 69.88 403 SER B C 1
ATOM 8649 O O . SER B 1 403 ? 2.041 -10.453 -3.168 1 69.88 403 SER B O 1
ATOM 8651 N N . LEU B 1 404 ? 2.984 -9.414 -1.415 1 70.38 404 LEU B N 1
ATOM 8652 C CA . LEU B 1 404 ? 4.305 -9.984 -1.66 1 70.38 404 LEU B CA 1
ATOM 8653 C C . LEU B 1 404 ? 4.297 -11.492 -1.45 1 70.38 404 LEU B C 1
ATOM 8655 O O . LEU B 1 404 ? 4.906 -12.234 -2.223 1 70.38 404 LEU B O 1
ATOM 8659 N N . GLN B 1 405 ? 3.646 -11.906 -0.529 1 76.25 405 GLN B N 1
ATOM 8660 C CA . GLN B 1 405 ? 3.533 -13.336 -0.269 1 76.25 405 GLN B CA 1
ATOM 8661 C C . GLN B 1 405 ? 2.805 -14.047 -1.406 1 76.25 405 GLN B C 1
ATOM 8663 O O . GLN B 1 405 ? 3.201 -15.141 -1.818 1 76.25 405 GLN B O 1
ATOM 8668 N N . ALA B 1 406 ? 1.858 -13.398 -1.855 1 72.56 406 ALA B N 1
ATOM 8669 C CA . ALA B 1 406 ? 1.112 -13.969 -2.973 1 72.56 406 ALA B CA 1
ATOM 8670 C C . ALA B 1 406 ? 1.978 -14.039 -4.227 1 72.56 406 ALA B C 1
ATOM 8672 O O . ALA B 1 406 ? 1.875 -14.992 -5.004 1 72.56 406 ALA B O 1
ATOM 8673 N N . ARG B 1 407 ? 2.863 -13.156 -4.316 1 74.69 407 ARG B N 1
ATOM 8674 C CA . ARG B 1 407 ? 3.768 -13.148 -5.461 1 74.69 407 ARG B CA 1
ATOM 8675 C C . ARG B 1 407 ? 4.789 -14.273 -5.355 1 74.69 407 ARG B C 1
ATOM 8677 O O . ARG B 1 407 ? 5.121 -14.914 -6.359 1 74.69 407 ARG B O 1
ATOM 8684 N N . LEU B 1 408 ? 5.238 -14.484 -4.246 1 79.75 408 LEU B N 1
ATOM 8685 C CA . LEU B 1 408 ? 6.199 -15.562 -4.043 1 79.75 408 LEU B CA 1
ATOM 8686 C C . LEU B 1 408 ? 5.555 -16.922 -4.309 1 79.75 408 LEU B C 1
ATOM 8688 O O . LEU B 1 408 ? 6.16 -17.781 -4.945 1 79.75 408 LEU B O 1
ATOM 8692 N N . GLU B 1 409 ? 4.379 -17.031 -3.873 1 79.88 409 GLU B N 1
ATOM 8693 C CA . GLU B 1 409 ? 3.645 -18.266 -4.105 1 79.88 409 GLU B CA 1
ATOM 8694 C C . GLU B 1 409 ? 3.359 -18.469 -5.594 1 79.88 409 GLU B C 1
ATOM 8696 O O . GLU B 1 409 ? 3.412 -19.594 -6.094 1 79.88 409 GLU B O 1
ATOM 8701 N N . ASN B 1 410 ? 3.146 -17.438 -6.219 1 81 410 ASN B N 1
ATOM 8702 C CA . ASN B 1 410 ? 2.932 -17.5 -7.66 1 81 410 ASN B CA 1
ATOM 8703 C C . ASN B 1 410 ? 4.203 -17.922 -8.398 1 81 410 ASN B C 1
ATOM 8705 O O . ASN B 1 410 ? 4.148 -18.719 -9.336 1 81 410 ASN B O 1
ATOM 8709 N N . TYR B 1 411 ? 5.277 -17.391 -7.918 1 80.5 411 TYR B N 1
ATOM 8710 C CA . TYR B 1 411 ? 6.555 -17.734 -8.531 1 80.5 411 TYR B CA 1
ATOM 8711 C C . TYR B 1 411 ? 6.867 -19.219 -8.367 1 80.5 411 TYR B C 1
ATOM 8713 O O . TYR B 1 411 ? 7.297 -19.875 -9.312 1 80.5 411 TYR B O 1
ATOM 8721 N N . GLU B 1 412 ? 6.621 -19.766 -7.301 1 82.81 412 GLU B N 1
ATOM 8722 C CA . GLU B 1 412 ? 6.836 -21.188 -7.043 1 82.81 412 GLU B CA 1
ATOM 8723 C C . GLU B 1 412 ? 5.922 -22.047 -7.902 1 82.81 412 GLU B C 1
ATOM 8725 O O . GLU B 1 412 ? 6.352 -23.062 -8.453 1 82.81 412 GLU B O 1
ATOM 8730 N N . SER B 1 413 ? 4.703 -21.516 -7.961 1 83.75 413 SER B N 1
ATOM 8731 C CA . SER B 1 413 ? 3.748 -22.266 -8.773 1 83.75 413 SER B CA 1
ATOM 8732 C C . SER B 1 413 ? 4.141 -22.234 -10.25 1 83.75 413 SER B C 1
ATOM 8734 O O . SER B 1 413 ? 3.967 -23.219 -10.961 1 83.75 413 SER B O 1
ATOM 8736 N N . GLN B 1 414 ? 4.703 -21.219 -10.656 1 85.75 414 GLN B N 1
ATOM 8737 C CA . GLN B 1 414 ? 5.121 -21.078 -12.047 1 85.75 414 GLN B CA 1
ATOM 8738 C C . GLN B 1 414 ? 6.348 -21.938 -12.344 1 85.75 414 GLN B C 1
ATOM 8740 O O . GLN B 1 414 ? 6.465 -22.516 -13.43 1 85.75 414 GLN B O 1
ATOM 8745 N N . LEU B 1 415 ? 7.219 -22.078 -11.398 1 87.19 415 LEU B N 1
ATOM 8746 C CA . LEU B 1 415 ? 8.383 -22.938 -11.578 1 87.19 415 LEU B CA 1
ATOM 8747 C C . LEU B 1 415 ? 7.969 -24.406 -11.719 1 87.19 415 LEU B C 1
ATOM 8749 O O . LEU B 1 415 ? 8.484 -25.109 -12.578 1 87.19 415 LEU B O 1
ATOM 8753 N N . LYS B 1 416 ? 7.066 -24.781 -10.922 1 86.06 416 LYS B N 1
ATOM 8754 C CA . LYS B 1 416 ? 6.57 -26.141 -10.992 1 86.06 416 LYS B CA 1
ATOM 8755 C C . LYS B 1 416 ? 5.867 -26.422 -12.32 1 86.06 416 LYS B C 1
ATOM 8757 O O . LYS B 1 416 ? 6.043 -27.484 -12.914 1 86.06 416 LYS B O 1
ATOM 8762 N N . LEU B 1 417 ? 5.137 -25.469 -12.703 1 87.62 417 LEU B N 1
ATOM 8763 C CA . LEU B 1 417 ? 4.422 -25.609 -13.969 1 87.62 417 LEU B CA 1
ATOM 8764 C C . LEU B 1 417 ? 5.402 -25.719 -15.133 1 87.62 417 LEU B C 1
ATOM 8766 O O . LEU B 1 417 ? 5.191 -26.5 -16.062 1 87.62 417 LEU B O 1
ATOM 8770 N N . THR B 1 418 ? 6.41 -24.969 -15.07 1 88 418 THR B N 1
ATOM 8771 C CA . THR B 1 418 ? 7.398 -25 -16.141 1 88 418 THR B CA 1
ATOM 8772 C C . THR B 1 418 ? 8.117 -26.344 -16.188 1 88 418 THR B C 1
ATOM 8774 O O . THR B 1 418 ? 8.398 -26.875 -17.266 1 88 418 THR B O 1
ATOM 8777 N N . GLU B 1 419 ? 8.383 -26.922 -15.078 1 86 419 GLU B N 1
ATOM 8778 C CA . GLU B 1 419 ? 9.008 -28.234 -15.008 1 86 419 GLU B CA 1
ATOM 8779 C C . GLU B 1 419 ? 8.109 -29.312 -15.602 1 86 419 GLU B C 1
ATOM 8781 O O . GLU B 1 419 ? 8.57 -30.156 -16.375 1 86 419 GLU B O 1
ATOM 8786 N N . ILE B 1 420 ? 6.902 -29.188 -15.273 1 86.88 420 ILE B N 1
ATOM 8787 C CA . ILE B 1 420 ? 5.957 -30.172 -15.766 1 86.88 420 ILE B CA 1
ATOM 8788 C C . ILE B 1 420 ? 5.758 -30 -17.266 1 86.88 420 ILE B C 1
ATOM 8790 O O . ILE B 1 420 ? 5.633 -30.984 -18 1 86.88 420 ILE B O 1
ATOM 8794 N N . GLU B 1 421 ? 5.758 -28.844 -17.672 1 87.38 421 GLU B N 1
ATOM 8795 C CA . GLU B 1 421 ? 5.621 -28.562 -19.094 1 87.38 421 GLU B CA 1
ATOM 8796 C C . GLU B 1 421 ? 6.801 -29.125 -19.891 1 87.38 421 GLU B C 1
ATOM 8798 O O . GLU B 1 421 ? 6.637 -29.609 -21.016 1 87.38 421 GLU B O 1
ATOM 8803 N N . GLN B 1 422 ? 7.934 -29.047 -19.312 1 87.88 422 GLN B N 1
ATOM 8804 C 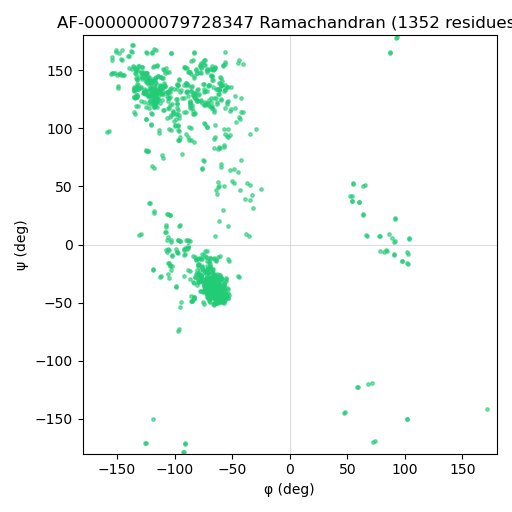CA . GLN B 1 422 ? 9.102 -29.641 -19.969 1 87.88 422 GLN B CA 1
ATOM 8805 C C . GLN B 1 422 ? 8.984 -31.156 -20.047 1 87.88 422 GLN B C 1
ATOM 8807 O O . GLN B 1 422 ? 9.336 -31.766 -21.062 1 87.88 422 GLN B O 1
ATOM 8812 N N . GLU B 1 423 ? 8.484 -31.734 -18.969 1 85.56 423 GLU B N 1
ATOM 8813 C CA . GLU B 1 423 ? 8.258 -33.188 -18.969 1 85.56 423 GLU B CA 1
ATOM 8814 C C . GLU B 1 423 ? 7.238 -33.594 -20.031 1 85.56 423 GLU B C 1
ATOM 8816 O O . GLU B 1 423 ? 7.398 -34.594 -20.703 1 85.56 423 GLU B O 1
ATOM 8821 N N . LEU B 1 424 ? 6.281 -32.75 -20.141 1 88.94 424 LEU B N 1
ATOM 8822 C CA . LEU B 1 424 ? 5.23 -33.031 -21.109 1 88.94 424 LEU B CA 1
ATOM 8823 C C . LEU B 1 424 ? 5.738 -32.875 -22.531 1 88.94 424 LEU B C 1
ATOM 8825 O O . LEU B 1 424 ? 5.324 -33.594 -23.438 1 88.94 424 LEU B O 1
ATOM 8829 N N . LYS B 1 425 ? 6.613 -31.969 -22.734 1 88.44 425 LYS B N 1
ATOM 8830 C CA . LYS B 1 425 ? 7.219 -31.797 -24.047 1 88.44 425 LYS B CA 1
ATOM 8831 C C . LYS B 1 425 ? 8.047 -33 -24.453 1 88.44 425 LYS B C 1
ATOM 8833 O O . LYS B 1 425 ? 7.98 -33.469 -25.594 1 88.44 425 LYS B O 1
ATOM 8838 N N . ILE B 1 426 ? 8.789 -33.531 -23.5 1 85.75 426 ILE B N 1
ATOM 8839 C CA . ILE B 1 426 ? 9.578 -34.719 -23.734 1 85.75 426 ILE B CA 1
ATOM 8840 C C . ILE B 1 426 ? 8.656 -35.906 -24.016 1 85.75 426 ILE B C 1
ATOM 8842 O O . ILE B 1 426 ? 8.93 -36.719 -24.891 1 85.75 426 ILE B O 1
ATOM 8846 N N . ALA B 1 427 ? 7.617 -35.938 -23.25 1 87.75 427 ALA B N 1
ATOM 8847 C CA . ALA B 1 427 ? 6.648 -37.031 -23.453 1 87.75 427 ALA B CA 1
ATOM 8848 C C . ALA B 1 427 ? 6.016 -36.938 -24.844 1 87.75 427 ALA B C 1
ATOM 8850 O O . ALA B 1 427 ? 5.785 -37.969 -25.484 1 87.75 427 ALA B O 1
ATOM 8851 N N . ARG B 1 428 ? 5.75 -35.781 -25.234 1 88.81 428 ARG B N 1
ATOM 8852 C CA . ARG B 1 428 ? 5.199 -35.562 -26.578 1 88.81 428 ARG B CA 1
ATOM 8853 C C . ARG B 1 428 ? 6.184 -36.031 -27.656 1 88.81 428 ARG B C 1
ATOM 8855 O O . ARG B 1 428 ? 5.797 -36.688 -28.609 1 88.81 428 ARG B O 1
ATOM 8862 N N . GLU B 1 429 ? 7.383 -35.656 -27.469 1 85.75 429 GLU B N 1
ATOM 8863 C CA . GLU B 1 429 ? 8.422 -36.094 -28.406 1 85.75 429 GLU B CA 1
ATOM 8864 C C . GLU B 1 429 ? 8.547 -37.594 -28.438 1 85.75 429 GLU B C 1
ATOM 8866 O O . GLU B 1 429 ? 8.758 -38.188 -29.5 1 85.75 429 GLU B O 1
ATOM 8871 N N . LEU B 1 430 ? 8.414 -38.156 -27.297 1 85.12 430 LEU B N 1
ATOM 8872 C CA . LEU B 1 430 ? 8.453 -39.594 -27.203 1 85.12 430 LEU B CA 1
ATOM 8873 C C . LEU B 1 430 ? 7.281 -40.219 -27.953 1 85.12 430 LEU B C 1
ATOM 8875 O O . LEU B 1 430 ? 7.469 -41.188 -28.719 1 85.12 430 LEU B O 1
ATOM 8879 N N . GLN B 1 431 ? 6.164 -39.719 -27.797 1 86.5 431 GLN B N 1
ATOM 8880 C CA . GLN B 1 431 ? 4.984 -40.25 -28.469 1 86.5 431 GLN B CA 1
ATOM 8881 C C . GLN B 1 431 ? 5.094 -40.094 -29.984 1 86.5 431 GLN B C 1
ATOM 8883 O O . GLN B 1 431 ? 4.68 -40.969 -30.75 1 86.5 431 GLN B O 1
ATOM 8888 N N . GLU B 1 432 ? 5.574 -39 -30.375 1 84.69 432 GLU B N 1
ATOM 8889 C CA . GLU B 1 432 ? 5.758 -38.719 -31.797 1 84.69 432 GLU B CA 1
ATOM 8890 C C . GLU B 1 432 ? 6.777 -39.688 -32.406 1 84.69 432 GLU B C 1
ATOM 8892 O O . GLU B 1 432 ? 6.648 -40.094 -33.562 1 84.69 432 GLU B O 1
ATOM 8897 N N . SER B 1 433 ? 7.707 -40.062 -31.516 1 82.44 433 SER B N 1
ATOM 8898 C CA . SER B 1 433 ? 8.734 -41 -32 1 82.44 433 SER B CA 1
ATOM 8899 C C . SER B 1 433 ? 8.188 -42.406 -32.156 1 82.44 433 SER B C 1
ATOM 8901 O O . SER B 1 433 ? 8.734 -43.188 -32.906 1 82.44 433 SER B O 1
ATOM 8903 N N . ILE B 1 434 ? 7.16 -42.688 -31.469 1 82.75 434 ILE B N 1
ATOM 8904 C CA . ILE B 1 434 ? 6.555 -44 -31.531 1 82.75 434 ILE B CA 1
ATOM 8905 C C . ILE B 1 434 ? 5.66 -44.125 -32.781 1 82.75 434 ILE B C 1
ATOM 8907 O O . ILE B 1 434 ? 5.453 -45.188 -33.312 1 82.75 434 ILE B O 1
ATOM 8911 N N . LEU B 1 435 ? 5.199 -43.031 -33.25 1 84.69 435 LEU B N 1
ATOM 8912 C CA . LEU B 1 435 ? 4.402 -43 -34.469 1 84.69 435 LEU B CA 1
ATOM 8913 C C . LEU B 1 435 ? 5.285 -43.219 -35.688 1 84.69 435 LEU B C 1
ATOM 8915 O O . LEU B 1 435 ? 6.492 -42.969 -35.656 1 84.69 435 LEU B O 1
ATOM 8919 N N . PRO B 1 436 ? 4.68 -43.719 -36.719 1 85.31 436 PRO B N 1
ATOM 8920 C CA . PRO B 1 436 ? 5.488 -43.938 -37.938 1 85.31 436 PRO B CA 1
ATOM 8921 C C . PRO B 1 436 ? 6.078 -42.656 -38.5 1 85.31 436 PRO B C 1
ATOM 8923 O O . PRO B 1 436 ? 5.375 -41.656 -38.625 1 85.31 436 PRO B O 1
ATOM 8926 N N . ASP B 1 437 ? 7.348 -42.656 -38.75 1 77.75 437 ASP B N 1
ATOM 8927 C CA . ASP B 1 437 ? 8.039 -41.5 -39.281 1 77.75 437 ASP B CA 1
ATOM 8928 C C . ASP B 1 437 ? 7.711 -41.281 -40.75 1 77.75 437 ASP B C 1
ATOM 8930 O O . ASP B 1 437 ? 7.676 -40.125 -41.219 1 77.75 437 ASP B O 1
ATOM 8934 N N . HIS B 1 438 ? 7.574 -42.406 -41.469 1 85.88 438 HIS B N 1
ATOM 8935 C CA . HIS B 1 438 ? 7.266 -42.312 -42.906 1 85.88 438 HIS B CA 1
ATOM 8936 C C . HIS B 1 438 ? 6.066 -43.188 -43.25 1 85.88 438 HIS B C 1
ATOM 8938 O O . HIS B 1 438 ? 5.836 -44.219 -42.625 1 85.88 438 HIS B O 1
ATOM 8944 N N . LEU B 1 439 ? 5.367 -42.719 -44.188 1 90.25 439 LEU B N 1
ATOM 8945 C CA . LEU B 1 439 ? 4.227 -43.5 -44.688 1 90.25 439 LEU B CA 1
ATOM 8946 C C . LEU B 1 439 ? 4.688 -44.594 -45.625 1 90.25 439 LEU B C 1
ATOM 8948 O O . LEU B 1 439 ? 5.613 -44.406 -46.406 1 90.25 439 LEU B O 1
ATOM 8952 N N . PRO B 1 440 ? 4.152 -45.719 -45.375 1 89.62 440 PRO B N 1
ATOM 8953 C CA . PRO B 1 440 ? 4.543 -46.812 -46.281 1 89.62 440 PRO B CA 1
ATOM 8954 C C . PRO B 1 440 ? 4.207 -46.531 -47.719 1 89.62 440 PRO B C 1
ATOM 8956 O O . PRO B 1 440 ? 3.188 -45.906 -48.031 1 89.62 440 PRO B O 1
ATOM 8959 N N . LYS B 1 441 ? 5.137 -47 -48.594 1 88.69 441 LYS B N 1
ATOM 8960 C CA . LYS B 1 441 ? 4.926 -46.844 -50.031 1 88.69 441 LYS B CA 1
ATOM 8961 C C . LYS B 1 441 ? 4.551 -48.188 -50.688 1 88.69 441 LYS B C 1
ATOM 8963 O O . LYS B 1 441 ? 5.305 -49.156 -50.562 1 88.69 441 LYS B O 1
ATOM 8968 N N . MET B 1 442 ? 3.443 -48.312 -51.062 1 88.75 442 MET B N 1
ATOM 8969 C CA . MET B 1 442 ? 2.979 -49.5 -51.781 1 88.75 442 MET B CA 1
ATOM 8970 C C . MET B 1 442 ? 2.443 -49.125 -53.156 1 88.75 442 MET B C 1
ATOM 8972 O O . MET B 1 442 ? 1.778 -48.125 -53.312 1 88.75 442 MET B O 1
ATOM 8976 N N . PRO B 1 443 ? 2.83 -50.031 -54.062 1 87.38 443 PRO B N 1
ATOM 8977 C CA . PRO B 1 443 ? 2.291 -49.75 -55.406 1 87.38 443 PRO B CA 1
ATOM 8978 C C . PRO B 1 443 ? 0.767 -49.656 -55.406 1 87.38 443 PRO B C 1
ATOM 8980 O O . PRO B 1 443 ? 0.096 -50.438 -54.719 1 87.38 443 PRO B O 1
ATOM 8983 N N . ASN B 1 444 ? 0.165 -48.75 -56.062 1 91.31 444 ASN B N 1
ATOM 8984 C CA . ASN B 1 444 ? -1.258 -48.562 -56.312 1 91.31 444 ASN B CA 1
ATOM 8985 C C . ASN B 1 444 ? -1.981 -47.969 -55.125 1 91.31 444 ASN B C 1
ATOM 8987 O O . ASN B 1 444 ? -3.195 -47.75 -55.156 1 91.31 444 ASN B O 1
ATOM 8991 N N . LEU B 1 445 ? -1.239 -47.812 -54 1 93.25 445 LEU B N 1
ATOM 8992 C CA . LEU B 1 445 ? -1.861 -47.25 -52.812 1 93.25 445 LEU B CA 1
ATOM 8993 C C . LEU B 1 445 ? -1.157 -45.969 -52.406 1 93.25 445 LEU B C 1
ATOM 8995 O O . LEU B 1 445 ? 0.072 -45.906 -52.312 1 93.25 445 LEU B O 1
ATOM 8999 N N . GLN B 1 446 ? -1.891 -44.938 -52.219 1 92.38 446 GLN B N 1
ATOM 9000 C CA . GLN B 1 446 ? -1.365 -43.656 -51.719 1 92.38 446 GLN B CA 1
ATOM 9001 C C . GLN B 1 446 ? -1.977 -43.344 -50.344 1 92.38 446 GLN B C 1
ATOM 9003 O O . GLN B 1 446 ? -3.199 -43.25 -50.219 1 92.38 446 GLN B O 1
ATOM 9008 N N . LEU B 1 447 ? -1.126 -43.156 -49.375 1 94.38 447 LEU B N 1
ATOM 9009 C CA . LEU B 1 447 ? -1.568 -42.906 -48 1 94.38 447 LEU B CA 1
ATOM 9010 C C . LEU B 1 447 ? -1.274 -41.469 -47.594 1 94.38 447 LEU B C 1
ATOM 9012 O O . LEU B 1 447 ? -0.218 -40.938 -47.938 1 94.38 447 LEU B O 1
ATOM 9016 N N . SER B 1 448 ? -2.213 -40.844 -46.969 1 95.25 448 SER B N 1
ATOM 9017 C CA . SER B 1 448 ? -2.051 -39.562 -46.312 1 95.25 448 SER B CA 1
ATOM 9018 C C . SER B 1 448 ? -2.572 -39.594 -44.875 1 95.25 448 SER B C 1
ATOM 9020 O O . SER B 1 448 ? -3.621 -40.156 -44.594 1 95.25 448 SER B O 1
ATOM 9022 N N . VAL B 1 449 ? -1.766 -39 -43.938 1 95.75 449 VAL B N 1
ATOM 9023 C CA . VAL B 1 449 ? -2.172 -39.031 -42.562 1 95.75 449 VAL B CA 1
ATOM 9024 C C . VAL B 1 449 ? -2.016 -37.625 -41.969 1 95.75 449 VAL B C 1
ATOM 9026 O O . VAL B 1 449 ? -1.051 -36.906 -42.281 1 95.75 449 VAL B O 1
ATOM 9029 N N . ARG B 1 450 ? -2.955 -37.188 -41.188 1 94.69 450 ARG B N 1
ATOM 9030 C CA . ARG B 1 450 ? -2.871 -35.969 -40.375 1 94.69 450 ARG B CA 1
ATOM 9031 C C . ARG B 1 450 ? -3.35 -36.25 -38.969 1 94.69 450 ARG B C 1
ATOM 9033 O O . ARG B 1 450 ? -4.414 -36.844 -38.75 1 94.69 450 ARG B O 1
ATOM 9040 N N . ASN B 1 451 ? -2.514 -35.875 -38 1 93.06 451 ASN B N 1
ATOM 9041 C CA . ASN B 1 451 ? -2.816 -36.062 -36.594 1 93.06 451 ASN B CA 1
ATOM 9042 C C . ASN B 1 451 ? -2.506 -34.844 -35.75 1 93.06 451 ASN B C 1
ATOM 9044 O O . ASN B 1 451 ? -1.48 -34.188 -35.969 1 93.06 451 ASN B O 1
ATOM 9048 N N . GLU B 1 452 ? -3.459 -34.469 -34.906 1 90.44 452 GLU B N 1
ATOM 9049 C CA . GLU B 1 452 ? -3.27 -33.344 -33.969 1 90.44 452 GLU B CA 1
ATOM 9050 C C . GLU B 1 452 ? -3.746 -33.719 -32.562 1 90.44 452 GLU B C 1
ATOM 9052 O O . GLU B 1 452 ? -4.91 -34.094 -32.375 1 90.44 452 GLU B O 1
ATOM 9057 N N . PHE B 1 453 ? -2.85 -33.531 -31.562 1 88.19 453 PHE B N 1
ATOM 9058 C CA . PHE B 1 453 ? -3.189 -33.812 -30.172 1 88.19 453 PHE B CA 1
ATOM 9059 C C . PHE B 1 453 ? -3.932 -32.656 -29.531 1 88.19 453 PHE B C 1
ATOM 9061 O O . PHE B 1 453 ? -3.654 -31.484 -29.844 1 88.19 453 PHE B O 1
ATOM 9068 N N . ALA B 1 454 ? -4.906 -32.969 -28.656 1 84.31 454 ALA B N 1
ATOM 9069 C CA . ALA B 1 454 ? -5.648 -31.969 -27.922 1 84.31 454 ALA B CA 1
ATOM 9070 C C . ALA B 1 454 ? -4.777 -31.328 -26.844 1 84.31 454 ALA B C 1
ATOM 9072 O O . ALA B 1 454 ? -4.984 -30.172 -26.469 1 84.31 454 ALA B O 1
ATOM 9073 N N . SER B 1 455 ? -3.902 -32.125 -26.281 1 83.44 455 SER B N 1
ATOM 9074 C CA . SER B 1 455 ? -3 -31.641 -25.234 1 83.44 455 SER B CA 1
ATOM 9075 C C . SER B 1 455 ? -1.544 -31.922 -25.594 1 83.44 455 SER B C 1
ATOM 9077 O O . SER B 1 455 ? -1.236 -32.281 -26.734 1 83.44 455 SER B O 1
ATOM 9079 N N . SER B 1 456 ? -0.695 -31.688 -24.625 1 84.06 456 SER B N 1
ATOM 9080 C CA . SER B 1 456 ? 0.722 -31.938 -24.875 1 84.06 456 SER B CA 1
ATOM 9081 C C . SER B 1 456 ? 0.976 -33.375 -25.25 1 84.06 456 SER B C 1
ATOM 9083 O O . SER B 1 456 ? 1.919 -33.688 -25.984 1 84.06 456 SER B O 1
ATOM 9085 N N . VAL B 1 457 ? 0.105 -34.188 -24.703 1 89.12 457 VAL B N 1
ATOM 9086 C CA . VAL B 1 457 ? 0.176 -35.625 -25.047 1 89.12 457 VAL B CA 1
ATOM 9087 C C . VAL B 1 457 ? -1.197 -36.094 -25.5 1 89.12 457 VAL B C 1
ATOM 9089 O O . VAL B 1 457 ? -2.215 -35.469 -25.219 1 89.12 457 VAL B O 1
ATOM 9092 N N . GLY B 1 458 ? -1.211 -37.156 -26.375 1 88.94 458 GLY B N 1
ATOM 9093 C CA . GLY B 1 458 ? -2.469 -37.594 -26.969 1 88.94 458 GLY B CA 1
ATOM 9094 C C . GLY B 1 458 ? -2.781 -39.062 -26.734 1 88.94 458 GLY B C 1
ATOM 9095 O O . GLY B 1 458 ? -1.914 -39.812 -26.297 1 88.94 458 GLY B O 1
ATOM 9096 N N . GLY B 1 459 ? -4.012 -39.406 -26.969 1 91.25 459 GLY B N 1
ATOM 9097 C CA . GLY B 1 459 ? -4.477 -40.781 -26.828 1 91.25 459 GLY B CA 1
ATOM 9098 C C . GLY B 1 459 ? -4.684 -41.469 -28.156 1 91.25 459 GLY B C 1
ATOM 9099 O O . GLY B 1 459 ? -4.926 -42.688 -28.188 1 91.25 459 GLY B O 1
ATOM 9100 N N . ASP B 1 460 ? -4.523 -40.781 -29.266 1 93.25 460 ASP B N 1
ATOM 9101 C CA . ASP B 1 460 ? -4.676 -41.375 -30.594 1 93.25 460 ASP B CA 1
ATOM 9102 C C . ASP B 1 460 ? -3.354 -41.938 -31.094 1 93.25 460 ASP B C 1
ATOM 9104 O O . ASP B 1 460 ? -2.299 -41.312 -30.906 1 93.25 460 ASP B O 1
ATOM 9108 N N . PHE B 1 461 ? -3.418 -43.062 -31.703 1 92.06 461 PHE B N 1
ATOM 9109 C CA . PHE B 1 461 ? -2.23 -43.656 -32.312 1 92.06 461 PHE B CA 1
ATOM 9110 C C . PHE B 1 461 ? -2.594 -44.375 -33.594 1 92.06 461 PHE B C 1
ATOM 9112 O O . PHE B 1 461 ? -3.695 -44.938 -33.719 1 92.06 461 PHE B O 1
ATOM 9119 N N . TYR B 1 462 ? -1.771 -44.375 -34.531 1 94.94 462 TYR B N 1
ATOM 9120 C CA . TYR B 1 462 ? -1.917 -45.094 -35.812 1 94.94 462 TYR B CA 1
ATOM 9121 C C . TYR B 1 462 ? -0.614 -45.781 -36.188 1 94.94 462 TYR B C 1
ATOM 9123 O O . TYR B 1 462 ? 0.462 -45.375 -35.719 1 94.94 462 TYR B O 1
ATOM 9131 N N . ASP B 1 463 ? -0.729 -46.781 -36.906 1 93.94 463 ASP B N 1
ATOM 9132 C CA . ASP B 1 463 ? 0.445 -47.531 -37.344 1 93.94 463 ASP B CA 1
ATOM 9133 C C . ASP B 1 463 ? 0.15 -48.281 -38.656 1 93.94 463 ASP B C 1
ATOM 9135 O O . ASP B 1 463 ? -1.011 -48.406 -39.062 1 93.94 463 ASP B O 1
ATOM 9139 N N . PHE B 1 464 ? 1.185 -48.625 -39.375 1 93.56 464 PHE B N 1
ATOM 9140 C CA . PHE B 1 464 ? 1.109 -49.344 -40.625 1 93.56 464 PHE B CA 1
ATOM 9141 C C . PHE B 1 464 ? 2.074 -50.531 -40.656 1 93.56 464 PHE B C 1
ATOM 9143 O O . PHE B 1 464 ? 3.146 -50.469 -40.031 1 93.56 464 PHE B O 1
ATOM 9150 N N . HIS B 1 465 ? 1.729 -51.531 -41.219 1 89.12 465 HIS B N 1
ATOM 9151 C CA . HIS B 1 465 ? 2.676 -52.656 -41.375 1 89.12 465 HIS B CA 1
ATOM 9152 C C . HIS B 1 465 ? 2.449 -53.406 -42.688 1 89.12 465 HIS B C 1
ATOM 9154 O O . HIS B 1 465 ? 1.312 -53.5 -43.125 1 89.12 465 HIS B O 1
ATOM 9160 N N . TYR B 1 466 ? 3.494 -53.906 -43.281 1 90.56 466 TYR B N 1
ATOM 9161 C CA . TYR B 1 466 ? 3.428 -54.688 -44.531 1 90.56 466 TYR B CA 1
ATOM 9162 C C . TYR B 1 466 ? 3.098 -56.156 -44.219 1 90.56 466 TYR B C 1
ATOM 9164 O O . TYR B 1 466 ? 3.662 -56.75 -43.312 1 90.56 466 TYR B O 1
ATOM 9172 N N . VAL B 1 467 ? 2.123 -56.562 -44.875 1 89.69 467 VAL B N 1
ATOM 9173 C CA . VAL B 1 467 ? 1.796 -57.969 -44.781 1 89.69 467 VAL B CA 1
ATOM 9174 C C . VAL B 1 467 ? 2.041 -58.625 -46.156 1 89.69 467 VAL B C 1
ATOM 9176 O O . VAL B 1 467 ? 1.17 -58.625 -47.031 1 89.69 467 VAL B O 1
ATOM 9179 N N . GLY B 1 468 ? 3.191 -59.25 -46.281 1 83.31 468 GLY B N 1
ATOM 9180 C CA . GLY B 1 468 ? 3.553 -59.781 -47.594 1 83.31 468 GLY B CA 1
ATOM 9181 C C . GLY B 1 468 ? 3.922 -58.719 -48.594 1 83.31 468 GLY B C 1
ATOM 9182 O O . GLY B 1 468 ? 4.117 -57.562 -48.25 1 83.31 468 GLY B O 1
ATOM 9183 N N . PRO B 1 469 ? 4.047 -59.125 -49.781 1 84.69 469 PRO B N 1
ATOM 9184 C CA . PRO B 1 469 ? 4.512 -58.188 -50.812 1 84.69 469 PRO B CA 1
ATOM 9185 C C . PRO B 1 469 ? 3.4 -57.25 -51.312 1 84.69 469 PRO B C 1
ATOM 9187 O O . PRO B 1 469 ? 3.676 -56.188 -51.875 1 84.69 469 PRO B O 1
ATOM 9190 N N . ASN B 1 470 ? 2.174 -57.625 -51.031 1 88.94 470 ASN B N 1
ATOM 9191 C CA . ASN B 1 470 ? 1.139 -56.844 -51.719 1 88.94 470 ASN B CA 1
ATOM 9192 C C . ASN B 1 470 ? 0.065 -56.375 -50.75 1 88.94 470 ASN B C 1
ATOM 9194 O O . ASN B 1 470 ? -0.949 -55.812 -51.188 1 88.94 470 ASN B O 1
ATOM 9198 N N . LYS B 1 471 ? 0.189 -56.531 -49.469 1 93.12 471 LYS B N 1
ATOM 9199 C CA . LYS B 1 471 ? -0.849 -56.125 -48.531 1 93.12 471 LYS B CA 1
ATOM 9200 C C . LYS B 1 471 ? -0.317 -55.125 -47.5 1 93.12 471 LYS B C 1
ATOM 9202 O O . LYS B 1 471 ? 0.824 -55.219 -47.062 1 93.12 471 LYS B O 1
ATOM 9207 N N . LEU B 1 472 ? -1.159 -54.188 -47.25 1 94.5 472 LEU B N 1
ATOM 9208 C CA . LEU B 1 472 ? -0.835 -53.156 -46.281 1 94.5 472 LEU B CA 1
ATOM 9209 C C . LEU B 1 472 ? -1.818 -53.188 -45.125 1 94.5 472 LEU B C 1
ATOM 9211 O O . LEU B 1 472 ? -3.033 -53.156 -45.312 1 94.5 472 LEU B O 1
ATOM 9215 N N . GLY B 1 473 ? -1.287 -53.312 -43.938 1 95.31 473 GLY B N 1
ATOM 9216 C CA . GLY B 1 473 ? -2.102 -53.188 -42.719 1 95.31 473 GLY B CA 1
ATOM 9217 C C . GLY B 1 473 ? -2.176 -51.75 -42.219 1 95.31 473 GLY B C 1
ATOM 9218 O O . GLY B 1 473 ? -1.158 -51.062 -42.125 1 95.31 473 GLY B O 1
ATOM 9219 N N . ILE B 1 474 ? -3.361 -51.312 -41.938 1 96.44 474 ILE B N 1
ATOM 9220 C CA . ILE B 1 474 ? -3.596 -49.969 -41.375 1 96.44 474 ILE B CA 1
ATOM 9221 C C . ILE B 1 474 ? -4.316 -50.125 -40.031 1 96.44 474 ILE B C 1
ATOM 9223 O O . ILE B 1 474 ? -5.387 -50.719 -39.969 1 96.44 474 ILE B O 1
ATOM 9227 N N . PHE B 1 475 ? -3.688 -49.531 -39.031 1 96.75 475 PHE B N 1
ATOM 9228 C CA . PHE B 1 475 ? -4.23 -49.625 -37.656 1 96.75 475 PHE B CA 1
ATOM 9229 C C . PHE B 1 475 ? -4.461 -48.219 -37.094 1 96.75 475 PHE B C 1
ATOM 9231 O O . PHE B 1 475 ? -3.594 -47.344 -37.219 1 96.75 475 PHE B O 1
ATOM 9238 N N . LEU B 1 476 ? -5.641 -47.938 -36.594 1 97.12 476 LEU B N 1
ATOM 9239 C CA . LEU B 1 476 ? -5.969 -46.688 -35.906 1 97.12 476 LEU B CA 1
ATOM 9240 C C . LEU B 1 476 ? -6.699 -46.969 -34.625 1 97.12 476 LEU B C 1
ATOM 9242 O O . LEU B 1 476 ? -7.66 -47.75 -34.594 1 97.12 476 LEU B O 1
ATOM 9246 N N . SER B 1 477 ? -6.184 -46.406 -33.531 1 95.81 477 SER B N 1
ATOM 9247 C CA . SER B 1 477 ? -6.789 -46.594 -32.219 1 95.81 477 SER B CA 1
ATOM 9248 C C . SER B 1 477 ? -6.953 -45.281 -31.469 1 95.81 477 SER B C 1
ATOM 9250 O O . SER B 1 477 ? -6.203 -44.344 -31.703 1 95.81 477 SER B O 1
ATOM 9252 N N . ASP B 1 478 ? -7.961 -45.25 -30.641 1 94.44 478 ASP B N 1
ATOM 9253 C CA . ASP B 1 478 ? -8.289 -44.094 -29.812 1 94.44 478 ASP B CA 1
ATOM 9254 C C . ASP B 1 478 ? -8.609 -44.531 -28.391 1 94.44 478 ASP B C 1
ATOM 9256 O O . ASP B 1 478 ? -9.477 -45.375 -28.156 1 94.44 478 ASP B O 1
ATOM 9260 N N . VAL B 1 479 ? -7.883 -43.875 -27.453 1 93 479 VAL B N 1
ATOM 9261 C CA . VAL B 1 479 ? -8.109 -44.156 -26.031 1 93 479 VAL B CA 1
ATOM 9262 C C . VAL B 1 479 ? -9.023 -43.094 -25.438 1 93 479 VAL B C 1
ATOM 9264 O O . VAL B 1 479 ? -8.867 -41.906 -25.734 1 93 479 VAL B O 1
ATOM 9267 N N . SER B 1 480 ? -9.953 -43.5 -24.625 1 87.62 480 SER B N 1
ATOM 9268 C CA . SER B 1 480 ? -10.875 -42.562 -24 1 87.62 480 SER B CA 1
ATOM 9269 C C . SER B 1 480 ? -10.156 -41.656 -23.016 1 87.62 480 SER B C 1
ATOM 9271 O O . SER B 1 480 ? -9.25 -42.094 -22.297 1 87.62 480 SER B O 1
ATOM 9273 N N . GLY B 1 481 ? -10.57 -40.5 -23.031 1 79.12 481 GLY B N 1
ATOM 9274 C CA . GLY B 1 481 ? -9.984 -39.531 -22.125 1 79.12 481 GLY B CA 1
ATOM 9275 C C . GLY B 1 481 ? -8.828 -38.75 -22.734 1 79.12 481 GLY B C 1
ATOM 9276 O O . GLY B 1 481 ? -8.57 -38.875 -23.938 1 79.12 481 GLY B O 1
ATOM 9277 N N . HIS B 1 482 ? -8.32 -37.906 -22.016 1 80.25 482 HIS B N 1
ATOM 9278 C CA . HIS B 1 482 ? -7.195 -37.125 -22.516 1 80.25 482 HIS B CA 1
ATOM 9279 C C . HIS B 1 482 ? -6.137 -36.906 -21.438 1 80.25 482 HIS B C 1
ATOM 9281 O O . HIS B 1 482 ? -6.379 -37.219 -20.266 1 80.25 482 HIS B O 1
ATOM 9287 N N . GLY B 1 483 ? -5.004 -36.562 -21.891 1 85.62 483 GLY B N 1
ATOM 9288 C CA . GLY B 1 483 ? -3.932 -36.25 -20.953 1 85.62 483 GLY B CA 1
ATOM 9289 C C . GLY B 1 483 ? -2.932 -37.406 -20.812 1 85.62 483 GLY B C 1
ATOM 9290 O O . GLY B 1 483 ? -2.752 -38.188 -21.719 1 85.62 483 GLY B O 1
ATOM 9291 N N . ILE B 1 484 ? -2.387 -37.406 -19.594 1 88.12 484 ILE B N 1
ATOM 9292 C CA . ILE B 1 484 ? -1.236 -38.281 -19.359 1 88.12 484 ILE B CA 1
ATOM 9293 C C . ILE B 1 484 ? -1.683 -39.719 -19.328 1 88.12 484 ILE B C 1
ATOM 9295 O O . ILE B 1 484 ? -1.096 -40.562 -20 1 88.12 484 ILE B O 1
ATOM 9299 N N . PRO B 1 485 ? -2.795 -40.125 -18.672 1 89.56 485 PRO B N 1
ATOM 9300 C CA . PRO B 1 485 ? -3.217 -41.5 -18.656 1 89.56 485 PRO B CA 1
ATOM 9301 C C . PRO B 1 485 ? -3.521 -42.062 -20.062 1 89.56 485 PRO B C 1
ATOM 9303 O O . PRO B 1 485 ? -3.141 -43.188 -20.391 1 89.56 485 PRO B O 1
ATOM 9306 N N . ALA B 1 486 ? -4.18 -41.281 -20.828 1 90.62 486 ALA B N 1
ATOM 9307 C CA . ALA B 1 486 ? -4.512 -41.688 -22.188 1 90.62 486 ALA B CA 1
ATOM 9308 C C . ALA B 1 486 ? -3.25 -41.938 -23.016 1 90.62 486 ALA B C 1
ATOM 9310 O O . ALA B 1 486 ? -3.201 -42.844 -23.828 1 90.62 486 ALA B O 1
ATOM 9311 N N . ALA B 1 487 ? -2.32 -41.062 -22.781 1 91.31 487 ALA B N 1
ATOM 9312 C CA . ALA B 1 487 ? -1.059 -41.188 -23.5 1 91.31 487 ALA B CA 1
ATOM 9313 C C . ALA B 1 487 ? -0.339 -42.5 -23.141 1 91.31 487 ALA B C 1
ATOM 9315 O O . ALA B 1 487 ? 0.252 -43.156 -24 1 91.31 487 ALA B O 1
ATOM 9316 N N . ILE B 1 488 ? -0.342 -42.875 -21.938 1 90 488 ILE B N 1
ATOM 9317 C CA . ILE B 1 488 ? 0.288 -44.125 -21.469 1 90 488 ILE B CA 1
ATOM 9318 C C . ILE B 1 488 ? -0.383 -45.312 -22.125 1 90 488 ILE B C 1
ATOM 9320 O O . ILE B 1 488 ? 0.292 -46.188 -22.688 1 90 488 ILE B O 1
ATOM 9324 N N . ILE B 1 489 ? -1.641 -45.344 -22.109 1 91.06 489 ILE B N 1
ATOM 9325 C CA . ILE B 1 489 ? -2.391 -46.469 -22.656 1 91.06 489 ILE B CA 1
ATOM 9326 C C . ILE B 1 489 ? -2.182 -46.531 -24.172 1 91.06 489 ILE B C 1
ATOM 9328 O O . ILE B 1 489 ? -1.996 -47.625 -24.719 1 91.06 489 ILE B O 1
ATOM 9332 N N . ALA B 1 490 ? -2.291 -45.375 -24.75 1 91.88 490 ALA B N 1
ATOM 9333 C CA . ALA B 1 490 ? -2.102 -45.312 -26.203 1 91.88 490 ALA B CA 1
ATOM 9334 C C . ALA B 1 490 ? -0.746 -45.906 -26.594 1 91.88 490 ALA B C 1
ATOM 9336 O O . ALA B 1 490 ? -0.635 -46.594 -27.609 1 91.88 490 ALA B O 1
ATOM 9337 N N . SER B 1 491 ? 0.211 -45.594 -25.875 1 89.75 491 SER B N 1
ATOM 9338 C CA . SER B 1 491 ? 1.548 -46.094 -26.156 1 89.75 491 SER B CA 1
ATOM 9339 C C . SER B 1 491 ? 1.612 -47.625 -25.953 1 89.75 491 SER B C 1
ATOM 9341 O O . SER B 1 491 ? 2.281 -48.312 -26.719 1 89.75 491 SER B O 1
ATOM 9343 N N . MET B 1 492 ? 0.955 -48.094 -25 1 89.75 492 MET B N 1
ATOM 9344 C CA . MET B 1 492 ? 0.878 -49.531 -24.781 1 89.75 492 MET B CA 1
ATOM 9345 C C . MET B 1 492 ? 0.167 -50.25 -25.938 1 89.75 492 MET B C 1
ATOM 9347 O O . MET B 1 492 ? 0.598 -51.312 -26.391 1 89.75 492 MET B O 1
ATOM 9351 N N . VAL B 1 493 ? -0.874 -49.656 -26.375 1 91.38 493 VAL B N 1
ATOM 9352 C CA . VAL B 1 493 ? -1.646 -50.219 -27.469 1 91.38 493 VAL B CA 1
ATOM 9353 C C . VAL B 1 493 ? -0.776 -50.312 -28.719 1 91.38 493 VAL B C 1
ATOM 9355 O O . VAL B 1 493 ? -0.798 -51.312 -29.438 1 91.38 493 VAL B O 1
ATOM 9358 N N . LYS B 1 494 ? -0.139 -49.281 -28.953 1 90.88 494 LYS B N 1
ATOM 9359 C CA . LYS B 1 494 ? 0.743 -49.25 -30.125 1 90.88 494 LYS B CA 1
ATOM 9360 C C . LYS B 1 494 ? 1.768 -50.406 -30.062 1 90.88 494 LYS B C 1
ATOM 9362 O O . LYS B 1 494 ? 2.047 -51.031 -31.078 1 90.88 494 LYS B O 1
ATOM 9367 N N . LEU B 1 495 ? 2.324 -50.562 -28.969 1 88.62 495 LEU B N 1
ATOM 9368 C CA . LEU B 1 495 ? 3.309 -51.625 -28.812 1 88.62 495 LEU B CA 1
ATOM 9369 C C . LEU B 1 495 ? 2.66 -53 -28.984 1 88.62 495 LEU B C 1
ATOM 9371 O O . LEU B 1 495 ? 3.223 -53.875 -29.656 1 88.62 495 LEU B O 1
ATOM 9375 N N . ALA B 1 496 ? 1.582 -53.156 -28.359 1 90.19 496 ALA B N 1
ATOM 9376 C CA . ALA B 1 496 ? 0.862 -54.438 -28.5 1 90.19 496 ALA B CA 1
ATOM 9377 C C . ALA B 1 496 ? 0.58 -54.719 -29.969 1 90.19 496 ALA B C 1
ATOM 9379 O O . ALA B 1 496 ? 0.721 -55.875 -30.406 1 90.19 496 ALA B O 1
ATOM 9380 N N . PHE B 1 497 ? 0.176 -53.781 -30.672 1 91.88 497 PHE B N 1
ATOM 9381 C CA . PHE B 1 497 ? -0.107 -53.938 -32.094 1 91.88 497 PHE B CA 1
ATOM 9382 C C . PHE B 1 497 ? 1.147 -54.375 -32.844 1 91.88 497 PHE B C 1
ATOM 9384 O O . PHE B 1 497 ? 1.104 -55.281 -33.688 1 91.88 497 PHE B O 1
ATOM 9391 N N . SER B 1 498 ? 2.188 -53.688 -32.594 1 88.06 498 SER B N 1
ATOM 9392 C CA . SER B 1 498 ? 3.438 -53.969 -33.281 1 88.06 498 SER B CA 1
ATOM 9393 C C . SER B 1 498 ? 3.865 -55.406 -33.062 1 88.06 498 SER B C 1
ATOM 9395 O O . SER B 1 498 ? 4.438 -56.031 -33.969 1 88.06 498 SER B O 1
ATOM 9397 N N . ILE B 1 499 ? 3.559 -55.906 -31.938 1 87.62 499 ILE B N 1
ATOM 9398 C CA . ILE B 1 499 ? 3.965 -57.281 -31.609 1 87.62 499 ILE B CA 1
ATOM 9399 C C . ILE B 1 499 ? 2.965 -58.281 -32.188 1 87.62 499 ILE B C 1
ATOM 9401 O O . ILE B 1 499 ? 3.354 -59.219 -32.844 1 87.62 499 ILE B O 1
ATOM 9405 N N . GLU B 1 500 ? 1.726 -58.031 -32.031 1 89.94 500 GLU B N 1
ATOM 9406 C CA . GLU B 1 500 ? 0.684 -58.969 -32.438 1 89.94 500 GLU B CA 1
ATOM 9407 C C . GLU B 1 500 ? 0.52 -59.031 -33.938 1 89.94 500 GLU B C 1
ATOM 9409 O O . GLU B 1 500 ? 0.195 -60.062 -34.5 1 89.94 500 GLU B O 1
ATOM 9414 N N . ALA B 1 501 ? 0.705 -57.938 -34.625 1 89.06 501 ALA B N 1
ATOM 9415 C CA . ALA B 1 501 ? 0.548 -57.875 -36.062 1 89.06 501 ALA B CA 1
ATOM 9416 C C . ALA B 1 501 ? 1.624 -58.688 -36.781 1 89.06 501 ALA B C 1
ATOM 9418 O O . ALA B 1 501 ? 1.422 -59.156 -37.906 1 89.06 501 ALA B O 1
ATOM 9419 N N . ARG B 1 502 ? 2.701 -58.906 -36.125 1 83.31 502 ARG B N 1
ATOM 9420 C CA . ARG B 1 502 ? 3.783 -59.688 -36.719 1 83.31 502 ARG B CA 1
ATOM 9421 C C . ARG B 1 502 ? 3.482 -61.188 -36.594 1 83.31 502 ARG B C 1
ATOM 9423 O O . ARG B 1 502 ? 3.941 -62 -37.406 1 83.31 502 ARG B O 1
ATOM 9430 N N . ASN B 1 503 ? 2.672 -61.5 -35.688 1 82.31 503 ASN B N 1
ATOM 9431 C CA . ASN B 1 503 ? 2.471 -62.906 -35.375 1 82.31 503 ASN B CA 1
ATOM 9432 C C . ASN B 1 503 ? 1.172 -63.438 -35.969 1 82.31 503 ASN B C 1
ATOM 9434 O O . ASN B 1 503 ? 0.997 -64.625 -36.125 1 82.31 503 ASN B O 1
ATOM 9438 N N . HIS B 1 504 ? 0.292 -62.531 -36.312 1 84.38 504 HIS B N 1
ATOM 9439 C CA . HIS B 1 504 ? -1.02 -62.938 -36.812 1 84.38 504 HIS B CA 1
ATOM 9440 C C . HIS B 1 504 ? -1.419 -62.156 -38.062 1 84.38 504 HIS B C 1
ATOM 9442 O O . HIS B 1 504 ? -1.134 -60.938 -38.156 1 84.38 504 HIS B O 1
ATOM 9448 N N . GLU B 1 505 ? -2.141 -62.812 -38.906 1 86.12 505 GLU B N 1
ATOM 9449 C CA . GLU B 1 505 ? -2.516 -62.125 -40.156 1 86.12 505 GLU B CA 1
ATOM 9450 C C . GLU B 1 505 ? -3.982 -61.719 -40.125 1 86.12 505 GLU B C 1
ATOM 9452 O O . GLU B 1 505 ? -4.359 -60.719 -40.75 1 86.12 505 GLU B O 1
ATOM 9457 N N . ASP B 1 506 ? -4.766 -62.406 -39.375 1 91.19 506 ASP B N 1
ATOM 9458 C CA . ASP B 1 506 ? -6.188 -62.094 -39.312 1 91.19 506 ASP B CA 1
ATOM 9459 C C . ASP B 1 506 ? -6.434 -60.844 -38.469 1 91.19 506 ASP B C 1
ATOM 9461 O O . ASP B 1 506 ? -6.102 -60.812 -37.281 1 91.19 506 ASP B O 1
ATOM 9465 N N . PRO B 1 507 ? -7.035 -59.875 -39.062 1 94.31 507 PRO B N 1
ATOM 9466 C CA . PRO B 1 507 ? -7.242 -58.625 -38.312 1 94.31 507 PRO B CA 1
ATOM 9467 C C . PRO B 1 507 ? -8.078 -58.812 -37.062 1 94.31 507 PRO B C 1
ATOM 9469 O O . PRO B 1 507 ? -7.828 -58.156 -36.031 1 94.31 507 PRO B O 1
ATOM 9472 N N . ALA B 1 508 ? -9.094 -59.625 -37.125 1 94.44 508 ALA B N 1
ATOM 9473 C CA . ALA B 1 508 ? -9.922 -59.875 -35.938 1 94.44 508 ALA B CA 1
ATOM 9474 C C . ALA B 1 508 ? -9.109 -60.531 -34.812 1 94.44 508 ALA B C 1
ATOM 9476 O O . ALA B 1 508 ? -9.289 -60.219 -33.656 1 94.44 508 ALA B O 1
ATOM 9477 N N . GLU B 1 509 ? -8.273 -61.406 -35.188 1 93.88 509 GLU B N 1
ATOM 9478 C CA . GLU B 1 509 ? -7.441 -62.094 -34.219 1 93.88 509 GLU B CA 1
ATOM 9479 C C . GLU B 1 509 ? -6.43 -61.125 -33.594 1 93.88 509 GLU B C 1
ATOM 9481 O O . GLU B 1 509 ? -6.145 -61.219 -32.375 1 93.88 509 GLU B O 1
ATOM 9486 N N . VAL B 1 510 ? -5.898 -60.281 -34.406 1 94.06 510 VAL B N 1
ATOM 9487 C CA . VAL B 1 510 ? -4.941 -59.281 -33.906 1 94.06 510 VAL B CA 1
ATOM 9488 C C . VAL B 1 510 ? -5.602 -58.406 -32.844 1 94.06 510 VAL B C 1
ATOM 9490 O O . VAL B 1 510 ? -5.043 -58.219 -31.766 1 94.06 510 VAL B O 1
ATOM 9493 N N . LEU B 1 511 ? -6.785 -57.969 -33.156 1 94.44 511 LEU B N 1
ATOM 9494 C CA . LEU B 1 511 ? -7.496 -57.094 -32.219 1 94.44 511 LEU B CA 1
ATOM 9495 C C . LEU B 1 511 ? -7.859 -57.844 -30.938 1 94.44 511 LEU B C 1
ATOM 9497 O O . LEU B 1 511 ? -7.789 -57.312 -29.844 1 94.44 511 LEU B O 1
ATOM 9501 N N . ARG B 1 512 ? -8.188 -59.062 -31.094 1 93.12 512 ARG B N 1
ATOM 9502 C CA . ARG B 1 512 ? -8.523 -59.875 -29.938 1 93.12 512 ARG B CA 1
ATOM 9503 C C . ARG B 1 512 ? -7.301 -60.094 -29.047 1 93.12 512 ARG B C 1
ATOM 9505 O O . ARG B 1 512 ? -7.418 -60.094 -27.812 1 93.12 512 ARG B O 1
ATOM 9512 N N . ASN B 1 513 ? -6.195 -60.281 -29.625 1 91.19 513 ASN B N 1
ATOM 9513 C CA . ASN B 1 513 ? -4.973 -60.5 -28.859 1 91.19 513 ASN B CA 1
ATOM 9514 C C . ASN B 1 513 ? -4.516 -59.219 -28.156 1 91.19 513 ASN B C 1
ATOM 9516 O O . ASN B 1 513 ? -4.008 -59.281 -27.031 1 91.19 513 ASN B O 1
ATOM 9520 N N . ILE B 1 514 ? -4.672 -58.156 -28.875 1 91.44 514 ILE B N 1
ATOM 9521 C CA . ILE B 1 514 ? -4.344 -56.906 -28.234 1 91.44 514 ILE B CA 1
ATOM 9522 C C . ILE B 1 514 ? -5.23 -56.688 -27.016 1 91.44 514 ILE B C 1
ATOM 9524 O O . ILE B 1 514 ? -4.738 -56.312 -25.938 1 91.44 514 ILE B O 1
ATOM 9528 N N . ASN B 1 515 ? -6.5 -56.875 -27.188 1 91.75 515 ASN B N 1
ATOM 9529 C CA . ASN B 1 515 ? -7.449 -56.75 -26.094 1 91.75 515 ASN B CA 1
ATOM 9530 C C . ASN B 1 515 ? -7.102 -57.656 -24.922 1 91.75 515 ASN B C 1
ATOM 9532 O O . ASN B 1 515 ? -7.195 -57.25 -23.766 1 91.75 515 ASN B O 1
ATOM 9536 N N . ARG B 1 516 ? -6.691 -58.812 -25.25 1 87.19 516 ARG B N 1
ATOM 9537 C CA . ARG B 1 516 ? -6.344 -59.781 -24.219 1 87.19 516 ARG B CA 1
ATOM 9538 C C . ARG B 1 516 ? -5.105 -59.344 -23.438 1 87.19 516 ARG B C 1
ATOM 9540 O O . ARG B 1 516 ? -5.031 -59.531 -22.219 1 87.19 516 ARG B O 1
ATOM 9547 N N . SER B 1 517 ? -4.195 -58.812 -24.156 1 83.31 517 SER B N 1
ATOM 9548 C CA . SER B 1 517 ? -2.943 -58.375 -23.531 1 83.31 517 SER B CA 1
ATOM 9549 C C . SER B 1 517 ? -3.16 -57.188 -22.609 1 83.31 517 SER B C 1
ATOM 9551 O O . SER B 1 517 ? -2.422 -57.031 -21.641 1 83.31 517 SER B O 1
ATOM 9553 N N . LEU B 1 518 ? -4.109 -56.469 -22.953 1 83.38 518 LEU B N 1
ATOM 9554 C CA . LEU B 1 518 ? -4.348 -55.25 -22.172 1 83.38 518 LEU B CA 1
ATOM 9555 C C . LEU B 1 518 ? -5.438 -55.469 -21.141 1 83.38 518 LEU B C 1
ATOM 9557 O O . LEU B 1 518 ? -5.68 -54.594 -20.297 1 83.38 518 LEU B O 1
ATOM 9561 N N . SER B 1 519 ? -6.031 -56.5 -21.156 1 77.81 519 SER B N 1
ATOM 9562 C CA . SER B 1 519 ? -7.176 -56.781 -20.297 1 77.81 519 SER B CA 1
ATOM 9563 C C . SER B 1 519 ? -6.801 -56.688 -18.812 1 77.81 519 SER B C 1
ATOM 9565 O O . SER B 1 519 ? -5.789 -57.219 -18.391 1 77.81 519 SER B O 1
ATOM 9567 N N . GLY B 1 520 ? -7.559 -55.844 -18.109 1 69.5 520 GLY B N 1
ATOM 9568 C CA . GLY B 1 520 ? -7.359 -55.656 -16.672 1 69.5 520 GLY B CA 1
ATOM 9569 C C . GLY B 1 520 ? -6.375 -54.531 -16.359 1 69.5 520 GLY B C 1
ATOM 9570 O O . GLY B 1 520 ? -6.176 -54.188 -15.195 1 69.5 520 GLY B O 1
ATOM 9571 N N . LYS B 1 521 ? -5.77 -54.062 -17.344 1 67.5 521 LYS B N 1
ATOM 9572 C CA . LYS B 1 521 ? -4.707 -53.062 -17.125 1 67.5 521 LYS B CA 1
ATOM 9573 C C . LYS B 1 521 ? -5.16 -51.656 -17.516 1 67.5 521 LYS B C 1
ATOM 9575 O O . LYS B 1 521 ? -4.355 -50.75 -17.562 1 67.5 521 LYS B O 1
ATOM 9580 N N . TYR B 1 522 ? -6.441 -51.5 -17.859 1 65.94 522 TYR B N 1
ATOM 9581 C CA . TYR B 1 522 ? -6.895 -50.25 -18.453 1 65.94 522 TYR B CA 1
ATOM 9582 C C . TYR B 1 522 ? -7.406 -49.281 -17.375 1 65.94 522 TYR B C 1
ATOM 9584 O O . TYR B 1 522 ? -7.648 -48.094 -17.641 1 65.94 522 TYR B O 1
ATOM 9592 N N . GLY B 1 523 ? -7.508 -49.781 -16.234 1 66.19 523 GLY B N 1
ATOM 9593 C CA . GLY B 1 523 ? -8.25 -48.969 -15.281 1 66.19 523 GLY B CA 1
ATOM 9594 C C . GLY B 1 523 ? -9.672 -48.688 -15.727 1 66.19 523 GLY B C 1
ATOM 9595 O O . GLY B 1 523 ? -10.438 -49.594 -16.016 1 66.19 523 GLY B O 1
ATOM 9596 N N . LYS B 1 524 ? -10 -47.312 -15.828 1 74.38 524 LYS B N 1
ATOM 9597 C CA . LYS B 1 524 ? -11.336 -46.875 -16.219 1 74.38 524 LYS B CA 1
ATOM 9598 C C . LYS B 1 524 ? -11.344 -46.344 -17.656 1 74.38 524 LYS B C 1
ATOM 9600 O O . LYS B 1 524 ? -12.258 -45.594 -18.047 1 74.38 524 LYS B O 1
ATOM 9605 N N . HIS B 1 525 ? -10.414 -46.812 -18.469 1 84.19 525 HIS B N 1
ATOM 9606 C CA . HIS B 1 525 ? -10.328 -46.281 -19.812 1 84.19 525 HIS B CA 1
ATOM 9607 C C . HIS B 1 525 ? -10.766 -47.312 -20.844 1 84.19 525 HIS B C 1
ATOM 9609 O O . HIS B 1 525 ? -10.672 -48.531 -20.594 1 84.19 525 HIS B O 1
ATOM 9615 N N . TYR B 1 526 ? -11.266 -46.781 -21.891 1 87.94 526 TYR B N 1
ATOM 9616 C CA . TYR B 1 526 ? -11.688 -47.625 -23 1 87.94 526 TYR B CA 1
ATOM 9617 C C . TYR B 1 526 ? -10.898 -47.281 -24.266 1 87.94 526 TYR B C 1
ATOM 9619 O O . TYR B 1 526 ? -10.406 -46.156 -24.422 1 87.94 526 TYR B O 1
ATOM 9627 N N . ILE B 1 527 ? -10.797 -48.312 -25.078 1 92.62 527 ILE B N 1
ATOM 9628 C CA . ILE B 1 527 ? -10 -48.156 -26.281 1 92.62 527 ILE B CA 1
ATOM 9629 C C . ILE B 1 527 ? -10.836 -48.562 -27.5 1 92.62 527 ILE B C 1
ATOM 9631 O O . ILE B 1 527 ? -11.531 -49.562 -27.484 1 92.62 527 ILE B O 1
ATOM 9635 N N . THR B 1 528 ? -10.844 -47.75 -28.469 1 94 528 THR B N 1
ATOM 9636 C CA . THR B 1 528 ? -11.414 -48.125 -29.766 1 94 528 THR B CA 1
ATOM 9637 C C . THR B 1 528 ? -10.305 -48.312 -30.797 1 94 528 THR B C 1
ATOM 9639 O O . THR B 1 528 ? -9.234 -47.719 -30.703 1 94 528 THR B O 1
ATOM 9642 N N . ALA B 1 529 ? -10.562 -49.25 -31.734 1 95.88 529 ALA B N 1
ATOM 9643 C CA . ALA B 1 529 ? -9.523 -49.5 -32.719 1 95.88 529 ALA B CA 1
ATOM 9644 C C . ALA B 1 529 ? -10.125 -50 -34.031 1 95.88 529 ALA B C 1
ATOM 9646 O O . ALA B 1 529 ? -11.188 -50.656 -34.031 1 95.88 529 ALA B O 1
ATOM 9647 N N . ALA B 1 530 ? -9.539 -49.688 -35.094 1 96.62 530 ALA B N 1
ATOM 9648 C CA . ALA B 1 530 ? -9.828 -50.219 -36.438 1 96.62 530 ALA B CA 1
ATOM 9649 C C . ALA B 1 530 ? -8.578 -50.781 -37.094 1 96.62 530 ALA B C 1
ATOM 9651 O O . ALA B 1 530 ? -7.5 -50.188 -37.031 1 96.62 530 ALA B O 1
ATOM 9652 N N . TYR B 1 531 ? -8.664 -51.969 -37.594 1 97.06 531 TYR B N 1
ATOM 9653 C CA . TYR B 1 531 ? -7.547 -52.625 -38.312 1 97.06 531 TYR B CA 1
ATOM 9654 C C . TYR B 1 531 ? -7.973 -53.125 -39.688 1 97.06 531 TYR B C 1
ATOM 9656 O O . TYR B 1 531 ? -8.906 -53.906 -39.781 1 97.06 531 TYR B O 1
ATOM 9664 N N . LEU B 1 532 ? -7.285 -52.656 -40.688 1 96.56 532 LEU B N 1
ATOM 9665 C CA . LEU B 1 532 ? -7.598 -52.969 -42.062 1 96.56 532 LEU B CA 1
ATOM 9666 C C . LEU B 1 532 ? -6.387 -53.594 -42.75 1 96.56 532 LEU B C 1
ATOM 9668 O O . LEU B 1 532 ? -5.254 -53.156 -42.562 1 96.56 532 LEU B O 1
ATOM 9672 N N . LEU B 1 533 ? -6.656 -54.594 -43.562 1 96.19 533 LEU B N 1
ATOM 9673 C CA . LEU B 1 533 ? -5.672 -55.125 -44.5 1 96.19 533 LEU B CA 1
ATOM 9674 C C . LEU B 1 533 ? -6.086 -54.844 -45.938 1 96.19 533 LEU B C 1
ATOM 9676 O O . LEU B 1 533 ? -7.141 -55.312 -46.406 1 96.19 533 LEU B O 1
ATOM 9680 N N . VAL B 1 534 ? -5.293 -54.188 -46.625 1 95.88 534 VAL B N 1
ATOM 9681 C CA . VAL B 1 534 ? -5.625 -53.75 -48 1 95.88 534 VAL B CA 1
ATOM 9682 C C . VAL B 1 534 ? -4.652 -54.406 -48.969 1 95.88 534 VAL B C 1
ATOM 9684 O O . VAL B 1 534 ? -3.436 -54.25 -48.844 1 95.88 534 VAL B O 1
ATOM 9687 N N . ASP B 1 535 ? -5.211 -55.062 -49.906 1 94.5 535 ASP B N 1
ATOM 9688 C CA . ASP B 1 535 ? -4.402 -55.625 -50.969 1 94.5 535 ASP B CA 1
ATOM 9689 C C . ASP B 1 535 ? -4.176 -54.625 -52.094 1 94.5 535 ASP B C 1
ATOM 9691 O O . ASP B 1 535 ? -5.121 -54.188 -52.781 1 94.5 535 ASP B O 1
ATOM 9695 N N . GLY B 1 536 ? -3.002 -54.281 -52.375 1 91.81 536 GLY B N 1
ATOM 9696 C CA . GLY B 1 536 ? -2.662 -53.25 -53.344 1 91.81 536 GLY B CA 1
ATOM 9697 C C . GLY B 1 536 ? -2.906 -53.656 -54.781 1 91.81 536 GLY B C 1
ATOM 9698 O O . GLY B 1 536 ? -3.02 -52.812 -55.656 1 91.81 536 GLY B O 1
ATOM 9699 N N . THR B 1 537 ? -3.021 -54.938 -55 1 90.81 537 THR B N 1
ATOM 9700 C CA . THR B 1 537 ? -3.195 -55.438 -56.344 1 90.81 537 THR B CA 1
ATOM 9701 C C . THR B 1 537 ? -4.676 -55.625 -56.688 1 90.81 537 THR B C 1
ATOM 9703 O O . THR B 1 537 ? -5.16 -55.125 -57.688 1 90.81 537 THR B O 1
ATOM 9706 N N . SER B 1 538 ? -5.402 -56.281 -55.844 1 91.38 538 SER B N 1
ATOM 9707 C CA . SER B 1 538 ? -6.793 -56.625 -56.125 1 91.38 538 SER B CA 1
ATOM 9708 C C . SER B 1 538 ? -7.742 -55.531 -55.594 1 91.38 538 SER B C 1
ATOM 9710 O O . SER B 1 538 ? -8.859 -55.406 -56.094 1 91.38 538 SER B O 1
ATOM 9712 N N . GLY B 1 539 ? -7.32 -54.844 -54.594 1 92.62 539 GLY B N 1
ATOM 9713 C CA . GLY B 1 539 ? -8.203 -53.875 -53.938 1 92.62 539 GLY B CA 1
ATOM 9714 C C . GLY B 1 539 ? -9.078 -54.469 -52.875 1 92.62 539 GLY B C 1
ATOM 9715 O O . GLY B 1 539 ? -9.945 -53.812 -52.312 1 92.62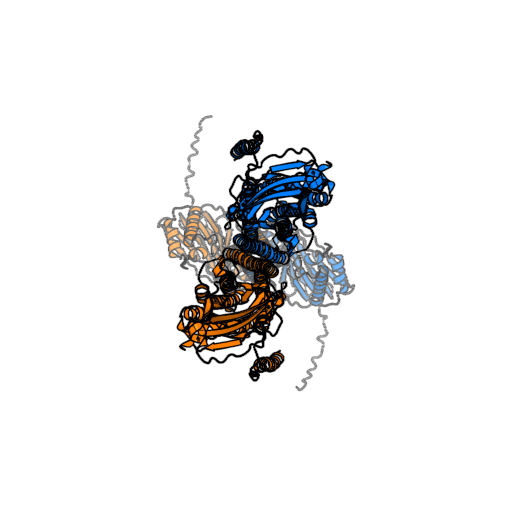 539 GLY B O 1
ATOM 9716 N N . LYS B 1 540 ? -8.859 -55.656 -52.531 1 95.31 540 LYS B N 1
ATOM 9717 C CA . LYS B 1 540 ? -9.633 -56.312 -51.5 1 95.31 540 LYS B CA 1
ATOM 9718 C C . LYS B 1 540 ? -9.242 -55.812 -50.125 1 95.31 540 LYS B C 1
ATOM 9720 O O . LYS B 1 540 ? -8.055 -55.688 -49.812 1 95.31 540 LYS B O 1
ATOM 9725 N N . VAL B 1 541 ? -10.227 -55.469 -49.344 1 96.12 541 VAL B N 1
ATOM 9726 C CA . VAL B 1 541 ? -9.992 -54.969 -47.969 1 96.12 541 VAL B CA 1
ATOM 9727 C C . VAL B 1 541 ? -10.625 -55.938 -46.969 1 96.12 541 VAL B C 1
ATOM 9729 O O . VAL B 1 541 ? -11.812 -56.25 -47.062 1 96.12 541 VAL B O 1
ATOM 9732 N N . THR B 1 542 ? -9.844 -56.375 -46.062 1 96.38 542 THR B N 1
ATOM 9733 C CA . THR B 1 542 ? -10.312 -57.094 -44.906 1 96.38 542 THR B CA 1
ATOM 9734 C C . THR B 1 542 ? -10.297 -56.219 -43.656 1 96.38 542 THR B C 1
ATOM 9736 O O . THR B 1 542 ? -9.242 -55.719 -43.25 1 96.38 542 THR B O 1
ATOM 9739 N N . TYR B 1 543 ? -11.43 -56.062 -43.094 1 95.12 543 TYR B N 1
ATOM 9740 C CA . TYR B 1 543 ? -11.602 -55.031 -42.062 1 95.12 543 TYR B CA 1
ATOM 9741 C C . TYR B 1 543 ? -12.188 -55.656 -40.781 1 95.12 543 TYR B C 1
ATOM 9743 O O . TYR B 1 543 ? -13.102 -56.469 -40.844 1 95.12 543 TYR B O 1
ATOM 9751 N N . SER B 1 544 ? -11.562 -55.281 -39.688 1 96.5 544 SER B N 1
ATOM 9752 C CA . SER B 1 544 ? -12.117 -55.594 -38.375 1 96.5 544 SER B CA 1
ATOM 9753 C C . SER B 1 544 ? -12.234 -54.344 -37.5 1 96.5 544 SER B C 1
ATOM 9755 O O . SER B 1 544 ? -11.422 -53.406 -37.625 1 96.5 544 SER B O 1
ATOM 9757 N N . ASN B 1 545 ? -13.234 -54.312 -36.656 1 95.25 545 ASN B N 1
ATOM 9758 C CA . ASN B 1 545 ? -13.547 -53.125 -35.875 1 95.25 545 ASN B CA 1
ATOM 9759 C C . ASN B 1 545 ? -13.734 -53.469 -34.406 1 95.25 545 ASN B C 1
ATOM 9761 O O . ASN B 1 545 ? -14.344 -54.5 -34.062 1 95.25 545 ASN B O 1
ATOM 9765 N N . ALA B 1 546 ? -13.133 -52.656 -33.562 1 94.5 546 ALA B N 1
ATOM 9766 C CA . ALA B 1 546 ? -13.352 -52.75 -32.125 1 94.5 546 ALA B CA 1
ATOM 9767 C C . ALA B 1 546 ? -13.945 -51.438 -31.578 1 94.5 546 ALA B C 1
ATOM 9769 O O . ALA B 1 546 ? -13.305 -50.719 -30.812 1 94.5 546 ALA B O 1
ATOM 9770 N N . GLY B 1 547 ? -15.18 -51.125 -31.953 1 92.38 547 GLY B N 1
ATOM 9771 C CA . GLY B 1 547 ? -15.914 -50 -31.438 1 92.38 547 GLY B CA 1
ATOM 9772 C C . GLY B 1 547 ? -15.477 -48.688 -32.062 1 92.38 547 GLY B C 1
ATOM 9773 O O . GLY B 1 547 ? -15.805 -47.594 -31.531 1 92.38 547 GLY B O 1
ATOM 9774 N N . HIS B 1 548 ? -14.656 -48.656 -33.031 1 94.88 548 HIS B N 1
ATOM 9775 C CA . HIS B 1 548 ? -14.164 -47.469 -33.688 1 94.88 548 HIS B CA 1
ATOM 9776 C C . HIS B 1 548 ? -15.211 -46.906 -34.656 1 94.88 548 HIS B C 1
ATOM 9778 O O . HIS B 1 548 ? -16.109 -47.625 -35.094 1 94.88 548 HIS B O 1
ATOM 9784 N N . PRO B 1 549 ? -15.203 -45.625 -34.969 1 94.25 549 PRO B N 1
ATOM 9785 C CA . PRO B 1 549 ? -16.156 -45.062 -35.938 1 94.25 549 PRO B CA 1
ATOM 9786 C C . PRO B 1 549 ? -16.094 -45.781 -37.312 1 94.25 549 PRO B C 1
ATOM 9788 O O . PRO B 1 549 ? -15.07 -46.344 -37.656 1 94.25 549 PRO B O 1
ATOM 9791 N N . PRO B 1 550 ? -17.188 -45.688 -38 1 95.12 550 PRO B N 1
ATOM 9792 C CA . PRO B 1 550 ? -17.25 -46.375 -39.281 1 95.12 550 PRO B CA 1
ATOM 9793 C C . PRO B 1 550 ? -16.266 -45.812 -40.312 1 95.12 550 PRO B C 1
ATOM 9795 O O . PRO B 1 550 ? -15.914 -44.625 -40.25 1 95.12 550 PRO B O 1
ATOM 9798 N N . LEU B 1 551 ? -15.875 -46.656 -41.219 1 95.62 551 LEU B N 1
ATOM 9799 C CA . LEU B 1 551 ? -15.062 -46.219 -42.344 1 95.62 551 LEU B CA 1
ATOM 9800 C C . LEU B 1 551 ? -15.914 -45.5 -43.375 1 95.62 551 LEU B C 1
ATOM 9802 O O . LEU B 1 551 ? -17.125 -45.688 -43.438 1 95.62 551 LEU B O 1
ATOM 9806 N N . VAL B 1 552 ? -15.266 -44.688 -44.125 1 94.94 552 VAL B N 1
ATOM 9807 C CA . VAL B 1 552 ? -15.953 -44 -45.219 1 94.94 552 VAL B CA 1
ATOM 9808 C C . VAL B 1 552 ? -15.258 -44.312 -46.562 1 94.94 552 VAL B C 1
ATOM 9810 O O . VAL B 1 552 ? -14.062 -44.062 -46.719 1 94.94 552 VAL B O 1
ATOM 9813 N N . ALA B 1 553 ? -15.977 -44.938 -47.438 1 93.75 553 ALA B N 1
ATOM 9814 C CA . ALA B 1 553 ? -15.477 -45.188 -48.781 1 93.75 553 ALA B CA 1
ATOM 9815 C C . ALA B 1 553 ? -16.125 -44.219 -49.812 1 93.75 553 ALA B C 1
ATOM 9817 O O . ALA B 1 553 ? -17.344 -44.062 -49.812 1 93.75 553 ALA B O 1
ATOM 9818 N N . ILE B 1 554 ? -15.344 -43.656 -50.562 1 91.5 554 ILE B N 1
ATOM 9819 C CA . ILE B 1 554 ? -15.836 -42.75 -51.562 1 91.5 554 ILE B CA 1
ATOM 9820 C C . ILE B 1 554 ? -15.5 -43.281 -52.969 1 91.5 554 ILE B C 1
ATOM 9822 O O . ILE B 1 554 ? -14.328 -43.469 -53.281 1 91.5 554 ILE B O 1
ATOM 9826 N N . ALA B 1 555 ? -16.531 -43.438 -53.719 1 87.81 555 ALA B N 1
ATOM 9827 C CA . ALA B 1 555 ? -16.344 -43.906 -55.094 1 87.81 555 ALA B CA 1
ATOM 9828 C C . ALA B 1 555 ? -15.961 -42.75 -56.031 1 87.81 555 ALA B C 1
ATOM 9830 O O . ALA B 1 555 ? -16.531 -41.656 -55.938 1 87.81 555 ALA B O 1
ATOM 9831 N N . ARG B 1 556 ? -14.953 -42.875 -56.812 1 77 556 ARG B N 1
ATOM 9832 C CA . ARG B 1 556 ? -14.523 -41.812 -57.719 1 77 556 ARG B CA 1
ATOM 9833 C C . ARG B 1 556 ? -15.586 -41.562 -58.781 1 77 556 ARG B C 1
ATOM 9835 O O . ARG B 1 556 ? -15.773 -40.406 -59.188 1 77 556 ARG B O 1
ATOM 9842 N N . SER B 1 557 ? -16.234 -42.656 -59.219 1 75.38 557 SER B N 1
ATOM 9843 C CA . SER B 1 557 ? -17.188 -42.562 -60.344 1 75.38 557 SER B CA 1
ATOM 9844 C C . SER B 1 557 ? -18.406 -41.719 -59.938 1 75.38 557 SER B C 1
ATOM 9846 O O . SER B 1 557 ? -18.844 -40.844 -60.688 1 75.38 557 SER B O 1
ATOM 9848 N N . SER B 1 558 ? -18.922 -41.938 -58.75 1 76.44 558 SER B N 1
ATOM 9849 C CA . SER B 1 558 ? -20.172 -41.312 -58.312 1 76.44 558 SER B CA 1
ATOM 9850 C C . SER B 1 558 ? -19.922 -40.188 -57.344 1 76.44 558 SER B C 1
ATOM 9852 O O . SER B 1 558 ? -20.766 -39.312 -57.156 1 76.44 558 SER B O 1
ATOM 9854 N N . GLY B 1 559 ? -18.766 -40.188 -56.812 1 78.12 559 GLY B N 1
ATOM 9855 C CA . GLY B 1 559 ? -18.469 -39.219 -55.781 1 78.12 559 GLY B CA 1
ATOM 9856 C C . GLY B 1 559 ? -19.266 -39.406 -54.5 1 78.12 559 GLY B C 1
ATOM 9857 O O . GLY B 1 559 ? -19.234 -38.562 -53.594 1 78.12 559 GLY B O 1
ATOM 9858 N N . THR B 1 560 ? -19.969 -40.469 -54.406 1 82.38 560 THR B N 1
ATOM 9859 C CA . THR B 1 560 ? -20.828 -40.719 -53.25 1 82.38 560 THR B CA 1
ATOM 9860 C C . THR B 1 560 ? -20.047 -41.375 -52.125 1 82.38 560 THR B C 1
ATOM 9862 O O . THR B 1 560 ? -19.25 -42.281 -52.375 1 82.38 560 THR B O 1
ATOM 9865 N N . ALA B 1 561 ? -20.203 -40.844 -50.875 1 85.94 561 ALA B N 1
ATOM 9866 C CA . ALA B 1 561 ? -19.578 -41.406 -49.688 1 85.94 561 ALA B CA 1
ATOM 9867 C C . ALA B 1 561 ? -20.453 -42.5 -49.094 1 85.94 561 ALA B C 1
ATOM 9869 O O . ALA B 1 561 ? -21.656 -42.312 -48.875 1 85.94 561 ALA B O 1
ATOM 9870 N N . LYS B 1 562 ? -19.891 -43.719 -48.969 1 87.69 562 LYS B N 1
ATOM 9871 C CA . LYS B 1 562 ? -20.578 -44.812 -48.344 1 87.69 562 LYS B CA 1
ATOM 9872 C C . LYS B 1 562 ? -19.922 -45.219 -47.031 1 87.69 562 LYS B C 1
ATOM 9874 O O . LYS B 1 562 ? -18.703 -45.344 -46.938 1 87.69 562 LYS B O 1
ATOM 9879 N N . GLU B 1 563 ? -20.719 -45.344 -46.031 1 91.5 563 GLU B N 1
ATOM 9880 C CA . GLU B 1 563 ? -20.234 -45.75 -44.719 1 91.5 563 GLU B CA 1
ATOM 9881 C C . GLU B 1 563 ? -20.125 -47.281 -44.625 1 91.5 563 GLU B C 1
ATOM 9883 O O . GLU B 1 563 ? -21.031 -48 -45.062 1 91.5 563 GLU B O 1
ATOM 9888 N N . ILE B 1 564 ? -19.031 -47.688 -44.219 1 93.12 564 ILE B N 1
ATOM 9889 C CA . ILE B 1 564 ? -18.828 -49.125 -43.938 1 93.12 564 ILE B CA 1
ATOM 9890 C C . ILE B 1 564 ? -18.859 -49.344 -42.438 1 93.12 564 ILE B C 1
ATOM 9892 O O . ILE B 1 564 ? -17.828 -49.188 -41.75 1 93.12 564 ILE B O 1
ATOM 9896 N N . PHE B 1 565 ? -19.969 -49.75 -41.969 1 90.25 565 PHE B N 1
ATOM 9897 C CA . PHE B 1 565 ? -20.141 -49.969 -40.562 1 90.25 565 PHE B CA 1
ATOM 9898 C C . PHE B 1 565 ? -19.984 -51.438 -40.188 1 90.25 565 PHE B C 1
ATOM 9900 O O . PHE B 1 565 ? -20.578 -52.312 -40.844 1 90.25 565 PHE B O 1
ATOM 9907 N N . LEU B 1 566 ? -19.188 -51.719 -39.344 1 91.38 566 LEU B N 1
ATOM 9908 C CA . LEU B 1 566 ? -19 -53.031 -38.75 1 91.38 566 LEU B CA 1
ATOM 9909 C C . LEU B 1 566 ? -19.109 -52.969 -37.25 1 91.38 566 LEU B C 1
ATOM 9911 O O . LEU B 1 566 ? -18.297 -52.312 -36.562 1 91.38 566 LEU B O 1
ATOM 9915 N N . PRO B 1 567 ? -20.188 -53.5 -36.75 1 87.88 567 PRO B N 1
ATOM 9916 C CA . PRO B 1 567 ? -20.344 -53.438 -35.281 1 87.88 567 PRO B CA 1
ATOM 9917 C C . PRO B 1 567 ? -19.203 -54.156 -34.562 1 87.88 567 PRO B C 1
ATOM 9919 O O . PRO B 1 567 ? -18.703 -55.156 -35 1 87.88 567 PRO B O 1
ATOM 9922 N N . GLY B 1 568 ? -18.75 -53.562 -33.562 1 85.94 568 GLY B N 1
ATOM 9923 C CA . GLY B 1 568 ? -17.75 -54.125 -32.688 1 85.94 568 GLY B CA 1
ATOM 9924 C C . GLY B 1 568 ? -17.766 -53.562 -31.297 1 85.94 568 GLY B C 1
ATOM 9925 O O . GLY B 1 568 ? -18.156 -52.406 -31.094 1 85.94 568 GLY B O 1
ATOM 9926 N N . TRP B 1 569 ? -17.438 -54.344 -30.297 1 86.19 569 TRP B N 1
ATOM 9927 C CA . TRP B 1 569 ? -17.344 -53.875 -28.922 1 86.19 569 TRP B CA 1
ATOM 9928 C C . TRP B 1 569 ? -16.047 -53.094 -28.703 1 86.19 569 TRP B C 1
ATOM 9930 O O . TRP B 1 569 ? -15.062 -53.281 -29.406 1 86.19 569 TRP B O 1
ATOM 9940 N N . ILE B 1 570 ? -16.094 -52.219 -27.812 1 87.44 570 ILE B N 1
ATOM 9941 C CA . ILE B 1 570 ? -14.906 -51.469 -27.453 1 87.44 570 ILE B CA 1
ATOM 9942 C C . ILE B 1 570 ? -13.922 -52.344 -26.688 1 87.44 570 ILE B C 1
ATOM 9944 O O . ILE B 1 570 ? -14.336 -53.312 -26.031 1 87.44 570 ILE B O 1
ATOM 9948 N N . MET B 1 571 ? -12.68 -52.062 -26.812 1 87.56 571 MET B N 1
ATOM 9949 C CA . MET B 1 571 ? -11.656 -52.844 -26.109 1 87.56 571 MET B CA 1
ATOM 9950 C C . MET B 1 571 ? -11.547 -52.375 -24.656 1 87.56 571 MET B C 1
ATOM 9952 O O . MET B 1 571 ? -11.758 -51.188 -24.359 1 87.56 571 MET B O 1
ATOM 9956 N N . GLY B 1 572 ? -11.219 -53.312 -23.734 1 76.38 572 GLY B N 1
ATOM 9957 C CA . GLY B 1 572 ? -11.008 -52.969 -22.328 1 76.38 572 GLY B CA 1
ATOM 9958 C C . GLY B 1 572 ? -12.188 -53.344 -21.453 1 76.38 572 GLY B C 1
ATOM 9959 O O . GLY B 1 572 ? -12.055 -53.375 -20.219 1 76.38 572 GLY B O 1
ATOM 9960 N N . MET B 1 573 ? -13.32 -53.594 -22.062 1 70.44 573 MET B N 1
ATOM 9961 C CA . MET B 1 573 ? -14.523 -53.938 -21.297 1 70.44 573 MET B CA 1
ATOM 9962 C C . MET B 1 573 ? -14.547 -55.406 -20.953 1 70.44 573 MET B C 1
ATOM 9964 O O . MET B 1 573 ? -14.844 -55.781 -19.812 1 70.44 573 MET B O 1
ATOM 9968 N N . ASP B 1 574 ? -14.227 -56.188 -21.984 1 76.31 574 ASP B N 1
ATOM 9969 C CA . ASP B 1 574 ? -14.273 -57.656 -21.875 1 76.31 574 ASP B CA 1
ATOM 9970 C C . ASP B 1 574 ? -13.016 -58.281 -22.453 1 76.31 574 ASP B C 1
ATOM 9972 O O . ASP B 1 574 ? -12.531 -57.844 -23.5 1 76.31 574 ASP B O 1
ATOM 9976 N N . PRO B 1 575 ? -12.445 -59.281 -21.719 1 78.12 575 PRO B N 1
ATOM 9977 C CA . PRO B 1 575 ? -11.258 -59.938 -22.266 1 78.12 575 PRO B CA 1
ATOM 9978 C C . PRO B 1 575 ? -11.555 -60.688 -23.562 1 78.12 575 PRO B C 1
ATOM 9980 O O . PRO B 1 575 ? -10.648 -60.906 -24.375 1 78.12 575 PRO B O 1
ATOM 9983 N N . SER B 1 576 ? -12.781 -61.094 -23.672 1 82.88 576 SER B N 1
ATOM 9984 C CA . SER B 1 576 ? -13.172 -61.75 -24.922 1 82.88 576 SER B CA 1
ATOM 9985 C C . SER B 1 576 ? -13.828 -60.781 -25.891 1 82.88 576 SER B C 1
ATOM 9987 O O . SER B 1 576 ? -15.047 -60.594 -25.859 1 82.88 576 SER B O 1
ATOM 9989 N N . LEU B 1 577 ? -13.07 -60.219 -26.641 1 84.12 577 LEU B N 1
ATOM 9990 C CA . LEU B 1 577 ? -13.562 -59.25 -27.609 1 84.12 577 LEU B CA 1
ATOM 9991 C C . LEU B 1 577 ? -14.398 -59.938 -28.688 1 84.12 577 LEU B C 1
ATOM 9993 O O . LEU B 1 577 ? -13.969 -60.906 -29.281 1 84.12 577 LEU B O 1
ATOM 9997 N N . LYS B 1 578 ? -15.555 -59.469 -28.859 1 84.69 578 LYS B N 1
ATOM 9998 C CA . LYS B 1 578 ? -16.406 -59.938 -29.938 1 84.69 578 LYS B CA 1
ATOM 9999 C C . LYS B 1 578 ? -16.328 -59 -31.156 1 84.69 578 LYS B C 1
ATOM 10001 O O . LYS B 1 578 ? -16.891 -57.906 -31.125 1 84.69 578 LYS B O 1
ATOM 10006 N N . ASN B 1 579 ? -15.555 -59.406 -32.031 1 86.94 579 ASN B N 1
ATOM 10007 C CA . ASN B 1 579 ? -15.43 -58.625 -33.281 1 86.94 579 ASN B CA 1
ATOM 10008 C C . ASN B 1 579 ? -15.539 -59.531 -34.5 1 86.94 579 ASN B C 1
ATOM 10010 O O . ASN B 1 579 ? -15.359 -60.75 -34.438 1 86.94 579 ASN B O 1
ATOM 10014 N N . SER B 1 580 ? -15.984 -58.906 -35.562 1 89.44 580 SER B N 1
ATOM 10015 C CA . SER B 1 580 ? -16.156 -59.594 -36.844 1 89.44 580 SER B CA 1
ATOM 10016 C C . SER B 1 580 ? -15.242 -59.031 -37.906 1 89.44 580 SER B C 1
ATOM 10018 O O . SER B 1 580 ? -14.516 -58.062 -37.688 1 89.44 580 SER B O 1
ATOM 10020 N N . VAL B 1 581 ? -15.188 -59.781 -38.938 1 93.94 581 VAL B N 1
ATOM 10021 C CA . VAL B 1 581 ? -14.414 -59.344 -40.094 1 93.94 581 VAL B CA 1
ATOM 10022 C C . VAL B 1 581 ? -15.344 -59.062 -41.25 1 93.94 581 VAL B C 1
ATOM 10024 O O . VAL B 1 581 ? -16.312 -59.781 -41.469 1 93.94 581 VAL B O 1
ATOM 10027 N N . ALA B 1 582 ? -15.141 -58.031 -41.844 1 94.38 582 ALA B N 1
ATOM 10028 C CA . ALA B 1 582 ? -15.852 -57.688 -43.062 1 94.38 582 ALA B CA 1
ATOM 10029 C C . ALA B 1 582 ? -14.891 -57.562 -44.25 1 94.38 582 ALA B C 1
ATOM 10031 O O . ALA B 1 582 ? -13.766 -57.062 -44.094 1 94.38 582 ALA B O 1
ATOM 10032 N N . GLU B 1 583 ? -15.352 -58.031 -45.375 1 95.5 583 GLU B N 1
ATOM 10033 C CA . GLU B 1 583 ? -14.555 -57.906 -46.594 1 95.5 583 GLU B CA 1
ATOM 10034 C C . GLU B 1 583 ? -15.297 -57.125 -47.656 1 95.5 583 GLU B C 1
ATOM 10036 O O . GLU B 1 583 ? -16.516 -57.25 -47.812 1 95.5 583 GLU B O 1
ATOM 10041 N N . PHE B 1 584 ? -14.617 -56.25 -48.25 1 94.25 584 PHE B N 1
ATOM 10042 C CA . PHE B 1 584 ? -15.188 -55.5 -49.375 1 94.25 584 PHE B CA 1
ATOM 10043 C C . PHE B 1 584 ? -14.125 -55.188 -50.406 1 94.25 584 PHE B C 1
ATOM 10045 O O . PHE B 1 584 ? -12.93 -55.375 -50.156 1 94.25 584 PHE B O 1
ATOM 10052 N N . GLN B 1 585 ? -14.555 -54.75 -51.594 1 93.88 585 GLN B N 1
ATOM 10053 C CA . GLN B 1 585 ? -13.656 -54.531 -52.719 1 93.88 585 GLN B CA 1
ATOM 10054 C C . GLN B 1 585 ? -13.625 -53.031 -53.094 1 93.88 585 GLN B C 1
ATOM 10056 O O . GLN B 1 585 ? -14.68 -52.406 -53.219 1 93.88 585 GLN B O 1
ATOM 10061 N N . LEU B 1 586 ? -12.445 -52.562 -53.188 1 92.5 586 LEU B N 1
ATOM 10062 C CA . LEU B 1 586 ? -12.273 -51.219 -53.688 1 92.5 586 LEU B CA 1
ATOM 10063 C C . LEU B 1 586 ? -12.148 -51.188 -55.219 1 92.5 586 LEU B C 1
ATOM 10065 O O . LEU B 1 586 ? -11.492 -52.062 -55.781 1 92.5 586 LEU B O 1
ATOM 10069 N N . GLU B 1 587 ? -12.75 -50.312 -55.781 1 90.69 587 GLU B N 1
ATOM 10070 C CA . GLU B 1 587 ? -12.586 -50.094 -57.219 1 90.69 587 GLU B CA 1
ATOM 10071 C C . GLU B 1 587 ? -11.484 -49.094 -57.5 1 90.69 587 GLU B C 1
ATOM 10073 O O . GLU B 1 587 ? -11.172 -48.25 -56.656 1 90.69 587 GLU B O 1
ATOM 10078 N N . PRO B 1 588 ? -10.875 -49.25 -58.719 1 89.88 588 PRO B N 1
ATOM 10079 C CA . PRO B 1 588 ? -9.828 -48.312 -59.062 1 89.88 588 PRO B CA 1
ATOM 10080 C C . PRO B 1 588 ? -10.297 -46.844 -58.969 1 89.88 588 PRO B C 1
ATOM 10082 O O . PRO B 1 588 ? -11.32 -46.5 -59.531 1 89.88 588 PRO B O 1
ATOM 10085 N N . GLY B 1 589 ? -9.617 -46.062 -58.156 1 89.31 589 GLY B N 1
ATOM 10086 C CA . GLY B 1 589 ? -9.945 -44.656 -57.969 1 89.31 589 GLY B CA 1
ATOM 10087 C C . GLY B 1 589 ? -10.695 -44.375 -56.656 1 89.31 589 GLY B C 1
ATOM 10088 O O . GLY B 1 589 ? -10.906 -43.219 -56.312 1 89.31 589 GLY B O 1
ATOM 10089 N N . ASP B 1 590 ? -11.078 -45.375 -55.969 1 92 590 ASP B N 1
ATOM 10090 C CA . ASP B 1 590 ? -11.812 -45.219 -54.719 1 92 590 ASP B CA 1
ATOM 10091 C C . ASP B 1 590 ? -10.906 -44.688 -53.594 1 92 590 ASP B C 1
ATOM 10093 O O . ASP B 1 590 ? -9.695 -44.906 -53.625 1 92 590 ASP B O 1
ATOM 10097 N N . ARG B 1 591 ? -11.484 -43.938 -52.688 1 94.75 591 ARG B N 1
ATOM 10098 C CA . ARG B 1 591 ? -10.812 -43.406 -51.5 1 94.75 591 ARG B CA 1
ATOM 10099 C C . ARG B 1 591 ? -11.406 -43.969 -50.219 1 94.75 591 ARG B C 1
ATOM 10101 O O . ARG B 1 591 ? -12.625 -44.062 -50.094 1 94.75 591 ARG B O 1
ATOM 10108 N N . LEU B 1 592 ? -10.586 -44.375 -49.375 1 95.06 592 LEU B N 1
ATOM 10109 C CA . LEU B 1 592 ? -10.992 -44.875 -48.062 1 95.06 592 LEU B CA 1
ATOM 10110 C C . LEU B 1 592 ? -10.523 -43.938 -46.938 1 95.06 592 LEU B C 1
ATOM 10112 O O . LEU B 1 592 ? -9.359 -43.531 -46.938 1 95.06 592 LEU B O 1
ATOM 10116 N N . ILE B 1 593 ? -11.406 -43.594 -46.094 1 96.31 593 ILE B N 1
ATOM 10117 C CA . ILE B 1 593 ? -11.102 -42.688 -45 1 96.31 593 ILE B CA 1
ATOM 10118 C C . ILE B 1 593 ? -11.281 -43.375 -43.656 1 96.31 593 ILE B C 1
ATOM 10120 O O . ILE B 1 593 ? -12.32 -43.969 -43.406 1 96.31 593 ILE B O 1
ATOM 10124 N N . ILE B 1 594 ? -10.297 -43.281 -42.75 1 97.06 594 ILE B N 1
ATOM 10125 C CA . ILE B 1 594 ? -10.328 -43.719 -41.375 1 97.06 594 ILE B CA 1
ATOM 10126 C C . ILE B 1 594 ? -10.102 -42.5 -40.438 1 97.06 594 ILE B C 1
ATOM 10128 O O . ILE B 1 594 ? -9.195 -41.719 -40.688 1 97.06 594 ILE B O 1
ATOM 10132 N N . TYR B 1 595 ? -10.844 -42.375 -39.438 1 96.69 595 TYR B N 1
ATOM 10133 C CA . TYR B 1 595 ? -10.773 -41.188 -38.625 1 96.69 595 TYR B CA 1
ATOM 10134 C C . TYR B 1 595 ? -11.148 -41.469 -37.188 1 96.69 595 TYR B C 1
ATOM 10136 O O . TYR B 1 595 ? -11.633 -42.562 -36.875 1 96.69 595 TYR B O 1
ATOM 10144 N N . THR B 1 596 ? -10.867 -40.594 -36.281 1 95.06 596 THR B N 1
ATOM 10145 C CA . THR B 1 596 ? -11.258 -40.719 -34.875 1 95.06 596 THR B CA 1
ATOM 10146 C C . THR B 1 596 ? -12.453 -39.812 -34.562 1 95.06 596 THR B C 1
ATOM 10148 O O . THR B 1 596 ? -12.758 -38.906 -35.344 1 95.06 596 THR B O 1
ATOM 10151 N N . ASP B 1 597 ? -13.094 -40.062 -33.438 1 93.19 597 ASP B N 1
ATOM 10152 C CA . ASP B 1 597 ? -14.344 -39.375 -33.125 1 93.19 597 ASP B CA 1
ATOM 10153 C C . ASP B 1 597 ? -14.102 -37.938 -32.719 1 93.19 597 ASP B C 1
ATOM 10155 O O . ASP B 1 597 ? -15.039 -37.125 -32.625 1 93.19 597 ASP B O 1
ATOM 10159 N N . GLY B 1 598 ? -12.906 -37.562 -32.531 1 92.44 598 GLY B N 1
ATOM 10160 C CA . GLY B 1 598 ? -12.602 -36.156 -32.219 1 92.44 598 GLY B CA 1
ATOM 10161 C C . GLY B 1 598 ? -13.062 -35.219 -33.312 1 92.44 598 GLY B C 1
ATOM 10162 O O . GLY B 1 598 ? -13.352 -34.031 -33.031 1 92.44 598 GLY B O 1
ATOM 10163 N N . ILE B 1 599 ? -13.117 -35.656 -34.531 1 93.88 599 ILE B N 1
ATOM 10164 C CA . ILE B 1 599 ? -13.531 -34.812 -35.656 1 93.88 599 ILE B CA 1
ATOM 10165 C C . ILE B 1 599 ? -15.047 -34.625 -35.625 1 93.88 599 ILE B C 1
ATOM 10167 O O . ILE B 1 599 ? -15.531 -33.5 -35.656 1 93.88 599 ILE B O 1
ATOM 10171 N N . THR B 1 600 ? -15.758 -35.656 -35.5 1 94.38 600 THR B N 1
ATOM 10172 C CA . THR B 1 600 ? -17.219 -35.594 -35.562 1 94.38 600 THR B CA 1
ATOM 10173 C C . THR B 1 600 ? -17.781 -35.062 -34.25 1 94.38 600 THR B C 1
ATOM 10175 O O . THR B 1 600 ? -18.859 -34.438 -34.25 1 94.38 600 THR B O 1
ATOM 10178 N N . GLU B 1 601 ? -17.109 -35.219 -33.156 1 93.12 601 GLU B N 1
ATOM 10179 C CA . GLU B 1 601 ? -17.625 -34.812 -31.875 1 93.12 601 GLU B CA 1
ATOM 10180 C C . GLU B 1 601 ? -17.094 -33.438 -31.469 1 93.12 601 GLU B C 1
ATOM 10182 O O . GLU B 1 601 ? -17.359 -32.969 -30.359 1 93.12 601 GLU B O 1
ATOM 10187 N N . ALA B 1 602 ? -16.391 -32.844 -32.281 1 93.31 602 ALA B N 1
ATOM 10188 C CA . ALA B 1 602 ? -15.898 -31.5 -31.984 1 93.31 602 ALA B CA 1
ATOM 10189 C C . ALA B 1 602 ? -17.062 -30.531 -31.75 1 93.31 602 ALA B C 1
ATOM 10191 O O . ALA B 1 602 ? -18.062 -30.578 -32.469 1 93.31 602 ALA B O 1
ATOM 10192 N N . ARG B 1 603 ? -16.906 -29.672 -30.703 1 92.88 603 ARG B N 1
ATOM 10193 C CA . ARG B 1 603 ? -18 -28.797 -30.297 1 92.88 603 ARG B CA 1
ATOM 10194 C C . ARG B 1 603 ? -17.656 -27.344 -30.531 1 92.88 603 ARG B C 1
ATOM 10196 O O . ARG B 1 603 ? -16.516 -26.922 -30.297 1 92.88 603 ARG B O 1
ATOM 10203 N N . ASN B 1 604 ? -18.625 -26.562 -30.891 1 90.69 604 ASN B N 1
ATOM 10204 C CA . ASN B 1 604 ? -18.453 -25.125 -31.016 1 90.69 604 ASN B CA 1
ATOM 10205 C C . ASN B 1 604 ? -18.812 -24.391 -29.719 1 90.69 604 ASN B C 1
ATOM 10207 O O . ASN B 1 604 ? -19.062 -25.031 -28.688 1 90.69 604 ASN B O 1
ATOM 10211 N N . GLN B 1 605 ? -18.719 -23.125 -29.719 1 88.38 605 GLN B N 1
ATOM 10212 C CA . GLN B 1 605 ? -18.938 -22.312 -28.547 1 88.38 605 GLN B CA 1
ATOM 10213 C C . GLN B 1 605 ? -20.359 -22.469 -28 1 88.38 605 GLN B C 1
ATOM 10215 O O . GLN B 1 605 ? -20.594 -22.328 -26.797 1 88.38 605 GLN B O 1
ATOM 10220 N N . LYS B 1 606 ? -21.312 -22.828 -28.844 1 90.44 606 LYS B N 1
ATOM 10221 C CA . LYS B 1 606 ? -22.719 -23 -28.453 1 90.44 606 LYS B CA 1
ATOM 10222 C C . LYS B 1 606 ? -23 -24.422 -28 1 90.44 606 LYS B C 1
ATOM 10224 O O . LYS B 1 606 ? -24.109 -24.75 -27.578 1 90.44 606 LYS B O 1
ATOM 10229 N N . GLY B 1 607 ? -22.016 -25.328 -28.078 1 89.81 607 GLY B N 1
ATOM 10230 C CA . GLY B 1 607 ? -22.141 -26.703 -27.641 1 89.81 607 GLY B CA 1
ATOM 10231 C C . GLY B 1 607 ? -22.609 -27.641 -28.75 1 89.81 607 GLY B C 1
ATOM 10232 O O . GLY B 1 607 ? -22.891 -28.812 -28.5 1 89.81 607 GLY B O 1
ATOM 10233 N N . GLU B 1 608 ? -22.75 -27.078 -29.875 1 92.56 608 GLU B N 1
ATOM 10234 C CA . GLU B 1 608 ? -23.141 -27.891 -31.016 1 92.56 608 GLU B CA 1
ATOM 10235 C C . GLU B 1 608 ? -21.984 -28.75 -31.516 1 92.56 608 GLU B C 1
ATOM 10237 O O . GLU B 1 608 ? -20.844 -28.281 -31.594 1 92.56 608 GLU B O 1
ATOM 10242 N N . ILE B 1 609 ? -22.281 -30 -31.844 1 94.06 609 ILE B N 1
ATOM 10243 C CA . ILE B 1 609 ? -21.234 -30.906 -32.312 1 94.06 609 ILE B CA 1
ATOM 10244 C C . ILE B 1 609 ? -21.078 -30.781 -33.812 1 94.06 609 ILE B C 1
ATOM 10246 O O . ILE B 1 609 ? -22.031 -30.422 -34.531 1 94.06 609 ILE B O 1
ATOM 10250 N N . PHE B 1 610 ? -19.984 -30.953 -34.406 1 94.44 610 PHE B N 1
ATOM 10251 C CA . PHE B 1 610 ? -19.719 -30.906 -35.844 1 94.44 610 PHE B CA 1
ATOM 10252 C C . PHE B 1 610 ? -20.578 -31.906 -36.594 1 94.44 610 PHE B C 1
ATOM 10254 O O . PHE B 1 610 ? -21.219 -31.547 -37.594 1 94.44 610 PHE B O 1
ATOM 10261 N N . GLY B 1 611 ? -20.625 -33.188 -36.125 1 93.19 611 GLY B N 1
ATOM 10262 C CA . GLY B 1 611 ? -21.578 -34.188 -36.594 1 93.19 611 GLY B CA 1
ATOM 10263 C C . GLY B 1 611 ? -21.109 -34.938 -37.812 1 93.19 611 GLY B C 1
ATOM 10264 O O . GLY B 1 611 ? -20.219 -34.469 -38.531 1 93.19 611 GLY B O 1
ATOM 10265 N N . PHE B 1 612 ? -21.766 -36.125 -38.156 1 93.06 612 PHE B N 1
ATOM 10266 C CA . PHE B 1 612 ? -21.438 -37 -39.281 1 93.06 612 PHE B CA 1
ATOM 10267 C C . PHE B 1 612 ? -21.859 -36.375 -40.594 1 93.06 612 PHE B C 1
ATOM 10269 O O . PHE B 1 612 ? -21.156 -36.5 -41.594 1 93.06 612 PHE B O 1
ATOM 10276 N N . GLN B 1 613 ? -22.906 -35.656 -40.562 1 91.62 613 GLN B N 1
ATOM 10277 C CA . GLN B 1 613 ? -23.453 -35.094 -41.812 1 91.62 613 GLN B CA 1
ATOM 10278 C C . GLN B 1 613 ? -22.516 -34.062 -42.406 1 91.62 613 GLN B C 1
ATOM 10280 O O . GLN B 1 613 ? -22.203 -34.125 -43.594 1 91.62 613 GLN B O 1
ATOM 10285 N N . ARG B 1 614 ? -22.109 -33.125 -41.594 1 93.31 614 ARG B N 1
ATOM 10286 C CA . ARG B 1 614 ? -21.188 -32.125 -42.062 1 93.31 614 ARG B CA 1
ATOM 10287 C C . ARG B 1 614 ? -19.859 -32.75 -42.5 1 93.31 614 ARG B C 1
ATOM 10289 O O . ARG B 1 614 ? -19.266 -32.312 -43.5 1 93.31 614 ARG B O 1
ATOM 10296 N N . PHE B 1 615 ? -19.438 -33.719 -41.75 1 94.44 615 PHE B N 1
ATOM 10297 C CA . PHE B 1 615 ? -18.203 -34.406 -42.031 1 94.44 615 PHE B CA 1
ATOM 10298 C C . PHE B 1 615 ? -18.266 -35.094 -43.406 1 94.44 615 PHE B C 1
ATOM 10300 O O . PHE B 1 615 ? -17.391 -34.875 -44.25 1 94.44 615 PHE B O 1
ATOM 10307 N N . TYR B 1 616 ? -19.375 -35.844 -43.75 1 91.25 616 TYR B N 1
ATOM 10308 C CA . TYR B 1 616 ? -19.531 -36.562 -45.031 1 91.25 616 TYR B CA 1
ATOM 10309 C C . TYR B 1 616 ? -19.688 -35.562 -46.188 1 91.25 616 TYR B C 1
ATOM 10311 O O . TYR B 1 616 ? -19.172 -35.781 -47.281 1 91.25 616 TYR B O 1
ATOM 10319 N N . LYS B 1 617 ? -20.422 -34.531 -45.906 1 90.25 617 LYS B N 1
ATOM 10320 C CA . LYS B 1 617 ? -20.594 -33.5 -46.938 1 90.25 617 LYS B CA 1
ATOM 10321 C C . LYS B 1 617 ? -19.266 -32.875 -47.344 1 90.25 617 LYS B C 1
ATOM 10323 O O . LYS B 1 617 ? -19 -32.688 -48.531 1 90.25 617 LYS B O 1
ATOM 10328 N N . LEU B 1 618 ? -18.484 -32.594 -46.312 1 92.56 618 LEU B N 1
ATOM 10329 C CA . LEU B 1 618 ? -17.188 -31.984 -46.594 1 92.56 618 LEU B CA 1
ATOM 10330 C C . LEU B 1 618 ? -16.281 -32.938 -47.375 1 92.56 618 LEU B C 1
ATOM 10332 O O . LEU B 1 618 ? -15.539 -32.5 -48.25 1 92.56 618 LEU B O 1
ATOM 10336 N N . LEU B 1 619 ? -16.312 -34.188 -47 1 91.69 619 LEU B N 1
ATOM 10337 C CA . LEU B 1 619 ? -15.516 -35.188 -47.719 1 91.69 619 LEU B CA 1
ATOM 10338 C C . LEU B 1 619 ? -15.953 -35.281 -49.188 1 91.69 619 LEU B C 1
ATOM 10340 O O . LEU B 1 619 ? -15.109 -35.344 -50.062 1 91.69 619 LEU B O 1
ATOM 10344 N N . ALA B 1 620 ? -17.234 -35.281 -49.406 1 86.31 620 ALA B N 1
ATOM 10345 C CA . ALA B 1 620 ? -17.797 -35.406 -50.75 1 86.31 620 ALA B CA 1
ATOM 10346 C C . ALA B 1 620 ? -17.438 -34.219 -51.625 1 86.31 620 ALA B C 1
ATOM 10348 O O . ALA B 1 620 ? -17.141 -34.344 -52.812 1 86.31 620 ALA B O 1
ATOM 10349 N N . GLU B 1 621 ? -17.469 -33.062 -51.031 1 87.94 621 GLU B N 1
ATOM 10350 C CA . GLU B 1 621 ? -17.203 -31.828 -51.75 1 87.94 621 GLU B CA 1
ATOM 10351 C C . GLU B 1 621 ? -15.727 -31.703 -52.125 1 87.94 621 GLU B C 1
ATOM 10353 O O . GLU B 1 621 ? -15.375 -31.016 -53.062 1 87.94 621 GLU B O 1
ATOM 10358 N N . ASN B 1 622 ? -14.898 -32.438 -51.406 1 88.56 622 ASN B N 1
ATOM 10359 C CA . ASN B 1 622 ? -13.461 -32.281 -51.625 1 88.56 622 ASN B CA 1
ATOM 10360 C C . ASN B 1 622 ? -12.828 -33.562 -52.125 1 88.56 622 ASN B C 1
ATOM 10362 O O . ASN B 1 622 ? -11.656 -33.844 -51.875 1 88.56 622 ASN B O 1
ATOM 10366 N N . ILE B 1 623 ? -13.508 -34.406 -52.781 1 85.88 623 ILE B N 1
ATOM 10367 C CA . ILE B 1 623 ? -13.031 -35.719 -53.25 1 85.88 623 ILE B CA 1
ATOM 10368 C C . ILE B 1 623 ? -11.938 -35.5 -54.312 1 85.88 623 ILE B C 1
ATOM 10370 O O . ILE B 1 623 ? -11.062 -36.375 -54.469 1 85.88 623 ILE B O 1
ATOM 10374 N N . GLY B 1 624 ? -11.938 -34.406 -54.938 1 84.44 624 GLY B N 1
ATOM 10375 C CA . GLY B 1 624 ? -10.969 -34.125 -56 1 84.44 624 GLY B CA 1
ATOM 10376 C C . GLY B 1 624 ? -9.602 -33.719 -55.469 1 84.44 624 GLY B C 1
ATOM 10377 O O . GLY B 1 624 ? -8.609 -33.781 -56.188 1 84.44 624 GLY B O 1
ATOM 10378 N N . LEU B 1 625 ? -9.477 -33.438 -54.25 1 90.38 625 LEU B N 1
ATOM 10379 C CA . LEU B 1 625 ? -8.211 -33.031 -53.688 1 90.38 625 LEU B CA 1
ATOM 10380 C C . LEU B 1 625 ? -7.363 -34.219 -53.25 1 90.38 625 LEU B C 1
ATOM 10382 O O . LEU B 1 625 ? -7.898 -35.25 -52.875 1 90.38 625 LEU B O 1
ATOM 10386 N N . PRO B 1 626 ? -6.07 -33.969 -53.375 1 91.56 626 PRO B N 1
ATOM 10387 C CA . PRO B 1 626 ? -5.215 -35 -52.781 1 91.56 626 PRO B CA 1
ATOM 10388 C C . PRO B 1 626 ? -5.469 -35.219 -51.312 1 91.56 626 PRO B C 1
ATOM 10390 O O . PRO B 1 626 ? -5.98 -34.344 -50.625 1 91.56 626 PRO B O 1
ATOM 10393 N N . GLY B 1 627 ? -5.188 -36.375 -50.781 1 92 627 GLY B N 1
ATOM 10394 C CA . GLY B 1 627 ? -5.473 -36.75 -49.438 1 92 627 GLY B CA 1
ATOM 10395 C C . GLY B 1 627 ? -4.941 -35.781 -48.406 1 92 627 GLY B C 1
ATOM 10396 O O . GLY B 1 627 ? -5.633 -35.438 -47.438 1 92 627 GLY B O 1
ATOM 10397 N N . GLU B 1 628 ? -3.797 -35.344 -48.625 1 93.12 628 GLU B N 1
ATOM 10398 C CA . GLU B 1 628 ? -3.164 -34.406 -47.688 1 93.12 628 GLU B CA 1
ATOM 10399 C C . GLU B 1 628 ? -3.908 -33.062 -47.656 1 93.12 628 GLU B C 1
ATOM 10401 O O . GLU B 1 628 ? -4.109 -32.5 -46.594 1 93.12 628 GLU B O 1
ATOM 10406 N N . SER B 1 629 ? -4.25 -32.562 -48.781 1 94.88 629 SER B N 1
ATOM 10407 C CA . SER B 1 629 ? -4.973 -31.312 -48.875 1 94.88 629 SER B CA 1
ATOM 10408 C C . SER B 1 629 ? -6.379 -31.422 -48.281 1 94.88 629 SER B C 1
ATOM 10410 O O . SER B 1 629 ? -6.883 -30.484 -47.688 1 94.88 629 SER B O 1
ATOM 10412 N N . MET B 1 630 ? -6.941 -32.5 -48.562 1 93.06 630 MET B N 1
ATOM 10413 C CA . MET B 1 630 ? -8.266 -32.75 -48 1 93.06 630 MET B CA 1
ATOM 10414 C C . MET B 1 630 ? -8.219 -32.719 -46.469 1 93.06 630 MET B C 1
ATOM 10416 O O . MET B 1 630 ? -9.102 -32.156 -45.812 1 93.06 630 MET B O 1
ATOM 10420 N N . ALA B 1 631 ? -7.23 -33.375 -45.906 1 94.38 631 ALA B N 1
ATOM 10421 C CA . ALA B 1 631 ? -7.066 -33.406 -44.469 1 94.38 631 ALA B CA 1
ATOM 10422 C C . ALA B 1 631 ? -6.867 -31.984 -43.906 1 94.38 631 ALA B C 1
ATOM 10424 O O . ALA B 1 631 ? -7.398 -31.656 -42.844 1 94.38 631 ALA B O 1
ATOM 10425 N N . GLU B 1 632 ? -6.105 -31.219 -44.562 1 94.5 632 GLU B N 1
ATOM 10426 C CA . GLU B 1 632 ? -5.855 -29.844 -44.156 1 94.5 632 GLU B CA 1
ATOM 10427 C C . GLU B 1 632 ? -7.141 -29.031 -44.156 1 94.5 632 GLU B C 1
ATOM 10429 O O . GLU B 1 632 ? -7.395 -28.25 -43.219 1 94.5 632 GLU B O 1
ATOM 10434 N N . VAL B 1 633 ? -7.871 -29.188 -45.25 1 95.19 633 VAL B N 1
ATOM 10435 C CA . VAL B 1 633 ? -9.133 -28.453 -45.344 1 95.19 633 VAL B CA 1
ATOM 10436 C C . VAL B 1 633 ? -10.086 -28.891 -44.25 1 95.19 633 VAL B C 1
ATOM 10438 O O . VAL B 1 633 ? -10.773 -28.047 -43.656 1 95.19 633 VAL B O 1
ATOM 10441 N N . LEU B 1 634 ? -10.125 -30.109 -44 1 94.56 634 LEU B N 1
ATOM 10442 C CA . LEU B 1 634 ? -11 -30.641 -42.969 1 94.56 634 LEU B CA 1
ATOM 10443 C C . LEU B 1 634 ? -10.617 -30.094 -41.594 1 94.56 634 LEU B C 1
ATOM 10445 O O . LEU B 1 634 ? -11.484 -29.625 -40.844 1 94.56 634 LEU B O 1
ATOM 10449 N N . PHE B 1 635 ? -9.336 -30.156 -41.25 1 94.44 635 PHE B N 1
ATOM 10450 C CA . PHE B 1 635 ? -8.875 -29.703 -39.938 1 94.44 635 PHE B CA 1
ATOM 10451 C C . PHE B 1 635 ? -9.094 -28.203 -39.781 1 94.44 635 PHE B C 1
ATOM 10453 O O . PHE B 1 635 ? -9.422 -27.719 -38.688 1 94.44 635 PHE B O 1
ATOM 10460 N N . LYS B 1 636 ? -8.883 -27.469 -40.812 1 94.25 636 LYS B N 1
ATOM 10461 C CA . LYS B 1 636 ? -9.133 -26.016 -40.781 1 94.25 636 LYS B CA 1
ATOM 10462 C C . LYS B 1 636 ? -10.609 -25.719 -40.531 1 94.25 636 LYS B C 1
ATOM 10464 O O . LYS B 1 636 ? -10.953 -24.828 -39.75 1 94.25 636 LYS B O 1
ATOM 10469 N N . THR B 1 637 ? -11.453 -26.484 -41.281 1 94.88 637 THR B N 1
ATOM 10470 C CA . THR B 1 637 ? -12.898 -26.281 -41.125 1 94.88 637 THR B CA 1
ATOM 10471 C C . THR B 1 637 ? -13.352 -26.609 -39.719 1 94.88 637 THR B C 1
ATOM 10473 O O . THR B 1 637 ? -14.172 -25.891 -39.125 1 94.88 637 THR B O 1
ATOM 10476 N N . VAL B 1 638 ? -12.844 -27.641 -39.125 1 94.31 638 VAL B N 1
ATOM 10477 C CA . VAL B 1 638 ? -13.195 -28.047 -37.781 1 94.31 638 VAL B CA 1
ATOM 10478 C C . VAL B 1 638 ? -12.695 -27 -36.781 1 94.31 638 VAL B C 1
ATOM 10480 O O . VAL B 1 638 ? -13.375 -26.672 -35.812 1 94.31 638 VAL B O 1
ATOM 10483 N N . ARG B 1 639 ? -11.508 -26.547 -36.969 1 93.62 639 ARG B N 1
ATOM 10484 C CA . ARG B 1 639 ? -10.93 -25.516 -36.094 1 93.62 639 ARG B CA 1
ATOM 10485 C C . ARG B 1 639 ? -11.773 -24.25 -36.125 1 93.62 639 ARG B C 1
ATOM 10487 O O . ARG B 1 639 ? -11.992 -23.625 -35.062 1 93.62 639 ARG B O 1
ATOM 10494 N N . GLU B 1 640 ? -12.211 -23.781 -37.25 1 93.88 640 GLU B N 1
ATOM 10495 C CA . GLU B 1 640 ? -13.094 -22.625 -37.375 1 93.88 640 GLU B CA 1
ATOM 10496 C C . GLU B 1 640 ? -14.43 -22.859 -36.688 1 93.88 640 GLU B C 1
ATOM 10498 O O . GLU B 1 640 ? -14.969 -21.969 -36.031 1 93.88 640 GLU B O 1
ATOM 10503 N N . PHE B 1 641 ? -14.891 -24.078 -36.906 1 93.81 641 PHE B N 1
ATOM 10504 C CA . PHE B 1 641 ? -16.141 -24.453 -36.281 1 93.81 641 PHE B CA 1
ATOM 10505 C C . PHE B 1 641 ? -16.031 -24.359 -34.75 1 93.81 641 PHE B C 1
ATOM 10507 O O . PHE B 1 641 ? -16.984 -23.953 -34.094 1 93.81 641 PHE B O 1
ATOM 10514 N N . THR B 1 642 ? -14.938 -24.688 -34.125 1 92.31 642 THR B N 1
ATOM 10515 C CA . THR B 1 642 ? -14.758 -24.719 -32.656 1 92.31 642 THR B CA 1
ATOM 10516 C C . THR B 1 642 ? -14.344 -23.344 -32.125 1 92.31 642 THR B C 1
ATOM 10518 O O . THR B 1 642 ? -14.102 -23.188 -30.938 1 92.31 642 THR B O 1
ATOM 10521 N N . GLY B 1 643 ? -14.273 -22.406 -32.938 1 90 643 GLY B N 1
ATOM 10522 C CA . GLY B 1 643 ? -14.008 -21.031 -32.531 1 90 643 GLY B CA 1
ATOM 10523 C C . GLY B 1 643 ? -12.539 -20.672 -32.531 1 90 643 GLY B C 1
ATOM 10524 O O . GLY B 1 643 ? -12.078 -19.875 -31.719 1 90 643 GLY B O 1
ATOM 10525 N N . ASN B 1 644 ? -11.734 -21.375 -33.281 1 83.5 644 ASN B N 1
ATOM 10526 C CA . ASN B 1 644 ? -10.32 -21.109 -33.469 1 83.5 644 ASN B CA 1
ATOM 10527 C C . ASN B 1 644 ? -9.539 -21.172 -32.156 1 83.5 644 ASN B C 1
ATOM 10529 O O . ASN B 1 644 ? -8.703 -20.312 -31.891 1 83.5 644 ASN B O 1
ATOM 10533 N N . ARG B 1 645 ? -10 -22.094 -31.391 1 79.69 645 ARG B N 1
ATOM 10534 C CA . ARG B 1 645 ? -9.242 -22.312 -30.156 1 79.69 645 ARG B CA 1
ATOM 10535 C C . ARG B 1 645 ? -7.852 -22.859 -30.469 1 79.69 645 ARG B C 1
ATOM 10537 O O . ARG B 1 645 ? -7.648 -23.5 -31.5 1 79.69 645 ARG B O 1
ATOM 10544 N N . LYS B 1 646 ? -6.891 -22.562 -29.625 1 74.56 646 LYS B N 1
ATOM 10545 C CA . LYS B 1 646 ? -5.52 -23.016 -29.844 1 74.56 646 LYS B CA 1
ATOM 10546 C C . LYS B 1 646 ? -5.418 -24.531 -29.781 1 74.56 646 LYS B C 1
ATOM 10548 O O . LYS B 1 646 ? -4.672 -25.141 -30.547 1 74.56 646 LYS B O 1
ATOM 10553 N N . HIS B 1 647 ? -6.305 -25.078 -28.844 1 75.44 647 HIS B N 1
ATOM 10554 C CA . HIS B 1 647 ? -6.285 -26.531 -28.719 1 75.44 647 HIS B CA 1
ATOM 10555 C C . HIS B 1 647 ? -7.688 -27.109 -28.859 1 75.44 647 HIS B C 1
ATOM 10557 O O . HIS B 1 647 ? -8.664 -26.5 -28.438 1 75.44 647 HIS B O 1
ATOM 10563 N N . PHE B 1 648 ? -7.707 -28.281 -29.5 1 80.5 648 PHE B N 1
ATOM 10564 C CA . PHE B 1 648 ? -8.977 -29 -29.609 1 80.5 648 PHE B CA 1
ATOM 10565 C C . PHE B 1 648 ? -9.344 -29.641 -28.281 1 80.5 648 PHE B C 1
ATOM 10567 O O . PHE B 1 648 ? -8.492 -29.828 -27.422 1 80.5 648 PHE B O 1
ATOM 10574 N N . GLU B 1 649 ? -10.57 -29.922 -28.125 1 83.38 649 GLU B N 1
ATOM 10575 C CA . GLU B 1 649 ? -11.039 -30.594 -26.922 1 83.38 649 GLU B CA 1
ATOM 10576 C C . GLU B 1 649 ? -10.57 -32.062 -26.875 1 83.38 649 GLU B C 1
ATOM 10578 O O . GLU B 1 649 ? -10.383 -32.625 -25.797 1 83.38 649 GLU B O 1
ATOM 10583 N N . ASP B 1 650 ? -10.445 -32.625 -28.094 1 88.62 650 ASP B N 1
ATOM 10584 C CA . ASP B 1 650 ? -10.016 -34 -28.203 1 88.62 650 ASP B CA 1
ATOM 10585 C C . ASP B 1 650 ? -9 -34.156 -29.344 1 88.62 650 ASP B C 1
ATOM 10587 O O . ASP B 1 650 ? -8.836 -33.281 -30.172 1 88.62 650 ASP B O 1
ATOM 10591 N N . ASP B 1 651 ? -8.359 -35.312 -29.312 1 91.88 651 ASP B N 1
ATOM 10592 C CA . ASP B 1 651 ? -7.391 -35.594 -30.359 1 91.88 651 ASP B CA 1
ATOM 10593 C C . ASP B 1 651 ? -8.078 -35.781 -31.703 1 91.88 651 ASP B C 1
ATOM 10595 O O . ASP B 1 651 ? -9.203 -36.281 -31.766 1 91.88 651 ASP B O 1
ATOM 10599 N N . LEU B 1 652 ? -7.457 -35.375 -32.844 1 94.12 652 LEU B N 1
ATOM 10600 C CA . LEU B 1 652 ? -7.961 -35.531 -34.188 1 94.12 652 LEU B CA 1
ATOM 10601 C C . LEU B 1 652 ? -6.973 -36.312 -35.062 1 94.12 652 LEU B C 1
ATOM 10603 O O . LEU B 1 652 ? -5.797 -35.969 -35.125 1 94.12 652 LEU B O 1
ATOM 10607 N N . THR B 1 653 ? -7.414 -37.375 -35.594 1 95.62 653 THR B N 1
ATOM 10608 C CA . THR B 1 653 ? -6.586 -38.156 -36.5 1 95.62 653 THR B CA 1
ATOM 10609 C C . THR B 1 653 ? -7.371 -38.5 -37.781 1 95.62 653 THR B C 1
ATOM 10611 O O . THR B 1 653 ? -8.555 -38.844 -37.688 1 95.62 653 THR B O 1
ATOM 10614 N N . LEU B 1 654 ? -6.836 -38.344 -38.938 1 96.94 654 LEU B N 1
ATOM 10615 C CA . LEU B 1 654 ? -7.426 -38.688 -40.219 1 96.94 654 LEU B CA 1
ATOM 10616 C C . LEU B 1 654 ? -6.43 -39.438 -41.094 1 96.94 654 LEU B C 1
ATOM 10618 O O . LEU B 1 654 ? -5.301 -38.969 -41.281 1 96.94 654 LEU B O 1
ATOM 10622 N N . ILE B 1 655 ? -6.836 -40.594 -41.594 1 97.06 655 ILE B N 1
ATOM 10623 C CA . ILE B 1 655 ? -6.043 -41.375 -42.531 1 97.06 655 ILE B CA 1
ATOM 10624 C C . ILE B 1 655 ? -6.797 -41.5 -43.844 1 97.06 655 ILE B C 1
ATOM 10626 O O . ILE B 1 655 ? -7.949 -41.938 -43.875 1 97.06 655 ILE B O 1
ATOM 10630 N N . VAL B 1 656 ? -6.184 -41.156 -44.938 1 96.56 656 VAL B N 1
ATOM 10631 C CA . VAL B 1 656 ? -6.777 -41.219 -46.281 1 96.56 656 VAL B CA 1
ATOM 10632 C C . VAL B 1 656 ? -5.996 -42.219 -47.125 1 96.56 656 VAL B C 1
ATOM 10634 O O . VAL B 1 656 ? -4.773 -42.125 -47.25 1 96.56 656 VAL B O 1
ATOM 10637 N N . LEU B 1 657 ? -6.699 -43.188 -47.688 1 95.75 657 LEU B N 1
ATOM 10638 C CA . LEU B 1 657 ? -6.098 -44.156 -48.562 1 95.75 657 LEU B CA 1
ATOM 10639 C C . LEU B 1 657 ? -6.707 -44.094 -49.969 1 95.75 657 LEU B C 1
ATOM 10641 O O . LEU B 1 657 ? -7.918 -44.25 -50.125 1 95.75 657 LEU B O 1
ATOM 10645 N N . ASP B 1 658 ? -5.91 -43.844 -50.969 1 94.06 658 ASP B N 1
ATOM 10646 C CA . ASP B 1 658 ? -6.344 -43.812 -52.344 1 94.06 658 ASP B CA 1
ATOM 10647 C C . ASP B 1 658 ? -5.902 -45.094 -53.094 1 94.06 658 ASP B C 1
ATOM 10649 O O . ASP B 1 658 ? -4.715 -45.406 -53.125 1 94.06 658 ASP B O 1
ATOM 10653 N N . PHE B 1 659 ? -6.836 -45.75 -53.719 1 93.94 659 PHE B N 1
ATOM 10654 C CA . PHE B 1 659 ? -6.535 -46.938 -54.531 1 93.94 659 PHE B CA 1
ATOM 10655 C C . PHE B 1 659 ? -6.418 -46.562 -56 1 93.94 659 PHE B C 1
ATOM 10657 O O . PHE B 1 659 ? -7.422 -46.281 -56.656 1 93.94 659 PHE B O 1
ATOM 10664 N N . GLN B 1 660 ? -5.121 -46.469 -56.469 1 87.81 660 GLN B N 1
ATOM 10665 C CA . GLN B 1 660 ? -4.859 -46.094 -57.844 1 87.81 660 GLN B CA 1
ATOM 10666 C C . GLN B 1 660 ? -4.023 -47.125 -58.594 1 87.81 660 GLN B C 1
ATOM 10668 O O . GLN B 1 660 ? -2.807 -46.969 -58.719 1 87.81 660 GLN B O 1
ATOM 10673 N N . PRO B 1 661 ? -4.594 -48.156 -59.062 1 78.5 661 PRO B N 1
ATOM 10674 C CA . PRO B 1 661 ? -3.799 -49.156 -59.781 1 78.5 661 PRO B CA 1
ATOM 10675 C C . PRO B 1 661 ? -3.264 -48.625 -61.094 1 78.5 661 PRO B C 1
ATOM 10677 O O . PRO B 1 661 ? -3.92 -47.812 -61.75 1 78.5 661 PRO B O 1
ATOM 10680 N N . THR B 1 662 ? -1.896 -48.531 -61.281 1 63.09 662 THR B N 1
ATOM 10681 C CA . THR B 1 662 ? -1.289 -48.125 -62.562 1 63.09 662 THR B CA 1
ATOM 10682 C C . THR B 1 662 ? -1.891 -48.875 -63.719 1 63.09 662 THR B C 1
ATOM 10684 O O . THR B 1 662 ? -2.057 -50.094 -63.656 1 63.09 662 THR B O 1
ATOM 10687 N N . SER B 1 663 ? -2.475 -48.25 -64.562 1 52.34 663 SER B N 1
ATOM 10688 C CA . SER B 1 663 ? -2.748 -48.906 -65.812 1 52.34 663 SER B CA 1
ATOM 10689 C C . SER B 1 663 ? -1.489 -49.531 -66.375 1 52.34 663 SER B C 1
ATOM 10691 O O . SER B 1 663 ? -0.377 -49.062 -66.125 1 52.34 663 SER B O 1
ATOM 10693 N N . GLU B 1 664 ? -1.628 -50.688 -66.812 1 39.16 664 GLU B N 1
ATOM 10694 C CA . GLU B 1 664 ? -0.623 -51.219 -67.75 1 39.16 664 GLU B CA 1
ATOM 10695 C C . GLU B 1 664 ? -0.277 -50.219 -68.812 1 39.16 664 GLU B C 1
ATOM 10697 O O . GLU B 1 664 ? -1.087 -50 -69.75 1 39.16 664 GLU B O 1
ATOM 10702 N N . LYS B 1 665 ? 0.159 -49.281 -68.75 1 37.53 665 LYS B N 1
ATOM 10703 C CA . LYS B 1 665 ? 0.869 -48.875 -70 1 37.53 665 LYS B CA 1
ATOM 10704 C C . LYS B 1 665 ? 1.668 -50.031 -70.562 1 37.53 665 LYS B C 1
ATOM 10706 O O . LYS B 1 665 ? 2.102 -50.938 -69.812 1 37.53 665 LYS B O 1
ATOM 10711 N N . LYS B 1 666 ? 1.392 -50.312 -71.875 1 35.88 666 LYS B N 1
ATOM 10712 C CA . LYS B 1 666 ? 2.303 -50.625 -72.938 1 35.88 666 LYS B CA 1
ATOM 10713 C C . LYS B 1 666 ? 3.697 -50.062 -72.688 1 35.88 666 LYS B C 1
ATOM 10715 O O . LYS B 1 666 ? 3.902 -48.844 -72.75 1 35.88 666 LYS B O 1
ATOM 10720 N N . THR B 1 667 ? 4.352 -50.188 -71.562 1 32.75 667 THR B N 1
ATOM 10721 C CA . THR B 1 667 ? 5.738 -49.906 -71.875 1 32.75 667 THR B CA 1
ATOM 10722 C C . THR B 1 667 ? 6.086 -50.438 -73.312 1 32.75 667 THR B C 1
ATOM 10724 O O . THR B 1 667 ? 6.738 -51.469 -73.438 1 32.75 667 THR B O 1
ATOM 10727 N N . LEU B 1 668 ? 4.977 -50.875 -73.938 1 30.3 668 LEU B N 1
ATOM 10728 C CA . LEU B 1 668 ? 5.488 -51.125 -75.25 1 30.3 668 LEU B CA 1
ATOM 10729 C C . LEU B 1 668 ? 6.02 -49.812 -75.875 1 30.3 668 LEU B C 1
ATOM 10731 O O . LEU B 1 668 ? 5.324 -49.188 -76.688 1 30.3 668 LEU B O 1
ATOM 10735 N N . SER B 1 669 ? 6.309 -48.875 -75.125 1 27.94 669 SER B N 1
ATOM 10736 C CA . SER B 1 669 ? 7.148 -48.031 -75.938 1 27.94 669 SER B CA 1
ATOM 10737 C C . SER B 1 669 ? 8.219 -48.844 -76.688 1 27.94 669 SER B C 1
ATOM 10739 O O . SER B 1 669 ? 8.805 -49.75 -76.125 1 27.94 669 SER B O 1
ATOM 10741 N N . GLU B 1 670 ? 8.055 -49.062 -78.062 1 27.84 670 GLU B N 1
ATOM 10742 C CA . GLU B 1 670 ? 9.117 -49.156 -79.062 1 27.84 670 GLU B CA 1
ATOM 10743 C C . GLU B 1 670 ? 10.328 -48.344 -78.688 1 27.84 670 GLU B C 1
ATOM 10745 O O . GLU B 1 670 ? 10.188 -47.188 -78.188 1 27.84 670 GLU B O 1
ATOM 10750 N N . ILE B 1 671 ? 11.352 -49.031 -78.125 1 30.91 671 ILE B N 1
ATOM 10751 C CA . ILE B 1 671 ? 12.742 -48.594 -78.125 1 30.91 671 ILE B CA 1
ATOM 10752 C C . ILE B 1 671 ? 13.031 -47.812 -79.438 1 30.91 671 ILE B C 1
ATOM 10754 O O . ILE B 1 671 ? 13.125 -48.438 -80.5 1 30.91 671 ILE B O 1
ATOM 10758 N N . THR B 1 672 ? 12.094 -46.969 -79.812 1 26.44 672 THR B N 1
ATOM 10759 C CA . THR B 1 672 ? 12.695 -46.219 -80.938 1 26.44 672 THR B CA 1
ATOM 10760 C C . THR B 1 672 ? 14.031 -45.625 -80.5 1 26.44 672 THR B C 1
ATOM 10762 O O . THR B 1 672 ? 14.117 -44.938 -79.5 1 26.44 672 THR B O 1
ATOM 10765 N N . SER B 1 673 ? 15.148 -46.406 -80.938 1 27.09 673 SER B N 1
ATOM 10766 C CA . SER B 1 673 ? 16.547 -46.031 -81.125 1 27.09 673 SER B CA 1
ATOM 10767 C C . SER B 1 673 ? 16.672 -44.594 -81.625 1 27.09 673 SER B C 1
ATOM 10769 O O . SER B 1 673 ? 16.438 -44.312 -82.812 1 27.09 673 SER B O 1
ATOM 10771 N N . THR B 1 674 ? 15.836 -43.719 -81.125 1 24.91 674 THR B N 1
ATOM 10772 C CA . THR B 1 674 ? 16.391 -42.469 -81.688 1 24.91 674 THR B CA 1
ATOM 10773 C C . THR B 1 674 ? 17.797 -42.219 -81.125 1 24.91 674 THR B C 1
ATOM 10775 O O . THR B 1 674 ? 18 -42.125 -79.938 1 24.91 674 THR B O 1
ATOM 10778 N N . LEU B 1 675 ? 18.891 -42.719 -81.875 1 23.97 675 LEU B N 1
ATOM 10779 C CA . LEU B 1 675 ? 20.25 -42.219 -82.062 1 23.97 675 LEU B CA 1
ATOM 10780 C C . LEU B 1 675 ? 20.266 -40.719 -82.188 1 23.97 675 LEU B C 1
ATOM 10782 O O . LEU B 1 675 ? 19.844 -40.156 -83.188 1 23.97 675 LEU B O 1
ATOM 10786 N N . SER B 1 676 ? 19.422 -40.062 -81.375 1 19.23 676 SER B N 1
ATOM 10787 C CA . SER B 1 676 ? 19.891 -38.688 -81.562 1 19.23 676 SER B CA 1
ATOM 10788 C C . SER B 1 676 ? 21.375 -38.562 -81.25 1 19.23 676 SER B C 1
ATOM 10790 O O . SER B 1 676 ? 21.906 -39.375 -80.438 1 19.23 676 SER B O 1
ATOM 10792 N N . ARG B 1 677 ? 21.922 -37.438 -81.688 1 19.75 677 ARG B N 1
ATOM 10793 C CA . ARG B 1 677 ? 23.156 -36.688 -81.938 1 19.75 677 ARG B CA 1
ATOM 10794 C C . ARG B 1 677 ? 23.812 -36.281 -80.625 1 19.75 677 ARG B C 1
ATOM 10796 O O . ARG B 1 677 ? 23.156 -35.75 -79.75 1 19.75 677 ARG B O 1
ATOM 10803 N N . ASN B 1 678 ? 24.984 -36.719 -80.375 1 19.53 678 ASN B N 1
ATOM 10804 C CA . ASN B 1 678 ? 26.203 -36 -80.062 1 19.53 678 ASN B CA 1
ATOM 10805 C C . ASN B 1 678 ? 26.281 -34.688 -80.875 1 19.53 678 ASN B C 1
ATOM 10807 O O . ASN B 1 678 ? 26.078 -34.656 -82.062 1 19.53 678 ASN B O 1
#